Protein 7K0K (pdb70)

Nearest PDB structures (foldseek):
  7k0m-assembly1_A  TM=9.974E-01  e=1.018E-79  Homo sapiens
  7yj2-assembly1_A  TM=9.904E-01  e=4.438E-75  Homo sapiens
  6m4n-assembly1_E  TM=9.808E-01  e=4.518E-70  Homo sapiens
  7yjm-assembly1_A  TM=9.631E-01  e=5.287E-48  Arabidopsis thaliana
  8iaj-assembly1_A  TM=9.460E-01  e=2.977E-41  Arabidopsis thaliana

Solvent-accessible surface area: 35814 Å² total

GO terms:
  GO:0005515 protein binding (F, IPI)
  GO:0004758 serine C-palmitoyltransferase activity (F, IDA)
  GO:1904504 positive regulation of lipophagy (P, IDA)
  GO:0017059 serine palmitoyltransferase complex (C, IDA)
  GO:0030148 sphingolipid biosynthetic process (P, IDA)
  GO:0046513 ceramide biosynthetic process (P, IDA)
  GO:0005789 endoplasmic reticulum membrane (C, EXP)
  GO:0030148 sphingolipid biosynthetic process (P, TAS)
  GO:0004758 serine C-palmitoyltransferase activity (F, TAS)
  GO:0006665 sphingolipid metabolic process (P, TAS)
  GO:0005789 endoplasmic reticulum membrane (C, TAS)
  GO:0005783 endoplasmic reticulum (C, IDA)
  GO:0046512 sphingosine biosynthetic process (P, IDA)
  GO:0006686 sphingomyelin biosynthetic process (P, IDA)
  GO:0006688 glycosphingolipid biosynthetic process (P, IDA)
  GO:0098554 cytoplasmic side of endoplasmic reticulum membrane (C, IDA)

Radius of gyration: 28.84 Å; Cα contacts (8 Å, |Δi|>4): 2133; chains: 3; bounding box: 73×73×98 Å

Sequence (963 aa):
DLTVKEKEELIEEWQPEPLVPPVPKDHPALNYNIVSGPPSHKTVVNGKECINFASFNFLGLLDNPRVKAAALASLKKYGVGTCGPRGFYGTFDVHLDLEDRLAKFMKTEEAIIYSYGFATIASAIPAYSKRGDIVFVDRAACFAIQKGLQASRSDIKLFKHNDMADLERLLKEQEIEDQKNPRKARVTRRFIVVEGLYMNTGTICPLPELVKLKYKYKARIFLEESLSFGVLGEHGRGVTEHYGINIDDIDLISANMENALASIGGFCCGRSFVIDHQRLSGQGYCFSASLPPLLAAAAIEALNIMEENPGIFAVLKEKCGQIHKALQGISGLKVVGESLSPAFHLQLEESTGSREQDVRLLQEIVDQCMNRSIALTQARYLEKEEKCLPPPSIRVVVTVEQTEEELERAASTIKEVAQAVLLGLYKRPFNEAFEETPMLVAVLTYVGYGVLTLFGYLRDFLRYWRIEKCHHATEREEQKDFVSLYQDFENFYTRNLYMRIRDNWNRPICSVPGARVDIMERQSHDYNWSFKYTGNIIKGVINMGSYNYLGFARNTGSCQEAAAKVLEEYGAGVCSTRQEIGNLDKHEELEELVARFLGVEAAMAYGMGFATNSMNIPALVGKGCLILSDELNHASLVLGARLSGATIRIFKHNNMQSLEKLLKDAIVYGQPRTRRPWKKILILVEGIYSMEGSIVRLPEVIALKKKYKAYLYLDEAHSIGALGPTGRGVVEYFGLDPEDVDVMMGTFTSFGASGGYIGGKKELIDYLRTHSHSAVYATSLSPPVVEQIITSMKCIMGQDGTSLGKECVQQLAENTRYFRRRLKEMGFIIYGNEDSPVVPLMLYMPAKIGAFGREMLKRNIGVVVVGFPATPIIESRARFCLSAAHTKEILDTALKEIDEVGDLLQLKYSRHRLRAWKQMSWFYYQYLLVTALYMLEPWERTVFNSMLVSIVGMALYTGYVFM

InterPro domains:
  IPR004839 Aminotransferase, class I/classII, large domain [PF00155] (99-464)
  IPR015421 Pyridoxal phosphate-dependent transferase, major domain [G3DSA:3.40.640.10] (114-359)
  IPR015422 Pyridoxal phosphate-dependent transferase, small domain [G3DSA:3.90.1150.10] (93-463)
  IPR015424 Pyridoxal phosphate-dependent transferase [SSF53383] (58-469)
  IPR050087 8-amino-7-oxononanoate synthase class-II [PTHR13693] (23-467)

Structure (mmCIF, N/CA/C/O backbone):
data_7K0K
#
_entry.id   7K0K
#
_cell.length_a   1.00
_cell.length_b   1.00
_cell.length_c   1.00
_cell.angle_alpha   90.00
_cell.angle_beta   90.00
_cell.angle_gamma   90.00
#
_symmetry.space_group_name_H-M   'P 1'
#
loop_
_entity.id
_entity.type
_entity.pdbx_description
1 polymer 'Serine palmitoyltransferase 1'
2 polymer 'Serine palmitoyltransferase 2'
3 polymer 'Serine palmitoyltransferase small subunit A'
4 non-polymer 3-Dehydrosphinganine
#
loop_
_atom_site.group_PDB
_atom_site.id
_atom_site.type_symbol
_atom_site.label_atom_id
_atom_site.label_alt_id
_atom_site.label_comp_id
_atom_site.label_asym_id
_atom_site.label_entity_id
_atom_site.label_seq_id
_atom_site.pdbx_PDB_ins_code
_atom_site.Cartn_x
_atom_site.Cartn_y
_atom_site.Cartn_z
_atom_site.occupancy
_atom_site.B_iso_or_equiv
_atom_site.auth_seq_id
_atom_site.auth_comp_id
_atom_site.auth_asym_id
_atom_site.auth_atom_id
_atom_site.pdbx_PDB_model_num
ATOM 1 N N . ASP A 1 51 ? 162.370 200.382 197.926 1.00 62.84 51 ASP A N 1
ATOM 2 C CA . ASP A 1 51 ? 162.346 199.379 198.981 1.00 62.84 51 ASP A CA 1
ATOM 3 C C . ASP A 1 51 ? 161.489 199.844 200.154 1.00 62.84 51 ASP A C 1
ATOM 4 O O . ASP A 1 51 ? 160.289 200.069 200.001 1.00 62.84 51 ASP A O 1
ATOM 6 N N . LEU A 1 52 ? 162.111 199.989 201.322 1.00 60.07 52 LEU A N 1
ATOM 7 C CA . LEU A 1 52 ? 161.374 200.335 202.529 1.00 60.07 52 LEU A CA 1
ATOM 8 C C . LEU A 1 52 ? 160.862 201.766 202.467 1.00 60.07 52 LEU A C 1
ATOM 9 O O . LEU A 1 52 ? 161.463 202.634 201.828 1.00 60.07 52 LEU A O 1
ATOM 14 N N . THR A 1 53 ? 159.742 202.008 203.140 1.00 58.22 53 THR A N 1
ATOM 15 C CA . THR A 1 53 ? 159.230 203.356 203.305 1.00 58.22 53 THR A CA 1
ATOM 16 C C . THR A 1 53 ? 160.083 204.115 204.313 1.00 58.22 53 THR A C 1
ATOM 17 O O . THR A 1 53 ? 160.772 203.529 205.147 1.00 58.22 53 THR A O 1
ATOM 21 N N . VAL A 1 54 ? 160.049 205.444 204.210 1.00 58.15 54 VAL A N 1
ATOM 22 C CA . VAL A 1 54 ? 160.756 206.288 205.169 1.00 58.15 54 VAL A CA 1
ATOM 23 C C . VAL A 1 54 ? 160.142 206.151 206.557 1.00 58.15 54 VAL A C 1
ATOM 24 O O . VAL A 1 54 ? 160.848 206.199 207.572 1.00 58.15 54 VAL A O 1
ATOM 28 N N . LYS A 1 55 ? 158.822 205.970 206.626 1.00 58.38 55 LYS A N 1
ATOM 29 C CA . LYS A 1 55 ? 158.171 205.753 207.913 1.00 58.38 55 LYS A CA 1
ATOM 30 C C . LYS A 1 55 ? 158.621 204.442 208.546 1.00 58.38 55 LYS A C 1
ATOM 31 O O . LYS A 1 55 ? 158.899 204.388 209.749 1.00 58.38 55 LYS A O 1
ATOM 37 N N . GLU A 1 56 ? 158.715 203.378 207.751 1.00 57.94 56 GLU A N 1
ATOM 38 C CA . GLU A 1 56 ? 159.224 202.114 208.269 1.00 57.94 56 GLU A CA 1
ATOM 39 C C . GLU A 1 56 ? 160.658 202.259 208.757 1.00 57.94 56 GLU A C 1
ATOM 40 O O . GLU A 1 56 ? 161.029 201.699 209.794 1.00 57.94 56 GLU A O 1
ATOM 46 N N . LYS A 1 57 ? 161.483 202.991 208.011 1.00 54.37 57 LYS A N 1
ATOM 47 C CA . LYS A 1 57 ? 162.879 203.147 208.396 1.00 54.37 57 LYS A CA 1
ATOM 48 C C . LYS A 1 57 ? 163.008 203.928 209.694 1.00 54.37 57 LYS A C 1
ATOM 49 O O . LYS A 1 57 ? 163.825 203.583 210.556 1.00 54.37 57 LYS A O 1
ATOM 55 N N . GLU A 1 58 ? 162.203 204.978 209.862 1.00 57.04 58 GLU A N 1
ATOM 56 C CA . GLU A 1 58 ? 162.268 205.733 211.106 1.00 57.04 58 GLU A CA 1
ATOM 57 C C . GLU A 1 58 ? 161.727 204.914 212.271 1.00 57.04 58 GLU A C 1
ATOM 58 O O . GLU A 1 58 ? 162.226 205.024 213.397 1.00 57.04 58 GLU A O 1
ATOM 64 N N . GLU A 1 59 ? 160.731 204.060 212.020 1.00 55.77 59 GLU A N 1
ATOM 65 C CA . GLU A 1 59 ? 160.276 203.144 213.062 1.00 55.77 59 GLU A CA 1
ATOM 66 C C . GLU A 1 59 ? 161.382 202.180 213.469 1.00 55.77 59 GLU A C 1
ATOM 67 O O . GLU A 1 59 ? 161.579 201.915 214.660 1.00 55.77 59 GLU A O 1
ATOM 73 N N . LEU A 1 60 ? 162.106 201.639 212.489 1.00 52.00 60 LEU A N 1
ATOM 74 C CA . LEU A 1 60 ? 163.208 200.729 212.781 1.00 52.00 60 LEU A CA 1
ATOM 75 C C . LEU A 1 60 ? 164.289 201.419 213.593 1.00 52.00 60 LEU A C 1
ATOM 76 O O . LEU A 1 60 ? 164.847 200.831 214.523 1.00 52.00 60 LEU A O 1
ATOM 81 N N . ILE A 1 61 ? 164.616 202.661 213.236 1.00 51.04 61 ILE A N 1
ATOM 82 C CA . ILE A 1 61 ? 165.615 203.415 213.990 1.00 51.04 61 ILE A CA 1
ATOM 83 C C . ILE A 1 61 ? 165.138 203.648 215.418 1.00 51.04 61 ILE A C 1
ATOM 84 O O . ILE A 1 61 ? 165.906 203.521 216.377 1.00 51.04 61 ILE A O 1
ATOM 89 N N . GLU A 1 62 ? 163.860 203.994 215.579 1.00 53.31 62 GLU A N 1
ATOM 90 C CA . GLU A 1 62 ? 163.320 204.248 216.908 1.00 53.31 62 GLU A CA 1
ATOM 91 C C . GLU A 1 62 ? 163.325 202.999 217.778 1.00 53.31 62 GLU A C 1
ATOM 92 O O . GLU A 1 62 ? 163.582 203.090 218.982 1.00 53.31 62 GLU A O 1
ATOM 98 N N . GLU A 1 63 ? 163.046 201.832 217.202 1.00 53.52 63 GLU A N 1
ATOM 99 C CA . GLU A 1 63 ? 162.875 200.633 218.011 1.00 53.52 63 GLU A CA 1
ATOM 100 C C . GLU A 1 63 ? 164.172 199.877 218.263 1.00 53.52 63 GLU A C 1
ATOM 101 O O . GLU A 1 63 ? 164.140 198.851 218.948 1.00 53.52 63 GLU A O 1
ATOM 107 N N . TRP A 1 64 ? 165.303 200.340 217.741 1.00 47.49 64 TRP A N 1
ATOM 108 C CA . TRP A 1 64 ? 166.574 199.646 217.900 1.00 47.49 64 TRP A CA 1
ATOM 109 C C . TRP A 1 64 ? 167.213 200.031 219.225 1.00 47.49 64 TRP A C 1
ATOM 110 O O . TRP A 1 64 ? 167.436 201.215 219.491 1.00 47.49 64 TRP A O 1
ATOM 121 N N . GLN A 1 65 ? 167.509 199.030 220.048 1.00 48.48 65 GLN A N 1
ATOM 122 C CA . GLN A 1 65 ? 168.154 199.241 221.336 1.00 48.48 65 GLN A CA 1
ATOM 123 C C . GLN A 1 65 ? 169.491 198.518 221.358 1.00 48.48 65 GLN A C 1
ATOM 124 O O . GLN A 1 65 ? 169.518 197.277 221.299 1.00 48.48 65 GLN A O 1
ATOM 130 N N . PRO A 1 66 ? 170.610 199.228 221.435 1.00 46.86 66 PRO A N 1
ATOM 131 C CA . PRO A 1 66 ? 171.908 198.555 221.445 1.00 46.86 66 PRO A CA 1
ATOM 132 C C . PRO A 1 66 ? 172.186 197.874 222.773 1.00 46.86 66 PRO A C 1
ATOM 133 O O . PRO A 1 66 ? 171.620 198.220 223.811 1.00 46.86 66 PRO A O 1
ATOM 137 N N . GLU A 1 67 ? 173.077 196.890 222.725 1.00 47.96 67 GLU A N 1
ATOM 138 C CA . GLU A 1 67 ? 173.587 196.287 223.937 1.00 47.96 67 GLU A CA 1
ATOM 139 C C . GLU A 1 67 ? 174.422 197.308 224.703 1.00 47.96 67 GLU A C 1
ATOM 140 O O . GLU A 1 67 ? 174.964 198.244 224.113 1.00 47.96 67 GLU A O 1
ATOM 146 N N . PRO A 1 68 ? 174.527 197.160 226.021 1.00 47.67 68 PRO A N 1
ATOM 147 C CA . PRO A 1 68 ? 175.381 198.071 226.788 1.00 47.67 68 PRO A CA 1
ATOM 148 C C . PRO A 1 68 ? 176.825 197.964 226.329 1.00 47.67 68 PRO A C 1
ATOM 149 O O . PRO A 1 68 ? 177.261 196.924 225.834 1.00 47.67 68 PRO A O 1
ATOM 153 N N . LEU A 1 69 ? 177.562 199.067 226.471 1.00 46.25 69 LEU A N 1
ATOM 154 C CA . LEU A 1 69 ? 178.937 199.094 225.989 1.00 46.25 69 LEU A CA 1
ATOM 155 C C . LEU A 1 69 ? 179.786 198.045 226.692 1.00 46.25 69 LEU A C 1
ATOM 156 O O . LEU A 1 69 ? 180.578 197.347 226.051 1.00 46.25 69 LEU A O 1
ATOM 161 N N . VAL A 1 70 ? 179.624 197.906 228.003 1.00 49.62 70 VAL A N 1
ATOM 162 C CA . VAL A 1 70 ? 180.319 196.896 228.788 1.00 49.62 70 VAL A CA 1
ATOM 163 C C . VAL A 1 70 ? 179.272 196.018 229.459 1.00 49.62 70 VAL A C 1
ATOM 164 O O . VAL A 1 70 ? 178.296 196.539 230.000 1.00 49.62 70 VAL A O 1
ATOM 168 N N . PRO A 1 71 ? 179.417 194.693 229.423 1.00 54.76 71 PRO A N 1
ATOM 169 C CA . PRO A 1 71 ? 178.468 193.839 230.128 1.00 54.76 71 PRO A CA 1
ATOM 170 C C . PRO A 1 71 ? 178.661 193.947 231.629 1.00 54.76 71 PRO A C 1
ATOM 171 O O . PRO A 1 71 ? 179.730 194.368 232.103 1.00 54.76 71 PRO A O 1
ATOM 175 N N . PRO A 1 72 ? 177.649 193.593 232.419 1.00 61.05 72 PRO A N 1
ATOM 176 C CA . PRO A 1 72 ? 177.824 193.578 233.878 1.00 61.05 72 PRO A CA 1
ATOM 177 C C . PRO A 1 72 ? 178.937 192.626 234.291 1.00 61.05 72 PRO A C 1
ATOM 178 O O . PRO A 1 72 ? 179.069 191.524 233.752 1.00 61.05 72 PRO A O 1
ATOM 182 N N . VAL A 1 73 ? 179.733 193.057 235.264 1.00 65.24 73 VAL A N 1
ATOM 183 C CA . VAL A 1 73 ? 180.900 192.302 235.714 1.00 65.24 73 VAL A CA 1
ATOM 184 C C . VAL A 1 73 ? 180.631 191.783 237.121 1.00 65.24 73 VAL A C 1
ATOM 185 O O . VAL A 1 73 ? 180.154 192.544 237.975 1.00 65.24 73 VAL A O 1
ATOM 189 N N . PRO A 1 74 ? 180.895 190.506 237.400 1.00 70.12 74 PRO A N 1
ATOM 190 C CA . PRO A 1 74 ? 180.659 189.984 238.752 1.00 70.12 74 PRO A CA 1
ATOM 191 C C . PRO A 1 74 ? 181.496 190.714 239.791 1.00 70.12 74 PRO A C 1
ATOM 192 O O . PRO A 1 74 ? 182.661 191.046 239.559 1.00 70.12 74 PRO A O 1
ATOM 196 N N . LYS A 1 75 ? 180.886 190.963 240.950 1.00 73.32 75 LYS A N 1
ATOM 197 C CA . LYS A 1 75 ? 181.619 191.583 242.048 1.00 73.32 75 LYS A CA 1
ATOM 198 C C . LYS A 1 75 ? 182.670 190.632 242.608 1.00 73.32 75 LYS A C 1
ATOM 199 O O . LYS A 1 75 ? 183.699 191.070 243.136 1.00 73.32 75 LYS A O 1
ATOM 201 N N . ASP A 1 76 ? 182.423 189.325 242.508 1.00 73.21 76 ASP A N 1
ATOM 202 C CA . ASP A 1 76 ? 183.350 188.311 243.008 1.00 73.21 76 ASP A CA 1
ATOM 203 C C . ASP A 1 76 ? 184.248 187.827 241.868 1.00 73.21 76 ASP A C 1
ATOM 204 O O . ASP A 1 76 ? 184.327 186.640 241.544 1.00 73.21 76 ASP A O 1
ATOM 209 N N . HIS A 1 77 ? 184.942 188.781 241.256 1.00 66.76 77 HIS A N 1
ATOM 210 C CA . HIS A 1 77 ? 185.877 188.480 240.190 1.00 66.76 77 HIS A CA 1
ATOM 211 C C . HIS A 1 77 ? 187.299 188.540 240.732 1.00 66.76 77 HIS A C 1
ATOM 212 O O . HIS A 1 77 ? 187.671 189.537 241.368 1.00 66.76 77 HIS A O 1
ATOM 219 N N . PRO A 1 78 ? 188.113 187.501 240.522 1.00 64.17 78 PRO A N 1
ATOM 220 C CA . PRO A 1 78 ? 189.481 187.531 241.064 1.00 64.17 78 PRO A CA 1
ATOM 221 C C . PRO A 1 78 ? 190.319 188.668 240.512 1.00 64.17 78 PRO A C 1
ATOM 222 O O . PRO A 1 78 ? 191.015 189.350 241.273 1.00 64.17 78 PRO A O 1
ATOM 226 N N . ALA A 1 79 ? 190.261 188.900 239.202 1.00 61.75 79 ALA A N 1
ATOM 227 C CA . ALA A 1 79 ? 191.032 189.974 238.594 1.00 61.75 79 ALA A CA 1
ATOM 228 C C . ALA A 1 79 ? 190.462 191.347 238.907 1.00 61.75 79 ALA A C 1
ATOM 229 O O . ALA A 1 79 ? 191.083 192.355 238.554 1.00 61.75 79 ALA A O 1
ATOM 231 N N . LEU A 1 80 ? 189.290 191.411 239.542 1.00 61.83 80 LEU A N 1
ATOM 232 C CA . LEU A 1 80 ? 188.736 192.702 239.934 1.00 61.83 80 LEU A CA 1
ATOM 233 C C . LEU A 1 80 ? 189.518 193.305 241.093 1.00 61.83 80 LEU A C 1
ATOM 234 O O . LEU A 1 80 ? 189.683 194.528 241.172 1.00 61.83 80 LEU A O 1
ATOM 239 N N . ASN A 1 81 ? 190.009 192.464 242.001 1.00 58.19 81 ASN A N 1
ATOM 240 C CA . ASN A 1 81 ? 190.809 192.921 243.131 1.00 58.19 81 ASN A CA 1
ATOM 241 C C . ASN A 1 81 ? 192.283 192.856 242.756 1.00 58.19 81 ASN A C 1
ATOM 242 O O . ASN A 1 81 ? 192.881 191.777 242.740 1.00 58.19 81 ASN A O 1
ATOM 247 N N . TYR A 1 82 ? 192.865 194.010 242.455 1.00 49.47 82 TYR A N 1
ATOM 248 C CA . TYR A 1 82 ? 194.298 194.112 242.259 1.00 49.47 82 TYR A CA 1
ATOM 249 C C . TYR A 1 82 ? 195.019 194.009 243.599 1.00 49.47 82 TYR A C 1
ATOM 250 O O . TYR A 1 82 ? 194.467 194.321 244.656 1.00 49.47 82 TYR A O 1
ATOM 259 N N . ASN A 1 83 ? 196.271 193.570 243.546 1.00 48.01 83 ASN A N 1
ATOM 260 C CA . ASN A 1 83 ? 197.160 193.611 244.702 1.00 48.01 83 ASN A CA 1
ATOM 261 C C . ASN A 1 83 ? 197.850 194.966 244.673 1.00 48.01 83 ASN A C 1
ATOM 262 O O . ASN A 1 83 ? 198.587 195.275 243.736 1.00 48.01 83 ASN A O 1
ATOM 267 N N . ILE A 1 84 ? 197.603 195.784 245.692 1.00 45.87 84 ILE A N 1
ATOM 268 C CA . ILE A 1 84 ? 198.286 197.065 245.782 1.00 45.87 84 ILE A CA 1
ATOM 269 C C . ILE A 1 84 ? 199.634 196.865 246.455 1.00 45.87 84 ILE A C 1
ATOM 270 O O . ILE A 1 84 ? 199.716 196.350 247.577 1.00 45.87 84 ILE A O 1
ATOM 275 N N . VAL A 1 85 ? 200.697 197.269 245.770 1.00 45.83 85 VAL A N 1
ATOM 276 C CA . VAL A 1 85 ? 202.060 197.147 246.266 1.00 45.83 85 VAL A CA 1
ATOM 277 C C . VAL A 1 85 ? 202.504 198.525 246.727 1.00 45.83 85 VAL A C 1
ATOM 278 O O . VAL A 1 85 ? 202.461 199.489 245.953 1.00 45.83 85 VAL A O 1
ATOM 282 N N . SER A 1 86 ? 202.921 198.623 247.983 1.00 46.77 86 SER A N 1
ATOM 283 C CA . SER A 1 86 ? 203.370 199.884 248.556 1.00 46.77 86 SER A CA 1
ATOM 284 C C . SER A 1 86 ? 204.883 199.978 248.425 1.00 46.77 86 SER A C 1
ATOM 285 O O . SER A 1 86 ? 205.614 199.247 249.100 1.00 46.77 86 SER A O 1
ATOM 288 N N . GLY A 1 87 ? 205.348 200.877 247.567 1.00 47.21 87 GLY A N 1
ATOM 289 C CA . GLY A 1 87 ? 206.757 201.012 247.302 1.00 47.21 87 GLY A CA 1
ATOM 290 C C . GLY A 1 87 ? 207.170 200.226 246.077 1.00 47.21 87 GLY A C 1
ATOM 291 O O . GLY A 1 87 ? 206.335 199.819 245.265 1.00 47.21 87 GLY A O 1
ATOM 292 N N . PRO A 1 88 ? 208.473 200.008 245.914 1.00 47.35 88 PRO A N 1
ATOM 293 C CA . PRO A 1 88 ? 208.945 199.271 244.749 1.00 47.35 88 PRO A CA 1
ATOM 294 C C . PRO A 1 88 ? 208.545 197.813 244.834 1.00 47.35 88 PRO A C 1
ATOM 295 O O . PRO A 1 88 ? 208.366 197.262 245.936 1.00 47.35 88 PRO A O 1
ATOM 299 N N . PRO A 1 89 ? 208.389 197.144 243.690 1.00 47.63 89 PRO A N 1
ATOM 300 C CA . PRO A 1 89 ? 208.065 195.705 243.657 1.00 47.63 89 PRO A CA 1
ATOM 301 C C . PRO A 1 89 ? 209.320 194.846 243.736 1.00 47.63 89 PRO A C 1
ATOM 302 O O . PRO A 1 89 ? 209.589 193.981 242.901 1.00 47.63 89 PRO A O 1
ATOM 306 N N . SER A 1 90 ? 210.118 195.075 244.762 1.00 48.41 90 SER A N 1
ATOM 307 C CA . SER A 1 90 ? 211.448 194.499 244.830 1.00 48.41 90 SER A CA 1
ATOM 308 C C . SER A 1 90 ? 211.453 193.275 245.736 1.00 48.41 90 SER A C 1
ATOM 309 O O . SER A 1 90 ? 210.416 192.838 246.234 1.00 48.41 90 SER A O 1
ATOM 312 N N . HIS A 1 91 ? 212.640 192.708 245.922 1.00 48.35 91 HIS A N 1
ATOM 313 C CA . HIS A 1 91 ? 212.841 191.725 246.972 1.00 48.35 91 HIS A CA 1
ATOM 314 C C . HIS A 1 91 ? 212.466 192.344 248.310 1.00 48.35 91 HIS A C 1
ATOM 315 O O . HIS A 1 91 ? 212.794 193.502 248.582 1.00 48.35 91 HIS A O 1
ATOM 322 N N . LYS A 1 92 ? 211.765 191.576 249.142 1.00 48.88 92 LYS A N 1
ATOM 323 C CA . LYS A 1 92 ? 211.254 192.093 250.407 1.00 48.88 92 LYS A CA 1
ATOM 324 C C . LYS A 1 92 ? 210.330 193.279 250.156 1.00 48.88 92 LYS A C 1
ATOM 325 O O . LYS A 1 92 ? 210.660 194.417 250.499 1.00 48.88 92 LYS A O 1
ATOM 331 N N . THR A 1 93 ? 209.191 193.029 249.521 1.00 47.97 93 THR A N 1
ATOM 332 C CA . THR A 1 93 ? 208.224 194.059 249.171 1.00 47.97 93 THR A CA 1
ATOM 333 C C . THR A 1 93 ? 207.058 194.057 250.155 1.00 47.97 93 THR A C 1
ATOM 334 O O . THR A 1 93 ? 206.957 193.204 251.037 1.00 47.97 93 THR A O 1
ATOM 338 N N . VAL A 1 94 ? 206.179 195.044 250.002 1.00 46.44 94 VAL A N 1
ATOM 339 C CA . VAL A 1 94 ? 204.956 195.162 250.790 1.00 46.44 94 VAL A CA 1
ATOM 340 C C . VAL A 1 94 ? 203.776 195.054 249.837 1.00 46.44 94 VAL A C 1
ATOM 341 O O . VAL A 1 94 ? 203.572 195.933 248.992 1.00 46.44 94 VAL A O 1
ATOM 345 N N . VAL A 1 95 ? 202.994 193.990 249.976 1.00 46.07 95 VAL A N 1
ATOM 346 C CA . VAL A 1 95 ? 201.861 193.727 249.101 1.00 46.07 95 VAL A CA 1
ATOM 347 C C . VAL A 1 95 ? 200.618 193.602 249.963 1.00 46.07 95 VAL A C 1
ATOM 348 O O . VAL A 1 95 ? 200.583 192.784 250.888 1.00 46.07 95 VAL A O 1
ATOM 352 N N . ASN A 1 96 ? 199.600 194.403 249.651 1.00 46.31 96 ASN A N 1
ATOM 353 C CA . ASN A 1 96 ? 198.351 194.427 250.409 1.00 46.31 96 ASN A CA 1
ATOM 354 C C . ASN A 1 96 ? 198.608 194.717 251.885 1.00 46.31 96 ASN A C 1
ATOM 355 O O . ASN A 1 96 ? 197.953 194.166 252.769 1.00 46.31 96 ASN A O 1
ATOM 360 N N . GLY A 1 97 ? 199.577 195.587 252.151 1.00 46.16 97 GLY A N 1
ATOM 361 C CA . GLY A 1 97 ? 199.884 195.990 253.504 1.00 46.16 97 GLY A CA 1
ATOM 362 C C . GLY A 1 97 ? 200.661 194.988 254.321 1.00 46.16 97 GLY A C 1
ATOM 363 O O . GLY A 1 97 ? 200.743 195.145 255.544 1.00 46.16 97 GLY A O 1
ATOM 364 N N . LYS A 1 98 ? 201.239 193.967 253.695 1.00 46.85 98 LYS A N 1
ATOM 365 C CA . LYS A 1 98 ? 201.961 192.920 254.402 1.00 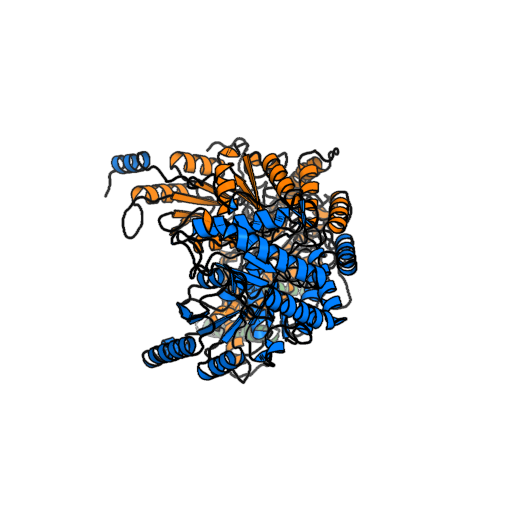46.85 98 LYS A CA 1
ATOM 366 C C . LYS A 1 98 ? 203.384 192.830 253.876 1.00 46.85 98 LYS A C 1
ATOM 367 O O . LYS A 1 98 ? 203.606 192.892 252.664 1.00 46.85 98 LYS A O 1
ATOM 373 N N . GLU A 1 99 ? 204.341 192.688 254.788 1.00 49.95 99 GLU A N 1
ATOM 374 C CA . GLU A 1 99 ? 205.725 192.453 254.400 1.00 49.95 99 GLU A CA 1
ATOM 375 C C . GLU A 1 99 ? 205.870 191.057 253.810 1.00 49.95 99 GLU A C 1
ATOM 376 O O . GLU A 1 99 ? 205.460 190.069 254.424 1.00 49.95 99 GLU A O 1
ATOM 382 N N . CYS A 1 100 ? 206.472 190.971 252.626 1.00 48.30 100 CYS A N 1
ATOM 383 C CA . CYS A 1 100 ? 206.507 189.719 251.887 1.00 48.30 100 CYS A CA 1
ATOM 384 C C . CYS A 1 100 ? 207.808 189.613 251.109 1.00 48.30 100 CYS A C 1
ATOM 385 O O . CYS A 1 100 ? 208.359 190.617 250.654 1.00 48.30 100 CYS A O 1
ATOM 388 N N . ILE A 1 101 ? 208.292 188.386 250.956 1.00 46.17 101 ILE A N 1
ATOM 389 C CA . ILE A 1 101 ? 209.405 188.114 250.055 1.00 46.17 101 ILE A CA 1
ATOM 390 C C . ILE A 1 101 ? 208.849 187.901 248.654 1.00 46.17 101 ILE A C 1
ATOM 391 O O . ILE A 1 101 ? 207.956 187.072 248.447 1.00 46.17 101 ILE A O 1
ATOM 396 N N . ASN A 1 102 ? 209.375 188.647 247.689 1.00 45.00 102 ASN A N 1
ATOM 397 C CA . ASN A 1 102 ? 208.820 188.658 246.342 1.00 45.00 102 ASN A CA 1
ATOM 398 C C . ASN A 1 102 ? 209.189 187.377 245.607 1.00 45.00 102 ASN A C 1
ATOM 399 O O . ASN A 1 102 ? 210.372 187.091 245.399 1.00 45.00 102 ASN A O 1
ATOM 404 N N . PHE A 1 103 ? 208.173 186.611 245.212 1.00 44.01 103 PHE A N 1
ATOM 405 C CA . PHE A 1 103 ? 208.334 185.455 244.339 1.00 44.01 103 PHE A CA 1
ATOM 406 C C . PHE A 1 103 ? 207.441 185.561 243.112 1.00 44.01 103 PHE A C 1
ATOM 407 O O . PHE A 1 103 ? 207.082 184.541 242.520 1.00 44.01 103 PHE A O 1
ATOM 415 N N . ALA A 1 104 ? 207.061 186.777 242.730 1.00 44.08 104 ALA A N 1
ATOM 416 C CA . ALA A 1 104 ? 206.082 187.010 241.680 1.00 44.08 104 ALA A CA 1
ATOM 417 C C . ALA A 1 104 ? 206.626 187.819 240.515 1.00 44.08 104 ALA A C 1
ATOM 418 O O . ALA A 1 104 ? 206.402 187.460 239.357 1.00 44.08 104 ALA A O 1
ATOM 420 N N . SER A 1 105 ? 207.324 188.916 240.787 1.00 44.57 105 SER A N 1
ATOM 421 C CA . SER A 1 105 ? 207.752 189.808 239.720 1.00 44.57 105 SER A CA 1
ATOM 422 C C . SER A 1 105 ? 208.891 189.191 238.922 1.00 44.57 105 SER A C 1
ATOM 423 O O . SER A 1 105 ? 209.784 188.548 239.477 1.00 44.57 105 SER A O 1
ATOM 426 N N . PHE A 1 106 ? 208.859 189.402 237.606 1.00 44.30 106 PHE A N 1
ATOM 427 C CA . PHE A 1 106 ? 209.866 188.860 236.695 1.00 44.30 106 PHE A CA 1
ATOM 428 C C . PHE A 1 106 ? 211.101 189.747 236.741 1.00 44.30 106 PHE A C 1
ATOM 429 O O . PHE A 1 106 ? 211.455 190.425 235.777 1.00 44.30 106 PHE A O 1
ATOM 437 N N . ASN A 1 107 ? 211.767 189.745 237.885 1.00 44.86 107 ASN A N 1
ATOM 438 C CA . ASN A 1 107 ? 213.012 190.479 238.069 1.00 44.86 107 ASN A CA 1
ATOM 439 C C . ASN A 1 107 ? 214.097 189.442 238.344 1.00 44.86 107 ASN A C 1
ATOM 440 O O . ASN A 1 107 ? 214.455 189.188 239.489 1.00 44.86 107 ASN A O 1
ATOM 445 N N . PHE A 1 108 ? 214.632 188.853 237.274 1.00 43.35 108 PHE A N 1
ATOM 446 C CA . PHE A 1 108 ? 215.472 187.672 237.434 1.00 43.35 108 PHE A CA 1
ATOM 447 C C . PHE A 1 108 ? 216.853 188.032 237.955 1.00 43.35 108 PHE A C 1
ATOM 448 O O . PHE A 1 108 ? 217.409 187.324 238.799 1.00 43.35 108 PHE A O 1
ATOM 456 N N . LEU A 1 109 ? 217.429 189.121 237.460 1.00 43.68 109 LEU A N 1
ATOM 457 C CA . LEU A 1 109 ? 218.799 189.483 237.781 1.00 43.68 109 LEU A CA 1
ATOM 458 C C . LEU A 1 109 ? 218.905 190.498 238.909 1.00 43.68 109 LEU A C 1
ATOM 459 O O . LEU A 1 109 ? 220.017 190.887 239.266 1.00 43.68 109 LEU A O 1
ATOM 464 N N . GLY A 1 110 ? 217.785 190.917 239.487 1.00 45.05 110 GLY A N 1
ATOM 465 C CA . GLY A 1 110 ? 217.813 191.870 240.585 1.00 45.05 110 GLY A CA 1
ATOM 466 C C . GLY A 1 110 ? 218.303 193.246 240.194 1.00 45.05 110 GLY A C 1
ATOM 467 O O . GLY A 1 110 ? 218.962 193.919 240.995 1.00 45.05 110 GLY A O 1
ATOM 468 N N . LEU A 1 111 ? 217.984 193.688 238.982 1.00 45.52 111 LEU A N 1
ATOM 469 C CA . LEU A 1 111 ? 218.439 194.978 238.491 1.00 45.52 111 LEU A CA 1
ATOM 470 C C . LEU A 1 111 ? 217.421 196.089 238.691 1.00 45.52 111 LEU A C 1
ATOM 471 O O . LEU A 1 111 ? 217.677 197.220 238.270 1.00 45.52 111 LEU A O 1
ATOM 476 N N . LEU A 1 112 ? 216.280 195.804 239.318 1.00 46.86 112 LEU A N 1
ATOM 477 C CA . LEU A 1 112 ? 215.293 196.853 239.548 1.00 46.86 112 LEU A CA 1
ATOM 478 C C . LEU A 1 112 ? 215.805 197.879 240.548 1.00 46.86 112 LEU A C 1
ATOM 479 O O . LEU A 1 112 ? 215.757 199.086 240.288 1.00 46.86 112 LEU A O 1
ATOM 484 N N . ASP A 1 113 ? 216.308 197.425 241.693 1.00 48.78 113 ASP A N 1
ATOM 485 C CA . ASP A 1 113 ? 216.908 198.319 242.671 1.00 48.78 113 ASP A CA 1
ATOM 486 C C . ASP A 1 113 ? 218.420 198.220 242.714 1.00 48.78 113 ASP A C 1
ATOM 487 O O . ASP A 1 113 ? 219.007 198.317 243.795 1.00 48.78 113 ASP A O 1
ATOM 492 N N . ASN A 1 114 ? 219.059 198.010 241.578 1.00 46.93 114 ASN A N 1
ATOM 493 C CA . ASN A 1 114 ? 220.505 198.089 241.520 1.00 46.93 114 ASN A CA 1
ATOM 494 C C . ASN A 1 114 ? 220.924 199.555 241.550 1.00 46.93 114 ASN A C 1
ATOM 495 O O . ASN A 1 114 ? 220.402 200.356 240.765 1.00 46.93 114 ASN A O 1
ATOM 500 N N . PRO A 1 115 ? 221.822 199.955 242.454 1.00 45.64 115 PRO A N 1
ATOM 501 C CA . PRO A 1 115 ? 222.238 201.366 242.488 1.00 45.64 115 PRO A CA 1
ATOM 502 C C . PRO A 1 115 ? 222.852 201.862 241.192 1.00 45.64 115 PRO A C 1
ATOM 503 O O . PRO A 1 115 ? 222.665 203.030 240.842 1.00 45.64 115 PRO A O 1
ATOM 507 N N . ARG A 1 116 ? 223.595 201.018 240.475 1.00 45.01 116 ARG A N 1
ATOM 508 C CA . ARG A 1 116 ? 224.211 201.454 239.225 1.00 45.01 116 ARG A CA 1
ATOM 509 C C . ARG A 1 116 ? 223.160 201.767 238.169 1.00 45.01 116 ARG A C 1
ATOM 510 O O . ARG A 1 116 ? 223.272 202.761 237.440 1.00 45.01 116 ARG A O 1
ATOM 518 N N . VAL A 1 117 ? 222.130 200.928 238.075 1.00 44.46 117 VAL A N 1
ATOM 519 C CA . VAL A 1 117 ? 221.060 201.159 237.111 1.00 44.46 117 VAL A CA 1
ATOM 520 C C . VAL A 1 117 ? 220.314 202.442 237.444 1.00 44.46 117 VAL A C 1
ATOM 521 O O . VAL A 1 117 ? 220.004 203.249 236.558 1.00 44.46 117 VAL A O 1
ATOM 525 N N . LYS A 1 118 ? 220.016 202.654 238.727 1.00 44.43 118 LYS A N 1
ATOM 526 C CA . LYS A 1 118 ? 219.336 203.876 239.137 1.00 44.43 118 LYS A CA 1
ATOM 527 C C . LYS A 1 118 ? 220.194 205.103 238.875 1.00 44.43 118 LYS A C 1
ATOM 528 O O . LYS A 1 118 ? 219.676 206.152 238.486 1.00 44.43 118 LYS A O 1
ATOM 534 N N . ALA A 1 119 ? 221.503 205.001 239.099 1.00 43.32 119 ALA A N 1
ATOM 535 C CA . ALA A 1 119 ? 222.391 206.128 238.839 1.00 43.32 119 ALA A CA 1
ATOM 536 C C . ALA A 1 119 ? 222.432 206.472 237.357 1.00 43.32 119 ALA A C 1
ATOM 537 O O . ALA A 1 119 ? 222.402 207.650 236.985 1.00 43.32 119 ALA A O 1
ATOM 539 N N . ALA A 1 120 ? 222.503 205.456 236.495 1.00 43.21 120 ALA A N 1
ATOM 540 C CA . ALA A 1 120 ? 222.476 205.708 235.057 1.00 43.21 120 ALA A CA 1
ATOM 541 C C . ALA A 1 120 ? 221.153 206.331 234.628 1.00 43.21 120 ALA A C 1
ATOM 542 O O . ALA A 1 120 ? 221.127 207.265 233.813 1.00 43.21 120 ALA A O 1
ATOM 544 N N . ALA A 1 121 ? 220.042 205.826 235.167 1.00 43.30 121 ALA A N 1
ATOM 545 C CA . ALA A 1 121 ? 218.741 206.387 234.829 1.00 43.30 121 ALA A CA 1
ATOM 546 C C . ALA A 1 121 ? 218.622 207.829 235.304 1.00 43.30 121 ALA A C 1
ATOM 547 O O . ALA A 1 121 ? 218.050 208.670 234.607 1.00 43.30 121 ALA A O 1
ATOM 549 N N . LEU A 1 122 ? 219.160 208.135 236.486 1.00 43.24 122 LEU A N 1
ATOM 550 C CA . LEU A 1 122 ? 219.136 209.507 236.980 1.00 43.24 122 LEU A CA 1
ATOM 551 C C . LEU A 1 122 ? 219.981 210.425 236.109 1.00 43.24 122 LEU A C 1
ATOM 552 O O . LEU A 1 122 ? 219.595 211.570 235.845 1.00 43.24 122 LEU A O 1
ATOM 557 N N . ALA A 1 123 ? 221.145 209.948 235.667 1.00 43.53 123 ALA A N 1
ATOM 558 C CA . ALA A 1 123 ? 221.974 210.754 234.778 1.00 43.53 123 ALA A CA 1
ATOM 559 C C . ALA A 1 123 ? 221.238 211.072 233.485 1.00 43.53 123 ALA A C 1
ATOM 560 O O . ALA A 1 123 ? 221.226 212.225 233.031 1.00 43.53 123 ALA A O 1
ATOM 562 N N . SER A 1 124 ? 220.595 210.067 232.889 1.00 43.93 124 SER A N 1
ATOM 563 C CA . SER A 1 124 ? 219.857 210.310 231.654 1.00 43.93 124 SER A CA 1
ATOM 564 C C . SER A 1 124 ? 218.652 211.209 231.892 1.00 43.93 124 SER A C 1
ATOM 565 O O . SER A 1 124 ? 218.281 212.000 231.019 1.00 43.93 124 SER A O 1
ATOM 568 N N . LEU A 1 125 ? 218.018 211.091 233.058 1.00 44.44 125 LEU A N 1
ATOM 569 C CA . LEU A 1 125 ? 216.903 211.967 233.396 1.00 44.44 125 LEU A CA 1
ATOM 570 C C . LEU A 1 125 ? 217.345 213.418 233.489 1.00 44.44 125 LEU A C 1
ATOM 571 O O . LEU A 1 125 ? 216.675 214.315 232.967 1.00 44.44 125 LEU A O 1
ATOM 576 N N . LYS A 1 126 ? 218.467 213.672 234.160 1.00 44.92 126 LYS A N 1
ATOM 577 C CA . LYS A 1 126 ? 218.960 215.039 234.274 1.00 44.92 126 LYS A CA 1
ATOM 578 C C . LYS A 1 126 ? 219.420 215.570 232.925 1.00 44.92 126 LYS A C 1
ATOM 579 O O . LYS A 1 126 ? 219.372 216.778 232.678 1.00 44.92 126 LYS A O 1
ATOM 585 N N . LYS A 1 127 ? 219.885 214.686 232.042 1.00 45.43 127 LYS A N 1
ATOM 586 C CA . LYS A 1 127 ? 220.316 215.147 230.727 1.00 45.43 127 LYS A CA 1
ATOM 587 C C . LYS A 1 127 ? 219.135 215.473 229.819 1.00 45.43 127 LYS A C 1
ATOM 588 O O . LYS A 1 127 ? 219.156 216.488 229.115 1.00 45.43 127 LYS A O 1
ATOM 594 N N . TYR A 1 128 ? 218.100 214.630 229.810 1.00 45.34 128 TYR A N 1
ATOM 595 C CA . TYR A 1 128 ? 217.054 214.716 228.800 1.00 45.34 128 TYR A CA 1
ATOM 596 C C . TYR A 1 128 ? 215.654 214.983 229.330 1.00 45.34 128 TYR A C 1
ATOM 597 O O . TYR A 1 128 ? 214.788 215.372 228.541 1.00 45.34 128 TYR A O 1
ATOM 606 N N . GLY A 1 129 ? 215.392 214.774 230.611 1.00 44.92 129 GLY A N 1
ATOM 607 C CA . GLY A 1 129 ? 214.025 214.751 231.085 1.00 44.92 129 GLY A CA 1
ATOM 608 C C . GLY A 1 129 ? 213.393 213.387 230.880 1.00 44.92 129 GLY A C 1
ATOM 609 O O . GLY A 1 129 ? 214.050 212.402 230.547 1.00 44.92 129 GLY A O 1
ATOM 610 N N . VAL A 1 130 ? 212.078 213.333 231.079 1.00 44.14 130 VAL A N 1
ATOM 611 C CA . VAL A 1 130 ? 211.369 212.058 231.042 1.00 44.14 130 VAL A CA 1
ATOM 612 C C . VAL A 1 130 ? 210.969 211.689 229.619 1.00 44.14 130 VAL A C 1
ATOM 613 O O . VAL A 1 130 ? 211.414 210.668 229.089 1.00 44.14 130 VAL A O 1
ATOM 617 N N . GLY A 1 131 ? 210.138 212.509 228.987 1.00 44.08 131 GLY A N 1
ATOM 618 C CA . GLY A 1 131 ? 209.559 212.122 227.720 1.00 44.08 131 GLY A CA 1
ATOM 619 C C . GLY A 1 131 ? 210.425 212.467 226.526 1.00 44.08 131 GLY A C 1
ATOM 620 O O . GLY A 1 131 ? 211.337 213.286 226.591 1.00 44.08 131 GLY A O 1
ATOM 621 N N . THR A 1 132 ? 210.111 211.816 225.406 1.00 44.52 132 THR A N 1
ATOM 622 C CA . THR A 1 132 ? 210.799 212.042 224.143 1.00 44.52 132 THR A CA 1
ATOM 623 C C . THR A 1 132 ? 210.053 212.993 223.221 1.00 44.52 132 THR A C 1
ATOM 624 O O . THR A 1 132 ? 210.670 213.560 222.315 1.00 44.52 132 THR A O 1
ATOM 628 N N . CYS A 1 133 ? 208.750 213.164 223.421 1.00 45.86 133 CYS A N 1
ATOM 629 C CA . CYS A 1 133 ? 207.914 214.117 222.700 1.00 45.86 133 CYS A CA 1
ATOM 630 C C . CYS A 1 133 ? 207.850 213.851 221.202 1.00 45.86 133 CYS A C 1
ATOM 631 O O . CYS A 1 133 ? 207.763 214.799 220.418 1.00 45.86 133 CYS A O 1
ATOM 634 N N . GLY A 1 134 ? 207.888 212.593 220.773 1.00 45.68 134 GLY A N 1
ATOM 635 C CA . GLY A 1 134 ? 207.759 212.289 219.369 1.00 45.68 134 GLY A CA 1
ATOM 636 C C . GLY A 1 134 ? 208.181 210.884 219.001 1.00 45.68 134 GLY A C 1
ATOM 637 O O . GLY A 1 134 ? 208.820 210.177 219.782 1.00 45.68 134 GLY A O 1
ATOM 638 N N . PRO A 1 135 ? 207.829 210.456 217.793 1.00 46.20 135 PRO A N 1
ATOM 639 C CA . PRO A 1 135 ? 208.239 209.130 217.323 1.00 46.20 135 PRO A CA 1
ATOM 640 C C . PRO A 1 135 ? 209.696 209.130 216.895 1.00 46.20 135 PRO A C 1
ATOM 641 O O . PRO A 1 135 ? 210.334 210.171 216.755 1.00 46.20 135 PRO A O 1
ATOM 645 N N . ARG A 1 136 ? 210.216 207.925 216.660 1.00 45.27 136 ARG A N 1
ATOM 646 C CA . ARG A 1 136 ? 211.598 207.797 216.211 1.00 45.27 136 ARG A CA 1
ATOM 647 C C . ARG A 1 136 ? 211.823 208.538 214.900 1.00 45.27 136 ARG A C 1
ATOM 648 O O . ARG A 1 136 ? 212.932 209.004 214.624 1.00 45.27 136 ARG A O 1
ATOM 656 N N . GLY A 1 137 ? 210.782 208.643 214.073 1.00 47.74 137 GLY A N 1
ATOM 657 C CA . GLY A 1 137 ? 210.912 209.365 212.819 1.00 47.74 137 GLY A CA 1
ATOM 658 C C . GLY A 1 137 ? 211.073 210.862 212.999 1.00 47.74 137 GLY A C 1
ATOM 659 O O . GLY A 1 137 ? 211.853 211.499 212.290 1.00 47.74 137 GLY A O 1
ATOM 660 N N . PHE A 1 138 ? 210.337 211.448 213.939 1.00 48.15 138 PHE A N 1
ATOM 661 C CA . PHE A 1 138 ? 210.303 212.899 214.113 1.00 48.15 138 PHE A CA 1
ATOM 662 C C . PHE A 1 138 ? 210.992 213.270 215.419 1.00 48.15 138 PHE A C 1
ATOM 663 O O . PHE A 1 138 ? 210.328 213.463 216.441 1.00 48.15 138 PHE A O 1
ATOM 671 N N . TYR A 1 139 ? 212.316 213.398 215.378 1.00 47.03 139 TYR A N 1
ATOM 672 C CA . TYR A 1 139 ? 213.081 213.928 216.503 1.00 47.03 139 TYR A CA 1
ATOM 673 C C . TYR A 1 139 ? 212.801 213.199 217.811 1.00 47.03 139 TYR A C 1
ATOM 674 O O . TYR A 1 139 ? 212.978 213.766 218.892 1.00 47.03 139 TYR A O 1
ATOM 683 N N . GLY A 1 140 ? 212.354 211.952 217.728 1.00 46.48 140 GLY A N 1
ATOM 684 C CA . GLY A 1 140 ? 212.179 211.147 218.915 1.00 46.48 140 GLY A CA 1
ATOM 685 C C . GLY A 1 140 ? 213.328 210.183 219.083 1.00 46.48 140 GLY A C 1
ATOM 686 O O . GLY A 1 140 ? 213.354 209.390 220.025 1.00 46.48 140 GLY A O 1
ATOM 687 N N . THR A 1 141 ? 214.281 210.241 218.160 1.00 45.63 141 THR A N 1
ATOM 688 C CA . THR A 1 141 ? 215.489 209.435 218.235 1.00 45.63 141 THR A CA 1
ATOM 689 C C . THR A 1 141 ? 216.545 210.207 219.007 1.00 45.63 141 THR A C 1
ATOM 690 O O . THR A 1 141 ? 217.048 211.226 218.528 1.00 45.63 141 THR A O 1
ATOM 694 N N . PHE A 1 142 ? 216.873 209.730 220.197 1.00 44.82 142 PHE A N 1
ATOM 695 C CA . PHE A 1 142 ? 217.954 210.284 220.990 1.00 44.82 142 PHE A CA 1
ATOM 696 C C . PHE A 1 142 ? 219.206 209.458 220.748 1.00 44.82 142 PHE A C 1
ATOM 697 O O . PHE A 1 142 ? 219.153 208.372 220.170 1.00 44.82 142 PHE A O 1
ATOM 705 N N . ASP A 1 143 ? 220.347 209.983 221.190 1.00 46.53 143 ASP A N 1
ATOM 706 C CA . ASP A 1 143 ? 221.573 209.205 221.070 1.00 46.53 143 ASP A CA 1
ATOM 707 C C . ASP A 1 143 ? 221.543 207.983 221.974 1.00 46.53 143 ASP A C 1
ATOM 708 O O . ASP A 1 143 ? 222.247 207.003 221.712 1.00 46.53 143 ASP A O 1
ATOM 713 N N . VAL A 1 144 ? 220.734 208.015 223.036 1.00 44.87 144 VAL A N 1
ATOM 714 C CA . VAL A 1 144 ? 220.617 206.853 223.912 1.00 44.87 144 VAL A CA 1
ATOM 715 C C . VAL A 1 144 ? 219.935 205.706 223.185 1.00 44.87 144 VAL A C 1
ATOM 716 O O . VAL A 1 144 ? 220.234 204.537 223.434 1.00 44.87 144 VAL A O 1
ATOM 720 N N . HIS A 1 145 ? 219.005 206.014 222.279 1.00 43.80 145 HIS A N 1
ATOM 721 C CA . HIS A 1 145 ? 218.329 204.953 221.540 1.00 43.80 145 HIS A CA 1
ATOM 722 C C . HIS A 1 145 ? 219.285 204.252 220.588 1.00 43.80 145 HIS A C 1
ATOM 723 O O . HIS A 1 145 ? 219.308 203.018 220.514 1.00 43.80 145 HIS A O 1
ATOM 730 N N . LEU A 1 146 ? 220.085 205.022 219.852 1.00 45.65 146 LEU A N 1
ATOM 731 C CA . LEU A 1 146 ? 221.086 204.424 218.979 1.00 45.65 146 LEU A CA 1
ATOM 732 C C . LEU A 1 146 ? 222.131 203.671 219.788 1.00 45.65 146 LEU A C 1
ATOM 733 O O . LEU A 1 146 ? 222.582 202.594 219.386 1.00 45.65 146 LEU A O 1
ATOM 738 N N . ASP A 1 147 ? 222.520 204.222 220.936 1.00 46.47 147 ASP A N 1
ATOM 739 C CA . ASP A 1 147 ? 223.469 203.544 221.810 1.00 46.47 147 ASP A CA 1
ATOM 740 C C . ASP A 1 147 ? 222.913 202.212 222.296 1.00 46.47 147 ASP A C 1
ATOM 741 O O . ASP A 1 147 ? 223.619 201.202 222.307 1.00 46.47 147 ASP A O 1
ATOM 746 N N . LEU A 1 148 ? 221.643 202.192 222.701 1.00 43.98 148 LEU A N 1
ATOM 747 C CA . LEU A 1 148 ? 221.035 200.962 223.194 1.00 43.98 148 LEU A CA 1
ATOM 748 C C . LEU A 1 148 ? 220.890 199.935 222.085 1.00 43.98 148 LEU A C 1
ATOM 749 O O . LEU A 1 148 ? 221.124 198.743 222.302 1.00 43.98 148 LEU A O 1
ATOM 754 N N . GLU A 1 149 ? 220.498 200.375 220.889 1.00 45.66 149 GLU A N 1
ATOM 755 C CA . GLU A 1 149 ? 220.395 199.453 219.765 1.00 45.66 149 GLU A CA 1
ATOM 756 C C . GLU A 1 149 ? 221.752 198.857 219.420 1.00 45.66 149 GLU A C 1
ATOM 757 O O . GLU A 1 149 ? 221.867 197.648 219.186 1.00 45.66 149 GLU A O 1
ATOM 763 N N . ASP A 1 150 ? 222.795 199.688 219.405 1.00 46.85 150 ASP A N 1
ATOM 764 C CA . ASP A 1 150 ? 224.142 199.201 219.138 1.00 46.85 150 ASP A CA 1
ATOM 765 C C . ASP A 1 150 ? 224.602 198.220 220.209 1.00 46.85 150 ASP A C 1
ATOM 766 O O . ASP A 1 150 ? 225.183 197.173 219.897 1.00 46.85 150 ASP A O 1
ATOM 771 N N . ARG A 1 151 ? 224.340 198.538 221.478 1.00 45.40 151 ARG A N 1
ATOM 772 C CA . ARG A 1 151 ? 224.746 197.659 222.567 1.00 45.40 151 ARG A CA 1
ATOM 773 C C . ARG A 1 151 ? 224.022 196.326 222.503 1.00 45.40 151 ARG A C 1
ATOM 774 O O . ARG A 1 151 ? 224.624 195.278 222.741 1.00 45.40 151 ARG A O 1
ATOM 782 N N . LEU A 1 152 ? 222.727 196.342 222.190 1.00 44.91 152 LEU A N 1
ATOM 783 C CA . LEU A 1 152 ? 221.982 195.093 222.083 1.00 44.91 152 LEU A CA 1
ATOM 784 C C . LEU A 1 152 ? 222.468 194.258 220.909 1.00 44.91 152 LEU A C 1
ATOM 785 O O . LEU A 1 152 ? 222.600 193.034 221.025 1.00 44.91 152 LEU A O 1
ATOM 790 N N . ALA A 1 153 ? 222.735 194.896 219.767 1.00 46.21 153 ALA A N 1
ATOM 791 C CA . ALA A 1 153 ? 223.243 194.155 218.619 1.00 46.21 153 ALA A CA 1
ATOM 792 C C . ALA A 1 153 ? 224.598 193.533 218.920 1.00 46.21 153 ALA A C 1
ATOM 793 O O . ALA A 1 153 ? 224.870 192.398 218.515 1.00 46.21 153 ALA A O 1
ATOM 795 N N . LYS A 1 154 ? 225.469 194.263 219.620 1.00 46.73 154 LYS A N 1
ATOM 796 C CA . LYS A 1 154 ? 226.777 193.710 219.960 1.00 46.73 154 LYS A CA 1
ATOM 797 C C . LYS A 1 154 ? 226.664 192.625 221.022 1.00 46.73 154 LYS A C 1
ATOM 798 O O . LYS A 1 154 ? 227.437 191.662 221.016 1.00 46.73 154 LYS A O 1
ATOM 804 N N . PHE A 1 155 ? 225.719 192.771 221.950 1.00 45.96 155 PHE A N 1
ATOM 805 C CA . PHE A 1 155 ? 225.503 191.753 222.969 1.00 45.96 155 PHE A CA 1
ATOM 806 C C . PHE A 1 155 ? 225.007 190.453 222.357 1.00 45.96 155 PHE A C 1
ATOM 807 O O . PHE A 1 155 ? 225.472 189.370 222.721 1.00 45.96 155 PHE A O 1
ATOM 815 N N . MET A 1 156 ? 224.073 190.540 221.418 1.00 48.17 156 MET A N 1
ATOM 816 C CA . MET A 1 156 ? 223.467 189.357 220.829 1.00 48.17 156 MET A CA 1
ATOM 817 C C . MET A 1 156 ? 224.253 188.808 219.649 1.00 48.17 156 MET A C 1
ATOM 818 O O . MET A 1 156 ? 223.834 187.808 219.063 1.00 48.17 156 MET A O 1
ATOM 823 N N . LYS A 1 157 ? 225.376 189.434 219.292 1.00 49.44 157 LYS A N 1
ATOM 824 C CA . LYS A 1 157 ? 226.229 188.983 218.190 1.00 49.44 157 LYS A CA 1
ATOM 825 C C . LYS A 1 157 ? 225.495 189.028 216.852 1.00 49.44 157 LYS A C 1
ATOM 826 O O . LYS A 1 157 ? 225.752 188.221 215.960 1.00 49.44 157 LYS A O 1
ATOM 832 N N . THR A 1 158 ? 224.581 189.982 216.703 1.00 49.87 158 THR A N 1
ATOM 833 C CA . THR A 1 158 ? 223.813 190.140 215.477 1.00 49.87 158 THR A CA 1
ATOM 834 C C . THR A 1 158 ? 224.180 191.449 214.793 1.00 49.87 158 THR A C 1
ATOM 835 O O . THR A 1 158 ? 224.917 192.275 215.337 1.00 49.87 158 THR A O 1
ATOM 839 N N . GLU A 1 159 ? 223.660 191.625 213.579 1.00 51.43 159 GLU A N 1
ATOM 840 C CA . GLU A 1 159 ? 223.977 192.820 212.806 1.00 51.43 159 GLU A CA 1
ATOM 841 C C . GLU A 1 159 ? 223.230 194.039 213.325 1.00 51.43 159 GLU A C 1
ATOM 842 O O . GLU A 1 159 ? 223.807 195.125 213.445 1.00 51.43 159 GLU A O 1
ATOM 848 N N . GLU A 1 160 ? 221.945 193.889 213.635 1.00 49.70 160 GLU A N 1
ATOM 849 C CA . GLU A 1 160 ? 221.119 195.037 213.974 1.00 49.70 160 GLU A CA 1
ATOM 850 C C . GLU A 1 160 ? 220.090 194.661 215.029 1.00 49.70 160 GLU A C 1
ATOM 851 O O . GLU A 1 160 ? 219.713 193.496 215.180 1.00 49.70 160 GLU A O 1
ATOM 857 N N . ALA A 1 161 ? 219.650 195.679 215.766 1.00 46.17 161 ALA A N 1
ATOM 858 C CA . ALA A 1 161 ? 218.560 195.577 216.720 1.00 46.17 161 ALA A CA 1
ATOM 859 C C . ALA A 1 161 ? 217.683 196.813 216.604 1.00 46.17 161 ALA A C 1
ATOM 860 O O . ALA A 1 161 ? 218.143 197.884 216.206 1.00 46.17 161 ALA A O 1
ATOM 862 N N . ILE A 1 162 ? 216.411 196.652 216.953 1.00 45.05 162 ILE A N 1
ATOM 863 C CA . ILE A 1 162 ? 215.416 197.713 216.875 1.00 45.05 162 ILE A CA 1
ATOM 864 C C . ILE A 1 162 ? 214.673 197.760 218.200 1.00 45.05 162 ILE A C 1
ATOM 865 O O . ILE A 1 162 ? 214.305 196.715 218.748 1.00 45.05 162 ILE A O 1
ATOM 870 N N . ILE A 1 163 ? 214.464 198.969 218.715 1.00 43.87 163 ILE A N 1
ATOM 871 C CA . ILE A 1 163 ? 213.924 199.194 220.050 1.00 43.87 163 ILE A CA 1
ATOM 872 C C . ILE A 1 163 ? 212.476 199.645 219.934 1.00 43.87 163 ILE A C 1
ATOM 873 O O . ILE A 1 163 ? 212.179 200.643 219.267 1.00 43.87 163 ILE A O 1
ATOM 878 N N . TYR A 1 164 ? 211.578 198.917 220.588 1.00 43.19 164 TYR A N 1
ATOM 879 C CA . TYR A 1 164 ? 210.189 199.305 220.754 1.00 43.19 164 TYR A CA 1
ATOM 880 C C . TYR A 1 164 ? 209.988 199.833 222.166 1.00 43.19 164 TYR A C 1
ATOM 881 O O . TYR A 1 164 ? 210.682 199.426 223.101 1.00 43.19 164 TYR A O 1
ATOM 890 N N . SER A 1 165 ? 209.019 200.733 222.316 1.00 42.77 165 SER A N 1
ATOM 891 C CA . SER A 1 165 ? 208.809 201.375 223.608 1.00 42.77 165 SER A CA 1
ATOM 892 C C . SER A 1 165 ? 207.865 200.570 224.493 1.00 42.77 165 SER A C 1
ATOM 893 O O . SER A 1 165 ? 207.555 200.989 225.612 1.00 42.77 165 SER A O 1
ATOM 896 N N . TYR A 1 166 ? 207.398 199.418 224.019 1.00 42.79 166 TYR A N 1
ATOM 897 C CA . TYR A 1 166 ? 206.441 198.608 224.757 1.00 42.79 166 TYR A CA 1
ATOM 898 C C . TYR A 1 166 ? 206.710 197.134 224.497 1.00 42.79 166 TYR A C 1
ATOM 899 O O . TYR A 1 166 ? 206.922 196.729 223.352 1.00 42.79 166 TYR A O 1
ATOM 908 N N . GLY A 1 167 ? 206.700 196.335 225.565 1.00 43.37 167 GLY A N 1
ATOM 909 C CA . GLY A 1 167 ? 207.103 194.942 225.452 1.00 43.37 167 GLY A CA 1
ATOM 910 C C . GLY A 1 167 ? 206.152 194.079 224.649 1.00 43.37 167 GLY A C 1
ATOM 911 O O . GLY A 1 167 ? 206.586 193.180 223.928 1.00 43.37 167 GLY A O 1
ATOM 912 N N . PHE A 1 168 ? 204.848 194.301 224.795 1.00 43.63 168 PHE A N 1
ATOM 913 C CA . PHE A 1 168 ? 203.865 193.578 223.993 1.00 43.63 168 PHE A CA 1
ATOM 914 C C . PHE A 1 168 ? 204.006 193.940 222.518 1.00 43.63 168 PHE A C 1
ATOM 915 O O . PHE A 1 168 ? 203.996 193.065 221.633 1.00 43.63 168 PHE A O 1
ATOM 923 N N . ALA A 1 169 ? 204.183 195.233 222.247 1.00 43.46 169 ALA A N 1
ATOM 924 C CA . ALA A 1 169 ? 204.135 195.744 220.888 1.00 43.46 169 ALA A CA 1
ATOM 925 C C . ALA A 1 169 ? 205.293 195.250 220.043 1.00 43.46 169 ALA A C 1
ATOM 926 O O . ALA A 1 169 ? 205.144 195.135 218.827 1.00 43.46 169 ALA A O 1
ATOM 928 N N . THR A 1 170 ? 206.442 194.940 220.648 1.00 43.22 170 THR A N 1
ATOM 929 C CA . THR A 1 170 ? 207.594 194.573 219.831 1.00 43.22 170 THR A CA 1
ATOM 930 C C . THR A 1 170 ? 207.292 193.356 218.967 1.00 43.22 170 THR A C 1
ATOM 931 O O . THR A 1 170 ? 207.415 193.420 217.741 1.00 43.22 170 THR A O 1
ATOM 935 N N . ILE A 1 171 ? 206.808 192.271 219.561 1.00 43.50 171 ILE A N 1
ATOM 936 C CA . ILE A 1 171 ? 206.460 191.098 218.774 1.00 43.50 171 ILE A CA 1
ATOM 937 C C . ILE A 1 171 ? 205.082 191.224 218.131 1.00 43.50 171 ILE A C 1
ATOM 938 O O . ILE A 1 171 ? 204.912 190.777 216.982 1.00 43.50 171 ILE A O 1
ATOM 943 N N . ALA A 1 172 ? 204.119 191.885 218.795 1.00 43.33 172 ALA A N 1
ATOM 944 C CA . ALA A 1 172 ? 202.812 192.081 218.181 1.00 43.33 172 ALA A CA 1
ATOM 945 C C . ALA A 1 172 ? 202.882 192.920 216.912 1.00 43.33 172 ALA A C 1
ATOM 946 O O . ALA A 1 172 ? 201.925 192.920 216.135 1.00 43.33 172 ALA A O 1
ATOM 948 N N . SER A 1 173 ? 203.980 193.641 216.694 1.00 44.14 173 SER A N 1
ATOM 949 C CA . SER A 1 173 ? 204.199 194.398 215.473 1.00 44.14 173 SER A CA 1
ATOM 950 C C . SER A 1 173 ? 205.273 193.804 214.583 1.00 44.14 173 SER A C 1
ATOM 951 O O . SER A 1 173 ? 205.251 194.039 213.376 1.00 44.14 173 SER A O 1
ATOM 954 N N . ALA A 1 174 ? 206.215 193.046 215.147 1.00 44.31 174 ALA A N 1
ATOM 955 C CA . ALA A 1 174 ? 207.210 192.378 214.324 1.00 44.31 174 ALA A CA 1
ATOM 956 C C . ALA A 1 174 ? 206.577 191.294 213.469 1.00 44.31 174 ALA A C 1
ATOM 957 O O . ALA A 1 174 ? 206.915 191.150 212.291 1.00 44.31 174 ALA A O 1
ATOM 959 N N . ILE A 1 175 ? 205.657 190.509 214.040 1.00 43.53 175 ILE A N 1
ATOM 960 C CA . ILE A 1 175 ? 205.043 189.424 213.267 1.00 43.53 175 ILE A CA 1
ATOM 961 C C . ILE A 1 175 ? 204.251 189.938 212.073 1.00 43.53 175 ILE A C 1
ATOM 962 O O . ILE A 1 175 ? 204.452 189.424 210.964 1.00 43.53 175 ILE A O 1
ATOM 967 N N . PRO A 1 176 ? 203.352 190.921 212.202 1.00 44.33 176 PRO A N 1
ATOM 968 C CA . PRO A 1 176 ? 202.596 191.368 211.020 1.00 44.33 176 PRO A CA 1
ATOM 969 C C . PRO A 1 176 ? 203.445 191.990 209.928 1.00 44.33 176 PRO A C 1
ATOM 970 O O . PRO A 1 176 ? 203.026 191.991 208.766 1.00 44.33 176 PRO A O 1
ATOM 974 N N . ALA A 1 177 ? 204.613 192.535 210.260 1.00 45.95 177 ALA A N 1
ATOM 975 C CA . ALA A 1 177 ? 205.440 193.233 209.284 1.00 45.95 177 ALA A CA 1
ATOM 976 C C . ALA A 1 177 ? 205.913 192.295 208.183 1.00 45.95 177 ALA A C 1
ATOM 977 O O . ALA A 1 177 ? 205.974 192.681 207.013 1.00 45.95 177 ALA A O 1
ATOM 979 N N . TYR A 1 178 ? 206.259 191.063 208.552 1.00 46.45 178 TYR A N 1
ATOM 980 C CA . TYR A 1 178 ? 206.819 190.132 207.581 1.00 46.45 178 TYR A CA 1
ATOM 981 C C . TYR A 1 178 ? 205.759 189.190 207.030 1.00 46.45 178 TYR A C 1
ATOM 982 O O . TYR A 1 178 ? 205.835 188.775 205.869 1.00 46.45 178 TYR A O 1
ATOM 991 N N . SER A 1 179 ? 204.771 188.834 207.842 1.00 46.78 179 SER A N 1
ATOM 992 C CA . SER A 1 179 ? 203.732 187.904 207.429 1.00 46.78 179 SER A CA 1
ATOM 993 C C . SER A 1 179 ? 202.532 188.674 206.894 1.00 46.78 179 SER A C 1
ATOM 994 O O . SER A 1 179 ? 202.030 189.589 207.552 1.00 46.78 179 SER A O 1
ATOM 997 N N . LYS A 1 180 ? 202.081 188.305 205.699 1.00 48.90 180 LYS A N 1
ATOM 998 C CA . LYS A 1 180 ? 201.007 188.997 205.003 1.00 48.90 180 LYS A CA 1
ATOM 999 C C . LYS A 1 180 ? 199.888 188.009 204.701 1.00 48.90 180 LYS A C 1
ATOM 1000 O O . LYS A 1 180 ? 199.889 186.873 205.178 1.00 48.90 180 LYS A O 1
ATOM 1006 N N . ARG A 1 181 ? 198.917 188.454 203.909 1.00 53.22 181 ARG A N 1
ATOM 1007 C CA . ARG A 1 181 ? 197.856 187.564 203.459 1.00 53.22 181 ARG A CA 1
ATOM 1008 C C . ARG A 1 181 ? 198.433 186.455 202.591 1.00 53.22 181 ARG A C 1
ATOM 1009 O O . ARG A 1 181 ? 199.283 186.693 201.731 1.00 53.22 181 ARG A O 1
ATOM 1017 N N . GLY A 1 182 ? 197.963 185.235 202.819 1.00 51.48 182 GLY A N 1
ATOM 1018 C CA . GLY A 1 182 ? 198.388 184.099 202.038 1.00 51.48 182 GLY A CA 1
ATOM 1019 C C . GLY A 1 182 ? 199.604 183.376 202.566 1.00 51.48 182 GLY A C 1
ATOM 1020 O O . GLY A 1 182 ? 199.891 182.266 202.105 1.00 51.48 182 GLY A O 1
ATOM 1021 N N . ASP A 1 183 ? 200.328 183.963 203.512 1.00 49.99 183 ASP A N 1
ATOM 1022 C CA . ASP A 1 183 ? 201.462 183.286 204.112 1.00 49.99 183 ASP A CA 1
ATOM 1023 C C . ASP A 1 183 ? 200.976 182.254 205.121 1.00 49.99 183 ASP A C 1
ATOM 1024 O O . ASP A 1 183 ? 199.846 182.307 205.606 1.00 49.99 183 ASP A O 1
ATOM 1029 N N . ILE A 1 184 ? 201.840 181.293 205.423 1.00 47.69 184 ILE A N 1
ATOM 1030 C CA . ILE A 1 184 ? 201.518 180.209 206.343 1.00 47.69 184 ILE A CA 1
ATOM 1031 C C . ILE A 1 184 ? 202.458 180.310 207.532 1.00 47.69 184 ILE A C 1
ATOM 1032 O O . ILE A 1 184 ? 203.682 180.269 207.369 1.00 47.69 184 ILE A O 1
ATOM 1037 N N . VAL A 1 185 ? 201.891 180.430 208.725 1.00 44.43 185 VAL A N 1
ATOM 1038 C CA . VAL A 1 185 ? 202.661 180.528 209.956 1.00 44.43 185 VAL A CA 1
ATOM 1039 C C . VAL A 1 185 ? 202.399 179.284 210.785 1.00 44.43 185 VAL A C 1
ATOM 1040 O O . VAL A 1 185 ? 201.245 178.959 211.080 1.00 44.43 185 VAL A O 1
ATOM 1044 N N . PHE A 1 186 ? 203.467 178.589 211.153 1.00 43.85 186 PHE A N 1
ATOM 1045 C CA . PHE A 1 186 ? 203.389 177.437 212.037 1.00 43.85 186 PHE A CA 1
ATOM 1046 C C . PHE A 1 186 ? 203.831 177.875 213.424 1.00 43.85 186 PHE A C 1
ATOM 1047 O O . PHE A 1 186 ? 205.023 178.081 213.663 1.00 43.85 186 PHE A O 1
ATOM 1055 N N . VAL A 1 187 ? 202.874 178.019 214.330 1.00 44.11 187 VAL A N 1
ATOM 1056 C CA . VAL A 1 187 ? 203.124 178.580 215.648 1.00 44.11 187 VAL A CA 1
ATOM 1057 C C . VAL A 1 187 ? 202.834 177.522 216.698 1.00 44.11 187 VAL A C 1
ATOM 1058 O O . VAL A 1 187 ? 201.870 176.760 216.576 1.00 44.11 187 VAL A O 1
ATOM 1062 N N . ASP A 1 188 ? 203.695 177.451 217.708 1.00 45.87 188 ASP A N 1
ATOM 1063 C CA . ASP A 1 188 ? 203.441 176.592 218.853 1.00 45.87 188 ASP A CA 1
ATOM 1064 C C . ASP A 1 188 ? 202.119 176.984 219.494 1.00 45.87 188 ASP A C 1
ATOM 1065 O O . ASP A 1 188 ? 201.817 178.170 219.638 1.00 45.87 188 ASP A O 1
ATOM 1070 N N . ARG A 1 189 ? 201.319 175.986 219.869 1.00 47.21 189 ARG A N 1
ATOM 1071 C CA . ARG A 1 189 ? 200.002 176.287 220.419 1.00 47.21 189 ARG A CA 1
ATOM 1072 C C . ARG A 1 189 ? 200.114 176.990 221.764 1.00 47.21 189 ARG A C 1
ATOM 1073 O O . ARG A 1 189 ? 199.230 177.766 222.141 1.00 47.21 189 ARG A O 1
ATOM 1081 N N . ALA A 1 190 ? 201.191 176.733 222.503 1.00 46.68 190 ALA A N 1
ATOM 1082 C CA . ALA A 1 190 ? 201.396 177.355 223.809 1.00 46.68 190 ALA A CA 1
ATOM 1083 C C . ALA A 1 190 ? 202.246 178.614 223.660 1.00 46.68 190 ALA A C 1
ATOM 1084 O O . ALA A 1 190 ? 203.249 178.815 224.341 1.00 46.68 190 ALA A O 1
ATOM 1086 N N . ALA A 1 191 ? 201.809 179.483 222.758 1.00 45.72 191 ALA A N 1
ATOM 1087 C CA . ALA A 1 191 ? 202.479 180.747 222.500 1.00 45.72 191 ALA A CA 1
ATOM 1088 C C . ALA A 1 191 ? 201.815 181.859 223.297 1.00 45.72 191 ALA A C 1
ATOM 1089 O O . ALA A 1 191 ? 200.615 181.821 223.577 1.00 45.72 191 ALA A O 1
ATOM 1091 N N . CYS A 1 192 ? 202.613 182.856 223.660 1.00 45.58 192 CYS A N 1
ATOM 1092 C CA . CYS A 1 192 ? 202.116 183.937 224.494 1.00 45.58 192 CYS A CA 1
ATOM 1093 C C . CYS A 1 192 ? 201.085 184.765 223.738 1.00 45.58 192 CYS A C 1
ATOM 1094 O O . CYS A 1 192 ? 200.966 184.697 222.513 1.00 45.58 192 CYS A O 1
ATOM 1097 N N . PHE A 1 193 ? 200.322 185.550 224.498 1.00 44.44 193 PHE A N 1
ATOM 1098 C CA . PHE A 1 193 ? 199.241 186.331 223.911 1.00 44.44 193 PHE A CA 1
ATOM 1099 C C . PHE A 1 193 ? 199.754 187.357 222.915 1.00 44.44 193 PHE A C 1
ATOM 1100 O O . PHE A 1 193 ? 199.066 187.665 221.936 1.00 44.44 193 PHE A O 1
ATOM 1108 N N . ALA A 1 194 ? 200.941 187.911 223.151 1.00 43.24 194 ALA A N 1
ATOM 1109 C CA . ALA A 1 194 ? 201.495 188.881 222.215 1.00 43.24 194 ALA A CA 1
ATOM 1110 C C . ALA A 1 194 ? 201.745 188.247 220.856 1.00 43.24 194 ALA A C 1
ATOM 1111 O O . ALA A 1 194 ? 201.472 188.857 219.817 1.00 43.24 194 ALA A O 1
ATOM 1113 N N . ILE A 1 195 ? 202.251 187.014 220.846 1.00 43.35 195 ILE A N 1
ATOM 1114 C CA . ILE A 1 195 ? 202.420 186.287 219.593 1.00 43.35 195 ILE A CA 1
ATOM 1115 C C . ILE A 1 195 ? 201.072 186.066 218.923 1.00 43.35 195 ILE A C 1
ATOM 1116 O O . ILE A 1 195 ? 200.942 186.204 217.704 1.00 43.35 195 ILE A O 1
ATOM 1121 N N . GLN A 1 196 ? 200.048 185.725 219.707 1.00 44.60 196 GLN A N 1
ATOM 1122 C CA . GLN A 1 196 ? 198.724 185.495 219.138 1.00 44.60 196 GLN A CA 1
ATOM 1123 C C . GLN A 1 196 ? 198.169 186.755 218.490 1.00 44.60 196 GLN A C 1
ATOM 1124 O O . GLN A 1 196 ? 197.563 186.694 217.415 1.00 44.60 196 GLN A O 1
ATOM 1130 N N . LYS A 1 197 ? 198.358 187.908 219.128 1.00 43.44 197 LYS A N 1
ATOM 1131 C CA . LYS A 1 197 ? 197.841 189.146 218.557 1.00 43.44 197 LYS A CA 1
ATOM 1132 C C . LYS A 1 197 ? 198.668 189.595 217.362 1.00 43.44 197 LYS A C 1
ATOM 1133 O O . LYS A 1 197 ? 198.140 190.222 216.439 1.00 43.44 197 LYS A O 1
ATOM 1139 N N . GLY A 1 198 ? 199.964 189.289 217.356 1.00 42.89 198 GLY A N 1
ATOM 1140 C CA . GLY A 1 198 ? 200.754 189.533 216.163 1.00 42.89 198 GLY A CA 1
ATOM 1141 C C . GLY A 1 198 ? 200.321 188.662 215.001 1.00 42.89 198 GLY A C 1
ATOM 1142 O O . GLY A 1 198 ? 200.340 189.093 213.849 1.00 42.89 198 GLY A O 1
ATOM 1143 N N . LEU A 1 199 ? 199.934 187.420 215.291 1.00 42.99 199 LEU A N 1
ATOM 1144 C CA . LEU A 1 199 ? 199.442 186.525 214.249 1.00 42.99 199 LEU A CA 1
ATOM 1145 C C . LEU A 1 199 ? 198.071 186.954 213.752 1.00 42.99 199 LEU A C 1
ATOM 1146 O O . LEU A 1 199 ? 197.740 186.760 212.580 1.00 42.99 199 LEU A O 1
ATOM 1151 N N . GLN A 1 200 ? 197.244 187.496 214.643 1.00 43.40 200 GLN A N 1
ATOM 1152 C CA . GLN A 1 200 ? 195.926 187.972 214.238 1.00 43.40 200 GLN A CA 1
ATOM 1153 C C . GLN A 1 200 ? 196.021 189.262 213.436 1.00 43.40 200 GLN A C 1
ATOM 1154 O O . GLN A 1 200 ? 195.242 189.476 212.501 1.00 43.40 200 GLN A O 1
ATOM 1160 N N . ALA A 1 201 ? 196.955 190.143 213.798 1.00 44.70 201 ALA A N 1
ATOM 1161 C CA . ALA A 1 201 ? 197.109 191.393 213.066 1.00 44.70 201 ALA A CA 1
ATOM 1162 C C . ALA A 1 201 ? 197.527 191.136 211.627 1.00 44.70 201 ALA A C 1
ATOM 1163 O O . ALA A 1 201 ? 197.030 191.788 210.703 1.00 44.70 201 ALA A O 1
ATOM 1165 N N . SER A 1 202 ? 198.444 190.200 211.414 1.00 45.89 202 SER A N 1
ATOM 1166 C CA . SER A 1 202 ? 198.654 189.686 210.073 1.00 45.89 202 SER A CA 1
ATOM 1167 C C . SER A 1 202 ? 197.485 188.792 209.694 1.00 45.89 202 SER A C 1
ATOM 1168 O O . SER A 1 202 ? 196.823 188.199 210.547 1.00 45.89 202 SER A O 1
ATOM 1171 N N . ARG A 1 203 ? 197.207 188.718 208.401 1.00 51.27 203 ARG A N 1
ATOM 1172 C CA . ARG A 1 203 ? 196.066 187.957 207.929 1.00 51.27 203 ARG A CA 1
ATOM 1173 C C . ARG A 1 203 ? 196.480 186.612 207.358 1.00 51.27 203 ARG A C 1
ATOM 1174 O O . ARG A 1 203 ? 195.786 186.064 206.497 1.00 51.27 203 ARG A O 1
ATOM 1182 N N . SER A 1 204 ? 197.605 186.078 207.816 1.00 49.26 204 SER A N 1
ATOM 1183 C CA . SER A 1 204 ? 198.147 184.857 207.251 1.00 49.26 204 SER A CA 1
ATOM 1184 C C . SER A 1 204 ? 197.454 183.635 207.835 1.00 49.26 204 SER A C 1
ATOM 1185 O O . SER A 1 204 ? 196.765 183.711 208.854 1.00 49.26 204 SER A O 1
ATOM 1188 N N . ASP A 1 205 ? 197.633 182.499 207.167 1.00 49.93 205 ASP A N 1
ATOM 1189 C CA . ASP A 1 205 ? 197.125 181.240 207.688 1.00 49.93 205 ASP A CA 1
ATOM 1190 C C . ASP A 1 205 ? 197.918 180.835 208.920 1.00 49.93 205 ASP A C 1
ATOM 1191 O O . ASP A 1 205 ? 199.141 180.985 208.959 1.00 49.93 205 ASP A O 1
ATOM 1196 N N . ILE A 1 206 ? 197.221 180.316 209.925 1.00 46.03 206 ILE A N 1
ATOM 1197 C CA . ILE A 1 206 ? 197.823 179.941 211.197 1.00 46.03 206 ILE A CA 1
ATOM 1198 C C . ILE A 1 206 ? 197.642 178.444 211.377 1.00 46.03 206 ILE A C 1
ATOM 1199 O O . ILE A 1 206 ? 196.514 177.939 211.319 1.00 46.03 206 ILE A O 1
ATOM 1204 N N . LYS A 1 207 ? 198.744 177.737 211.602 1.00 45.30 207 LYS A N 1
ATOM 1205 C CA . LYS A 1 207 ? 198.748 176.290 211.792 1.00 45.30 207 LYS A CA 1
ATOM 1206 C C . LYS A 1 207 ? 199.372 176.000 213.152 1.00 45.30 207 LYS A C 1
ATOM 1207 O O . LYS A 1 207 ? 200.592 175.888 213.268 1.00 45.30 207 LYS A O 1
ATOM 1213 N N . LEU A 1 208 ? 198.539 175.885 214.182 1.00 45.38 208 LEU A N 1
ATOM 1214 C CA . LEU A 1 208 ? 199.039 175.549 215.507 1.00 45.38 208 LEU A CA 1
ATOM 1215 C C . LEU A 1 208 ? 199.530 174.111 215.545 1.00 45.38 208 LEU A C 1
ATOM 1216 O O . LEU A 1 208 ? 198.873 173.202 215.035 1.00 45.38 208 LEU A O 1
ATOM 1221 N N . PHE A 1 209 ? 200.682 173.900 216.169 1.00 44.30 209 PHE A N 1
ATOM 1222 C CA . PHE A 1 209 ? 201.196 172.560 216.385 1.00 44.30 209 PHE A CA 1
ATOM 1223 C C . PHE A 1 209 ? 201.400 172.329 217.875 1.00 44.30 209 PHE A C 1
ATOM 1224 O O . PHE A 1 209 ? 201.538 173.268 218.659 1.00 44.30 209 PHE A O 1
ATOM 1232 N N . LYS A 1 210 ? 201.388 171.058 218.256 1.00 46.25 210 LYS A N 1
ATOM 1233 C CA . LYS A 1 210 ? 201.391 170.696 219.663 1.00 46.25 210 LYS A CA 1
ATOM 1234 C C . LYS A 1 210 ? 202.692 171.131 220.326 1.00 46.25 210 LYS A C 1
ATOM 1235 O O . LYS A 1 210 ? 203.733 171.255 219.679 1.00 46.25 210 LYS A O 1
ATOM 1241 N N . HIS A 1 211 ? 202.614 171.377 221.631 1.00 45.73 211 HIS A N 1
ATOM 1242 C CA . HIS A 1 211 ? 203.710 172.004 222.356 1.00 45.73 211 HIS A CA 1
ATOM 1243 C C . HIS A 1 211 ? 204.986 171.180 222.267 1.00 45.73 211 HIS A C 1
ATOM 1244 O O . HIS A 1 211 ? 205.031 170.032 222.712 1.00 45.73 211 HIS A O 1
ATOM 1251 N N . ASN A 1 212 ? 206.024 171.780 221.680 1.00 46.03 212 ASN A N 1
ATOM 1252 C CA . ASN A 1 212 ? 207.355 171.182 221.557 1.00 46.03 212 ASN A CA 1
ATOM 1253 C C . ASN A 1 212 ? 207.328 169.846 220.829 1.00 46.03 212 ASN A C 1
ATOM 1254 O O . ASN A 1 212 ? 208.275 169.062 220.927 1.00 46.03 212 ASN A O 1
ATOM 1259 N N . ASP A 1 213 ? 206.262 169.570 220.088 1.00 46.16 213 ASP A N 1
ATOM 1260 C CA . ASP A 1 213 ? 206.142 168.328 219.330 1.00 46.16 213 ASP A CA 1
ATOM 1261 C C . ASP A 1 213 ? 206.700 168.576 217.937 1.00 46.16 213 ASP A C 1
ATOM 1262 O O . ASP A 1 213 ? 206.109 169.306 217.139 1.00 46.16 213 ASP A O 1
ATOM 1267 N N . MET A 1 214 ? 207.860 167.985 217.651 1.00 46.77 214 MET A N 1
ATOM 1268 C CA . MET A 1 214 ? 208.456 168.140 216.331 1.00 46.77 214 MET A CA 1
ATOM 1269 C C . MET A 1 214 ? 207.818 167.208 215.316 1.00 46.77 214 MET A C 1
ATOM 1270 O O . MET A 1 214 ? 207.868 167.480 214.115 1.00 46.77 214 MET A O 1
ATOM 1275 N N . ALA A 1 215 ? 207.227 166.103 215.770 1.00 45.91 215 ALA A N 1
ATOM 1276 C CA . ALA A 1 215 ? 206.485 165.245 214.856 1.00 45.91 215 ALA A CA 1
ATOM 1277 C C . ALA A 1 215 ? 205.241 165.950 214.336 1.00 45.91 215 ALA A C 1
ATOM 1278 O O . ALA A 1 215 ? 204.899 165.830 213.157 1.00 45.91 215 ALA A O 1
ATOM 1280 N N . ASP A 1 216 ? 204.556 166.699 215.198 1.00 46.59 216 ASP A N 1
ATOM 1281 C CA . ASP A 1 216 ? 203.376 167.438 214.763 1.00 46.59 216 ASP A CA 1
ATOM 1282 C C . ASP A 1 216 ? 203.753 168.541 213.785 1.00 46.59 216 ASP A C 1
ATOM 1283 O O . ASP A 1 216 ? 203.095 168.726 212.752 1.00 46.59 216 ASP A O 1
ATOM 1288 N N . LEU A 1 217 ? 204.815 169.282 214.093 1.00 44.85 217 LEU A N 1
ATOM 1289 C CA . LEU A 1 217 ? 205.281 170.323 213.188 1.00 44.85 217 LEU A CA 1
ATOM 1290 C C . LEU A 1 217 ? 205.726 169.735 211.858 1.00 44.85 217 LEU A C 1
ATOM 1291 O O . LEU A 1 217 ? 205.444 170.301 210.798 1.00 44.85 217 LEU A O 1
ATOM 1296 N N . GLU A 1 218 ? 206.419 168.597 211.888 1.00 46.03 218 GLU A N 1
ATOM 1297 C CA . GLU A 1 218 ? 206.875 167.989 210.646 1.00 46.03 218 GLU A CA 1
ATOM 1298 C C . GLU A 1 218 ? 205.710 167.454 209.829 1.00 46.03 218 GLU A C 1
ATOM 1299 O O . GLU A 1 218 ? 205.726 167.524 208.596 1.00 46.03 218 GLU A O 1
ATOM 1305 N N . ARG A 1 219 ? 204.693 166.906 210.493 1.00 46.02 219 ARG A N 1
ATOM 1306 C CA . ARG A 1 219 ? 203.493 166.482 209.784 1.00 46.02 219 ARG A CA 1
ATOM 1307 C C . ARG A 1 219 ? 202.814 167.662 209.106 1.00 46.02 219 ARG A C 1
ATOM 1308 O O . ARG A 1 219 ? 202.414 167.574 207.939 1.00 46.02 219 ARG A O 1
ATOM 1316 N N . LEU A 1 220 ? 202.687 168.781 209.822 1.00 45.17 220 LEU A N 1
ATOM 1317 C CA . LEU A 1 220 ? 202.098 169.977 209.230 1.00 45.17 220 LEU A CA 1
ATOM 1318 C C . LEU A 1 220 ? 202.913 170.463 208.040 1.00 45.17 220 LEU A C 1
ATOM 1319 O O . LEU A 1 220 ? 202.355 170.891 207.025 1.00 45.17 220 LEU A O 1
ATOM 1324 N N . LEU A 1 221 ? 204.240 170.413 208.153 1.00 45.08 221 LEU A N 1
ATOM 1325 C CA . LEU A 1 221 ? 205.101 170.862 207.066 1.00 45.08 221 LEU A CA 1
ATOM 1326 C C . LEU A 1 221 ? 204.987 169.957 205.845 1.00 45.08 221 LEU A C 1
ATOM 1327 O O . LEU A 1 221 ? 204.957 170.442 204.712 1.00 45.08 221 LEU A O 1
ATOM 1332 N N . LYS A 1 222 ? 204.924 168.643 206.050 1.00 47.51 222 LYS A N 1
ATOM 1333 C CA . LYS A 1 222 ? 204.731 167.729 204.929 1.00 47.51 222 LYS A CA 1
ATOM 1334 C C . LYS A 1 222 ? 203.379 167.937 204.265 1.00 47.51 222 LYS A C 1
ATOM 1335 O O . LYS A 1 222 ? 203.268 167.875 203.034 1.00 47.51 222 LYS A O 1
ATOM 1341 N N . GLU A 1 223 ? 202.337 168.183 205.057 1.00 49.36 223 GLU A N 1
ATOM 1342 C CA . GLU A 1 223 ? 201.042 168.493 204.469 1.00 49.36 223 GLU A CA 1
ATOM 1343 C C . GLU A 1 223 ? 201.113 169.758 203.627 1.00 49.36 223 GLU A C 1
ATOM 1344 O O . GLU A 1 223 ? 200.686 169.759 202.465 1.00 49.36 223 GLU A O 1
ATOM 1350 N N . GLN A 1 224 ? 201.686 170.829 204.179 1.00 50.89 224 GLN A N 1
ATOM 1351 C CA . GLN A 1 224 ? 201.848 172.058 203.411 1.00 50.89 224 GLN A CA 1
ATOM 1352 C C . GLN A 1 224 ? 202.663 171.817 202.149 1.00 50.89 224 GLN A C 1
ATOM 1353 O O . GLN A 1 224 ? 202.420 172.446 201.117 1.00 50.89 224 GLN A O 1
ATOM 1359 N N . GLU A 1 225 ? 203.624 170.900 202.206 1.00 52.37 225 GLU A N 1
ATOM 1360 C CA . GLU A 1 225 ? 204.350 170.511 201.004 1.00 52.37 225 GLU A CA 1
ATOM 1361 C C . GLU A 1 225 ? 203.420 169.864 199.991 1.00 52.37 225 GLU A C 1
ATOM 1362 O O . GLU A 1 225 ? 203.593 170.025 198.778 1.00 52.37 225 GLU A O 1
ATOM 1368 N N . ILE A 1 226 ? 202.431 169.114 200.472 1.00 52.34 226 ILE A N 1
ATOM 1369 C CA . ILE A 1 226 ? 201.453 168.511 199.567 1.00 52.34 226 ILE A CA 1
ATOM 1370 C C . ILE A 1 226 ? 200.634 169.588 198.853 1.00 52.34 226 ILE A C 1
ATOM 1371 O O . ILE A 1 226 ? 200.431 169.525 197.631 1.00 52.34 226 ILE A O 1
ATOM 1376 N N . GLU A 1 227 ? 200.152 170.595 199.592 1.00 55.22 227 GLU A N 1
ATOM 1377 C CA . GLU A 1 227 ? 199.446 171.678 198.895 1.00 55.22 227 GLU A CA 1
ATOM 1378 C C . GLU A 1 227 ? 200.383 172.475 197.994 1.00 55.22 227 GLU A C 1
ATOM 1379 O O . GLU A 1 227 ? 199.945 173.037 196.985 1.00 55.22 227 GLU A O 1
ATOM 1385 N N . ASP A 1 228 ? 201.667 172.555 198.341 1.00 55.83 228 ASP A N 1
ATOM 1386 C CA . ASP A 1 228 ? 202.621 173.182 197.433 1.00 55.83 228 ASP A CA 1
ATOM 1387 C C . ASP A 1 228 ? 202.706 172.416 196.124 1.00 55.83 228 ASP A C 1
ATOM 1388 O O . ASP A 1 228 ? 202.777 173.016 195.047 1.00 55.83 228 ASP A O 1
ATOM 1393 N N . GLN A 1 229 ? 202.715 171.087 196.199 1.00 56.04 229 GLN A N 1
ATOM 1394 C CA . 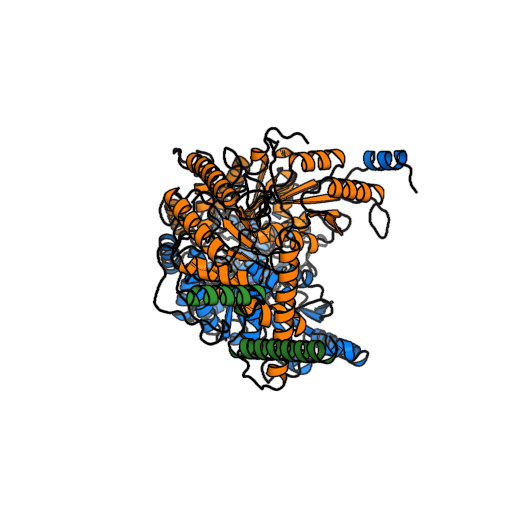GLN A 1 229 ? 202.728 170.288 194.981 1.00 56.04 229 GLN A CA 1
ATOM 1395 C C . GLN A 1 229 ? 201.455 170.480 194.170 1.00 56.04 229 GLN A C 1
ATOM 1396 O O . GLN A 1 229 ? 201.507 170.502 192.936 1.00 56.04 229 GLN A O 1
ATOM 1402 N N . LYS A 1 230 ? 200.305 170.610 194.834 1.00 57.13 230 LYS A N 1
ATOM 1403 C CA . LYS A 1 230 ? 199.052 170.769 194.098 1.00 57.13 230 LYS A CA 1
ATOM 1404 C C . LYS A 1 230 ? 199.036 172.063 193.289 1.00 57.13 230 LYS A C 1
ATOM 1405 O O . LYS A 1 230 ? 198.635 172.073 192.119 1.00 57.13 230 LYS A O 1
ATOM 1411 N N . ASN A 1 231 ? 199.463 173.172 193.895 1.00 59.16 231 ASN A N 1
ATOM 1412 C CA . ASN A 1 231 ? 199.491 174.454 193.205 1.00 59.16 231 ASN A CA 1
ATOM 1413 C C . ASN A 1 231 ? 200.902 175.017 193.244 1.00 59.16 231 ASN A C 1
ATOM 1414 O O . ASN A 1 231 ? 201.351 175.454 194.313 1.00 59.16 231 ASN A O 1
ATOM 1419 N N . PRO A 1 232 ? 201.635 175.030 192.127 1.00 58.80 232 PRO A N 1
ATOM 1420 C CA . PRO A 1 232 ? 203.024 175.511 192.175 1.00 58.80 232 PRO A CA 1
ATOM 1421 C C . PRO A 1 232 ? 203.157 177.020 192.188 1.00 58.80 232 PRO A C 1
ATOM 1422 O O . PRO A 1 232 ? 204.038 177.552 192.877 1.00 58.80 232 PRO A O 1
ATOM 1426 N N . ARG A 1 233 ? 202.316 177.730 191.441 1.00 61.29 233 ARG A N 1
ATOM 1427 C CA . ARG A 1 233 ? 202.529 179.162 191.259 1.00 61.29 233 ARG A CA 1
ATOM 1428 C C . ARG A 1 233 ? 202.269 179.920 192.551 1.00 61.29 233 ARG A C 1
ATOM 1429 O O . ARG A 1 233 ? 203.011 180.844 192.904 1.00 61.29 233 ARG A O 1
ATOM 1437 N N . LYS A 1 234 ? 201.203 179.555 193.261 1.00 58.95 234 LYS A N 1
ATOM 1438 C CA . LYS A 1 234 ? 200.932 180.176 194.548 1.00 58.95 234 LYS A CA 1
ATOM 1439 C C . LYS A 1 234 ? 201.971 179.769 195.576 1.00 58.95 234 LYS A C 1
ATOM 1440 O O . LYS A 1 234 ? 202.266 180.535 196.498 1.00 58.95 234 LYS A O 1
ATOM 1446 N N . ALA A 1 235 ? 202.531 178.568 195.436 1.00 57.32 235 ALA A N 1
ATOM 1447 C CA . ALA A 1 235 ? 203.592 178.136 196.335 1.00 57.32 235 ALA A CA 1
ATOM 1448 C C . ALA A 1 235 ? 204.840 178.989 196.164 1.00 57.32 235 ALA A C 1
ATOM 1449 O O . ALA A 1 235 ? 205.515 179.316 197.145 1.00 57.32 235 ALA A O 1
ATOM 1451 N N . ARG A 1 236 ? 205.167 179.357 194.925 1.00 58.82 236 ARG A N 1
ATOM 1452 C CA . ARG A 1 236 ? 206.385 180.126 194.689 1.00 58.82 236 ARG A CA 1
ATOM 1453 C C . ARG A 1 236 ? 206.332 181.494 195.362 1.00 58.82 236 ARG A C 1
ATOM 1454 O O . ARG A 1 236 ? 207.374 182.113 195.602 1.00 58.82 236 ARG A O 1
ATOM 1462 N N . VAL A 1 237 ? 205.129 181.991 195.668 1.00 57.12 237 VAL A N 1
ATOM 1463 C CA . VAL A 1 237 ? 204.991 183.295 196.309 1.00 57.12 237 VAL A CA 1
ATOM 1464 C C . VAL A 1 237 ? 204.505 183.197 197.747 1.00 57.12 237 VAL A C 1
ATOM 1465 O O . VAL A 1 237 ? 204.339 184.232 198.404 1.00 57.12 237 VAL A O 1
ATOM 1469 N N . THR A 1 238 ? 204.268 181.991 198.255 1.00 54.06 238 THR A N 1
ATOM 1470 C CA . THR A 1 238 ? 203.786 181.799 199.615 1.00 54.06 238 THR A CA 1
ATOM 1471 C C . THR A 1 238 ? 204.964 181.666 200.569 1.00 54.06 238 THR A C 1
ATOM 1472 O O . THR A 1 238 ? 205.850 180.833 200.357 1.00 54.06 238 THR A O 1
ATOM 1476 N N . ARG A 1 239 ? 204.968 182.481 201.618 1.00 51.30 239 ARG A N 1
ATOM 1477 C CA . ARG A 1 239 ? 206.036 182.485 202.605 1.00 51.30 239 ARG A CA 1
ATOM 1478 C C . ARG A 1 239 ? 205.640 181.662 203.818 1.00 51.30 239 ARG A C 1
ATOM 1479 O O . ARG A 1 239 ? 204.471 181.635 204.209 1.00 51.30 239 ARG A O 1
ATOM 1487 N N . ARG A 1 240 ? 206.620 180.989 204.410 1.00 49.14 240 ARG A N 1
ATOM 1488 C CA . ARG A 1 240 ? 206.398 180.105 205.541 1.00 49.14 240 ARG A CA 1
ATOM 1489 C C . ARG A 1 240 ? 207.201 180.597 206.733 1.00 49.14 240 ARG A C 1
ATOM 1490 O O . ARG A 1 240 ? 208.403 180.852 206.614 1.00 49.14 240 ARG A O 1
ATOM 1498 N N . PHE A 1 241 ? 206.534 180.731 207.875 1.00 44.98 241 PHE A N 1
ATOM 1499 C CA . PHE A 1 241 ? 207.165 181.164 209.110 1.00 44.98 241 PHE A CA 1
ATOM 1500 C C . PHE A 1 241 ? 206.885 180.140 210.193 1.00 44.98 241 PHE A C 1
ATOM 1501 O O . PHE A 1 241 ? 205.767 179.631 210.296 1.00 44.98 241 PHE A O 1
ATOM 1509 N N . ILE A 1 242 ? 207.905 179.831 210.982 1.00 43.71 242 ILE A N 1
ATOM 1510 C CA . ILE A 1 242 ? 207.772 179.071 212.214 1.00 43.71 242 ILE A CA 1
ATOM 1511 C C . ILE A 1 242 ? 207.982 180.050 213.357 1.00 43.71 242 ILE A C 1
ATOM 1512 O O . ILE A 1 242 ? 209.070 180.620 213.498 1.00 43.71 242 ILE A O 1
ATOM 1517 N N . VAL A 1 243 ? 206.951 180.256 214.165 1.00 43.61 243 VAL A N 1
ATOM 1518 C CA . VAL A 1 243 ? 207.015 181.177 215.292 1.00 43.61 243 VAL A CA 1
ATOM 1519 C C . VAL A 1 243 ? 207.062 180.351 216.565 1.00 43.61 243 VAL A C 1
ATOM 1520 O O . VAL A 1 243 ? 206.114 179.622 216.876 1.00 43.61 243 VAL A O 1
ATOM 1524 N N . VAL A 1 244 ? 208.165 180.463 217.300 1.00 44.48 244 VAL A N 1
ATOM 1525 C CA . VAL A 1 244 ? 208.345 179.731 218.543 1.00 44.48 244 VAL A CA 1
ATOM 1526 C C . VAL A 1 244 ? 208.820 180.699 219.614 1.00 44.48 244 VAL A C 1
ATOM 1527 O O . VAL A 1 244 ? 209.169 181.848 219.343 1.00 44.48 244 VAL A O 1
ATOM 1531 N N . GLU A 1 245 ? 208.820 180.218 220.848 1.00 46.06 245 GLU A N 1
ATOM 1532 C CA . GLU A 1 245 ? 209.267 180.995 221.991 1.00 46.06 245 GLU A CA 1
ATOM 1533 C C . GLU A 1 245 ? 210.415 180.247 222.648 1.00 46.06 245 GLU A C 1
ATOM 1534 O O . GLU A 1 245 ? 210.315 179.040 222.883 1.00 46.06 245 GLU A O 1
ATOM 1540 N N . GLY A 1 246 ? 211.510 180.957 222.915 1.00 45.80 246 GLY A N 1
ATOM 1541 C CA . GLY A 1 246 ? 212.690 180.297 223.450 1.00 45.80 246 GLY A CA 1
ATOM 1542 C C . GLY A 1 246 ? 212.418 179.612 224.772 1.00 45.80 246 GLY A C 1
ATOM 1543 O O . GLY A 1 246 ? 212.818 178.468 224.991 1.00 45.80 246 GLY A O 1
ATOM 1544 N N . LEU A 1 247 ? 211.731 180.305 225.671 1.00 45.44 247 LEU A N 1
ATOM 1545 C CA . LEU A 1 247 ? 211.281 179.735 226.930 1.00 45.44 247 LEU A CA 1
ATOM 1546 C C . LEU A 1 247 ? 209.840 180.174 227.122 1.00 45.44 247 LEU A C 1
ATOM 1547 O O . LEU A 1 247 ? 209.568 181.371 227.245 1.00 45.44 247 LEU A O 1
ATOM 1552 N N . TYR A 1 248 ? 208.920 179.214 227.123 1.00 45.47 248 TYR A N 1
ATOM 1553 C CA . TYR A 1 248 ? 207.498 179.524 227.097 1.00 45.47 248 TYR A CA 1
ATOM 1554 C C . TYR A 1 248 ? 207.015 179.964 228.470 1.00 45.47 248 TYR A C 1
ATOM 1555 O O . TYR A 1 248 ? 207.302 179.315 229.478 1.00 45.47 248 TYR A O 1
ATOM 1564 N N . MET A 1 249 ? 206.277 181.074 228.505 1.00 47.59 249 MET A N 1
ATOM 1565 C CA . MET A 1 249 ? 205.780 181.587 229.775 1.00 47.59 249 MET A CA 1
ATOM 1566 C C . MET A 1 249 ? 204.583 180.787 230.266 1.00 47.59 249 MET A C 1
ATOM 1567 O O . MET A 1 249 ? 204.374 180.649 231.476 1.00 47.59 249 MET A O 1
ATOM 1572 N N . ASN A 1 250 ? 203.791 180.238 229.345 1.00 46.15 250 ASN A N 1
ATOM 1573 C CA . ASN A 1 250 ? 202.572 179.548 229.746 1.00 46.15 250 ASN A CA 1
ATOM 1574 C C . ASN A 1 250 ? 202.858 178.128 230.220 1.00 46.15 250 ASN A C 1
ATOM 1575 O O . ASN A 1 250 ? 201.999 177.493 230.841 1.00 46.15 250 ASN A O 1
ATOM 1580 N N . THR A 1 251 ? 204.053 177.610 229.942 1.00 44.91 251 THR A N 1
ATOM 1581 C CA . THR A 1 251 ? 204.407 176.256 230.340 1.00 44.91 251 THR A CA 1
ATOM 1582 C C . THR A 1 251 ? 205.733 176.157 231.077 1.00 44.91 251 THR A C 1
ATOM 1583 O O . THR A 1 251 ? 205.973 175.146 231.742 1.00 44.91 251 THR A O 1
ATOM 1587 N N . GLY A 1 252 ? 206.595 177.163 230.981 1.00 45.36 252 GLY A N 1
ATOM 1588 C CA . GLY A 1 252 ? 207.903 177.085 231.610 1.00 45.36 252 GLY A CA 1
ATOM 1589 C C . GLY A 1 252 ? 208.830 176.065 230.987 1.00 45.36 252 GLY A C 1
ATOM 1590 O O . GLY A 1 252 ? 209.711 175.533 231.670 1.00 45.36 252 GLY A O 1
ATOM 1591 N N . THR A 1 253 ? 208.667 175.796 229.694 1.00 45.31 253 THR A N 1
ATOM 1592 C CA . THR A 1 253 ? 209.461 174.799 228.994 1.00 45.31 253 THR A CA 1
ATOM 1593 C C . THR A 1 253 ? 210.283 175.467 227.902 1.00 45.31 253 THR A C 1
ATOM 1594 O O . THR A 1 253 ? 210.033 176.612 227.520 1.00 45.31 253 THR A O 1
ATOM 1598 N N . ILE A 1 254 ? 211.270 174.733 227.402 1.00 46.04 254 ILE A N 1
ATOM 1599 C CA . ILE A 1 254 ? 212.233 175.245 226.436 1.00 46.04 254 ILE A CA 1
ATOM 1600 C C . ILE A 1 254 ? 212.000 174.571 225.092 1.00 46.04 254 ILE A C 1
ATOM 1601 O O . ILE A 1 254 ? 211.672 173.379 225.028 1.00 46.04 254 ILE A O 1
ATOM 1606 N N . CYS A 1 255 ? 212.145 175.338 224.016 1.00 47.48 255 CYS A N 1
ATOM 1607 C CA . CYS A 1 255 ? 211.862 174.827 222.686 1.00 47.48 255 CYS A CA 1
ATOM 1608 C C . CYS A 1 255 ? 212.994 173.928 222.187 1.00 47.48 255 CYS A C 1
ATOM 1609 O O . CYS A 1 255 ? 214.145 174.078 222.600 1.00 47.48 255 CYS A O 1
ATOM 1612 N N . PRO A 1 256 ? 212.687 172.972 221.299 1.00 46.66 256 PRO A N 1
ATOM 1613 C CA . PRO A 1 256 ? 213.728 172.132 220.667 1.00 46.66 256 PRO A CA 1
ATOM 1614 C C . PRO A 1 256 ? 214.364 172.831 219.472 1.00 46.66 256 PRO A C 1
ATOM 1615 O O . PRO A 1 256 ? 214.058 172.564 218.310 1.00 46.66 256 PRO A O 1
ATOM 1619 N N . LEU A 1 257 ? 215.268 173.764 219.761 1.00 45.26 257 LEU A N 1
ATOM 1620 C CA . LEU A 1 257 ? 215.817 174.614 218.709 1.00 45.26 257 LEU A CA 1
ATOM 1621 C C . LEU A 1 257 ? 216.634 173.878 217.652 1.00 45.26 257 LEU A C 1
ATOM 1622 O O . LEU A 1 257 ? 216.507 174.238 216.470 1.00 45.26 257 LEU A O 1
ATOM 1627 N N . PRO A 1 258 ? 217.512 172.920 217.977 1.00 44.94 258 PRO A N 1
ATOM 1628 C CA . PRO A 1 258 ? 218.237 172.232 216.893 1.00 44.94 258 PRO A CA 1
ATOM 1629 C C . PRO A 1 258 ? 217.322 171.566 215.878 1.00 44.94 258 PRO A C 1
ATOM 1630 O O . PRO A 1 258 ? 217.542 171.683 214.663 1.00 44.94 258 PRO A O 1
ATOM 1634 N N . GLU A 1 259 ? 216.280 170.886 216.351 1.00 46.58 259 GLU A N 1
ATOM 1635 C CA . GLU A 1 259 ? 215.325 170.260 215.447 1.00 46.58 259 GLU A CA 1
ATOM 1636 C C . GLU A 1 259 ? 214.541 171.307 214.673 1.00 46.58 259 GLU A C 1
ATOM 1637 O O . GLU A 1 259 ? 214.196 171.097 213.506 1.00 46.58 259 GLU A O 1
ATOM 1643 N N . LEU A 1 260 ? 214.257 172.444 215.308 1.00 45.98 260 LEU A N 1
ATOM 1644 C CA . LEU A 1 260 ? 213.602 173.543 214.611 1.00 45.98 260 LEU A CA 1
ATOM 1645 C C . LEU A 1 260 ? 214.458 174.051 213.462 1.00 45.98 260 LEU A C 1
ATOM 1646 O O . LEU A 1 260 ? 213.944 174.340 212.381 1.00 45.98 260 LEU A O 1
ATOM 1651 N N . VAL A 1 261 ? 215.766 174.177 213.681 1.00 45.43 261 VAL A N 1
ATOM 1652 C CA . VAL A 1 261 ? 216.654 174.665 212.631 1.00 45.43 261 VAL A CA 1
ATOM 1653 C C . VAL A 1 261 ? 216.728 173.660 211.491 1.00 45.43 261 VAL A C 1
ATOM 1654 O O . VAL A 1 261 ? 216.695 174.028 210.306 1.00 45.43 261 VAL A O 1
ATOM 1658 N N . LYS A 1 262 ? 216.825 172.374 211.828 1.00 44.55 262 LYS A N 1
ATOM 1659 C CA . LYS A 1 262 ? 216.844 171.354 210.785 1.00 44.55 262 LYS A CA 1
ATOM 1660 C C . LYS A 1 262 ? 215.557 171.372 209.966 1.00 44.55 262 LYS A C 1
ATOM 1661 O O . LYS A 1 262 ? 215.595 171.275 208.734 1.00 44.55 262 LYS A O 1
ATOM 1667 N N . LEU A 1 263 ? 214.408 171.510 210.631 1.00 45.03 263 LEU A N 1
ATOM 1668 C CA . LEU A 1 263 ? 213.139 171.570 209.916 1.00 45.03 263 LEU A CA 1
ATOM 1669 C C . LEU A 1 263 ? 213.032 172.840 209.087 1.00 45.03 263 LEU A C 1
ATOM 1670 O O . LEU A 1 263 ? 212.445 172.834 208.001 1.00 45.03 263 LEU A O 1
ATOM 1675 N N . LYS A 1 264 ? 213.579 173.944 209.594 1.00 46.54 264 LYS A N 1
ATOM 1676 C CA . LYS A 1 264 ? 213.611 175.185 208.833 1.00 46.54 264 LYS A CA 1
ATOM 1677 C C . LYS A 1 264 ? 214.354 175.006 207.526 1.00 46.54 264 LYS A C 1
ATOM 1678 O O . LYS A 1 264 ? 213.899 175.469 206.477 1.00 46.54 264 LYS A O 1
ATOM 1684 N N . TYR A 1 265 ? 215.506 174.349 207.565 1.00 47.74 265 TYR A N 1
ATOM 1685 C CA . TYR A 1 265 ? 216.257 174.199 206.325 1.00 47.74 265 TYR A CA 1
ATOM 1686 C C . TYR A 1 265 ? 215.669 173.124 205.422 1.00 47.74 265 TYR A C 1
ATOM 1687 O O . TYR A 1 265 ? 215.824 173.201 204.199 1.00 47.74 265 TYR A O 1
ATOM 1696 N N . LYS A 1 266 ? 214.987 172.126 205.986 1.00 44.92 266 LYS A N 1
ATOM 1697 C CA . LYS A 1 266 ? 214.382 171.101 205.141 1.00 44.92 266 LYS A CA 1
ATOM 1698 C C . LYS A 1 266 ? 213.127 171.612 204.438 1.00 44.92 266 LYS A C 1
ATOM 1699 O O . LYS A 1 266 ? 212.907 171.311 203.260 1.00 44.92 266 LYS A O 1
ATOM 1705 N N . TYR A 1 267 ? 212.290 172.379 205.134 1.00 45.46 267 TYR A N 1
ATOM 1706 C CA . TYR A 1 267 ? 211.019 172.827 204.580 1.00 45.46 267 TYR A CA 1
ATOM 1707 C C . TYR A 1 267 ? 210.983 174.321 204.310 1.00 45.46 267 TYR A C 1
ATOM 1708 O O . TYR A 1 267 ? 209.932 174.844 203.928 1.00 45.46 267 TYR A O 1
ATOM 1717 N N . LYS A 1 268 ? 212.098 175.016 204.506 1.00 47.53 268 LYS A N 1
ATOM 1718 C CA . LYS A 1 268 ? 212.290 176.371 204.000 1.00 47.53 268 LYS A CA 1
ATOM 1719 C C . LYS A 1 268 ? 211.300 177.354 204.618 1.00 47.53 268 LYS A C 1
ATOM 1720 O O . LYS A 1 268 ? 210.573 178.066 203.924 1.00 47.53 268 LYS A O 1
ATOM 1726 N N . ALA A 1 269 ? 211.296 177.402 205.948 1.00 46.94 269 ALA A N 1
ATOM 1727 C CA . ALA A 1 269 ? 210.424 178.280 206.713 1.00 46.94 269 ALA A CA 1
ATOM 1728 C C . ALA A 1 269 ? 211.261 179.110 207.674 1.00 46.94 269 ALA A C 1
ATOM 1729 O O . ALA A 1 269 ? 212.009 178.556 208.481 1.00 46.94 269 ALA A O 1
ATOM 1731 N N . ARG A 1 270 ? 211.122 180.430 207.599 1.00 47.29 270 ARG A N 1
ATOM 1732 C CA . ARG A 1 270 ? 211.924 181.322 208.424 1.00 47.29 270 ARG A CA 1
ATOM 1733 C C . ARG A 1 270 ? 211.460 181.290 209.875 1.00 47.29 270 ARG A C 1
ATOM 1734 O O . ARG A 1 270 ? 210.271 181.180 210.161 1.00 47.29 270 ARG A O 1
ATOM 1742 N N . ILE A 1 271 ? 212.409 181.422 210.798 1.00 44.60 271 ILE A N 1
ATOM 1743 C CA . ILE A 1 271 ? 212.154 181.221 212.221 1.00 44.60 271 ILE A CA 1
ATOM 1744 C C . ILE A 1 271 ? 212.100 182.567 212.934 1.00 44.60 271 ILE A C 1
ATOM 1745 O O . ILE A 1 271 ? 213.038 183.375 212.843 1.00 44.60 271 ILE A O 1
ATOM 1750 N N . PHE A 1 272 ? 211.001 182.800 213.644 1.00 44.45 272 PHE A N 1
ATOM 1751 C CA . PHE A 1 272 ? 210.867 183.907 214.577 1.00 44.45 272 PHE A CA 1
ATOM 1752 C C . PHE A 1 272 ? 210.872 183.329 215.983 1.00 44.45 272 PHE A C 1
ATOM 1753 O O . PHE A 1 272 ? 210.160 182.357 216.259 1.00 44.45 272 PHE A O 1
ATOM 1761 N N . LEU A 1 273 ? 211.685 183.907 216.859 1.00 44.79 273 LEU A N 1
ATOM 1762 C CA . LEU A 1 273 ? 211.957 183.338 218.168 1.00 44.79 273 LEU A CA 1
ATOM 1763 C C . LEU A 1 273 ? 211.727 184.385 219.244 1.00 44.79 273 LEU A C 1
ATOM 1764 O O . LEU A 1 273 ? 212.387 185.425 219.252 1.00 44.79 273 LEU A O 1
ATOM 1769 N N . GLU A 1 274 ? 210.806 184.099 220.159 1.00 47.14 274 GLU A N 1
ATOM 1770 C CA . GLU A 1 274 ? 210.486 184.989 221.266 1.00 47.14 274 GLU A CA 1
ATOM 1771 C C . GLU A 1 274 ? 211.378 184.651 222.454 1.00 47.14 274 GLU A C 1
ATOM 1772 O O . GLU A 1 274 ? 211.423 183.498 222.892 1.00 47.14 274 GLU A O 1
ATOM 1778 N N . GLU A 1 275 ? 212.083 185.656 222.969 1.00 46.65 275 GLU A N 1
ATOM 1779 C CA . GLU A 1 275 ? 213.072 185.480 224.025 1.00 46.65 275 GLU A CA 1
ATOM 1780 C C . GLU A 1 275 ? 212.739 186.253 225.292 1.00 46.65 275 GLU A C 1
ATOM 1781 O O . GLU A 1 275 ? 213.650 186.608 226.040 1.00 46.65 275 GLU A O 1
ATOM 1787 N N . SER A 1 276 ? 211.464 186.516 225.559 1.00 46.36 276 SER A N 1
ATOM 1788 C CA . SER A 1 276 ? 211.104 187.352 226.696 1.00 46.36 276 SER A CA 1
ATOM 1789 C C . SER A 1 276 ? 211.632 186.775 228.003 1.00 46.36 276 SER A C 1
ATOM 1790 O O . SER A 1 276 ? 212.156 187.514 228.841 1.00 46.36 276 SER A O 1
ATOM 1793 N N . LEU A 1 277 ? 211.510 185.461 228.191 1.00 45.72 277 LEU A N 1
ATOM 1794 C CA . LEU A 1 277 ? 211.989 184.863 229.432 1.00 45.72 277 LEU A CA 1
ATOM 1795 C C . LEU A 1 277 ? 213.445 184.440 229.333 1.00 45.72 277 LEU A C 1
ATOM 1796 O O . LEU A 1 277 ? 214.192 184.555 230.309 1.00 45.72 277 LEU A O 1
ATOM 1801 N N . SER A 1 278 ? 213.868 183.943 228.179 1.00 45.12 278 SER A N 1
ATOM 1802 C CA . SER A 1 278 ? 215.191 183.352 228.066 1.00 45.12 278 SER A CA 1
ATOM 1803 C C . SER A 1 278 ? 216.283 184.347 227.709 1.00 45.12 278 SER A C 1
ATOM 1804 O O . SER A 1 278 ? 217.456 183.965 227.710 1.00 45.12 278 SER A O 1
ATOM 1807 N N . PHE A 1 279 ? 215.943 185.606 227.422 1.00 46.43 279 PHE A N 1
ATOM 1808 C CA . PHE A 1 279 ? 216.944 186.541 226.919 1.00 46.43 279 PHE A CA 1
ATOM 1809 C C . PHE A 1 279 ? 218.092 186.710 227.900 1.00 46.43 279 PHE A C 1
ATOM 1810 O O . PHE A 1 279 ? 219.260 186.555 227.534 1.00 46.43 279 PHE A O 1
ATOM 1818 N N . GLY A 1 280 ? 217.787 187.031 229.153 1.00 45.22 280 GLY A N 1
ATOM 1819 C CA . GLY A 1 280 ? 218.819 187.270 230.136 1.00 45.22 280 GLY A CA 1
ATOM 1820 C C . GLY A 1 280 ? 219.035 186.174 231.150 1.00 45.22 280 GLY A C 1
ATOM 1821 O O . GLY A 1 280 ? 219.623 186.443 232.206 1.00 45.22 280 GLY A O 1
ATOM 1822 N N . VAL A 1 281 ? 218.572 184.950 230.897 1.00 45.19 281 VAL A N 1
ATOM 1823 C CA . VAL A 1 281 ? 218.646 183.913 231.918 1.00 45.19 281 VAL A CA 1
ATOM 1824 C C . VAL A 1 281 ? 219.425 182.708 231.409 1.00 45.19 281 VAL A C 1
ATOM 1825 O O . VAL A 1 281 ? 220.045 181.985 232.195 1.00 45.19 281 VAL A O 1
ATOM 1829 N N . LEU A 1 282 ? 219.417 182.489 230.097 1.00 46.04 282 LEU A N 1
ATOM 1830 C CA . LEU A 1 282 ? 219.893 181.246 229.508 1.00 46.04 282 LEU A CA 1
ATOM 1831 C C . LEU A 1 282 ? 221.160 181.486 228.704 1.00 46.04 282 LEU A C 1
ATOM 1832 O O . LEU A 1 282 ? 221.329 182.544 228.094 1.00 46.04 282 LEU A O 1
ATOM 1837 N N . GLY A 1 283 ? 222.032 180.489 228.687 1.00 47.65 283 GLY A N 1
ATOM 1838 C CA . GLY A 1 283 ? 223.334 180.617 228.074 1.00 47.65 283 GLY A CA 1
ATOM 1839 C C . GLY A 1 283 ? 224.398 180.993 229.089 1.00 47.65 283 GLY A C 1
ATOM 1840 O O . GLY A 1 283 ? 224.117 181.499 230.178 1.00 47.65 283 GLY A O 1
ATOM 1841 N N . GLU A 1 284 ? 225.652 180.722 228.726 1.00 49.73 284 GLU A N 1
ATOM 1842 C CA . GLU A 1 284 ? 226.760 181.059 229.612 1.00 49.73 284 GLU A CA 1
ATOM 1843 C C . GLU A 1 284 ? 226.840 182.560 229.840 1.00 49.73 284 GLU A C 1
ATOM 1844 O O . GLU A 1 284 ? 227.078 183.015 230.963 1.00 49.73 284 GLU A O 1
ATOM 1850 N N . HIS A 1 285 ? 226.641 183.344 228.787 1.00 48.08 285 HIS A N 1
ATOM 1851 C CA . HIS A 1 285 ? 226.648 184.795 228.873 1.00 48.08 285 HIS A CA 1
ATOM 1852 C C . HIS A 1 285 ? 225.249 185.385 228.840 1.00 48.08 285 HIS A C 1
ATOM 1853 O O . HIS A 1 285 ? 225.100 186.581 228.581 1.00 48.08 285 HIS A O 1
ATOM 1860 N N . GLY A 1 286 ? 224.226 184.575 229.091 1.00 46.35 286 GLY A N 1
ATOM 1861 C CA . GLY A 1 286 ? 222.870 185.070 229.191 1.00 46.35 286 GLY A CA 1
ATOM 1862 C C . GLY A 1 286 ? 222.385 185.700 227.911 1.00 46.35 286 GLY A C 1
ATOM 1863 O O . GLY A 1 286 ? 221.845 186.806 227.922 1.00 46.35 286 GLY A O 1
ATOM 1864 N N . ARG A 1 287 ? 222.596 185.016 226.794 1.00 47.36 287 ARG A N 1
ATOM 1865 C CA . ARG A 1 287 ? 222.251 185.552 225.491 1.00 47.36 287 ARG A CA 1
ATOM 1866 C C . ARG A 1 287 ? 221.018 184.894 224.893 1.00 47.36 287 ARG A C 1
ATOM 1867 O O . ARG A 1 287 ? 220.591 185.281 223.803 1.00 47.36 287 ARG A O 1
ATOM 1875 N N . GLY A 1 288 ? 220.427 183.929 225.574 1.00 46.05 288 GLY A N 1
ATOM 1876 C CA . GLY A 1 288 ? 219.197 183.320 225.120 1.00 46.05 288 GLY A CA 1
ATOM 1877 C C . GLY A 1 288 ? 219.330 181.822 224.927 1.00 46.05 288 GLY A C 1
ATOM 1878 O O . GLY A 1 288 ? 220.304 181.189 225.339 1.00 46.05 288 GLY A O 1
ATOM 1879 N N . VAL A 1 289 ? 218.308 181.255 224.285 1.00 46.57 289 VAL A N 1
ATOM 1880 C CA . VAL A 1 289 ? 218.275 179.820 224.050 1.00 46.57 289 VAL A CA 1
ATOM 1881 C C . VAL A 1 289 ? 219.235 179.419 222.940 1.00 46.57 289 VAL A C 1
ATOM 1882 O O . VAL A 1 289 ? 219.677 178.266 222.889 1.00 46.57 289 VAL A O 1
ATOM 1886 N N . THR A 1 290 ? 219.581 180.350 222.049 1.00 46.41 290 THR A N 1
ATOM 1887 C CA . THR A 1 290 ? 220.565 180.051 221.016 1.00 46.41 290 THR A CA 1
ATOM 1888 C C . THR A 1 290 ? 221.915 179.718 221.630 1.00 46.41 290 THR A C 1
ATOM 1889 O O . THR A 1 290 ? 222.580 178.767 221.207 1.00 46.41 290 THR A O 1
ATOM 1893 N N . GLU A 1 291 ? 222.337 180.483 222.637 1.00 47.09 291 GLU A N 1
ATOM 1894 C CA . GLU A 1 291 ? 223.592 180.173 223.309 1.00 47.09 291 GLU A CA 1
ATOM 1895 C C . GLU A 1 291 ? 223.466 178.912 224.149 1.00 47.09 291 GLU A C 1
ATOM 1896 O O . GLU A 1 291 ? 224.439 178.168 224.313 1.00 47.09 291 GLU A O 1
ATOM 1902 N N . HIS A 1 292 ? 222.279 178.665 224.700 1.00 45.14 292 HIS A N 1
ATOM 1903 C CA . HIS A 1 292 ? 222.061 177.458 225.485 1.00 45.14 292 HIS A CA 1
ATOM 1904 C C . HIS A 1 292 ? 222.255 176.210 224.635 1.00 45.14 292 HIS A C 1
ATOM 1905 O O . HIS A 1 292 ? 222.936 175.265 225.045 1.00 45.14 292 HIS A O 1
ATOM 1912 N N . TYR A 1 293 ? 221.676 176.195 223.439 1.00 44.69 293 TYR A N 1
ATOM 1913 C CA . TYR A 1 293 ? 221.769 175.040 222.559 1.00 44.69 293 TYR A CA 1
ATOM 1914 C C . TYR A 1 293 ? 223.007 175.051 221.673 1.00 44.69 293 TYR A C 1
ATOM 1915 O O . TYR A 1 293 ? 223.315 174.025 221.058 1.00 44.69 293 TYR A O 1
ATOM 1924 N N . GLY A 1 294 ? 223.725 176.166 221.597 1.00 45.68 294 GLY A N 1
ATOM 1925 C CA . GLY A 1 294 ? 224.873 176.258 220.724 1.00 45.68 294 GLY A CA 1
ATOM 1926 C C . GLY A 1 294 ? 224.550 176.581 219.286 1.00 45.68 294 GLY A C 1
ATOM 1927 O O . GLY A 1 294 ? 225.430 176.465 218.428 1.00 45.68 294 GLY A O 1
ATOM 1928 N N . ILE A 1 295 ? 223.310 176.976 218.996 1.00 46.91 295 ILE A N 1
ATOM 1929 C CA . ILE A 1 295 ? 222.924 177.288 217.629 1.00 46.91 295 ILE A CA 1
ATOM 1930 C C . ILE A 1 295 ? 223.552 178.607 217.210 1.00 46.91 295 ILE A C 1
ATOM 1931 O O . ILE A 1 295 ? 223.644 179.554 218.000 1.00 46.91 295 ILE A O 1
ATOM 1936 N N . ASN A 1 296 ? 224.013 178.666 215.964 1.00 50.36 296 ASN A N 1
ATOM 1937 C CA . ASN A 1 296 ? 224.435 179.933 215.389 1.00 50.36 296 ASN A CA 1
ATOM 1938 C C . ASN A 1 296 ? 223.238 180.867 215.286 1.00 50.36 296 ASN A C 1
ATOM 1939 O O . ASN A 1 296 ? 222.150 180.460 214.873 1.00 50.36 296 ASN A O 1
ATOM 1944 N N . ILE A 1 297 ? 223.434 182.126 215.677 1.00 49.36 297 ILE A N 1
ATOM 1945 C CA . ILE A 1 297 ? 222.308 183.051 215.720 1.00 49.36 297 ILE A CA 1
ATOM 1946 C C . ILE A 1 297 ? 221.899 183.473 214.318 1.00 49.36 297 ILE A C 1
ATOM 1947 O O . ILE A 1 297 ? 220.849 184.098 214.129 1.00 49.36 297 ILE A O 1
ATOM 1952 N N . ASP A 1 298 ? 222.710 183.145 213.312 1.00 51.94 298 ASP A N 1
ATOM 1953 C CA . ASP A 1 298 ? 222.331 183.454 211.940 1.00 51.94 298 ASP A CA 1
ATOM 1954 C C . ASP A 1 298 ? 221.233 182.526 211.439 1.00 51.94 298 ASP A C 1
ATOM 1955 O O . ASP A 1 298 ? 220.478 182.893 210.533 1.00 51.94 298 ASP A O 1
ATOM 1960 N N . ASP A 1 299 ? 221.123 181.329 212.014 1.00 49.49 299 ASP A N 1
ATOM 1961 C CA . ASP A 1 299 ? 220.077 180.393 211.627 1.00 49.49 299 ASP A CA 1
ATOM 1962 C C . ASP A 1 299 ? 218.693 180.823 212.086 1.00 49.49 299 ASP A C 1
ATOM 1963 O O . ASP A 1 299 ? 217.706 180.225 211.651 1.00 49.49 299 ASP A O 1
ATOM 1968 N N . ILE A 1 300 ? 218.594 181.824 212.954 1.00 47.60 300 ILE A N 1
ATOM 1969 C CA . ILE A 1 300 ? 217.318 182.338 213.435 1.00 47.60 300 ILE A CA 1
ATOM 1970 C C . ILE A 1 300 ? 217.060 183.656 212.727 1.00 47.60 300 ILE A C 1
ATOM 1971 O O . ILE A 1 300 ? 217.889 184.572 212.786 1.00 47.60 300 ILE A O 1
ATOM 1976 N N . ASP A 1 301 ? 215.916 183.754 212.054 1.00 47.11 301 ASP A N 1
ATOM 1977 C CA . ASP A 1 301 ? 215.658 184.912 211.208 1.00 47.11 301 ASP A CA 1
ATOM 1978 C C . ASP A 1 301 ? 215.324 186.147 212.033 1.00 47.11 301 ASP A C 1
ATOM 1979 O O . ASP A 1 301 ? 215.790 187.249 211.727 1.00 47.11 301 ASP A O 1
ATOM 1984 N N . LEU A 1 302 ? 214.524 185.992 213.084 1.00 45.67 302 LEU A N 1
ATOM 1985 C CA . LEU A 1 302 ? 214.232 187.118 213.965 1.00 45.67 302 LEU A CA 1
ATOM 1986 C C . LEU A 1 302 ? 214.269 186.652 215.409 1.00 45.67 302 LEU A C 1
ATOM 1987 O O . LEU A 1 302 ? 213.775 185.565 215.717 1.00 45.67 302 LEU A O 1
ATOM 1992 N N . ILE A 1 303 ? 214.846 187.463 216.294 1.00 45.26 303 ILE A N 1
ATOM 1993 C CA . ILE A 1 303 ? 214.836 187.178 217.725 1.00 45.26 303 ILE A CA 1
ATOM 1994 C C . ILE A 1 303 ? 214.251 188.384 218.439 1.00 45.26 303 ILE A C 1
ATOM 1995 O O . ILE A 1 303 ? 214.859 189.456 218.449 1.00 45.26 303 ILE A O 1
ATOM 2000 N N . SER A 1 304 ? 213.090 188.208 219.056 1.00 45.35 304 SER A N 1
ATOM 2001 C CA . SER A 1 304 ? 212.393 189.290 219.735 1.00 45.35 304 SER A CA 1
ATOM 2002 C C . SER A 1 304 ? 212.340 189.007 221.226 1.00 45.35 304 SER A C 1
ATOM 2003 O O . SER A 1 304 ? 212.000 187.896 221.638 1.00 45.35 304 SER A O 1
ATOM 2006 N N . ALA A 1 305 ? 212.677 190.011 222.029 1.00 44.83 305 ALA A N 1
ATOM 2007 C CA . ALA A 1 305 ? 212.547 189.922 223.473 1.00 44.83 305 ALA A CA 1
ATOM 2008 C C . ALA A 1 305 ? 212.000 191.242 223.983 1.00 44.83 305 ALA A C 1
ATOM 2009 O O . ALA A 1 305 ? 211.905 192.216 223.241 1.00 44.83 305 ALA A O 1
ATOM 2011 N N . ASN A 1 306 ? 211.624 191.272 225.253 1.00 45.86 306 ASN A N 1
ATOM 2012 C CA . ASN A 1 306 ? 211.272 192.528 225.895 1.00 45.86 306 ASN A CA 1
ATOM 2013 C C . ASN A 1 306 ? 212.318 192.874 226.943 1.00 45.86 306 ASN A C 1
ATOM 2014 O O . ASN A 1 306 ? 212.922 191.990 227.556 1.00 45.86 306 ASN A O 1
ATOM 2019 N N . MET A 1 307 ? 212.547 194.165 227.123 1.00 45.90 307 MET A N 1
ATOM 2020 C CA . MET A 1 307 ? 213.554 194.640 228.054 1.00 45.90 307 MET A CA 1
ATOM 2021 C C . MET A 1 307 ? 213.026 194.737 229.475 1.00 45.90 307 MET A C 1
ATOM 2022 O O . MET A 1 307 ? 213.673 195.360 230.318 1.00 45.90 307 MET A O 1
ATOM 2027 N N . GLU A 1 308 ? 211.888 194.110 229.763 1.00 45.97 308 GLU A N 1
ATOM 2028 C CA . GLU A 1 308 ? 211.162 194.330 231.005 1.00 45.97 308 GLU A CA 1
ATOM 2029 C C . GLU A 1 308 ? 211.406 193.260 232.057 1.00 45.97 308 GLU A C 1
ATOM 2030 O O . GLU A 1 308 ? 211.118 193.504 233.231 1.00 45.97 308 GLU A O 1
ATOM 2036 N N . ASN A 1 309 ? 211.913 192.090 231.679 1.00 45.59 309 ASN A N 1
ATOM 2037 C CA . ASN A 1 309 ? 212.056 191.004 232.639 1.00 45.59 309 ASN A CA 1
ATOM 2038 C C . ASN A 1 309 ? 213.456 190.945 233.234 1.00 45.59 309 ASN A C 1
ATOM 2039 O O . ASN A 1 309 ? 213.626 191.097 234.445 1.00 45.59 309 ASN A O 1
ATOM 2044 N N . ALA A 1 310 ? 214.472 190.741 232.399 1.00 44.49 310 ALA A N 1
ATOM 2045 C CA . ALA A 1 310 ? 215.829 190.656 232.924 1.00 44.49 310 ALA A CA 1
ATOM 2046 C C . ALA A 1 310 ? 216.481 192.029 232.987 1.00 44.49 310 ALA A C 1
ATOM 2047 O O . ALA A 1 310 ? 217.207 192.337 233.938 1.00 44.49 310 ALA A O 1
ATOM 2049 N N . LEU A 1 311 ? 216.235 192.869 231.981 1.00 44.61 311 LEU A N 1
ATOM 2050 C CA . LEU A 1 311 ? 216.800 194.212 231.987 1.00 44.61 311 LEU A CA 1
ATOM 2051 C C . LEU A 1 311 ? 216.088 195.113 232.984 1.00 44.61 311 LEU A C 1
ATOM 2052 O O . LEU A 1 311 ? 216.641 196.141 233.388 1.00 44.61 311 LEU A O 1
ATOM 2057 N N . ALA A 1 312 ? 214.867 194.752 233.376 1.00 45.29 312 ALA A N 1
ATOM 2058 C CA . ALA A 1 312 ? 214.114 195.460 234.412 1.00 45.29 312 ALA A CA 1
ATOM 2059 C C . ALA A 1 312 ? 213.870 196.922 234.044 1.00 45.29 312 ALA A C 1
ATOM 2060 O O . ALA A 1 312 ? 214.040 197.823 234.865 1.00 45.29 312 ALA A O 1
ATOM 2062 N N . SER A 1 313 ? 213.470 197.159 232.798 1.00 44.92 313 SER A N 1
ATOM 2063 C CA . SER A 1 313 ? 213.070 198.480 232.340 1.00 44.92 313 SER A CA 1
ATOM 2064 C C . SER A 1 313 ? 212.036 198.321 231.239 1.00 44.92 313 SER A C 1
ATOM 2065 O O . SER A 1 313 ? 211.933 197.268 230.618 1.00 44.92 313 SER A O 1
ATOM 2068 N N . ILE A 1 314 ? 211.266 199.378 230.995 1.00 43.52 314 ILE A N 1
ATOM 2069 C CA . ILE A 1 314 ? 210.199 199.286 230.009 1.00 43.52 314 ILE A CA 1
ATOM 2070 C C . ILE A 1 314 ? 210.789 199.182 228.610 1.00 43.52 314 ILE A C 1
ATOM 2071 O O . ILE A 1 314 ? 211.828 199.779 228.305 1.00 43.52 314 ILE A O 1
ATOM 2076 N N . GLY A 1 315 ? 210.140 198.394 227.755 1.00 44.18 315 GLY A N 1
ATOM 2077 C CA . GLY A 1 315 ? 210.512 198.342 226.356 1.00 44.18 315 GLY A CA 1
ATOM 2078 C C . GLY A 1 315 ? 210.728 196.951 225.800 1.00 44.18 315 GLY A C 1
ATOM 2079 O O . GLY A 1 315 ? 210.702 195.966 226.538 1.00 44.18 315 GLY A O 1
ATOM 2080 N N . GLY A 1 316 ? 210.939 196.861 224.491 1.00 43.85 316 GLY A N 1
ATOM 2081 C CA . GLY A 1 316 ? 211.267 195.600 223.863 1.00 43.85 316 GLY A CA 1
ATOM 2082 C C . GLY A 1 316 ? 212.268 195.830 222.752 1.00 43.85 316 GLY A C 1
ATOM 2083 O O . GLY A 1 316 ? 212.578 196.965 222.403 1.00 43.85 316 GLY A O 1
ATOM 2084 N N . PHE A 1 317 ? 212.778 194.737 222.198 1.00 44.02 317 PHE A N 1
ATOM 2085 C CA . PHE A 1 317 ? 213.697 194.839 221.079 1.00 44.02 317 PHE A CA 1
ATOM 2086 C C . PHE A 1 317 ? 213.584 193.610 220.192 1.00 44.02 317 PHE A C 1
ATOM 2087 O O . PHE A 1 317 ? 213.125 192.545 220.610 1.00 44.02 317 PHE A O 1
ATOM 2095 N N . CYS A 1 318 ? 213.987 193.798 218.941 1.00 46.36 318 CYS A N 1
ATOM 2096 C CA . CYS A 1 318 ? 214.070 192.728 217.957 1.00 46.36 318 CYS A CA 1
ATOM 2097 C C . CYS A 1 318 ? 215.436 192.796 217.300 1.00 46.36 318 CYS A C 1
ATOM 2098 O O . CYS A 1 318 ? 215.847 193.860 216.838 1.00 46.36 318 CYS A O 1
ATOM 2101 N N . CYS A 1 319 ? 216.134 191.672 217.251 1.00 48.19 319 CYS A N 1
ATOM 2102 C CA . CYS A 1 319 ? 217.481 191.628 216.717 1.00 48.19 319 CYS A CA 1
ATOM 2103 C C . CYS A 1 319 ? 217.573 190.595 215.605 1.00 48.19 319 CYS A C 1
ATOM 2104 O O . CYS A 1 319 ? 216.822 189.610 215.565 1.00 48.19 319 CYS A O 1
ATOM 2107 N N . GLY A 1 320 ? 218.500 190.853 214.692 1.00 50.01 320 GLY A N 1
ATOM 2108 C CA . GLY A 1 320 ? 218.720 189.974 213.566 1.00 50.01 320 GLY A CA 1
ATOM 2109 C C . GLY A 1 320 ? 219.594 190.659 212.537 1.00 50.01 320 GLY A C 1
ATOM 2110 O O . GLY A 1 320 ? 220.217 191.686 212.811 1.00 50.01 320 GLY A O 1
ATOM 2111 N N . ARG A 1 321 ? 219.634 190.064 211.350 1.00 52.36 321 ARG A N 1
ATOM 2112 C CA . ARG A 1 321 ? 220.354 190.669 210.242 1.00 52.36 321 ARG A CA 1
ATOM 2113 C C . ARG A 1 321 ? 219.668 191.958 209.818 1.00 52.36 321 ARG A C 1
ATOM 2114 O O . ARG A 1 321 ? 218.449 192.100 209.915 1.00 52.36 321 ARG A O 1
ATOM 2122 N N . SER A 1 322 ? 220.473 192.912 209.350 1.00 51.57 322 SER A N 1
ATOM 2123 C CA . SER A 1 322 ? 219.929 194.199 208.933 1.00 51.57 322 SER A CA 1
ATOM 2124 C C . SER A 1 322 ? 218.929 194.042 207.800 1.00 51.57 322 SER A C 1
ATOM 2125 O O . SER A 1 322 ? 217.977 194.824 207.703 1.00 51.57 322 SER A O 1
ATOM 2128 N N . PHE A 1 323 ? 219.118 193.029 206.954 1.00 52.83 323 PHE A N 1
ATOM 2129 C CA . PHE A 1 323 ? 218.176 192.747 205.876 1.00 52.83 323 PHE A CA 1
ATOM 2130 C C . PHE A 1 323 ? 216.770 192.529 206.418 1.00 52.83 323 PHE A C 1
ATOM 2131 O O . PHE A 1 323 ? 215.779 192.876 205.767 1.00 52.83 323 PHE A O 1
ATOM 2139 N N . VAL A 1 324 ? 216.666 191.962 207.619 1.00 49.42 324 VAL A N 1
ATOM 2140 C CA . VAL A 1 324 ? 215.361 191.691 208.213 1.00 49.42 324 VAL A CA 1
ATOM 2141 C C . VAL A 1 324 ? 214.914 192.861 209.084 1.00 49.42 324 VAL A C 1
ATOM 2142 O O . VAL A 1 324 ? 213.747 193.265 209.055 1.00 49.42 324 VAL A O 1
ATOM 2146 N N . ILE A 1 325 ? 215.834 193.419 209.871 1.00 48.52 325 ILE A N 1
ATOM 2147 C CA . ILE A 1 325 ? 215.463 194.431 210.857 1.00 48.52 325 ILE A CA 1
ATOM 2148 C C . ILE A 1 325 ? 215.066 195.738 210.183 1.00 48.52 325 ILE A C 1
ATOM 2149 O O . ILE A 1 325 ? 214.151 196.431 210.642 1.00 48.52 325 ILE A O 1
ATOM 2154 N N . ASP A 1 326 ? 215.745 196.103 209.091 1.00 50.52 326 ASP A N 1
ATOM 2155 C CA . ASP A 1 326 ? 215.487 197.397 208.464 1.00 50.52 326 ASP A CA 1
ATOM 2156 C C . ASP A 1 326 ? 214.050 197.528 207.979 1.00 50.52 326 ASP A C 1
ATOM 2157 O O . ASP A 1 326 ? 213.566 198.646 207.779 1.00 50.52 326 ASP A O 1
ATOM 2162 N N . HIS A 1 327 ? 213.358 196.408 207.773 1.00 49.34 327 HIS A N 1
ATOM 2163 C CA . HIS A 1 327 ? 211.969 196.467 207.336 1.00 49.34 327 HIS A CA 1
ATOM 2164 C C . HIS A 1 327 ? 211.067 197.047 208.419 1.00 49.34 327 HIS A C 1
ATOM 2165 O O . HIS A 1 327 ? 210.134 197.803 208.125 1.00 49.34 327 HIS A O 1
ATOM 2172 N N . GLN A 1 328 ? 211.333 196.706 209.680 1.00 46.63 328 GLN A N 1
ATOM 2173 C CA . GLN A 1 328 ? 210.427 197.071 210.762 1.00 46.63 328 GLN A CA 1
ATOM 2174 C C . GLN A 1 328 ? 210.415 198.567 211.027 1.00 46.63 328 GLN A C 1
ATOM 2175 O O . GLN A 1 328 ? 209.436 199.090 211.566 1.00 46.63 328 GLN A O 1
ATOM 2181 N N . ARG A 1 329 ? 211.489 199.272 210.676 1.00 47.14 329 ARG A N 1
ATOM 2182 C CA . ARG A 1 329 ? 211.543 200.700 210.951 1.00 47.14 329 ARG A CA 1
ATOM 2183 C C . ARG A 1 329 ? 210.509 201.475 210.155 1.00 47.14 329 ARG A C 1
ATOM 2184 O O . ARG A 1 329 ? 210.178 202.607 210.523 1.00 47.14 329 ARG A O 1
ATOM 2192 N N . LEU A 1 330 ? 209.989 200.894 209.084 1.00 49.57 330 LEU A N 1
ATOM 2193 C CA . LEU A 1 330 ? 208.902 201.488 208.325 1.00 49.57 330 LEU A CA 1
ATOM 2194 C C . LEU A 1 330 ? 207.638 200.648 208.316 1.00 49.57 330 LEU A C 1
ATOM 2195 O O . LEU A 1 330 ? 206.576 201.169 207.977 1.00 49.57 330 LEU A O 1
ATOM 2200 N N . SER A 1 331 ? 207.720 199.369 208.679 1.00 48.75 331 SER A N 1
ATOM 2201 C CA . SER A 1 331 ? 206.560 198.492 208.682 1.00 48.75 331 SER A CA 1
ATOM 2202 C C . SER A 1 331 ? 206.052 198.167 210.077 1.00 48.75 331 SER A C 1
ATOM 2203 O O . SER A 1 331 ? 204.898 197.756 210.216 1.00 48.75 331 SER A O 1
ATOM 2206 N N . GLY A 1 332 ? 206.871 198.335 211.110 1.00 47.18 332 GLY A N 1
ATOM 2207 C CA . GLY A 1 332 ? 206.437 198.045 212.461 1.00 47.18 332 GLY A CA 1
ATOM 2208 C C . GLY A 1 332 ? 205.526 199.126 212.997 1.00 47.18 332 GLY A C 1
ATOM 2209 O O . GLY A 1 332 ? 205.973 200.244 213.256 1.00 47.18 332 GLY A O 1
ATOM 2210 N N . GLN A 1 333 ? 204.241 198.806 213.155 1.00 47.09 333 GLN A N 1
ATOM 2211 C CA . GLN A 1 333 ? 203.269 199.822 213.544 1.00 47.09 333 GLN A CA 1
ATOM 2212 C C . GLN A 1 333 ? 203.547 200.359 214.940 1.00 47.09 333 GLN A C 1
ATOM 2213 O O . GLN A 1 333 ? 203.441 201.566 215.179 1.00 47.09 333 GLN A O 1
ATOM 2219 N N . GLY A 1 334 ? 203.910 199.483 215.876 1.00 44.76 334 GLY A N 1
ATOM 2220 C CA . GLY A 1 334 ? 204.239 199.948 217.213 1.00 44.76 334 GLY A CA 1
ATOM 2221 C C . GLY A 1 334 ? 205.511 200.770 217.246 1.00 44.76 334 GLY A C 1
ATOM 2222 O O . GLY A 1 334 ? 205.804 201.442 218.235 1.00 44.76 334 GLY A O 1
ATOM 2223 N N . TYR A 1 335 ? 206.292 200.715 216.168 1.00 45.99 335 TYR A N 1
ATOM 2224 C CA . TYR A 1 335 ? 207.522 201.494 216.090 1.00 45.99 335 TYR A CA 1
ATOM 2225 C C . TYR A 1 335 ? 207.290 202.819 215.378 1.00 45.99 335 TYR A C 1
ATOM 2226 O O . TYR A 1 335 ? 207.730 203.874 215.848 1.00 45.99 335 TYR A O 1
ATOM 2235 N N . CYS A 1 336 ? 206.613 202.782 214.231 1.00 49.30 336 CYS A N 1
ATOM 2236 C CA . CYS A 1 336 ? 206.433 203.991 213.437 1.00 49.30 336 CYS A CA 1
ATOM 2237 C C . CYS A 1 336 ? 205.461 204.957 214.095 1.00 49.30 336 CYS A C 1
ATOM 2238 O O . CYS A 1 336 ? 205.701 206.168 214.120 1.00 49.30 336 CYS A O 1
ATOM 2241 N N . PHE A 1 337 ? 204.358 204.444 214.633 1.00 47.64 337 PHE A N 1
ATOM 2242 C CA . PHE A 1 337 ? 203.242 205.270 215.066 1.00 47.64 337 PHE A CA 1
ATOM 2243 C C . PHE A 1 337 ? 203.173 205.421 216.577 1.00 47.64 337 PHE A C 1
ATOM 2244 O O . PHE A 1 337 ? 202.109 205.742 217.113 1.00 47.64 337 PHE A O 1
ATOM 2252 N N . SER A 1 338 ? 204.276 205.194 217.274 1.00 46.20 338 SER A N 1
ATOM 2253 C CA . SER A 1 338 ? 204.325 205.370 218.712 1.00 46.20 338 SER A CA 1
ATOM 2254 C C . SER A 1 338 ? 205.575 206.149 219.081 1.00 46.20 338 SER A C 1
ATOM 2255 O O . SER A 1 338 ? 206.594 206.091 218.391 1.00 46.20 338 SER A O 1
ATOM 2258 N N . ALA A 1 339 ? 205.481 206.889 220.179 1.00 45.19 339 ALA A N 1
ATOM 2259 C CA . ALA A 1 339 ? 206.618 207.649 220.658 1.00 45.19 339 ALA A CA 1
ATOM 2260 C C . ALA A 1 339 ? 207.726 206.712 221.115 1.00 45.19 339 ALA A C 1
ATOM 2261 O O . ALA A 1 339 ? 207.487 205.586 221.558 1.00 45.19 339 ALA A O 1
ATOM 2263 N N . SER A 1 340 ? 208.955 207.193 221.001 1.00 43.93 340 SER A N 1
ATOM 2264 C CA . SER A 1 340 ? 210.104 206.386 221.357 1.00 43.93 340 SER A CA 1
ATOM 2265 C C . SER A 1 340 ? 210.206 206.224 222.870 1.00 43.93 340 SER A C 1
ATOM 2266 O O . SER A 1 340 ? 209.533 206.903 223.647 1.00 43.93 340 SER A O 1
ATOM 2269 N N . LEU A 1 341 ? 211.056 205.294 223.276 1.00 42.11 341 LEU A N 1
ATOM 2270 C CA . LEU A 1 341 ? 211.216 204.981 224.686 1.00 42.11 341 LEU A CA 1
ATOM 2271 C C . LEU A 1 341 ? 211.848 206.160 225.421 1.00 42.11 341 LEU A C 1
ATOM 2272 O O . LEU A 1 341 ? 212.770 206.793 224.896 1.00 42.11 341 LEU A O 1
ATOM 2277 N N . PRO A 1 342 ? 211.379 206.486 226.624 1.00 41.55 342 PRO A N 1
ATOM 2278 C CA . PRO A 1 342 ? 211.982 207.574 227.396 1.00 41.55 342 PRO A CA 1
ATOM 2279 C C . PRO A 1 342 ? 213.460 207.329 227.631 1.00 41.55 342 PRO A C 1
ATOM 2280 O O . PRO A 1 342 ? 213.879 206.188 227.872 1.00 41.55 342 PRO A O 1
ATOM 2284 N N . PRO A 1 343 ? 214.282 208.378 227.560 1.00 42.95 343 PRO A N 1
ATOM 2285 C CA . PRO A 1 343 ? 215.736 208.176 227.651 1.00 42.95 343 PRO A CA 1
ATOM 2286 C C . PRO A 1 343 ? 216.205 207.558 228.956 1.00 42.95 343 PRO A C 1
ATOM 2287 O O . PRO A 1 343 ? 217.220 206.855 228.959 1.00 42.95 343 PRO A O 1
ATOM 2291 N N . LEU A 1 344 ? 215.513 207.802 230.071 1.00 42.69 344 LEU A N 1
ATOM 2292 C CA . LEU A 1 344 ? 215.957 207.221 231.333 1.00 42.69 344 LEU A CA 1
ATOM 2293 C C . LEU A 1 344 ? 215.796 205.706 231.319 1.00 42.69 344 LEU A C 1
ATOM 2294 O O . LEU A 1 344 ? 216.637 204.978 231.854 1.00 42.69 344 LEU A O 1
ATOM 2299 N N . LEU A 1 345 ? 214.727 205.214 230.694 1.00 42.65 345 LEU A N 1
ATOM 2300 C CA . LEU A 1 345 ? 214.540 203.776 230.545 1.00 42.65 345 LEU A CA 1
ATOM 2301 C C . LEU A 1 345 ? 215.596 203.176 229.626 1.00 42.65 345 LEU A C 1
ATOM 2302 O O . LEU A 1 345 ? 216.102 202.077 229.877 1.00 42.65 345 LEU A O 1
ATOM 2307 N N . ALA A 1 346 ? 215.945 203.890 228.556 1.00 42.00 346 ALA A N 1
ATOM 2308 C CA . ALA A 1 346 ? 217.005 203.424 227.670 1.00 42.00 346 ALA A CA 1
ATOM 2309 C C . ALA A 1 346 ? 218.339 203.351 228.398 1.00 42.00 346 ALA A C 1
ATOM 2310 O O . ALA A 1 346 ? 219.100 202.397 228.217 1.00 42.00 346 ALA A O 1
ATOM 2312 N N . ALA A 1 347 ? 218.639 204.347 229.233 1.00 41.57 347 ALA A N 1
ATOM 2313 C CA . ALA A 1 347 ? 219.891 204.327 229.980 1.00 41.57 347 ALA A CA 1
ATOM 2314 C C . ALA A 1 347 ? 219.891 203.233 231.037 1.00 41.57 347 ALA A C 1
ATOM 2315 O O . ALA A 1 347 ? 220.929 202.617 231.300 1.00 41.57 347 ALA A O 1
ATOM 2317 N N . ALA A 1 348 ? 218.740 202.983 231.661 1.00 41.89 348 ALA A N 1
ATOM 2318 C CA . ALA A 1 348 ? 218.636 201.862 232.587 1.00 41.89 348 ALA A CA 1
ATOM 2319 C C . ALA A 1 348 ? 218.904 200.543 231.879 1.00 41.89 348 ALA A C 1
ATOM 2320 O O . ALA A 1 348 ? 219.603 199.674 232.411 1.00 41.89 348 ALA A O 1
ATOM 2322 N N . ALA A 1 349 ? 218.360 200.378 230.673 1.00 41.69 349 ALA A N 1
ATOM 2323 C CA . ALA A 1 349 ? 218.617 199.162 229.909 1.00 41.69 349 ALA A CA 1
ATOM 2324 C C . ALA A 1 349 ? 220.086 199.047 229.520 1.00 41.69 349 ALA A C 1
ATOM 2325 O O . ALA A 1 349 ? 220.660 197.953 229.553 1.00 41.69 349 ALA A O 1
ATOM 2327 N N . ILE A 1 350 ? 220.710 200.164 229.142 1.00 42.53 350 ILE A N 1
ATOM 2328 C CA . ILE A 1 350 ? 222.127 200.138 228.784 1.00 42.53 350 ILE A CA 1
ATOM 2329 C C . ILE A 1 350 ? 222.973 199.739 229.985 1.00 42.53 350 ILE A C 1
ATOM 2330 O O . ILE A 1 350 ? 223.922 198.957 229.864 1.00 42.53 350 ILE A O 1
ATOM 2335 N N . GLU A 1 351 ? 222.652 200.275 231.161 1.00 43.95 351 GLU A N 1
ATOM 2336 C CA . GLU A 1 351 ? 223.422 199.918 232.347 1.00 43.95 351 GLU A CA 1
ATOM 2337 C C . GLU A 1 351 ? 223.187 198.468 232.741 1.00 43.95 351 GLU A C 1
ATOM 2338 O O . GLU A 1 351 ? 224.106 197.792 233.213 1.00 43.95 351 GLU A O 1
ATOM 2344 N N . ALA A 1 352 ? 221.966 197.968 232.554 1.00 43.29 352 ALA A N 1
ATOM 2345 C CA . ALA A 1 352 ? 221.715 196.552 232.787 1.00 43.29 352 ALA A CA 1
ATOM 2346 C C . ALA A 1 352 ? 222.550 195.690 231.853 1.00 43.29 352 ALA A C 1
ATOM 2347 O O . ALA A 1 352 ? 223.081 194.653 232.261 1.00 43.29 352 ALA A O 1
ATOM 2349 N N . LEU A 1 353 ? 222.671 196.100 230.589 1.00 43.93 353 LEU A N 1
ATOM 2350 C CA . LEU A 1 353 ? 223.531 195.380 229.656 1.00 43.93 353 LEU A CA 1
ATOM 2351 C C . LEU A 1 353 ? 224.985 195.412 230.107 1.00 43.93 353 LEU A C 1
ATOM 2352 O O . LEU A 1 353 ? 225.691 194.402 230.020 1.00 43.93 353 LEU A O 1
ATOM 2357 N N . ASN A 1 354 ? 225.451 196.567 230.586 1.00 44.97 354 ASN A N 1
ATOM 2358 C CA . ASN A 1 354 ? 226.812 196.660 231.108 1.00 44.97 354 ASN A CA 1
ATOM 2359 C C . ASN A 1 354 ? 227.024 195.695 232.264 1.00 44.97 354 ASN A C 1
ATOM 2360 O O . ASN A 1 354 ? 228.053 195.015 232.337 1.00 44.97 354 ASN A O 1
ATOM 2365 N N . ILE A 1 355 ? 226.063 195.634 233.184 1.00 44.56 355 ILE A N 1
ATOM 2366 C CA . ILE A 1 355 ? 226.201 194.782 234.361 1.00 44.56 355 ILE A CA 1
ATOM 2367 C C . ILE A 1 355 ? 226.175 193.312 233.967 1.00 44.56 355 ILE A C 1
ATOM 2368 O O . ILE A 1 355 ? 226.907 192.491 234.529 1.00 44.56 355 ILE A O 1
ATOM 2373 N N . MET A 1 356 ? 225.328 192.953 233.001 1.00 45.63 356 MET A N 1
ATOM 2374 C CA . MET A 1 356 ? 225.301 191.573 232.529 1.00 45.63 356 MET A CA 1
ATOM 2375 C C . MET A 1 356 ? 226.608 191.193 231.849 1.00 45.63 356 MET A C 1
ATOM 2376 O O . MET A 1 356 ? 227.101 190.075 232.022 1.00 45.63 356 MET A O 1
ATOM 2381 N N . GLU A 1 357 ? 227.174 192.103 231.054 1.00 46.65 357 GLU A N 1
ATOM 2382 C CA . GLU A 1 357 ? 228.421 191.804 230.360 1.00 46.65 357 GLU A CA 1
ATOM 2383 C C . GLU A 1 357 ? 229.592 191.699 231.328 1.00 46.65 357 GLU A C 1
ATOM 2384 O O . GLU A 1 357 ? 230.453 190.827 231.173 1.00 46.65 357 GLU A O 1
ATOM 2390 N N . GLU A 1 358 ? 229.647 192.579 232.329 1.00 48.80 358 GLU A N 1
ATOM 2391 C CA . GLU A 1 358 ? 230.769 192.576 233.263 1.00 48.80 358 GLU A CA 1
ATOM 2392 C C . GLU A 1 358 ? 230.780 191.316 234.118 1.00 48.80 358 GLU A C 1
ATOM 2393 O O . GLU A 1 358 ? 231.841 190.739 234.378 1.00 48.80 358 GLU A O 1
ATOM 2399 N N . ASN A 1 359 ? 229.613 190.884 234.578 1.00 48.56 359 ASN A N 1
ATOM 2400 C CA . ASN A 1 359 ? 229.501 189.711 235.443 1.00 48.56 359 ASN A CA 1
ATOM 2401 C C . ASN A 1 359 ? 228.595 188.670 234.811 1.00 48.56 359 ASN A C 1
ATOM 2402 O O . ASN A 1 359 ? 227.361 188.767 234.946 1.00 48.56 359 ASN A O 1
ATOM 2407 N N . PRO A 1 360 ? 229.130 187.667 234.117 1.00 47.26 360 PRO A N 1
ATOM 2408 C CA . PRO A 1 360 ? 228.295 186.564 233.631 1.00 47.26 360 PRO A CA 1
ATOM 2409 C C . PRO A 1 360 ? 228.100 185.419 234.616 1.00 47.26 360 PRO A C 1
ATOM 2410 O O . PRO A 1 360 ? 227.612 184.361 234.207 1.00 47.26 360 PRO A O 1
ATOM 2414 N N . GLY A 1 361 ? 228.470 185.584 235.887 1.00 45.72 361 GLY A N 1
ATOM 2415 C CA . GLY A 1 361 ? 228.159 184.575 236.884 1.00 45.72 361 GLY A CA 1
ATOM 2416 C C . GLY A 1 361 ? 226.754 184.677 237.434 1.00 45.72 361 GLY A C 1
ATOM 2417 O O . GLY A 1 361 ? 226.289 183.748 238.107 1.00 45.72 361 GLY A O 1
ATOM 2418 N N . ILE A 1 362 ? 226.067 185.788 237.159 1.00 45.27 362 ILE A N 1
ATOM 2419 C CA . ILE A 1 362 ? 224.686 185.946 237.598 1.00 45.27 362 ILE A CA 1
ATOM 2420 C C . ILE A 1 362 ? 223.801 184.896 236.956 1.00 45.27 362 ILE A C 1
ATOM 2421 O O . ILE A 1 362 ? 222.846 184.416 237.572 1.00 45.27 362 ILE A O 1
ATOM 2426 N N . PHE A 1 363 ? 224.097 184.516 235.717 1.00 44.91 363 PHE A N 1
ATOM 2427 C CA . PHE A 1 363 ? 223.321 183.470 235.067 1.00 44.91 363 PHE A CA 1
ATOM 2428 C C . PHE A 1 363 ? 223.562 182.120 235.725 1.00 44.91 363 PHE A C 1
ATOM 2429 O O . PHE A 1 363 ? 222.638 181.311 235.847 1.00 44.91 363 PHE A O 1
ATOM 2437 N N . ALA A 1 364 ? 224.786 181.872 236.191 1.00 44.32 364 ALA A N 1
ATOM 2438 C CA . ALA A 1 364 ? 225.062 180.636 236.912 1.00 44.32 364 ALA A CA 1
ATOM 2439 C C . ALA A 1 364 ? 224.326 180.590 238.246 1.00 44.32 364 ALA A C 1
ATOM 2440 O O . ALA A 1 364 ? 223.745 179.556 238.605 1.00 44.32 364 ALA A O 1
ATOM 2442 N N . VAL A 1 365 ? 224.339 181.691 239.002 1.00 44.01 365 VAL A N 1
ATOM 2443 C CA . VAL A 1 365 ? 223.641 181.679 240.284 1.00 44.01 365 VAL A CA 1
ATOM 2444 C C . VAL A 1 365 ? 222.134 181.601 240.070 1.00 44.01 365 VAL A C 1
ATOM 2445 O O . VAL A 1 365 ? 221.418 180.950 240.840 1.00 44.01 365 VAL A O 1
ATOM 2449 N N . LEU A 1 366 ? 221.625 182.241 239.015 1.00 43.16 366 LEU A N 1
ATOM 2450 C CA . LEU A 1 366 ? 220.214 182.096 238.683 1.00 43.16 366 LEU A CA 1
ATOM 2451 C C . LEU A 1 366 ? 219.879 180.648 238.361 1.00 43.16 366 LEU A C 1
ATOM 2452 O O . LEU A 1 366 ? 218.853 180.129 238.810 1.00 43.16 366 LEU A O 1
ATOM 2457 N N . LYS A 1 367 ? 220.740 179.977 237.595 1.00 44.77 367 LYS A N 1
ATOM 2458 C CA . LYS A 1 367 ? 220.511 178.578 237.262 1.00 44.77 367 LYS A CA 1
ATOM 2459 C C . LYS A 1 367 ? 220.481 177.707 238.509 1.00 44.77 367 LYS A C 1
ATOM 2460 O O . LYS A 1 367 ? 219.616 176.831 238.641 1.00 44.77 367 LYS A O 1
ATOM 2466 N N . GLU A 1 368 ? 221.415 177.927 239.439 1.00 45.97 368 GLU A N 1
ATOM 2467 C CA . GLU A 1 368 ? 221.448 177.068 240.620 1.00 45.97 368 GLU A CA 1
ATOM 2468 C C . GLU A 1 368 ? 220.244 177.324 241.518 1.00 45.97 368 GLU A C 1
ATOM 2469 O O . GLU A 1 368 ? 219.683 176.385 242.093 1.00 45.97 368 GLU A O 1
ATOM 2475 N N . LYS A 1 369 ? 219.815 178.585 241.639 1.00 44.48 369 LYS A N 1
ATOM 2476 C CA . LYS A 1 369 ? 218.625 178.876 242.434 1.00 44.48 369 LYS A CA 1
ATOM 2477 C C . LYS A 1 369 ? 217.377 178.275 241.803 1.00 44.48 369 LYS A C 1
ATOM 2478 O O . LYS A 1 369 ? 216.499 177.764 242.512 1.00 44.48 369 LYS A O 1
ATOM 2484 N N . CYS A 1 370 ? 217.274 178.335 240.472 1.00 45.49 370 CYS A N 1
ATOM 2485 C CA . CYS A 1 370 ? 216.150 177.706 239.789 1.00 45.49 370 CYS A CA 1
ATOM 2486 C C . CYS A 1 370 ? 216.130 176.209 240.042 1.00 45.49 370 CYS A C 1
ATOM 2487 O O . CYS A 1 370 ? 215.076 175.639 240.343 1.00 45.49 370 CYS A O 1
ATOM 2490 N N . GLY A 1 371 ? 217.286 175.557 239.934 1.00 45.33 371 GLY A N 1
ATOM 2491 C CA . GLY A 1 371 ? 217.343 174.136 240.223 1.00 45.33 371 GLY A CA 1
ATOM 2492 C C . GLY A 1 371 ? 216.955 173.819 241.652 1.00 45.33 371 GLY A C 1
ATOM 2493 O O . GLY A 1 371 ? 216.240 172.849 241.909 1.00 45.33 371 GLY A O 1
ATOM 2494 N N . GLN A 1 372 ? 217.408 174.643 242.599 1.00 45.79 372 GLN A N 1
ATOM 2495 C CA . GLN A 1 372 ? 217.096 174.407 244.004 1.00 45.79 372 GLN A CA 1
ATOM 2496 C C . GLN A 1 372 ? 215.600 174.491 244.261 1.00 45.79 372 GLN A C 1
ATOM 2497 O O . GLN A 1 372 ? 215.016 173.598 244.884 1.00 45.79 372 GLN A O 1
ATOM 2503 N N . ILE A 1 373 ? 214.962 175.566 243.800 1.00 44.51 373 ILE A N 1
ATOM 2504 C CA . ILE A 1 373 ? 213.536 175.725 244.063 1.00 44.51 373 ILE A CA 1
ATOM 2505 C C . ILE A 1 373 ? 212.732 174.669 243.317 1.00 44.51 373 ILE A C 1
ATOM 2506 O O . ILE A 1 373 ? 211.729 174.160 243.831 1.00 44.51 373 ILE A O 1
ATOM 2511 N N . HIS A 1 374 ? 213.158 174.311 242.101 1.00 44.87 374 HIS A N 1
ATOM 2512 C CA . HIS A 1 374 ? 212.463 173.277 241.346 1.00 44.87 374 HIS A CA 1
ATOM 2513 C C . HIS A 1 374 ? 212.521 171.941 242.070 1.00 44.87 374 HIS A C 1
ATOM 2514 O O . HIS A 1 374 ? 211.513 171.236 242.171 1.00 44.87 374 HIS A O 1
ATOM 2521 N N . LYS A 1 375 ? 213.694 171.574 242.586 1.00 45.93 375 LYS A N 1
ATOM 2522 C CA . LYS A 1 375 ? 213.807 170.311 243.305 1.00 45.93 375 LYS A CA 1
ATOM 2523 C C . LYS A 1 375 ? 213.025 170.342 244.607 1.00 45.93 375 LYS A C 1
ATOM 2524 O O . LYS A 1 375 ? 212.381 169.352 244.973 1.00 45.93 375 LYS A O 1
ATOM 2530 N N . ALA A 1 376 ? 213.078 171.464 245.328 1.00 44.32 376 ALA A N 1
ATOM 2531 C CA . ALA A 1 376 ? 212.389 171.554 246.610 1.00 44.32 376 ALA A CA 1
ATOM 2532 C C . ALA A 1 376 ? 210.880 171.479 246.435 1.00 44.32 376 ALA A C 1
ATOM 2533 O O . ALA A 1 376 ? 210.188 170.856 247.246 1.00 44.32 376 ALA A O 1
ATOM 2535 N N . LEU A 1 377 ? 210.350 172.100 245.383 1.00 44.10 377 LEU A N 1
ATOM 2536 C CA . LEU A 1 377 ? 208.911 172.095 245.159 1.00 44.10 377 LEU A CA 1
ATOM 2537 C C . LEU A 1 377 ? 208.383 170.751 244.683 1.00 44.10 377 LEU A C 1
ATOM 2538 O O . LEU A 1 377 ? 207.165 170.571 244.638 1.00 44.10 377 LEU A O 1
ATOM 2543 N N . GLN A 1 378 ? 209.247 169.813 244.316 1.00 45.57 378 GLN A N 1
ATOM 2544 C CA . GLN A 1 378 ? 208.771 168.503 243.899 1.00 45.57 378 GLN A CA 1
ATOM 2545 C C . GLN A 1 378 ? 208.205 167.743 245.089 1.00 45.57 378 GLN A C 1
ATOM 2546 O O . GLN A 1 378 ? 208.817 167.684 246.157 1.00 45.57 378 GLN A O 1
ATOM 2552 N N . GLY A 1 379 ? 207.034 167.147 244.896 1.00 46.95 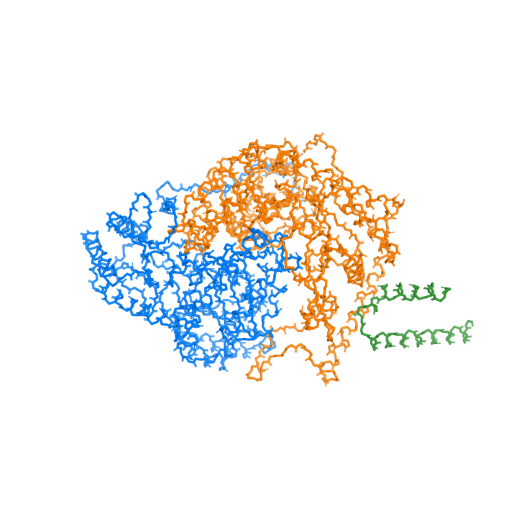379 GLY A N 1
ATOM 2553 C CA . GLY A 1 379 ? 206.423 166.327 245.920 1.00 46.95 379 GLY A CA 1
ATOM 2554 C C . GLY A 1 379 ? 205.263 166.946 246.660 1.00 46.95 379 GLY A C 1
ATOM 2555 O O . GLY A 1 379 ? 204.843 166.391 247.679 1.00 46.95 379 GLY A O 1
ATOM 2556 N N . ILE A 1 380 ? 204.736 168.081 246.192 1.00 47.89 380 ILE A N 1
ATOM 2557 C CA . ILE A 1 380 ? 203.571 168.674 246.834 1.00 47.89 380 ILE A CA 1
ATOM 2558 C C . ILE A 1 380 ? 202.388 167.737 246.670 1.00 47.89 380 ILE A C 1
ATOM 2559 O O . ILE A 1 380 ? 202.184 167.144 245.604 1.00 47.89 380 ILE A O 1
ATOM 2564 N N . SER A 1 381 ? 201.599 167.594 247.735 1.00 49.12 381 SER A N 1
ATOM 2565 C CA . SER A 1 381 ? 200.547 166.583 247.743 1.00 49.12 381 SER A CA 1
ATOM 2566 C C . SER A 1 381 ? 199.492 166.856 246.675 1.00 49.12 381 SER A C 1
ATOM 2567 O O . SER A 1 381 ? 199.039 165.931 245.992 1.00 49.12 381 SER A O 1
ATOM 2570 N N . GLY A 1 382 ? 199.095 168.112 246.507 1.00 48.95 382 GLY A N 1
ATOM 2571 C CA . GLY A 1 382 ? 198.025 168.413 245.578 1.00 48.95 382 GLY A CA 1
ATOM 2572 C C . GLY A 1 382 ? 198.413 169.279 244.400 1.00 48.95 382 GLY A C 1
ATOM 2573 O O . GLY A 1 382 ? 197.555 169.655 243.598 1.00 48.95 382 GLY A O 1
ATOM 2574 N N . LEU A 1 383 ? 199.696 169.600 244.279 1.00 48.06 383 LEU A N 1
ATOM 2575 C CA . LEU A 1 383 ? 200.195 170.469 243.225 1.00 48.06 383 LEU A CA 1
ATOM 2576 C C . LEU A 1 383 ? 201.265 169.744 242.425 1.00 48.06 383 LEU A C 1
ATOM 2577 O O . LEU A 1 383 ? 201.983 168.895 242.958 1.00 48.06 383 LEU A O 1
ATOM 2582 N N . LYS A 1 384 ? 201.355 170.073 241.143 1.00 46.19 384 LYS A N 1
ATOM 2583 C CA . LYS A 1 384 ? 202.396 169.561 240.266 1.00 46.19 384 LYS A CA 1
ATOM 2584 C C . LYS A 1 384 ? 203.173 170.730 239.680 1.00 46.19 384 LYS A C 1
ATOM 2585 O O . LYS A 1 384 ? 202.584 171.747 239.297 1.00 46.19 384 LYS A O 1
ATOM 2591 N N . VAL A 1 385 ? 204.493 170.589 239.635 1.00 45.16 385 VAL A N 1
ATOM 2592 C CA . VAL A 1 385 ? 205.373 171.630 239.120 1.00 45.16 385 VAL A CA 1
ATOM 2593 C C . VAL A 1 385 ? 205.414 171.494 237.604 1.00 45.16 385 VAL A C 1
ATOM 2594 O O . VAL A 1 385 ? 205.823 170.459 237.076 1.00 45.16 385 VAL A O 1
ATOM 2598 N N . VAL A 1 386 ? 204.982 172.533 236.903 1.00 45.15 386 VAL A N 1
ATOM 2599 C CA . VAL A 1 386 ? 204.957 172.542 235.448 1.00 45.15 386 VAL A CA 1
ATOM 2600 C C . VAL A 1 386 ? 206.037 173.497 234.971 1.00 45.15 386 VAL A C 1
ATOM 2601 O O . VAL A 1 386 ? 205.952 174.709 235.198 1.00 45.15 386 VAL A O 1
ATOM 2605 N N . GLY A 1 387 ? 207.051 172.958 234.328 1.00 45.20 387 GLY A N 1
ATOM 2606 C CA . GLY A 1 387 ? 208.176 173.756 233.889 1.00 45.20 387 GLY A CA 1
ATOM 2607 C C . GLY A 1 387 ? 209.445 172.933 233.917 1.00 45.20 387 GLY A C 1
ATOM 2608 O O . GLY A 1 387 ? 209.447 171.757 234.264 1.00 45.20 387 GLY A O 1
ATOM 2609 N N . GLU A 1 388 ? 210.535 173.590 233.542 1.00 47.51 388 GLU A N 1
ATOM 2610 C CA . GLU A 1 388 ? 211.843 172.965 233.471 1.00 47.51 388 GLU A CA 1
ATOM 2611 C C . GLU A 1 388 ? 212.752 173.553 234.540 1.00 47.51 388 GLU A C 1
ATOM 2612 O O . GLU A 1 388 ? 212.557 174.679 234.999 1.00 47.51 388 GLU A O 1
ATOM 2618 N N . SER A 1 389 ? 213.751 172.762 234.935 1.00 47.43 389 SER A N 1
ATOM 2619 C CA . SER A 1 389 ? 214.634 173.160 236.024 1.00 47.43 389 SER A CA 1
ATOM 2620 C C . SER A 1 389 ? 215.385 174.440 235.689 1.00 47.43 389 SER A C 1
ATOM 2621 O O . SER A 1 389 ? 215.778 175.193 236.585 1.00 47.43 389 SER A O 1
ATOM 2624 N N . LEU A 1 390 ? 215.603 174.696 234.401 1.00 47.72 390 LEU A N 1
ATOM 2625 C CA . LEU A 1 390 ? 216.380 175.857 233.988 1.00 47.72 390 LEU A CA 1
ATOM 2626 C C . LEU A 1 390 ? 215.500 177.084 233.786 1.00 47.72 390 LEU A C 1
ATOM 2627 O O . LEU A 1 390 ? 215.997 178.159 233.436 1.00 47.72 390 LEU A O 1
ATOM 2632 N N . SER A 1 391 ? 214.199 176.947 233.992 1.00 46.33 391 SER A N 1
ATOM 2633 C CA . SER A 1 391 ? 213.298 178.078 233.826 1.00 46.33 391 SER A CA 1
ATOM 2634 C C . SER A 1 391 ? 213.236 178.902 235.108 1.00 46.33 391 SER A C 1
ATOM 2635 O O . SER A 1 391 ? 213.023 178.339 236.188 1.00 46.33 391 SER A O 1
ATOM 2638 N N . PRO A 1 392 ? 213.427 180.223 235.038 1.00 45.29 392 PRO A N 1
ATOM 2639 C CA . PRO A 1 392 ? 213.261 181.036 236.252 1.00 45.29 392 PRO A CA 1
ATOM 2640 C C . PRO A 1 392 ? 211.813 181.184 236.667 1.00 45.29 392 PRO A C 1
ATOM 2641 O O . PRO A 1 392 ? 211.520 181.260 237.864 1.00 45.29 392 PRO A O 1
ATOM 2645 N N . ALA A 1 393 ? 210.896 181.232 235.712 1.00 44.48 393 ALA A N 1
ATOM 2646 C CA . ALA A 1 393 ? 209.473 181.301 235.996 1.00 44.48 393 ALA A CA 1
ATOM 2647 C C . ALA A 1 393 ? 208.820 179.999 235.557 1.00 44.48 393 ALA A C 1
ATOM 2648 O O . ALA A 1 393 ? 208.869 179.645 234.376 1.00 44.48 393 ALA A O 1
ATOM 2650 N N . PHE A 1 394 ? 208.211 179.295 236.505 1.00 43.59 394 PHE A N 1
ATOM 2651 C CA . PHE A 1 394 ? 207.454 178.093 236.199 1.00 43.59 394 PHE A CA 1
ATOM 2652 C C . PHE A 1 394 ? 206.130 178.145 236.944 1.00 43.59 394 PHE A C 1
ATOM 2653 O O . PHE A 1 394 ? 205.767 179.162 237.537 1.00 43.59 394 PHE A O 1
ATOM 2661 N N . HIS A 1 395 ? 205.397 177.040 236.901 1.00 43.55 395 HIS A N 1
ATOM 2662 C CA . HIS A 1 395 ? 204.016 177.020 237.344 1.00 43.55 395 HIS A CA 1
ATOM 2663 C C . HIS A 1 395 ? 203.790 175.921 238.370 1.00 43.55 395 HIS A C 1
ATOM 2664 O O . HIS A 1 395 ? 204.578 174.984 238.499 1.00 43.55 395 HIS A O 1
ATOM 2671 N N . LEU A 1 396 ? 202.692 176.065 239.103 1.00 44.62 396 LEU A N 1
ATOM 2672 C CA . LEU A 1 396 ? 202.256 175.125 240.131 1.00 44.62 396 LEU A CA 1
ATOM 2673 C C . LEU A 1 396 ? 200.787 174.851 239.841 1.00 44.62 396 LEU A C 1
ATOM 2674 O O . LEU A 1 396 ? 199.909 175.566 240.323 1.00 44.62 396 LEU A O 1
ATOM 2679 N N . GLN A 1 397 ? 200.522 173.824 239.043 1.00 45.83 397 GLN A N 1
ATOM 2680 C CA . GLN A 1 397 ? 199.149 173.543 238.664 1.00 45.83 397 GLN A CA 1
ATOM 2681 C C . GLN A 1 397 ? 198.544 172.496 239.591 1.00 45.83 397 GLN A C 1
ATOM 2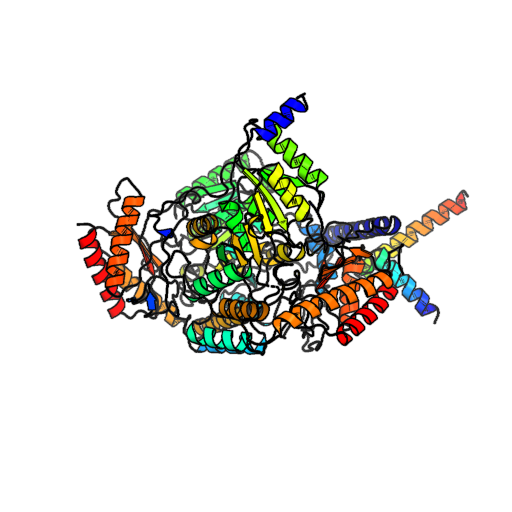682 O O . GLN A 1 397 ? 199.239 171.836 240.360 1.00 45.83 397 GLN A O 1
ATOM 2688 N N . LEU A 1 398 ? 197.226 172.355 239.519 1.00 47.93 398 LEU A N 1
ATOM 2689 C CA . LEU A 1 398 ? 196.537 171.377 240.350 1.00 47.93 398 LEU A CA 1
ATOM 2690 C C . LEU A 1 398 ? 196.659 169.989 239.736 1.00 47.93 398 LEU A C 1
ATOM 2691 O O . LEU A 1 398 ? 196.370 169.798 238.553 1.00 47.93 398 LEU A O 1
ATOM 2696 N N . GLU A 1 399 ? 197.091 169.015 240.541 1.00 50.98 399 GLU A N 1
ATOM 2697 C CA . GLU A 1 399 ? 197.182 167.646 240.046 1.00 50.98 399 GLU A CA 1
ATOM 2698 C C . GLU A 1 399 ? 195.813 167.106 239.665 1.00 50.98 399 GLU A C 1
ATOM 2699 O O . GLU A 1 399 ? 195.649 166.502 238.599 1.00 50.98 399 GLU A O 1
ATOM 2705 N N . GLU A 1 400 ? 194.820 167.306 240.524 1.00 54.76 400 GLU A N 1
ATOM 2706 C CA . GLU A 1 400 ? 193.442 166.937 240.237 1.00 54.76 400 GLU A CA 1
ATOM 2707 C C . GLU A 1 400 ? 192.611 168.206 240.173 1.00 54.76 400 GLU A C 1
ATOM 2708 O O . GLU A 1 400 ? 192.427 168.884 241.189 1.00 54.76 400 GLU A O 1
ATOM 2714 N N . SER A 1 401 ? 192.114 168.523 238.986 1.00 53.92 401 SER A N 1
ATOM 2715 C CA . SER A 1 401 ? 191.335 169.728 238.759 1.00 53.92 401 SER A CA 1
ATOM 2716 C C . SER A 1 401 ? 189.857 169.408 238.895 1.00 53.92 401 SER A C 1
ATOM 2717 O O . SER A 1 401 ? 189.370 168.440 238.303 1.00 53.92 401 SER A O 1
ATOM 2720 N N . THR A 1 402 ? 189.155 170.212 239.682 1.00 53.99 402 THR A N 1
ATOM 2721 C CA . THR A 1 402 ? 187.707 170.154 239.693 1.00 53.99 402 THR A CA 1
ATOM 2722 C C . THR A 1 402 ? 187.171 170.565 238.326 1.00 53.99 402 THR A C 1
ATOM 2723 O O . THR A 1 402 ? 187.832 171.266 237.556 1.00 53.99 402 THR A O 1
ATOM 2727 N N . GLY A 1 403 ? 185.962 170.100 238.018 1.00 55.04 403 GLY A N 1
ATOM 2728 C CA . GLY A 1 403 ? 185.403 170.360 236.703 1.00 55.04 403 GLY A CA 1
ATOM 2729 C C . GLY A 1 403 ? 185.290 171.839 236.397 1.00 55.04 403 GLY A C 1
ATOM 2730 O O . GLY A 1 403 ? 185.500 172.264 235.259 1.00 55.04 403 GLY A O 1
ATOM 2731 N N . SER A 1 404 ? 184.967 172.644 237.406 1.00 52.51 404 SER A N 1
ATOM 2732 C CA . SER A 1 404 ? 184.819 174.079 237.214 1.00 52.51 404 SER A CA 1
ATOM 2733 C C . SER A 1 404 ? 186.175 174.760 237.319 1.00 52.51 404 SER A C 1
ATOM 2734 O O . SER A 1 404 ? 186.932 174.516 238.262 1.00 52.51 404 SER A O 1
ATOM 2737 N N . ARG A 1 405 ? 186.485 175.611 236.340 1.00 50.03 405 ARG A N 1
ATOM 2738 C CA . ARG A 1 405 ? 187.763 176.310 236.359 1.00 50.03 405 ARG A CA 1
ATOM 2739 C C . ARG A 1 405 ? 187.808 177.373 237.447 1.00 50.03 405 ARG A C 1
ATOM 2740 O O . ARG A 1 405 ? 188.863 177.585 238.055 1.00 50.03 405 ARG A O 1
ATOM 2748 N N . GLU A 1 406 ? 186.689 178.052 237.709 1.00 51.76 406 GLU A N 1
ATOM 2749 C CA . GLU A 1 406 ? 186.701 179.099 238.724 1.00 51.76 406 GLU A CA 1
ATOM 2750 C C . GLU A 1 406 ? 186.887 178.515 240.117 1.00 51.76 406 GLU A C 1
ATOM 2751 O O . GLU A 1 406 ? 187.451 179.171 240.997 1.00 51.76 406 GLU A O 1
ATOM 2757 N N . GLN A 1 407 ? 186.445 177.276 240.335 1.00 52.13 407 GLN A N 1
ATOM 2758 C CA . GLN A 1 407 ? 186.759 176.602 241.591 1.00 52.13 407 GLN A CA 1
ATOM 2759 C C . GLN A 1 407 ? 188.260 176.390 241.737 1.00 52.13 407 GLN A C 1
ATOM 2760 O O . GLN A 1 407 ? 188.820 176.577 242.823 1.00 52.13 407 GLN A O 1
ATOM 2766 N N . ASP A 1 408 ? 188.926 175.995 240.650 1.00 50.41 408 ASP A N 1
ATOM 2767 C CA . ASP A 1 408 ? 190.375 175.840 240.679 1.00 50.41 408 ASP A CA 1
ATOM 2768 C C . ASP A 1 408 ? 191.058 177.169 240.953 1.00 50.41 408 ASP A C 1
ATOM 2769 O O . ASP A 1 408 ? 192.029 177.234 241.716 1.00 50.41 408 ASP A O 1
ATOM 2774 N N . VAL A 1 409 ? 190.566 178.240 240.333 1.00 48.15 409 VAL A N 1
ATOM 2775 C CA . VAL A 1 409 ? 191.133 179.563 240.561 1.00 48.15 409 VAL A CA 1
ATOM 2776 C C . VAL A 1 409 ? 190.953 179.976 242.017 1.00 48.15 409 VAL A C 1
ATOM 2777 O O . VAL A 1 409 ? 191.856 180.556 242.628 1.00 48.15 409 VAL A O 1
ATOM 2781 N N . ARG A 1 410 ? 189.791 179.676 242.598 1.00 49.33 410 ARG A N 1
ATOM 2782 C CA . ARG A 1 410 ? 189.555 180.000 244.001 1.00 49.33 410 ARG A CA 1
ATOM 2783 C C . ARG A 1 410 ? 190.473 179.207 244.922 1.00 49.33 410 ARG A C 1
ATOM 2784 O O . ARG A 1 410 ? 190.965 179.737 245.922 1.00 49.33 410 ARG A O 1
ATOM 2792 N N . LEU A 1 411 ? 190.710 177.932 244.612 1.00 47.72 411 LEU A N 1
ATOM 2793 C CA . LEU A 1 411 ? 191.642 177.142 245.413 1.00 47.72 411 LEU A CA 1
ATOM 2794 C C . LEU A 1 411 ? 193.055 177.707 245.337 1.00 47.72 411 LEU A C 1
ATOM 2795 O O . LEU A 1 411 ? 193.742 177.853 246.361 1.00 47.72 411 LEU A O 1
ATOM 2800 N N . LEU A 1 412 ? 193.508 178.029 244.127 1.00 46.24 412 LEU A N 1
ATOM 2801 C CA . LEU A 1 412 ? 194.843 178.585 243.966 1.00 46.24 412 LEU A CA 1
ATOM 2802 C C . LEU A 1 412 ? 194.964 179.925 244.673 1.00 46.24 412 LEU A C 1
ATOM 2803 O O . LEU A 1 412 ? 196.006 180.234 245.255 1.00 46.24 412 LEU A O 1
ATOM 2808 N N . GLN A 1 413 ? 193.902 180.729 244.644 1.00 46.30 413 GLN A N 1
ATOM 2809 C CA . GLN A 1 413 ? 193.932 182.012 245.332 1.00 46.30 413 GLN A CA 1
ATOM 2810 C C . GLN A 1 413 ? 193.907 181.829 246.841 1.00 46.30 413 GLN A C 1
ATOM 2811 O O . GLN A 1 413 ? 194.460 182.648 247.576 1.00 46.30 413 GLN A O 1
ATOM 2817 N N . GLU A 1 414 ? 193.264 180.769 247.326 1.00 48.61 414 GLU A N 1
ATOM 2818 C CA . GLU A 1 414 ? 193.347 180.454 248.748 1.00 48.61 414 GLU A CA 1
ATOM 2819 C C . GLU A 1 414 ? 194.784 180.162 249.146 1.00 48.61 414 GLU A C 1
ATOM 2820 O O . GLU A 1 414 ? 195.281 180.671 250.160 1.00 48.61 414 GLU A O 1
ATOM 2826 N N . ILE A 1 415 ? 195.476 179.356 248.340 1.00 46.20 415 ILE A N 1
ATOM 2827 C CA . ILE A 1 415 ? 196.887 179.083 248.612 1.00 46.20 415 ILE A CA 1
ATOM 2828 C C . ILE A 1 415 ? 197.696 180.372 248.579 1.00 46.20 415 ILE A C 1
ATOM 2829 O O . ILE A 1 415 ? 198.524 180.628 249.461 1.00 46.20 415 ILE A O 1
ATOM 2834 N N . VAL A 1 416 ? 197.459 181.210 247.568 1.00 45.99 416 VAL A N 1
ATOM 2835 C CA . VAL A 1 416 ? 198.220 182.448 247.410 1.00 45.99 416 VAL A CA 1
ATOM 2836 C C . VAL A 1 416 ? 197.996 183.380 248.594 1.00 45.99 416 VAL A C 1
ATOM 2837 O O . VAL A 1 416 ? 198.937 183.997 249.105 1.00 45.99 416 VAL A O 1
ATOM 2841 N N . ASP A 1 417 ? 196.746 183.511 249.038 1.00 46.86 417 ASP A N 1
ATOM 2842 C CA . ASP A 1 417 ? 196.442 184.410 250.144 1.00 46.86 417 ASP A CA 1
ATOM 2843 C C . ASP A 1 417 ? 197.048 183.911 251.446 1.00 46.86 417 ASP A C 1
ATOM 2844 O O . ASP A 1 417 ? 197.601 184.700 252.224 1.00 46.86 417 ASP A O 1
ATOM 2849 N N . GLN A 1 418 ? 196.960 182.605 251.707 1.00 45.92 418 GLN A N 1
ATOM 2850 C CA . GLN A 1 418 ? 197.564 182.081 252.924 1.00 45.92 418 GLN A CA 1
ATOM 2851 C C . GLN A 1 418 ? 199.081 182.201 252.876 1.00 45.92 418 GLN A C 1
ATOM 2852 O O . GLN A 1 418 ? 199.735 182.314 253.917 1.00 45.92 418 GLN A O 1
ATOM 2858 N N . CYS A 1 419 ? 199.659 182.189 251.673 1.00 45.93 419 CYS A N 1
ATOM 2859 C CA . CYS A 1 419 ? 201.100 182.377 251.554 1.00 45.93 419 CYS A CA 1
ATOM 2860 C C . CYS A 1 419 ? 201.496 183.832 251.783 1.00 45.93 419 CYS A C 1
ATOM 2861 O O . CYS A 1 419 ? 202.542 184.104 252.381 1.00 45.93 419 CYS A O 1
ATOM 2864 N N . MET A 1 420 ? 200.689 184.784 251.303 1.00 47.85 420 MET A N 1
ATOM 2865 C CA . MET A 1 420 ? 200.979 186.187 251.596 1.00 47.85 420 MET A CA 1
ATOM 2866 C C . MET A 1 420 ? 200.803 186.504 253.074 1.00 47.85 420 MET A C 1
ATOM 2867 O O . MET A 1 420 ? 201.481 187.389 253.605 1.00 47.85 420 MET A O 1
ATOM 2872 N N . ASN A 1 421 ? 199.896 185.806 253.757 1.00 46.87 421 ASN A N 1
ATOM 2873 C CA . ASN A 1 421 ? 199.874 185.938 255.210 1.00 46.87 421 ASN A CA 1
ATOM 2874 C C . ASN A 1 421 ? 201.117 185.357 255.865 1.00 46.87 421 ASN A C 1
ATOM 2875 O O . ASN A 1 421 ? 201.336 185.593 257.056 1.00 46.87 421 ASN A O 1
ATOM 2880 N N . ARG A 1 422 ? 201.923 184.598 255.124 1.00 46.27 422 ARG A N 1
ATOM 2881 C CA . ARG A 1 422 ? 203.143 183.991 255.632 1.00 46.27 422 ARG A CA 1
ATOM 2882 C C . ARG A 1 422 ? 204.394 184.561 254.976 1.00 46.27 422 ARG A C 1
ATOM 2883 O O . ARG A 1 422 ? 205.383 183.838 254.817 1.00 46.27 422 ARG A O 1
ATOM 2891 N N . SER A 1 423 ? 204.352 185.826 254.561 1.00 46.20 423 SER A N 1
ATOM 2892 C CA . SER A 1 423 ? 205.518 186.560 254.089 1.00 46.20 423 SER A CA 1
ATOM 2893 C C . SER A 1 423 ? 206.079 186.009 252.787 1.00 46.20 423 SER A C 1
ATOM 2894 O O . SER A 1 423 ? 207.299 185.950 252.616 1.00 46.20 423 SER A O 1
ATOM 2897 N N . ILE A 1 424 ? 205.214 185.604 251.863 1.00 45.63 424 ILE A N 1
ATOM 2898 C CA . ILE A 1 424 ? 205.635 185.155 250.541 1.00 45.63 424 ILE A CA 1
ATOM 2899 C C . ILE A 1 424 ? 204.691 185.746 249.509 1.00 45.63 424 ILE A C 1
ATOM 2900 O O . ILE A 1 424 ? 203.483 185.489 249.549 1.00 45.63 424 ILE A O 1
ATOM 2905 N N . ALA A 1 425 ? 205.237 186.522 248.581 1.00 44.85 425 ALA A N 1
ATOM 2906 C CA . ALA A 1 425 ? 204.441 187.161 247.543 1.00 44.85 425 ALA A CA 1
ATOM 2907 C C . ALA A 1 425 ? 204.422 186.259 246.321 1.00 44.85 425 ALA A C 1
ATOM 2908 O O . ALA A 1 425 ? 205.371 186.249 245.534 1.00 44.85 425 ALA A O 1
ATOM 2910 N N . LEU A 1 426 ? 203.343 185.500 246.164 1.00 44.57 426 LEU A N 1
ATOM 2911 C CA . LEU A 1 426 ? 203.102 184.698 244.979 1.00 44.57 426 LEU A CA 1
ATOM 2912 C C . LEU A 1 426 ? 201.974 185.326 244.178 1.00 44.57 426 LEU A C 1
ATOM 2913 O O . LEU A 1 426 ? 201.153 186.077 244.706 1.00 44.57 426 LEU A O 1
ATOM 2918 N N . THR A 1 427 ? 201.940 185.011 242.892 1.00 45.18 427 THR A N 1
ATOM 2919 C CA . THR A 1 427 ? 200.895 185.501 242.014 1.00 45.18 427 THR A CA 1
ATOM 2920 C C . THR A 1 427 ? 200.349 184.350 241.187 1.00 45.18 427 THR A C 1
ATOM 2921 O O . THR A 1 427 ? 201.042 183.368 240.916 1.00 45.18 427 THR A O 1
ATOM 2925 N N . GLN A 1 428 ? 199.090 184.476 240.804 1.00 45.17 428 GLN A N 1
ATOM 2926 C CA . GLN A 1 428 ? 198.434 183.479 239.983 1.00 45.17 428 GLN A CA 1
ATOM 2927 C C . GLN A 1 428 ? 198.473 183.925 238.530 1.00 45.17 428 GLN A C 1
ATOM 2928 O O . GLN A 1 428 ? 198.219 185.091 238.224 1.00 45.17 428 GLN A O 1
ATOM 2934 N N . ALA A 1 429 ? 198.827 183.001 237.642 1.00 45.33 429 ALA A N 1
ATOM 2935 C CA . ALA A 1 429 ? 198.918 183.328 236.226 1.00 45.33 429 ALA A CA 1
ATOM 2936 C C . ALA A 1 429 ? 197.562 183.767 235.698 1.00 45.33 429 ALA A C 1
ATOM 2937 O O . ALA A 1 429 ? 196.585 183.018 235.760 1.00 45.33 429 ALA A O 1
ATOM 2939 N N . ARG A 1 430 ? 197.506 184.984 235.171 1.00 46.05 430 ARG A N 1
ATOM 2940 C CA . ARG A 1 430 ? 196.263 185.601 234.737 1.00 46.05 430 ARG A CA 1
ATOM 2941 C C . ARG A 1 430 ? 196.159 185.524 233.223 1.00 46.05 430 ARG A C 1
ATOM 2942 O O . ARG A 1 430 ? 197.122 185.832 232.515 1.00 46.05 430 ARG A O 1
ATOM 2950 N N . TYR A 1 431 ? 194.993 185.115 232.734 1.00 45.82 431 TYR A N 1
ATOM 2951 C CA . TYR A 1 431 ? 194.739 184.995 231.308 1.00 45.82 431 TYR A CA 1
ATOM 2952 C C . TYR A 1 431 ? 193.377 185.586 230.992 1.00 45.82 431 TYR A C 1
ATOM 2953 O O . TYR A 1 431 ? 192.524 185.720 231.870 1.00 45.82 431 TYR A O 1
ATOM 2962 N N . LEU A 1 432 ? 193.184 185.947 229.729 1.00 47.41 432 LEU A N 1
ATOM 2963 C CA . LEU A 1 432 ? 191.862 186.276 229.213 1.00 47.41 432 LEU A CA 1
ATOM 2964 C C . LEU A 1 432 ? 191.242 184.983 228.703 1.00 47.41 432 LEU A C 1
ATOM 2965 O O . LEU A 1 432 ? 191.682 184.435 227.690 1.00 47.41 432 LEU A O 1
ATOM 2970 N N . GLU A 1 433 ? 190.227 184.493 229.415 1.00 50.47 433 GLU A N 1
ATOM 2971 C CA . GLU A 1 433 ? 189.703 183.158 229.150 1.00 50.47 433 GLU A CA 1
ATOM 2972 C C . GLU A 1 433 ? 189.120 183.055 227.748 1.00 50.47 433 GLU A C 1
ATOM 2973 O O . GLU A 1 433 ? 189.342 182.065 227.042 1.00 50.47 433 GLU A O 1
ATOM 2979 N N . LYS A 1 434 ? 188.363 184.067 227.328 1.00 51.85 434 LYS A N 1
ATOM 2980 C CA . LYS A 1 434 ? 187.694 183.995 226.034 1.00 51.85 434 LYS A CA 1
ATOM 2981 C C . LYS A 1 434 ? 188.658 184.259 224.884 1.00 51.85 434 LYS A C 1
ATOM 2982 O O . LYS A 1 434 ? 188.486 183.714 223.788 1.00 51.85 434 LYS A O 1
ATOM 2988 N N . GLU A 1 435 ? 189.678 185.086 225.111 1.00 51.10 435 GLU A N 1
ATOM 2989 C CA . GLU A 1 435 ? 190.508 185.546 224.003 1.00 51.10 435 GLU A CA 1
ATOM 2990 C C . GLU A 1 435 ? 191.660 184.592 223.716 1.00 51.10 435 GLU A C 1
ATOM 2991 O O . GLU A 1 435 ? 192.151 184.533 222.584 1.00 51.10 435 GLU A O 1
ATOM 2997 N N . GLU A 1 436 ? 192.112 183.848 224.720 1.00 49.09 436 GLU A N 1
ATOM 2998 C CA . GLU A 1 436 ? 193.221 182.925 224.521 1.00 49.09 436 GLU A CA 1
ATOM 2999 C C . GLU A 1 436 ? 192.828 181.823 223.546 1.00 49.09 436 GLU A C 1
ATOM 3000 O O . GLU A 1 436 ? 191.735 181.260 223.638 1.00 49.09 436 GLU A O 1
ATOM 3006 N N . LYS A 1 437 ? 193.723 181.516 222.604 1.00 51.31 437 LYS A N 1
ATOM 3007 C CA . LYS A 1 437 ? 193.466 180.423 221.671 1.00 51.31 437 LYS A CA 1
ATOM 3008 C C . LYS A 1 437 ? 193.525 179.078 222.379 1.00 51.31 437 LYS A C 1
ATOM 3009 O O . LYS A 1 437 ? 192.538 178.336 222.415 1.00 51.31 437 LYS A O 1
ATOM 3015 N N . CYS A 1 438 ? 194.679 178.744 222.942 1.00 52.71 438 CYS A N 1
ATOM 3016 C CA . CYS A 1 438 ? 194.835 177.564 223.780 1.00 52.71 438 CYS A CA 1
ATOM 3017 C C . CYS A 1 438 ? 194.976 178.034 225.219 1.00 52.71 438 CYS A C 1
ATOM 3018 O O . CYS A 1 438 ? 196.066 178.430 225.642 1.00 52.71 438 CYS A O 1
ATOM 3021 N N . LEU A 1 439 ? 193.876 177.991 225.963 1.00 48.70 439 LEU A N 1
ATOM 3022 C CA . LEU A 1 439 ? 193.840 178.535 227.311 1.00 48.70 439 LEU A CA 1
ATOM 3023 C C . LEU A 1 439 ? 194.611 177.624 228.254 1.00 48.70 439 LEU A C 1
ATOM 3024 O O . LEU A 1 439 ? 194.268 176.441 228.369 1.00 48.70 439 LEU A O 1
ATOM 3029 N N . PRO A 1 440 ? 195.646 178.116 228.935 1.00 47.34 440 PRO A N 1
ATOM 3030 C CA . PRO A 1 440 ? 196.391 177.257 229.845 1.00 47.34 440 PRO A CA 1
ATOM 3031 C C . PRO A 1 440 ? 195.590 176.980 231.104 1.00 47.34 440 PRO A C 1
ATOM 3032 O O . PRO A 1 440 ? 194.663 177.733 231.446 1.00 47.34 440 PRO A O 1
ATOM 3036 N N . PRO A 1 441 ? 195.903 175.905 231.820 1.00 46.97 441 PRO A N 1
ATOM 3037 C CA . PRO A 1 441 ? 195.231 175.633 233.087 1.00 46.97 441 PRO A CA 1
ATOM 3038 C C . PRO A 1 441 ? 195.558 176.702 234.112 1.00 46.97 441 PRO A C 1
ATOM 3039 O O . PRO A 1 441 ? 196.618 177.339 234.036 1.00 46.97 441 PRO A O 1
ATOM 3043 N N . PRO A 1 442 ? 194.671 176.944 235.075 1.00 46.39 442 PRO A N 1
ATOM 3044 C CA . PRO A 1 442 ? 195.003 177.886 236.147 1.00 46.39 442 PRO A CA 1
ATOM 3045 C C . PRO A 1 442 ? 196.196 177.384 236.944 1.00 46.39 442 PRO A C 1
ATOM 3046 O O . PRO A 1 442 ? 196.300 176.196 237.252 1.00 46.39 442 PRO A O 1
ATOM 3050 N N . SER A 1 44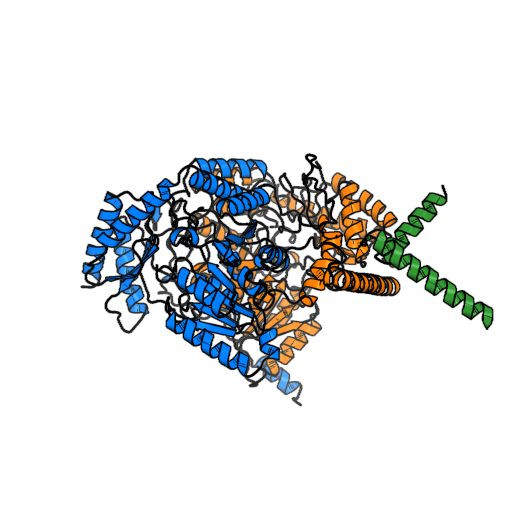3 ? 197.096 178.299 237.291 1.00 44.93 443 SER A N 1
ATOM 3051 C CA . SER A 1 443 ? 198.303 177.911 237.999 1.00 44.93 443 SER A CA 1
ATOM 3052 C C . SER A 1 443 ? 198.809 179.071 238.835 1.00 44.93 443 SER A C 1
ATOM 3053 O O . SER A 1 443 ? 198.496 180.234 238.579 1.00 44.93 443 SER A O 1
ATOM 3056 N N . ILE A 1 444 ? 199.606 178.731 239.839 1.00 43.93 444 ILE A N 1
ATOM 3057 C CA . ILE A 1 444 ? 200.353 179.697 240.630 1.00 43.93 444 ILE A CA 1
ATOM 3058 C C . ILE A 1 444 ? 201.730 179.830 240.006 1.00 43.93 444 ILE A C 1
ATOM 3059 O O . ILE A 1 444 ? 202.378 178.827 239.701 1.00 43.93 444 ILE A O 1
ATOM 3064 N N . ARG A 1 445 ? 202.176 181.056 239.805 1.00 44.39 445 ARG A N 1
ATOM 3065 C CA . ARG A 1 445 ? 203.426 181.307 239.109 1.00 44.39 445 ARG A CA 1
ATOM 3066 C C . ARG A 1 445 ? 204.551 181.505 240.118 1.00 44.39 445 ARG A C 1
ATOM 3067 O O . ARG A 1 445 ? 204.446 182.348 241.015 1.00 44.39 445 ARG A O 1
ATOM 3075 N N . VAL A 1 446 ? 205.617 180.722 239.977 1.00 42.83 446 VAL A N 1
ATOM 3076 C CA . VAL A 1 446 ? 206.793 180.805 240.836 1.00 42.83 446 VAL A CA 1
ATOM 3077 C C . VAL A 1 446 ? 207.928 181.392 240.012 1.00 42.83 446 VAL A C 1
ATOM 3078 O O . VAL A 1 446 ? 208.328 180.812 238.995 1.00 42.83 446 VAL A O 1
ATOM 3082 N N . VAL A 1 447 ? 208.455 182.530 240.454 1.00 41.91 447 VAL A N 1
ATOM 3083 C CA . VAL A 1 447 ? 209.486 183.265 239.732 1.00 41.91 447 VAL A CA 1
ATOM 3084 C C . VAL A 1 447 ? 210.717 183.355 240.620 1.00 41.91 447 VAL A C 1
ATOM 3085 O O . VAL A 1 447 ? 210.616 183.738 241.790 1.00 41.91 447 VAL A O 1
ATOM 3089 N N . VAL A 1 448 ? 211.872 183.001 240.068 1.00 43.98 448 VAL A N 1
ATOM 3090 C CA . VAL A 1 448 ? 213.116 182.910 240.824 1.00 43.98 448 VAL A CA 1
ATOM 3091 C C . VAL A 1 448 ? 214.011 184.085 240.465 1.00 43.98 448 VAL A C 1
ATOM 3092 O O . VAL A 1 448 ? 214.042 184.534 239.314 1.00 43.98 448 VAL A O 1
ATOM 3096 N N . THR A 1 449 ? 214.741 184.582 241.457 1.00 44.38 449 THR A N 1
ATOM 3097 C CA . THR A 1 449 ? 215.554 185.777 241.329 1.00 44.38 449 THR A CA 1
ATOM 3098 C C . THR A 1 449 ? 216.865 185.553 242.072 1.00 44.38 449 THR A C 1
ATOM 3099 O O . THR A 1 449 ? 216.919 184.815 243.056 1.00 44.38 449 THR A O 1
ATOM 3103 N N . VAL A 1 450 ? 217.937 186.177 241.578 1.00 44.41 450 VAL A N 1
ATOM 3104 C CA . VAL A 1 450 ? 219.234 186.035 242.232 1.00 44.41 450 VAL A CA 1
ATOM 3105 C C . VAL A 1 450 ? 219.225 186.698 243.602 1.00 44.41 450 VAL A C 1
ATOM 3106 O O . VAL A 1 450 ? 220.088 186.416 244.441 1.00 44.41 450 VAL A O 1
ATOM 3110 N N . GLU A 1 451 ? 218.269 187.595 243.847 1.00 46.68 451 GLU A N 1
ATOM 3111 C CA . GLU A 1 451 ? 218.150 188.235 245.152 1.00 46.68 451 GLU A CA 1
ATOM 3112 C C . GLU A 1 451 ? 217.697 187.247 246.218 1.00 46.68 451 GLU A C 1
ATOM 3113 O O . GLU A 1 451 ? 218.173 187.296 247.357 1.00 46.68 451 GLU A O 1
ATOM 3119 N N . GLN A 1 452 ? 216.775 186.353 245.873 1.00 44.93 452 GLN A N 1
ATOM 3120 C CA . GLN A 1 452 ? 216.254 185.394 246.836 1.00 44.93 452 GLN A CA 1
ATOM 3121 C C . GLN A 1 452 ? 217.350 184.438 247.280 1.00 44.93 452 GLN A C 1
ATOM 3122 O O . GLN A 1 452 ? 217.915 183.706 246.466 1.00 44.93 452 GLN A O 1
ATOM 3128 N N . THR A 1 453 ? 217.643 184.438 248.575 1.00 46.09 453 THR A N 1
ATOM 3129 C CA . THR A 1 453 ? 218.731 183.628 249.096 1.00 46.09 453 THR A CA 1
ATOM 3130 C C . THR A 1 453 ? 218.325 182.159 249.163 1.00 46.09 453 THR A C 1
ATOM 3131 O O . THR A 1 453 ? 217.165 181.798 248.967 1.00 46.09 453 THR A O 1
ATOM 3135 N N . GLU A 1 454 ? 219.310 181.302 249.437 1.00 47.97 454 GLU A N 1
ATOM 3136 C CA . GLU A 1 454 ? 219.056 179.866 249.468 1.00 47.97 454 GLU A CA 1
ATOM 3137 C C . GLU A 1 454 ? 218.057 179.501 250.554 1.00 47.97 454 GLU A C 1
ATOM 3138 O O . GLU A 1 454 ? 217.118 178.732 250.313 1.00 47.97 454 GLU A O 1
ATOM 3144 N N . GLU A 1 455 ? 218.236 180.049 251.757 1.00 48.52 455 GLU A N 1
ATOM 3145 C CA . GLU A 1 455 ? 217.315 179.755 252.848 1.00 48.52 455 GLU A CA 1
ATOM 3146 C C . GLU A 1 455 ? 215.940 180.345 252.582 1.00 48.52 455 GLU A C 1
ATOM 3147 O O . GLU A 1 455 ? 214.925 179.770 252.983 1.00 48.52 455 GLU A O 1
ATOM 3153 N N . GLU A 1 456 ? 215.882 181.484 251.894 1.00 46.70 456 GLU A N 1
ATOM 3154 C CA . GLU A 1 456 ? 214.588 182.024 251.498 1.00 46.70 456 GLU A CA 1
ATOM 3155 C C . GLU A 1 456 ? 213.887 181.097 250.520 1.00 46.70 456 GLU A C 1
ATOM 3156 O O . GLU A 1 456 ? 212.669 180.912 250.598 1.00 46.70 456 GLU A O 1
ATOM 3162 N N . LEU A 1 457 ? 214.637 180.503 249.591 1.00 45.58 457 LEU A N 1
ATOM 3163 C CA . LEU A 1 457 ? 214.038 179.553 248.662 1.00 45.58 457 LEU A CA 1
ATOM 3164 C C . LEU A 1 457 ? 213.525 178.317 249.388 1.00 45.58 457 LEU A C 1
ATOM 3165 O O . LEU A 1 457 ? 212.421 177.836 249.103 1.00 45.58 457 LEU A O 1
ATOM 3170 N N . GLU A 1 458 ? 214.309 177.785 250.333 1.00 47.81 458 GLU A N 1
ATOM 3171 C CA . GLU A 1 458 ? 213.843 176.623 251.085 1.00 47.81 458 GLU A CA 1
ATOM 3172 C C . GLU A 1 458 ? 212.602 176.952 251.900 1.00 47.81 458 GLU A C 1
ATOM 3173 O O . GLU A 1 458 ? 211.655 176.157 251.946 1.00 47.81 458 GLU A O 1
ATOM 3179 N N . ARG A 1 459 ? 212.594 178.113 252.559 1.00 46.55 459 ARG A N 1
ATOM 3180 C CA . ARG A 1 459 ? 211.434 178.519 253.340 1.00 46.55 459 ARG A CA 1
ATOM 3181 C C . ARG A 1 459 ? 210.213 178.702 252.457 1.00 46.55 459 ARG A C 1
ATOM 3182 O O . ARG A 1 459 ? 209.106 178.324 252.843 1.00 46.55 459 ARG A O 1
ATOM 3190 N N . ALA A 1 460 ? 210.389 179.296 251.277 1.00 45.63 460 ALA A N 1
ATOM 3191 C CA . ALA A 1 460 ? 209.266 179.465 250.366 1.00 45.63 460 ALA A CA 1
ATOM 3192 C C . ALA A 1 460 ? 208.706 178.124 249.936 1.00 45.63 460 ALA A C 1
ATOM 3193 O O . ALA A 1 460 ? 207.485 177.936 249.903 1.00 45.63 460 ALA A O 1
ATOM 3195 N N . ALA A 1 461 ? 209.583 177.175 249.611 1.00 45.24 461 ALA A N 1
ATOM 3196 C CA . ALA A 1 461 ? 209.112 175.850 249.234 1.00 45.24 461 ALA A CA 1
ATOM 3197 C C . ALA A 1 461 ? 208.348 175.188 250.372 1.00 45.24 461 ALA A C 1
ATOM 3198 O O . ALA A 1 461 ? 207.276 174.616 250.155 1.00 45.24 461 ALA A O 1
ATOM 3200 N N . SER A 1 462 ? 208.874 175.263 251.596 1.00 45.25 462 SER A N 1
ATOM 3201 C CA . SER A 1 462 ? 208.208 174.616 252.723 1.00 45.25 462 SER A CA 1
ATOM 3202 C C . SER A 1 462 ? 206.873 175.280 253.042 1.00 45.25 462 SER A C 1
ATOM 3203 O O . SER A 1 462 ? 205.890 174.599 253.357 1.00 45.25 462 SER A O 1
ATOM 3206 N N . THR A 1 463 ? 206.819 176.609 252.971 1.00 45.52 463 THR A N 1
ATOM 3207 C CA . THR A 1 463 ? 205.576 177.322 253.233 1.00 45.52 463 THR A CA 1
ATOM 3208 C C . THR A 1 463 ? 204.526 176.998 252.183 1.00 45.52 463 THR A C 1
ATOM 3209 O O . THR A 1 463 ? 203.356 176.775 252.516 1.00 45.52 463 THR A O 1
ATOM 3213 N N . ILE A 1 464 ? 204.921 176.960 250.908 1.00 45.69 464 ILE A N 1
ATOM 3214 C CA . ILE A 1 464 ? 203.988 176.577 249.853 1.00 45.69 464 ILE A CA 1
ATOM 3215 C C . ILE A 1 464 ? 203.498 175.155 250.073 1.00 45.69 464 ILE A C 1
ATOM 3216 O O . ILE A 1 464 ? 202.308 174.865 249.928 1.00 45.69 464 ILE A O 1
ATOM 3221 N N . LYS A 1 465 ? 204.407 174.243 250.419 1.00 46.73 465 LYS A N 1
ATOM 3222 C CA . LYS A 1 465 ? 204.020 172.861 250.675 1.00 46.73 465 LYS A CA 1
ATOM 3223 C C . LYS A 1 465 ? 202.968 172.776 251.770 1.00 46.73 465 LYS A C 1
ATOM 3224 O O . LYS A 1 465 ? 201.916 172.153 251.595 1.00 46.73 465 LYS A O 1
ATOM 3230 N N . GLU A 1 466 ? 203.237 173.410 252.911 1.00 46.40 466 GLU A N 1
ATOM 3231 C CA . GLU A 1 466 ? 202.308 173.343 254.034 1.00 46.40 466 GLU A CA 1
ATOM 3232 C C . GLU A 1 466 ? 200.958 173.961 253.679 1.00 46.40 466 GLU A C 1
ATOM 3233 O O . GLU A 1 466 ? 199.900 173.372 253.940 1.00 46.40 466 GLU A O 1
ATOM 3239 N N . VAL A 1 467 ? 200.976 175.145 253.066 1.00 46.19 467 VAL A N 1
ATOM 3240 C CA . VAL A 1 467 ? 199.733 175.840 252.754 1.00 46.19 467 VAL A CA 1
ATOM 3241 C C . VAL A 1 467 ? 198.918 175.047 251.743 1.00 46.19 467 VAL A C 1
ATOM 3242 O O . VAL A 1 467 ? 197.698 174.901 251.882 1.00 46.19 467 VAL A O 1
ATOM 3246 N N . ALA A 1 468 ? 199.575 174.528 250.707 1.00 46.00 468 ALA A N 1
ATOM 3247 C CA . ALA A 1 468 ? 198.867 173.781 249.678 1.00 46.00 468 ALA A CA 1
ATOM 3248 C C . ALA A 1 468 ? 198.308 172.479 250.226 1.00 46.00 468 ALA A C 1
ATOM 3249 O O . ALA A 1 468 ? 197.215 172.061 249.842 1.00 46.00 468 ALA A O 1
ATOM 3251 N N . GLN A 1 469 ? 199.041 171.816 251.120 1.00 47.38 469 GLN A N 1
ATOM 3252 C CA . GLN A 1 469 ? 198.540 170.559 251.661 1.00 47.38 469 GLN A CA 1
ATOM 3253 C C . GLN A 1 469 ? 197.405 170.796 252.646 1.00 47.38 469 GLN A C 1
ATOM 3254 O O . GLN A 1 469 ? 196.572 169.911 252.863 1.00 47.38 469 GLN A O 1
ATOM 3260 N N . ALA A 1 470 ? 197.361 171.976 253.267 1.00 46.94 470 ALA A N 1
ATOM 3261 C CA . ALA A 1 470 ? 196.207 172.320 254.094 1.00 46.94 470 ALA A CA 1
ATOM 3262 C C . ALA A 1 470 ? 194.994 172.655 253.236 1.00 46.94 470 ALA A C 1
ATOM 3263 O O . ALA A 1 470 ? 193.877 172.206 253.514 1.00 46.94 470 ALA A O 1
ATOM 3265 N N . VAL A 1 471 ? 195.196 173.446 252.181 1.00 46.76 471 VAL A N 1
ATOM 3266 C CA . VAL A 1 471 ? 194.080 173.890 251.351 1.00 46.76 471 VAL A CA 1
ATOM 3267 C C . VAL A 1 471 ? 193.498 172.725 250.565 1.00 46.76 471 VAL A C 1
ATOM 3268 O O . VAL A 1 471 ? 192.276 172.583 250.449 1.00 46.76 471 VAL A O 1
ATOM 3272 N N . LEU A 1 472 ? 194.363 171.872 250.014 1.00 47.67 472 LEU A N 1
ATOM 3273 C CA . LEU A 1 472 ? 193.901 170.802 249.139 1.00 47.67 472 LEU A CA 1
ATOM 3274 C C . LEU A 1 472 ? 193.424 169.596 249.932 1.00 47.67 472 LEU A C 1
ATOM 3275 O O . LEU A 1 472 ? 192.882 168.646 249.357 1.00 47.67 472 LEU A O 1
ATOM 3280 N N . LEU A 1 473 ? 193.623 169.600 251.242 1.00 50.97 473 LEU A N 1
ATOM 3281 C CA . LEU A 1 473 ? 193.038 168.569 252.087 1.00 50.97 473 LEU A CA 1
ATOM 3282 C C . LEU A 1 473 ? 191.548 168.841 252.280 1.00 50.97 473 LEU A C 1
ATOM 3283 O O . LEU A 1 473 ? 190.798 167.984 252.745 1.00 50.97 473 LEU A O 1
ATOM 3288 N N . GLY B 2 53 ? 173.840 219.625 216.584 1.00 48.47 53 GLY B N 1
ATOM 3289 C CA . GLY B 2 53 ? 174.773 220.193 217.539 1.00 48.47 53 GLY B CA 1
ATOM 3290 C C . GLY B 2 53 ? 174.903 221.695 217.416 1.00 48.47 53 GLY B C 1
ATOM 3291 O O . GLY B 2 53 ? 174.901 222.237 216.314 1.00 48.47 53 GLY B O 1
ATOM 3292 N N . LEU B 2 54 ? 175.022 222.372 218.553 1.00 48.69 54 LEU B N 1
ATOM 3293 C CA . LEU B 2 54 ? 175.122 223.823 218.603 1.00 48.69 54 LEU B CA 1
ATOM 3294 C C . LEU B 2 54 ? 176.536 224.223 218.996 1.00 48.69 54 LEU B C 1
ATOM 3295 O O . LEU B 2 54 ? 177.132 223.615 219.890 1.00 48.69 54 LEU B O 1
ATOM 3297 N N . TYR B 2 55 ? 177.067 225.239 218.325 1.00 46.69 55 TYR B N 1
ATOM 3298 C CA . TYR B 2 55 ? 178.420 225.722 218.558 1.00 46.69 55 TYR B CA 1
ATOM 3299 C C . TYR B 2 55 ? 178.362 227.056 219.288 1.00 46.69 55 TYR B C 1
ATOM 3300 O O . TYR B 2 55 ? 177.747 228.009 218.800 1.00 46.69 55 TYR B O 1
ATOM 3309 N N . LYS B 2 56 ? 179.010 227.121 220.452 1.00 48.79 56 LYS B N 1
ATOM 3310 C CA . LYS B 2 56 ? 179.037 228.364 221.213 1.00 48.79 56 LYS B CA 1
ATOM 3311 C C . LYS B 2 56 ? 179.980 229.378 220.580 1.00 48.79 56 LYS B C 1
ATOM 3312 O O . LYS B 2 56 ? 179.663 230.570 220.506 1.00 48.79 56 LYS B O 1
ATOM 3318 N N . ARG B 2 57 ? 181.137 228.927 220.118 1.00 49.86 57 ARG B N 1
ATOM 3319 C CA . ARG B 2 57 ? 182.091 229.761 219.409 1.00 49.86 57 ARG B CA 1
ATOM 3320 C C . ARG B 2 57 ? 182.119 229.361 217.940 1.00 49.86 57 ARG B C 1
ATOM 3321 O O . ARG B 2 57 ? 181.787 228.222 217.592 1.00 49.86 57 ARG B O 1
ATOM 3329 N N . PRO B 2 58 ? 182.492 230.278 217.050 1.00 48.25 58 PRO B N 1
ATOM 3330 C CA . PRO B 2 58 ? 182.603 229.926 215.628 1.00 48.25 58 PRO B CA 1
ATOM 3331 C C . PRO B 2 58 ? 183.617 228.817 215.393 1.00 48.25 58 PRO B C 1
ATOM 3332 O O . PRO B 2 58 ? 184.627 228.711 216.089 1.00 48.25 58 PRO B O 1
ATOM 3336 N N . PHE B 2 59 ? 183.335 227.987 214.395 1.00 45.40 59 PHE B N 1
ATOM 3337 C CA . PHE B 2 59 ? 184.154 226.828 214.061 1.00 45.40 59 PHE B CA 1
ATOM 3338 C C . PHE B 2 59 ? 184.746 227.055 212.673 1.00 45.40 59 PHE B C 1
ATOM 3339 O O . PHE B 2 59 ? 184.078 226.821 211.662 1.00 45.40 59 PHE B O 1
ATOM 3347 N N . ASN B 2 60 ? 185.996 227.511 212.627 1.00 46.37 60 ASN B N 1
ATOM 3348 C CA . ASN B 2 60 ? 186.623 228.004 211.401 1.00 46.37 60 ASN B CA 1
ATOM 3349 C C . ASN B 2 60 ? 187.740 227.063 210.965 1.00 46.37 60 ASN B C 1
ATOM 3350 O O . ASN B 2 60 ? 188.835 227.089 211.529 1.00 46.37 60 ASN B O 1
ATOM 3355 N N . GLU B 2 61 ? 187.482 226.260 209.942 1.00 49.45 61 GLU B N 1
ATOM 3356 C CA . GLU B 2 61 ? 188.499 225.424 209.325 1.00 49.45 61 GLU B CA 1
ATOM 3357 C C . GLU B 2 61 ? 188.542 225.697 207.829 1.00 49.45 61 GLU B C 1
ATOM 3358 O O . GLU B 2 61 ? 187.523 226.039 207.223 1.00 49.45 61 GLU B O 1
ATOM 3364 N N . ALA B 2 62 ? 189.724 225.559 207.240 1.00 49.20 62 ALA B N 1
ATOM 3365 C CA . ALA B 2 62 ? 189.922 225.782 205.816 1.00 49.20 62 ALA B CA 1
ATOM 3366 C C . ALA B 2 62 ? 190.827 224.701 205.251 1.00 49.20 62 ALA B C 1
ATOM 3367 O O . ALA B 2 62 ? 191.931 224.485 205.756 1.00 49.20 62 ALA B O 1
ATOM 3369 N N . PHE B 2 63 ? 190.360 224.030 204.200 1.00 50.76 63 PHE B N 1
ATOM 3370 C CA . PHE B 2 63 ? 191.142 223.031 203.472 1.00 50.76 63 PHE B CA 1
ATOM 3371 C C . PHE B 2 63 ? 191.069 223.419 202.002 1.00 50.76 63 PHE B C 1
ATOM 3372 O O . PHE B 2 63 ? 190.223 222.923 201.257 1.00 50.76 63 PHE B O 1
ATOM 3380 N N . GLU B 2 64 ? 191.963 224.312 201.594 1.00 54.08 64 GLU B N 1
ATOM 3381 C CA . GLU B 2 64 ? 191.950 224.813 200.230 1.00 54.08 64 GLU B CA 1
ATOM 3382 C C . GLU B 2 64 ? 192.301 223.700 199.256 1.00 54.08 64 GLU B C 1
ATOM 3383 O O . GLU B 2 64 ? 193.215 222.909 199.501 1.00 54.08 64 GLU B O 1
ATOM 3389 N N . GLU B 2 65 ? 191.564 223.636 198.152 1.00 58.23 65 GLU B N 1
ATOM 3390 C CA . GLU B 2 65 ? 191.793 222.600 197.160 1.00 58.23 65 GLU B CA 1
ATOM 3391 C C . GLU B 2 65 ? 193.147 222.794 196.490 1.00 58.23 65 GLU B C 1
ATOM 3392 O O . GLU B 2 65 ? 193.639 223.915 196.343 1.00 58.23 65 GLU B O 1
ATOM 3398 N N . THR B 2 66 ? 193.755 221.680 196.100 1.00 57.31 66 THR B N 1
ATOM 3399 C CA . THR B 2 66 ? 195.040 221.740 195.428 1.00 57.31 66 THR B CA 1
ATOM 3400 C C . THR B 2 66 ? 194.888 222.466 194.096 1.00 57.31 66 THR B C 1
ATOM 3401 O O . THR B 2 66 ? 193.929 222.209 193.359 1.00 57.31 66 THR B O 1
ATOM 3405 N N . PRO B 2 67 ? 195.786 223.391 193.766 1.00 58.14 67 PRO B N 1
ATOM 3406 C CA . PRO B 2 67 ? 195.744 223.997 192.433 1.00 58.14 67 PRO B CA 1
ATOM 3407 C C . PRO B 2 67 ? 195.907 222.925 191.369 1.00 58.14 67 PRO B C 1
ATOM 3408 O O . PRO B 2 67 ? 196.636 221.950 191.554 1.00 58.14 67 PRO B O 1
ATOM 3412 N N . MET B 2 68 ? 195.193 223.099 190.256 1.00 62.76 68 MET B N 1
ATOM 3413 C CA . MET B 2 68 ? 195.184 222.072 189.219 1.00 62.76 68 MET B CA 1
ATOM 3414 C C . MET B 2 68 ? 196.579 221.855 188.648 1.00 62.76 68 MET B C 1
ATOM 3415 O O . MET B 2 68 ? 197.028 220.714 188.481 1.00 62.76 68 MET B O 1
ATOM 3420 N N . LEU B 2 69 ? 197.288 222.947 188.358 1.00 60.83 69 LEU B N 1
ATOM 3421 C CA . LEU B 2 69 ? 198.633 222.832 187.809 1.00 60.83 69 LEU B CA 1
ATOM 3422 C C . LEU B 2 69 ? 199.574 222.161 188.797 1.00 60.83 69 LEU B C 1
ATOM 3423 O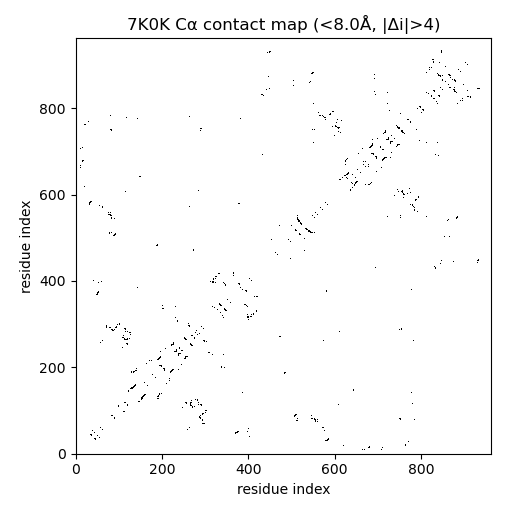 O . LEU B 2 69 ? 200.436 221.368 188.404 1.00 60.83 69 LEU B O 1
ATOM 3428 N N . VAL B 2 70 ? 199.430 222.470 190.085 1.00 59.14 70 VAL B N 1
ATOM 3429 C CA . VAL B 2 70 ? 200.292 221.865 191.095 1.00 59.14 70 VAL B CA 1
ATOM 3430 C C . VAL B 2 70 ? 200.056 220.364 191.170 1.00 59.14 70 VAL B C 1
ATOM 3431 O O . VAL B 2 70 ? 201.003 219.579 191.291 1.00 59.14 70 VAL B O 1
ATOM 3435 N N . ALA B 2 71 ? 198.793 219.938 191.103 1.00 61.00 71 ALA B N 1
ATOM 3436 C CA . ALA B 2 71 ? 198.497 218.509 191.109 1.00 61.00 71 ALA B CA 1
ATOM 3437 C C . ALA B 2 71 ? 199.056 217.827 189.869 1.00 61.00 71 ALA B C 1
ATOM 3438 O O . ALA B 2 71 ? 199.590 216.713 189.949 1.00 61.00 71 ALA B O 1
ATOM 3440 N N . VAL B 2 72 ? 198.943 218.482 188.712 1.00 61.78 72 VAL B N 1
ATOM 3441 C CA . VAL B 2 72 ? 199.494 217.916 187.484 1.00 61.78 72 VAL B CA 1
ATOM 3442 C C . VAL B 2 72 ? 201.001 217.743 187.607 1.00 61.78 72 VAL B C 1
ATOM 3443 O O . VAL B 2 72 ? 201.554 216.693 187.254 1.00 61.78 72 VAL B O 1
ATOM 3447 N N . LEU B 2 73 ? 201.688 218.766 188.117 1.00 60.78 73 LEU B N 1
ATOM 3448 C CA . LEU B 2 73 ? 203.135 218.686 188.278 1.00 60.78 73 LEU B CA 1
ATOM 3449 C C . LEU B 2 73 ? 203.520 217.627 189.303 1.00 60.78 73 LEU B C 1
ATOM 3450 O O . LEU B 2 73 ? 204.551 216.964 189.156 1.00 60.78 73 LEU B O 1
ATOM 3455 N N . THR B 2 74 ? 202.711 217.456 190.350 1.00 59.86 74 THR B N 1
ATOM 3456 C CA . THR B 2 74 ? 202.969 216.388 191.310 1.00 59.86 74 THR B CA 1
ATOM 3457 C C . THR B 2 74 ? 202.885 215.023 190.649 1.00 59.86 74 THR B C 1
ATOM 3458 O O . THR B 2 74 ? 203.731 214.152 190.889 1.00 59.86 74 THR B O 1
ATOM 3462 N N . TYR B 2 75 ? 201.858 214.814 189.824 1.00 63.26 75 TYR B N 1
ATOM 3463 C CA . TYR B 2 75 ? 201.747 213.546 189.112 1.00 63.26 75 TYR B CA 1
ATOM 3464 C C . TYR B 2 75 ? 202.927 213.338 188.177 1.00 63.26 75 TYR B C 1
ATOM 3465 O O . TYR B 2 75 ? 203.471 212.233 188.094 1.00 63.26 75 TYR B O 1
ATOM 3474 N N . VAL B 2 76 ? 203.348 214.394 187.478 1.00 62.84 76 VAL B N 1
ATOM 3475 C CA . VAL B 2 76 ? 204.492 214.285 186.575 1.00 62.84 76 VAL B CA 1
ATOM 3476 C C . VAL B 2 76 ? 205.747 213.892 187.343 1.00 62.84 76 VAL B C 1
ATOM 3477 O O . VAL B 2 76 ? 206.503 213.007 186.918 1.00 62.84 76 VAL B O 1
ATOM 3481 N N . GLY B 2 77 ? 205.990 214.543 188.482 1.00 63.17 77 GLY B N 1
ATOM 3482 C CA . GLY B 2 77 ? 207.181 214.240 189.260 1.00 63.17 77 GLY B CA 1
ATOM 3483 C C . GLY B 2 77 ? 207.170 212.831 189.818 1.00 63.17 77 GLY B C 1
ATOM 3484 O O . GLY B 2 77 ? 208.169 212.110 189.740 1.00 63.17 77 GLY B O 1
ATOM 3485 N N . TYR B 2 78 ? 206.035 212.414 190.382 1.00 62.95 78 TYR B N 1
ATOM 3486 C CA . TYR B 2 78 ? 205.927 211.049 190.881 1.00 62.95 78 TYR B CA 1
ATOM 3487 C C . TYR B 2 78 ? 206.118 210.041 189.758 1.00 62.95 78 TYR B C 1
ATOM 3488 O O . TYR B 2 78 ? 206.781 209.017 189.942 1.00 62.95 78 TYR B O 1
ATOM 3497 N N . GLY B 2 79 ? 205.555 210.319 188.582 1.00 65.18 79 GLY B N 1
ATOM 3498 C CA . GLY B 2 79 ? 205.694 209.395 187.473 1.00 65.18 79 GLY B CA 1
ATOM 3499 C C . GLY B 2 79 ? 207.124 209.253 186.997 1.00 65.18 79 GLY B C 1
ATOM 3500 O O . GLY B 2 79 ? 207.605 208.139 186.777 1.00 65.18 79 GLY B O 1
ATOM 3501 N N . VAL B 2 80 ? 207.827 210.375 186.828 1.00 65.96 80 VAL B N 1
ATOM 3502 C CA . VAL B 2 80 ? 209.208 210.287 186.362 1.00 65.96 80 VAL B CA 1
ATOM 3503 C C . VAL B 2 80 ? 210.077 209.614 187.414 1.00 65.96 80 VAL B C 1
ATOM 3504 O O . VAL B 2 80 ? 210.988 208.842 187.090 1.00 65.96 80 VAL B O 1
ATOM 3508 N N . LEU B 2 81 ? 209.793 209.865 188.692 1.00 66.38 81 LEU B N 1
ATOM 3509 C CA . LEU B 2 81 ? 210.602 209.257 189.735 1.00 66.38 81 LEU B CA 1
ATOM 3510 C C . LEU B 2 81 ? 210.327 207.760 189.831 1.00 66.38 81 LEU B C 1
ATOM 3511 O O . LEU B 2 81 ? 211.233 206.975 190.126 1.00 66.38 81 LEU B O 1
ATOM 3516 N N . THR B 2 82 ? 209.096 207.337 189.530 1.00 68.00 82 THR B N 1
ATOM 3517 C CA . THR B 2 82 ? 208.794 205.906 189.498 1.00 68.00 82 THR B CA 1
ATOM 3518 C C . THR B 2 82 ? 209.434 205.228 188.292 1.00 68.00 82 THR B C 1
ATOM 3519 O O . THR B 2 82 ? 209.905 204.090 188.387 1.00 68.00 82 THR B O 1
ATOM 3523 N N . LEU B 2 83 ? 209.451 205.903 187.142 1.00 69.73 83 LEU B N 1
ATOM 3524 C CA . LEU B 2 83 ? 210.155 205.348 185.988 1.00 69.73 83 LEU B CA 1
ATOM 3525 C C . LEU B 2 83 ? 211.642 205.195 186.272 1.00 69.73 83 LEU B C 1
ATOM 3526 O O . LEU B 2 83 ? 212.255 204.187 185.898 1.00 69.73 83 LEU B O 1
ATOM 3531 N N . PHE B 2 84 ? 212.245 206.180 186.940 1.00 69.23 84 PHE B N 1
ATOM 3532 C CA . PHE B 2 84 ? 213.660 206.057 187.271 1.00 69.23 84 PHE B CA 1
ATOM 3533 C C . PHE B 2 84 ? 213.890 204.994 188.337 1.00 69.23 84 PHE B C 1
ATOM 3534 O O . PHE B 2 84 ? 214.930 204.332 188.344 1.00 69.23 84 PHE B O 1
ATOM 3542 N N . GLY B 2 85 ? 212.928 204.800 189.236 1.00 71.08 85 GLY B N 1
ATOM 3543 C CA . GLY B 2 85 ? 213.026 203.685 190.161 1.00 71.08 85 GLY B CA 1
ATOM 3544 C C . GLY B 2 85 ? 212.959 202.345 189.456 1.00 71.08 85 GLY B C 1
ATOM 3545 O O . GLY B 2 85 ? 213.647 201.393 189.834 1.00 71.08 85 GLY B O 1
ATOM 3546 N N . TYR B 2 86 ? 212.122 202.253 188.422 1.00 73.29 86 TYR B N 1
ATOM 3547 C CA . TYR B 2 86 ? 212.072 201.039 187.614 1.00 73.29 86 TYR B CA 1
ATOM 3548 C C . TYR B 2 86 ? 213.401 200.798 186.915 1.00 73.29 86 TYR B C 1
ATOM 3549 O O . TYR B 2 86 ? 213.895 199.665 186.869 1.00 73.29 86 TYR B O 1
ATOM 3558 N N . LEU B 2 87 ? 213.998 201.859 186.370 1.00 74.05 87 LEU B N 1
ATOM 3559 C CA . LEU B 2 87 ? 215.311 201.722 185.749 1.00 74.05 87 LEU B CA 1
ATOM 3560 C C . LEU B 2 87 ? 216.360 201.293 186.766 1.00 74.05 87 LEU B C 1
ATOM 3561 O O . LEU B 2 87 ? 217.249 200.499 186.450 1.00 74.05 87 LEU B O 1
ATOM 3566 N N . ARG B 2 88 ? 216.282 201.818 187.989 1.00 73.60 88 ARG B N 1
ATOM 3567 C CA . ARG B 2 88 ? 217.233 201.426 189.024 1.00 73.60 88 ARG B CA 1
ATOM 3568 C C . ARG B 2 88 ? 217.080 199.958 189.392 1.00 73.60 88 ARG B C 1
ATOM 3569 O O . ARG B 2 88 ? 218.076 199.255 189.587 1.00 73.60 88 ARG B O 1
ATOM 3577 N N . ASP B 2 89 ? 215.842 199.478 189.501 1.00 77.30 89 ASP B N 1
ATOM 3578 C CA . ASP B 2 89 ? 215.636 198.060 189.780 1.00 77.30 89 ASP B CA 1
ATOM 3579 C C . ASP B 2 89 ? 216.143 197.192 188.632 1.00 77.30 89 ASP B C 1
ATOM 3580 O O . ASP B 2 89 ? 216.725 196.124 188.859 1.00 77.30 89 ASP B O 1
ATOM 3585 N N . PHE B 2 90 ? 215.935 197.637 187.392 1.00 80.53 90 PHE B N 1
ATOM 3586 C CA . PHE B 2 90 ? 216.467 196.910 186.243 1.00 80.53 90 PHE B CA 1
ATOM 3587 C C . PHE B 2 90 ? 217.990 196.869 186.268 1.00 80.53 90 PHE B C 1
ATOM 3588 O O . PHE B 2 90 ? 218.596 195.830 185.988 1.00 80.53 90 PHE B O 1
ATOM 3596 N N . LEU B 2 91 ? 218.626 197.998 186.588 1.00 80.35 91 LEU B N 1
ATOM 3597 C CA . LEU B 2 91 ? 220.083 198.047 186.638 1.00 80.35 91 LEU B CA 1
ATOM 3598 C C . LEU B 2 91 ? 220.617 197.149 187.742 1.00 80.35 91 LEU B C 1
ATOM 3599 O O . LEU B 2 91 ? 221.616 196.448 187.556 1.00 80.35 91 LEU B O 1
ATOM 3604 N N . ARG B 2 92 ? 219.962 197.161 188.901 1.00 79.82 92 ARG B N 1
ATOM 3605 C CA . ARG B 2 92 ? 220.383 196.301 189.995 1.00 79.82 92 ARG B CA 1
ATOM 3606 C C . ARG B 2 92 ? 220.111 194.838 189.687 1.00 79.82 92 ARG B C 1
ATOM 3607 O O . ARG B 2 92 ? 220.724 193.955 190.296 1.00 79.82 92 ARG B O 1
ATOM 3615 N N . TYR B 2 93 ? 219.193 194.563 188.755 1.00 84.92 93 TYR B N 1
ATOM 3616 C CA . TYR B 2 93 ? 218.849 193.181 188.433 1.00 84.92 93 TYR B CA 1
ATOM 3617 C C . TYR B 2 93 ? 220.021 192.436 187.804 1.00 84.92 93 TYR B C 1
ATOM 3618 O O . TYR B 2 93 ? 220.322 191.303 188.196 1.00 84.92 93 TYR B O 1
ATOM 3627 N N . TRP B 2 94 ? 220.701 193.050 186.836 1.00 86.46 94 TRP B N 1
ATOM 3628 C CA . TRP B 2 94 ? 221.870 192.415 186.244 1.00 86.46 94 TRP B CA 1
ATOM 3629 C C . TRP B 2 94 ? 223.151 192.879 186.933 1.00 86.46 94 TRP B C 1
ATOM 3630 O O . TRP B 2 94 ? 224.245 192.689 186.395 1.00 86.46 94 TRP B O 1
ATOM 3641 N N . ARG B 2 95 ? 223.031 193.489 188.112 1.00 85.87 95 ARG B N 1
ATOM 3642 C CA . ARG B 2 95 ? 224.155 193.954 188.917 1.00 85.87 95 ARG B CA 1
ATOM 3643 C C . ARG B 2 95 ? 225.018 194.971 188.186 1.00 85.87 95 ARG B C 1
ATOM 3644 O O . ARG B 2 95 ? 226.230 195.028 188.407 1.00 85.87 95 ARG B O 1
ATOM 3652 N N . ILE B 2 96 ? 224.414 195.782 187.315 1.00 84.96 96 ILE B N 1
ATOM 3653 C CA . ILE B 2 96 ? 225.167 196.817 186.614 1.00 84.96 96 ILE B CA 1
ATOM 3654 C C . ILE B 2 96 ? 225.738 197.813 187.611 1.00 84.96 96 ILE B C 1
ATOM 3655 O O . ILE B 2 96 ? 226.858 198.312 187.447 1.00 84.96 96 ILE B O 1
ATOM 3660 N N . GLU B 2 97 ? 224.976 198.118 188.656 1.00 84.79 97 GLU B N 1
ATOM 3661 C CA . GLU B 2 97 ? 225.440 198.916 189.781 1.00 84.79 97 GLU B CA 1
ATOM 3662 C C . GLU B 2 97 ? 225.483 198.031 191.019 1.00 84.79 97 GLU B C 1
ATOM 3663 O O . GLU B 2 97 ? 224.712 197.071 191.127 1.00 84.79 97 GLU B O 1
ATOM 3665 N N . LYS B 2 98 ? 226.394 198.342 191.937 1.00 84.69 98 LYS B N 1
ATOM 3666 C CA . LYS B 2 98 ? 226.489 197.582 193.175 1.00 84.69 98 LYS B CA 1
ATOM 3667 C C . LYS B 2 98 ? 225.229 197.773 194.010 1.00 84.69 98 LYS B C 1
ATOM 3668 O O . LYS B 2 98 ? 224.524 198.778 193.882 1.00 84.69 98 LYS B O 1
ATOM 3670 N N . CYS B 2 99 ? 224.940 196.794 194.862 1.00 80.48 99 CYS B N 1
ATOM 3671 C CA . CYS B 2 99 ? 223.750 196.828 195.704 1.00 80.48 99 CYS B CA 1
ATOM 3672 C C . CYS B 2 99 ? 224.141 197.298 197.101 1.00 80.48 99 CYS B C 1
ATOM 3673 O O . CYS B 2 99 ? 224.756 196.549 197.867 1.00 80.48 99 CYS B O 1
ATOM 3675 N N . HIS B 2 100 ? 223.788 198.544 197.430 1.00 76.41 100 HIS B N 1
ATOM 3676 C CA . HIS B 2 100 ? 223.959 199.017 198.800 1.00 76.41 100 HIS B CA 1
ATOM 3677 C C . HIS B 2 100 ? 222.995 198.311 199.743 1.00 76.41 100 HIS B C 1
ATOM 3678 O O . HIS B 2 100 ? 223.311 198.095 200.919 1.00 76.41 100 HIS B O 1
ATOM 3685 N N . HIS B 2 101 ? 221.815 197.952 199.245 1.00 72.29 101 HIS B N 1
ATOM 3686 C CA . HIS B 2 101 ? 220.829 197.267 200.067 1.00 72.29 101 HIS B CA 1
ATOM 3687 C C . HIS B 2 101 ? 221.346 195.903 200.499 1.00 72.29 101 HIS B C 1
ATOM 3688 O O . HIS B 2 101 ? 222.133 195.265 199.795 1.00 72.29 101 HIS B O 1
ATOM 3690 N N . ALA B 2 102 ? 220.906 195.462 201.673 1.00 64.27 102 ALA B N 1
ATOM 3691 C CA . ALA B 2 102 ? 221.241 194.128 202.134 1.00 64.27 102 ALA B CA 1
ATOM 3692 C C . ALA B 2 102 ? 220.480 193.083 201.324 1.00 64.27 102 ALA B C 1
ATOM 3693 O O . ALA B 2 102 ? 219.426 193.351 200.743 1.00 64.27 102 ALA B O 1
ATOM 3695 N N . THR B 2 103 ? 221.035 191.878 201.283 1.00 60.01 103 THR B N 1
ATOM 3696 C CA . THR B 2 103 ? 220.458 190.779 200.528 1.00 60.01 103 THR B CA 1
ATOM 3697 C C . THR B 2 103 ? 220.287 189.569 201.433 1.00 60.01 103 THR B C 1
ATOM 3698 O O . THR B 2 103 ? 220.940 189.444 202.470 1.00 60.01 103 THR B O 1
ATOM 3702 N N . GLU B 2 104 ? 219.384 188.681 201.030 1.00 56.22 104 GLU B N 1
ATOM 3703 C CA . GLU B 2 104 ? 219.196 187.432 201.747 1.00 56.22 104 GLU B CA 1
ATOM 3704 C C . GLU B 2 104 ? 220.481 186.615 201.721 1.00 56.22 104 GLU B C 1
ATOM 3705 O O . GLU B 2 104 ? 221.234 186.631 200.745 1.00 56.22 104 GLU B O 1
ATOM 3711 N N . ARG B 2 105 ? 220.737 185.907 202.815 1.00 54.33 105 ARG B N 1
ATOM 3712 C CA . ARG B 2 105 ? 221.966 185.141 202.933 1.00 54.33 105 ARG B CA 1
ATOM 3713 C C . ARG B 2 105 ? 221.977 183.972 201.954 1.00 54.33 105 ARG B C 1
ATOM 3714 O O . ARG B 2 105 ? 220.932 183.501 201.501 1.00 54.33 105 ARG B O 1
ATOM 3722 N N . GLU B 2 106 ? 223.185 183.520 201.610 1.00 57.93 106 GLU B N 1
ATOM 3723 C CA . GLU B 2 106 ? 223.334 182.498 200.579 1.00 57.93 106 GLU B CA 1
ATOM 3724 C C . GLU B 2 106 ? 222.670 181.193 200.987 1.00 57.93 106 GLU B C 1
ATOM 3725 O O . GLU B 2 106 ? 222.159 180.456 200.136 1.00 57.93 106 GLU B O 1
ATOM 3731 N N . GLU B 2 107 ? 222.679 180.881 202.283 1.00 57.34 107 GLU B N 1
ATOM 3732 C CA . GLU B 2 107 ? 222.073 179.640 202.750 1.00 57.34 107 GLU B CA 1
ATOM 3733 C C . GLU B 2 107 ? 220.563 179.660 202.560 1.00 57.34 107 GLU B C 1
ATOM 3734 O O . GLU B 2 107 ? 219.928 178.605 202.460 1.00 57.34 107 GLU B O 1
ATOM 3740 N N . GLN B 2 108 ? 219.972 180.851 202.498 1.00 53.48 108 GLN B N 1
ATOM 3741 C CA . GLN B 2 108 ? 218.532 181.016 202.391 1.00 53.48 108 GLN B CA 1
ATOM 3742 C C . GLN B 2 108 ? 218.105 181.619 201.060 1.00 53.48 108 GLN B C 1
ATOM 3743 O O . GLN B 2 108 ? 217.058 182.269 200.993 1.00 53.48 108 GLN B O 1
ATOM 3749 N N . LYS B 2 109 ? 218.894 181.433 200.001 1.00 55.25 109 LYS B N 1
ATOM 3750 C CA . LYS B 2 109 ? 218.537 182.030 198.719 1.00 55.25 109 LYS B CA 1
ATOM 3751 C C . LYS B 2 109 ? 217.439 181.245 198.019 1.00 55.25 109 LYS B C 1
ATOM 3752 O O . LYS B 2 109 ? 216.733 181.796 197.166 1.00 55.25 109 LYS B O 1
ATOM 3758 N N . ASP B 2 110 ? 217.278 179.971 198.358 1.00 53.75 110 ASP B N 1
ATOM 3759 C CA . ASP B 2 110 ? 216.252 179.140 197.749 1.00 53.75 110 ASP B CA 1
ATOM 3760 C C . ASP B 2 110 ? 214.923 179.206 198.481 1.00 53.75 110 ASP B C 1
ATOM 3761 O O . ASP B 2 110 ? 214.004 178.466 198.122 1.00 53.75 110 ASP B O 1
ATOM 3766 N N . PHE B 2 111 ? 214.797 180.048 199.502 1.00 50.74 111 PHE B N 1
ATOM 3767 C CA . PHE B 2 111 ? 213.498 180.205 200.127 1.00 50.74 111 PHE B CA 1
ATOM 3768 C C . PHE B 2 111 ? 212.638 181.132 199.277 1.00 50.74 111 PHE B C 1
ATOM 3769 O O . PHE B 2 111 ? 213.131 181.842 198.398 1.00 50.74 111 PHE B O 1
ATOM 3777 N N . VAL B 2 112 ? 211.333 181.123 199.544 1.00 51.50 112 VAL B N 1
ATOM 3778 C CA . VAL B 2 112 ? 210.477 182.150 198.972 1.00 51.50 112 VAL B CA 1
ATOM 3779 C C . VAL B 2 112 ? 210.916 183.496 199.522 1.00 51.50 112 VAL B C 1
ATOM 3780 O O . VAL B 2 112 ? 211.075 183.668 200.736 1.00 51.50 112 VAL B O 1
ATOM 3784 N N . SER B 2 113 ? 211.128 184.456 198.625 1.00 51.86 113 SER B N 1
ATOM 3785 C CA . SER B 2 113 ? 211.746 185.716 199.010 1.00 51.86 113 SER B CA 1
ATOM 3786 C C . SER B 2 113 ? 210.940 186.405 200.101 1.00 51.86 113 SER B C 1
ATOM 3787 O O . SER B 2 113 ? 209.709 186.436 200.065 1.00 51.86 113 SER B O 1
ATOM 3790 N N . LEU B 2 114 ? 211.654 186.948 201.087 1.00 51.74 114 LEU B N 1
ATOM 3791 C CA . LEU B 2 114 ? 211.002 187.522 202.258 1.00 51.74 114 LEU B CA 1
ATOM 3792 C C . LEU B 2 114 ? 210.128 188.709 201.886 1.00 51.74 114 LEU B C 1
ATOM 3793 O O . LEU B 2 114 ? 209.041 188.887 202.444 1.00 51.74 114 LEU B O 1
ATOM 3798 N N . TYR B 2 115 ? 210.588 189.538 200.957 1.00 54.70 115 TYR B N 1
ATOM 3799 C CA . TYR B 2 115 ? 209.851 190.714 200.523 1.00 54.70 115 TYR B CA 1
ATOM 3800 C C . TYR B 2 115 ? 209.536 190.597 199.043 1.00 54.70 115 TYR B C 1
ATOM 3801 O O . TYR B 2 115 ? 210.408 190.242 198.245 1.00 54.70 115 TYR B O 1
ATOM 3810 N N . GLN B 2 116 ? 208.290 190.882 198.684 1.00 64.80 116 GLN B N 1
ATOM 3811 C CA . GLN B 2 116 ? 207.960 191.108 197.287 1.00 64.80 116 GLN B CA 1
ATOM 3812 C C . GLN B 2 116 ? 208.525 192.456 196.861 1.00 64.80 116 GLN B C 1
ATOM 3813 O O . GLN B 2 116 ? 208.377 193.456 197.568 1.00 64.80 116 GLN B O 1
ATOM 3819 N N . ASP B 2 117 ? 209.191 192.478 195.704 1.00 69.93 117 ASP B N 1
ATOM 3820 C CA . ASP B 2 117 ? 209.938 193.666 195.297 1.00 69.93 117 ASP B CA 1
ATOM 3821 C C . ASP B 2 117 ? 209.032 194.887 195.199 1.00 69.93 117 ASP B C 1
ATOM 3822 O O . ASP B 2 117 ? 209.288 195.920 195.829 1.00 69.93 117 ASP B O 1
ATOM 3827 N N . PHE B 2 118 ? 207.949 194.760 194.427 1.00 71.29 118 PHE B N 1
ATOM 3828 C CA . PHE B 2 118 ? 207.004 195.891 194.220 1.00 71.29 118 PHE B CA 1
ATOM 3829 C C . PHE B 2 118 ? 206.499 196.446 195.556 1.00 71.29 118 PHE B C 1
ATOM 3830 O O . PHE B 2 118 ? 206.143 197.637 195.599 1.00 71.29 118 PHE B O 1
ATOM 3838 N N . GLU B 2 119 ? 206.439 195.615 196.601 1.00 69.95 119 GLU B N 1
ATOM 3839 C CA . GLU B 2 119 ? 205.882 196.077 197.901 1.00 69.95 119 GLU B CA 1
ATOM 3840 C C . GLU B 2 119 ? 206.758 197.196 198.473 1.00 69.95 119 GLU B C 1
ATOM 3841 O O . GLU B 2 119 ? 206.189 198.172 199.002 1.00 69.95 119 GLU B O 1
ATOM 3847 N N . ASN B 2 120 ? 208.084 197.063 198.366 1.00 66.83 120 ASN B N 1
ATOM 3848 C CA . ASN B 2 120 ? 209.020 198.074 198.930 1.00 66.83 120 ASN B CA 1
ATOM 3849 C C . ASN B 2 120 ? 209.530 199.003 197.823 1.00 66.83 120 ASN B C 1
ATOM 3850 O O . ASN B 2 120 ? 210.492 199.736 198.084 1.00 66.83 120 ASN B O 1
ATOM 3855 N N . PHE B 2 121 ? 208.942 198.935 196.626 1.00 68.77 121 PHE B N 1
ATOM 3856 C CA . PHE B 2 121 ? 209.340 199.860 195.533 1.00 68.77 121 PHE B CA 1
ATOM 3857 C C . PHE B 2 121 ? 209.339 201.290 196.078 1.00 68.77 121 PHE B C 1
ATOM 3858 O O . PHE B 2 121 ? 210.257 202.058 195.735 1.00 68.77 121 PHE B O 1
ATOM 3866 N N . TYR B 2 122 ? 208.343 201.631 196.901 1.00 65.42 122 TYR B N 1
ATOM 3867 C CA . TYR B 2 122 ? 208.299 202.959 197.499 1.00 65.42 122 TYR B CA 1
ATOM 3868 C C . TYR B 2 122 ? 209.500 203.197 198.407 1.00 65.42 122 TYR B C 1
ATOM 3869 O O . TYR B 2 122 ? 210.164 204.233 198.317 1.00 65.42 122 TYR B O 1
ATOM 3878 N N . THR B 2 123 ? 209.802 202.239 199.283 1.00 65.13 123 THR B N 1
ATOM 3879 C CA . THR B 2 123 ? 210.837 202.460 200.289 1.00 65.13 123 THR B CA 1
ATOM 3880 C C . THR B 2 123 ? 212.210 202.620 199.649 1.00 65.13 123 THR B C 1
ATOM 3881 O O . THR B 2 123 ? 212.992 203.493 200.040 1.00 65.13 123 THR B O 1
ATOM 3885 N N . ARG B 2 124 ? 212.520 201.786 198.657 1.00 68.51 124 ARG B N 1
ATOM 3886 C CA . ARG B 2 124 ? 213.866 201.780 198.096 1.00 68.51 124 ARG B CA 1
ATOM 3887 C C . ARG B 2 124 ? 214.096 202.954 197.153 1.00 68.51 124 ARG B C 1
ATOM 3888 O O . ARG B 2 124 ? 215.194 203.520 197.120 1.00 68.51 124 ARG B O 1
ATOM 3896 N N . ASN B 2 125 ? 213.087 203.332 196.372 1.00 67.82 125 ASN B N 1
ATOM 3897 C CA . ASN B 2 125 ? 213.288 204.341 195.337 1.00 67.82 125 ASN B CA 1
ATOM 3898 C C . ASN B 2 125 ? 212.719 205.699 195.722 1.00 67.82 125 ASN B C 1
ATOM 3899 O O . ASN B 2 125 ? 213.310 206.734 195.406 1.00 67.82 125 ASN B O 1
ATOM 3904 N N . LEU B 2 126 ? 211.565 205.709 196.385 1.00 63.75 126 LEU B N 1
ATOM 3905 C CA . LEU B 2 126 ? 210.918 206.973 196.719 1.00 63.75 126 LEU B CA 1
ATOM 3906 C C . LEU B 2 126 ? 211.447 207.527 198.035 1.00 63.75 126 LEU B C 1
ATOM 3907 O O . LEU B 2 126 ? 212.000 208.631 198.082 1.00 63.75 126 LEU B O 1
ATOM 3912 N N . TYR B 2 127 ? 211.293 206.761 199.114 1.00 59.41 127 TYR B N 1
ATOM 3913 C CA . TYR B 2 127 ? 211.599 207.262 200.449 1.00 59.41 127 TYR B CA 1
ATOM 3914 C C . TYR B 2 127 ? 213.100 207.348 200.691 1.00 59.41 127 TYR B C 1
ATOM 3915 O O . TYR B 2 127 ? 213.571 208.269 201.365 1.00 59.41 127 TYR B O 1
ATOM 3924 N N . MET B 2 128 ? 213.865 206.399 200.152 1.00 61.28 128 MET B N 1
ATOM 3925 C CA . MET B 2 128 ? 215.284 206.312 200.482 1.00 61.28 128 MET B CA 1
ATOM 3926 C C . MET B 2 128 ? 216.051 207.529 199.983 1.00 61.28 128 MET B C 1
ATOM 3927 O O . MET B 2 128 ? 217.100 207.878 200.533 1.00 61.28 128 MET B O 1
ATOM 3932 N N . ARG B 2 129 ? 215.544 208.194 198.945 1.00 61.66 129 ARG B N 1
ATOM 3933 C CA . ARG B 2 129 ? 216.288 209.302 198.357 1.00 61.66 129 ARG B CA 1
ATOM 3934 C C . ARG B 2 129 ? 216.314 210.520 199.268 1.00 61.66 129 ARG B C 1
ATOM 3935 O O . ARG B 2 129 ? 217.298 211.267 199.273 1.00 61.66 129 ARG B O 1
ATOM 3943 N N . ILE B 2 130 ? 215.257 210.742 200.041 1.00 56.44 130 ILE B N 1
ATOM 3944 C CA . ILE B 2 130 ? 215.180 211.881 200.943 1.00 56.44 130 ILE B CA 1
ATOM 3945 C C . ILE B 2 130 ? 215.140 211.430 202.401 1.00 56.44 130 ILE B C 1
ATOM 3946 O O . ILE B 2 130 ? 214.588 212.121 203.248 1.00 56.44 130 ILE B O 1
ATOM 3951 N N . ARG B 2 131 ? 215.740 210.279 202.703 1.00 57.78 131 ARG B N 1
ATOM 3952 C CA . ARG B 2 131 ? 215.661 209.702 204.038 1.00 57.78 131 ARG B CA 1
ATOM 3953 C C . ARG B 2 131 ? 216.349 210.558 205.092 1.00 57.78 131 ARG B C 1
ATOM 3954 O O . ARG B 2 131 ? 216.124 210.349 206.287 1.00 57.78 131 ARG B O 1
ATOM 3962 N N . ASP B 2 132 ? 217.180 211.518 204.685 1.00 55.71 132 ASP B N 1
ATOM 3963 C CA . ASP B 2 132 ? 217.922 212.308 205.661 1.00 55.71 132 ASP B CA 1
ATOM 3964 C C . ASP B 2 132 ? 217.022 213.279 206.414 1.00 55.71 132 ASP B C 1
ATOM 3965 O O . ASP B 2 132 ? 217.465 213.911 207.377 1.00 55.71 132 ASP B O 1
ATOM 3970 N N . ASN B 2 133 ? 215.769 213.420 205.992 1.00 52.16 133 ASN B N 1
ATOM 3971 C CA . ASN B 2 133 ? 214.821 214.309 206.648 1.00 52.16 133 ASN B CA 1
ATOM 3972 C C . ASN B 2 133 ? 214.120 213.663 207.829 1.00 52.16 133 ASN B C 1
ATOM 3973 O O . ASN B 2 133 ? 213.300 214.321 208.474 1.00 52.16 133 ASN B O 1
ATOM 3978 N N . TRP B 2 134 ? 214.411 212.401 208.122 1.00 52.02 134 TRP B N 1
ATOM 3979 C CA . TRP B 2 134 ? 213.754 211.690 209.203 1.00 52.02 134 TRP B CA 1
ATOM 3980 C C . TRP B 2 134 ? 214.806 211.009 210.060 1.00 52.02 134 TRP B C 1
ATOM 3981 O O . TRP B 2 134 ? 215.959 210.856 209.654 1.00 52.02 134 TRP B O 1
ATOM 3992 N N . ASN B 2 135 ? 214.392 210.615 211.261 1.00 50.25 135 ASN B N 1
ATOM 3993 C CA . ASN B 2 135 ? 215.244 209.883 212.195 1.00 50.25 135 ASN B CA 1
ATOM 3994 C C . ASN B 2 135 ? 216.496 210.676 212.554 1.00 50.25 135 ASN B C 1
ATOM 3995 O O . ASN B 2 135 ? 217.559 210.107 212.799 1.00 50.25 135 ASN B O 1
ATOM 4000 N N . ARG B 2 136 ? 216.374 211.994 212.596 1.00 49.62 136 ARG B N 1
ATOM 4001 C CA . ARG B 2 136 ? 217.511 212.828 212.951 1.00 49.62 136 ARG B CA 1
ATOM 4002 C C . ARG B 2 136 ? 217.793 212.690 214.439 1.00 49.62 136 ARG B C 1
ATOM 4003 O O . ARG B 2 136 ? 216.933 213.037 215.255 1.00 49.62 136 ARG B O 1
ATOM 4011 N N . PRO B 2 137 ? 218.965 212.200 214.835 1.00 48.85 137 PRO B N 1
ATOM 4012 C CA . PRO B 2 137 ? 219.229 212.006 216.261 1.00 48.85 137 PRO B CA 1
ATOM 4013 C C . PRO B 2 137 ? 219.410 213.336 216.966 1.00 48.85 137 PRO B C 1
ATOM 4014 O O . PRO B 2 137 ? 220.045 214.253 216.445 1.00 48.85 137 PRO B O 1
ATOM 4018 N N . ILE B 2 138 ? 218.839 213.436 218.158 1.00 47.28 138 ILE B N 1
ATOM 4019 C CA . ILE B 2 138 ? 218.947 214.630 218.981 1.00 47.28 138 ILE B CA 1
ATOM 4020 C C . ILE B 2 138 ? 219.676 214.265 220.263 1.00 47.28 138 ILE B C 1
ATOM 4021 O O . ILE B 2 138 ? 219.469 213.183 220.822 1.00 47.28 138 ILE B O 1
ATOM 4026 N N . CYS B 2 139 ? 220.558 215.157 220.706 1.00 49.27 139 CYS B N 1
ATOM 4027 C CA . CYS B 2 139 ? 221.363 214.943 221.899 1.00 49.27 139 CYS B CA 1
ATOM 4028 C C . CYS B 2 139 ? 221.032 215.936 223.005 1.00 49.27 139 CYS B C 1
ATOM 4029 O O . CYS B 2 139 ? 221.896 216.260 223.823 1.00 49.27 139 CYS B O 1
ATOM 4032 N N . SER B 2 140 ? 219.795 216.417 223.049 1.00 47.56 140 SER B N 1
ATOM 4033 C CA . SER B 2 140 ? 219.373 217.404 224.027 1.00 47.56 140 SER B CA 1
ATOM 4034 C C . SER B 2 140 ? 217.904 217.188 224.344 1.00 47.56 140 SER B C 1
ATOM 4035 O O . SER B 2 140 ? 217.200 216.463 223.640 1.00 47.56 140 SER B O 1
ATOM 4038 N N . VAL B 2 141 ? 217.449 217.815 225.422 1.00 46.57 141 VAL B N 1
ATOM 4039 C CA . VAL B 2 141 ? 216.039 217.769 225.796 1.00 46.57 141 VAL B CA 1
ATOM 4040 C C . VAL B 2 141 ? 215.222 218.443 224.699 1.00 46.57 141 VAL B C 1
ATOM 4041 O O . VAL B 2 141 ? 215.546 219.564 224.281 1.00 46.57 141 VAL B O 1
ATOM 4045 N N . PRO B 2 142 ? 214.176 217.798 224.185 1.00 46.29 142 PRO B N 1
ATOM 4046 C CA . PRO B 2 142 ? 213.427 218.375 223.051 1.00 46.29 142 PRO B CA 1
ATOM 4047 C C . PRO B 2 142 ? 212.523 219.527 223.472 1.00 46.29 142 PRO B C 1
ATOM 4048 O O . PRO B 2 142 ? 211.301 219.415 223.572 1.00 46.29 142 PRO B O 1
ATOM 4052 N N . GLY B 2 143 ? 213.135 220.678 223.720 1.00 46.14 143 GLY B N 1
ATOM 4053 C CA . GLY B 2 143 ? 212.386 221.861 224.085 1.00 46.14 143 GLY B CA 1
ATOM 4054 C C . GLY B 2 143 ? 212.135 222.754 222.892 1.00 46.14 143 GLY B C 1
ATOM 4055 O O . GLY B 2 143 ? 212.000 222.262 221.770 1.00 46.14 143 GLY B O 1
ATOM 4056 N N . ALA B 2 144 ? 212.062 224.066 223.120 1.00 45.88 144 ALA B N 1
ATOM 4057 C CA . ALA B 2 144 ? 211.942 224.999 222.006 1.00 45.88 144 ALA B CA 1
ATOM 4058 C C . ALA B 2 144 ? 213.170 224.942 221.112 1.00 45.88 144 ALA B C 1
ATOM 4059 O O . ALA B 2 144 ? 213.060 225.043 219.886 1.00 45.88 144 ALA B O 1
ATOM 4061 N N . ARG B 2 145 ? 214.349 224.790 221.707 1.00 46.63 145 ARG B N 1
ATOM 4062 C CA . ARG B 2 145 ? 215.598 224.625 220.980 1.00 46.63 145 ARG B CA 1
ATOM 4063 C C . ARG B 2 145 ? 216.164 223.250 221.293 1.00 46.63 145 ARG B C 1
ATOM 4064 O O . ARG B 2 145 ? 216.240 222.858 222.461 1.00 46.63 145 ARG B O 1
ATOM 4072 N N . VAL B 2 146 ? 216.557 222.520 220.256 1.00 47.06 146 VAL B N 1
ATOM 4073 C CA . VAL B 2 146 ? 217.083 221.174 220.414 1.00 47.06 146 VAL B CA 1
ATOM 4074 C C . VAL B 2 146 ? 218.426 221.092 219.703 1.00 47.06 146 VAL B C 1
ATOM 4075 O O . VAL B 2 146 ? 218.716 221.851 218.778 1.00 47.06 146 VAL B O 1
ATOM 4079 N N . ASP B 2 147 ? 219.258 220.164 220.162 1.00 49.46 147 ASP B N 1
ATOM 4080 C CA . ASP B 2 147 ? 220.561 219.901 219.568 1.00 49.46 147 ASP B CA 1
ATOM 4081 C C . ASP B 2 147 ? 220.450 218.658 218.700 1.00 49.46 147 ASP B C 1
ATOM 4082 O O . ASP B 2 147 ? 220.028 217.604 219.180 1.00 49.46 147 ASP B O 1
ATOM 4087 N N . ILE B 2 148 ? 220.828 218.782 217.433 1.00 49.19 148 ILE B N 1
ATOM 4088 C CA . ILE B 2 148 ? 220.745 217.691 216.470 1.00 49.19 148 ILE B CA 1
ATOM 4089 C C . ILE B 2 148 ? 222.153 217.216 216.155 1.00 49.19 148 ILE B C 1
ATOM 4090 O O . ILE B 2 148 ? 223.034 218.026 215.848 1.00 49.19 148 ILE B O 1
ATOM 4095 N N . MET B 2 149 ? 222.367 215.907 216.235 1.00 52.76 149 MET B N 1
ATOM 4096 C CA . MET B 2 149 ? 223.637 215.319 215.837 1.00 52.76 149 MET B CA 1
ATOM 4097 C C . MET B 2 149 ? 223.722 215.307 214.318 1.00 52.76 149 MET B C 1
ATOM 4098 O O . MET B 2 149 ? 222.950 214.608 213.655 1.00 52.76 149 MET B O 1
ATOM 4103 N N . GLU B 2 150 ? 224.651 216.083 213.768 1.00 56.94 150 GLU B N 1
ATOM 4104 C CA . GLU B 2 150 ? 224.806 216.148 212.323 1.00 56.94 150 GLU B CA 1
ATOM 4105 C C . GLU B 2 150 ? 225.301 214.815 211.780 1.00 56.94 150 GLU B C 1
ATOM 4106 O O . GLU B 2 150 ? 226.187 214.180 212.357 1.00 56.94 150 GLU B O 1
ATOM 4112 N N . ARG B 2 151 ? 224.720 214.391 210.664 1.00 55.82 151 ARG B N 1
ATOM 4113 C CA . ARG B 2 151 ? 225.100 213.147 210.016 1.00 55.82 151 ARG B CA 1
ATOM 4114 C C . ARG B 2 151 ? 225.109 213.353 208.510 1.00 55.82 151 ARG B C 1
ATOM 4115 O O . ARG B 2 151 ? 224.388 214.199 207.978 1.00 55.82 151 ARG B O 1
ATOM 4123 N N . GLN B 2 152 ? 225.942 212.577 207.828 1.00 61.76 152 GLN B N 1
ATOM 4124 C CA . GLN B 2 152 ? 226.097 212.680 206.387 1.00 61.76 152 GLN B CA 1
ATOM 4125 C C . GLN B 2 152 ? 226.144 211.290 205.777 1.00 61.76 152 GLN B C 1
ATOM 4126 O O . GLN B 2 152 ? 226.500 210.316 206.442 1.00 61.76 152 GLN B O 1
ATOM 4132 N N . SER B 2 153 ? 225.780 211.209 204.503 1.00 63.62 153 SER B N 1
ATOM 4133 C CA . SER B 2 153 ? 225.784 209.951 203.772 1.00 63.62 153 SER B CA 1
ATOM 4134 C C . SER B 2 153 ? 226.526 210.131 202.459 1.00 63.62 153 SER B C 1
ATOM 4135 O O . SER B 2 153 ? 226.230 211.056 201.697 1.00 63.62 153 SER B O 1
ATOM 4138 N N . HIS B 2 154 ? 227.486 209.250 202.197 1.00 67.20 154 HIS B N 1
ATOM 4139 C CA . HIS B 2 154 ? 228.215 209.248 200.938 1.00 67.20 154 HIS B CA 1
ATOM 4140 C C . HIS B 2 154 ? 227.685 208.216 199.953 1.00 67.20 154 HIS B C 1
ATOM 4141 O O . HIS B 2 154 ? 228.246 208.072 198.863 1.00 67.20 154 HIS B O 1
ATOM 4148 N N . ASP B 2 155 ? 226.619 207.501 200.305 1.00 66.22 155 ASP B N 1
ATOM 4149 C CA . ASP B 2 155 ? 225.987 206.537 199.417 1.00 66.22 155 ASP B CA 1
ATOM 4150 C C . ASP B 2 155 ? 224.511 206.858 199.215 1.00 66.22 155 ASP B C 1
ATOM 4151 O O . ASP B 2 155 ? 223.688 205.954 199.073 1.00 66.22 155 ASP B O 1
ATOM 4156 N N . TYR B 2 156 ? 224.171 208.145 199.218 1.00 63.83 156 TYR B N 1
ATOM 4157 C CA . TYR B 2 156 ? 222.810 208.610 198.952 1.00 63.83 156 TYR B CA 1
ATOM 4158 C C . TYR B 2 156 ? 221.810 208.019 199.942 1.00 63.83 156 TYR B C 1
ATOM 4159 O O . TYR B 2 156 ? 220.872 207.318 199.560 1.00 63.83 156 TYR B O 1
ATOM 4168 N N . ASN B 2 157 ? 222.026 208.295 201.225 1.00 62.04 157 ASN B N 1
ATOM 4169 C CA . ASN B 2 157 ? 221.132 207.985 202.337 1.00 62.04 157 ASN B CA 1
ATOM 4170 C C . ASN B 2 157 ? 221.005 206.494 202.610 1.00 62.04 157 ASN B C 1
ATOM 4171 O O . ASN B 2 157 ? 220.178 206.106 203.439 1.00 62.04 157 ASN B O 1
ATOM 4176 N N . TRP B 2 158 ? 221.789 205.644 201.949 1.00 65.53 158 TRP B N 1
ATOM 4177 C CA . TRP B 2 158 ? 221.739 204.221 202.267 1.00 65.53 158 TRP B CA 1
ATOM 4178 C C . TRP B 2 158 ? 222.377 203.938 203.619 1.00 65.53 158 TRP B C 1
ATOM 4179 O O . TRP B 2 158 ? 221.888 203.097 204.380 1.00 65.53 158 TRP B O 1
ATOM 4190 N N . SER B 2 159 ? 223.470 204.626 203.932 1.00 63.53 159 SER B N 1
ATOM 4191 C CA . SER B 2 159 ? 224.096 204.559 205.241 1.00 63.53 159 SER B CA 1
ATOM 4192 C C . SER B 2 159 ? 224.577 205.949 205.616 1.00 63.53 159 SER B C 1
ATOM 4193 O O . SER B 2 159 ? 225.071 206.696 204.771 1.00 63.53 159 SER B O 1
ATOM 4196 N N . PHE B 2 160 ? 224.436 206.290 206.891 1.00 59.81 160 PHE B N 1
ATOM 4197 C CA . PHE B 2 160 ? 224.788 207.610 207.390 1.00 59.81 160 PHE B CA 1
ATOM 4198 C C . PHE B 2 160 ? 226.042 207.521 208.244 1.00 59.81 160 PHE B C 1
ATOM 4199 O O . PHE B 2 160 ? 226.200 206.581 209.029 1.00 59.81 160 PHE B O 1
ATOM 4207 N N . LYS B 2 161 ? 226.927 208.496 208.083 1.00 60.93 161 LYS B N 1
ATOM 4208 C CA . LYS B 2 161 ? 228.107 208.649 208.921 1.00 60.93 161 LYS B CA 1
ATOM 4209 C C . LYS B 2 161 ? 227.899 209.866 209.810 1.00 60.93 161 LYS B C 1
ATOM 4210 O O . LYS B 2 161 ? 227.508 210.931 209.325 1.00 60.93 161 LYS B O 1
ATOM 4216 N N . TYR B 2 162 ? 228.150 209.705 211.103 1.00 60.33 162 TYR B N 1
ATOM 4217 C CA . TYR B 2 162 ? 227.899 210.766 212.070 1.00 60.33 162 TYR B CA 1
ATOM 4218 C C . TYR B 2 162 ? 229.153 211.613 212.230 1.00 60.33 162 TYR B C 1
ATOM 4219 O O . TYR B 2 162 ? 230.122 211.187 212.865 1.00 60.33 162 TYR B O 1
ATOM 4228 N N . THR B 2 163 ? 229.136 212.812 211.659 1.00 59.65 163 THR B N 1
ATOM 4229 C CA . THR B 2 163 ? 230.226 213.748 211.880 1.00 59.65 163 THR B CA 1
ATOM 4230 C C . THR B 2 163 ? 230.235 214.194 213.337 1.00 59.65 163 THR B C 1
ATOM 4231 O O . THR B 2 163 ? 229.227 214.111 214.043 1.00 59.65 163 THR B O 1
ATOM 4235 N N . GLY B 2 164 ? 231.392 214.663 213.795 1.00 59.12 164 GLY B N 1
ATOM 4236 C CA . GLY B 2 164 ? 231.505 215.068 215.184 1.00 59.12 164 GLY B CA 1
ATOM 4237 C C . GLY B 2 164 ? 230.703 216.309 215.519 1.00 59.12 164 GLY B C 1
ATOM 4238 O O . GLY B 2 164 ? 230.401 216.560 216.689 1.00 59.12 164 GLY B O 1
ATOM 4239 N N . ASN B 2 165 ? 230.350 217.099 214.509 1.00 58.29 165 ASN B N 1
ATOM 4240 C CA . ASN B 2 165 ? 229.651 218.352 214.749 1.00 58.29 165 ASN B CA 1
ATOM 4241 C C . ASN B 2 165 ? 228.249 218.101 215.286 1.00 58.29 165 ASN B C 1
ATOM 4242 O O . ASN B 2 165 ? 227.596 217.116 214.937 1.00 58.29 165 ASN B O 1
ATOM 4247 N N . ILE B 2 166 ? 227.794 219.003 216.150 1.00 53.83 166 ILE B N 1
ATOM 4248 C CA . ILE B 2 166 ? 226.453 218.966 216.717 1.00 53.83 166 ILE B CA 1
ATOM 4249 C C . ILE B 2 166 ? 225.786 220.294 216.402 1.00 53.83 166 ILE B C 1
ATOM 4250 O O . ILE B 2 166 ? 226.338 221.358 216.704 1.00 53.83 166 ILE B O 1
ATOM 4255 N N . ILE B 2 167 ? 224.607 220.234 215.787 1.00 50.90 167 ILE B N 1
ATOM 4256 C CA . ILE B 2 167 ? 223.906 221.449 215.401 1.00 50.90 167 ILE B CA 1
ATOM 4257 C C . ILE B 2 167 ? 223.106 221.946 216.596 1.00 50.90 167 ILE B C 1
ATOM 4258 O O . ILE B 2 167 ? 222.094 221.345 216.977 1.00 50.90 167 ILE B O 1
ATOM 4263 N N . LYS B 2 168 ? 223.545 223.050 217.190 1.00 51.54 168 LYS B N 1
ATOM 4264 C CA . LYS B 2 168 ? 223.047 223.481 218.487 1.00 51.54 168 LYS B CA 1
ATOM 4265 C C . LYS B 2 168 ? 222.054 224.625 218.342 1.00 51.54 168 LYS B C 1
ATOM 4266 O O . LYS B 2 168 ? 222.216 225.510 217.499 1.00 51.54 168 LYS B O 1
ATOM 4272 N N . GLY B 2 169 ? 221.031 224.602 219.191 1.00 48.25 169 GLY B N 1
ATOM 4273 C CA . GLY B 2 169 ? 220.017 225.643 219.184 1.00 48.25 169 GLY B CA 1
ATOM 4274 C C . GLY B 2 169 ? 219.116 225.640 217.970 1.00 48.25 169 GLY B C 1
ATOM 4275 O O . GLY B 2 169 ? 218.810 226.707 217.426 1.00 48.25 169 GLY B O 1
ATOM 4276 N N . VAL B 2 170 ? 218.684 224.465 217.530 1.00 46.96 170 VAL B N 1
ATOM 4277 C CA . VAL B 2 170 ? 217.749 224.363 216.415 1.00 46.96 170 VAL B CA 1
ATOM 4278 C C . VAL B 2 170 ? 216.346 224.665 216.916 1.00 46.96 170 VAL B C 1
ATOM 4279 O O . VAL B 2 170 ? 215.883 224.068 217.892 1.00 46.96 170 VAL B O 1
ATOM 4283 N N . ILE B 2 171 ? 215.660 225.591 216.247 1.00 45.03 171 ILE B N 1
ATOM 4284 C CA . ILE B 2 171 ? 214.270 225.858 216.586 1.00 45.03 171 ILE B CA 1
ATOM 4285 C C . ILE B 2 171 ? 213.442 224.614 216.312 1.00 45.03 171 ILE B C 1
ATOM 4286 O O . ILE B 2 171 ? 213.367 224.135 215.176 1.00 45.03 171 ILE B O 1
ATOM 4291 N N . ASN B 2 172 ? 212.809 224.089 217.355 1.00 45.00 172 ASN B N 1
ATOM 4292 C CA . ASN B 2 172 ? 212.140 222.795 217.299 1.00 45.00 172 ASN B CA 1
ATOM 4293 C C . ASN B 2 172 ? 210.668 222.989 216.965 1.00 45.00 172 ASN B C 1
ATOM 4294 O O . ASN B 2 172 ? 209.895 223.477 217.793 1.00 45.00 172 ASN B O 1
ATOM 4299 N N . MET B 2 173 ? 210.287 222.604 215.751 1.00 45.50 173 MET B N 1
ATOM 4300 C CA . MET B 2 173 ? 208.892 222.522 215.352 1.00 45.50 173 MET B CA 1
ATOM 4301 C C . MET B 2 173 ? 208.415 221.090 215.169 1.00 45.50 173 MET B C 1
ATOM 4302 O O . MET B 2 173 ? 207.307 220.885 214.669 1.00 45.50 173 MET B O 1
ATOM 4307 N N . GLY B 2 174 ? 209.221 220.099 215.553 1.00 46.56 174 GLY B N 1
ATOM 4308 C CA . GLY B 2 174 ? 208.833 218.718 215.329 1.00 46.56 174 GLY B CA 1
ATOM 4309 C C . GLY B 2 174 ? 208.305 218.032 216.574 1.00 46.56 174 GLY B C 1
ATOM 4310 O O . GLY B 2 174 ? 207.411 217.188 216.493 1.00 46.56 174 GLY B O 1
ATOM 4311 N N . SER B 2 175 ? 208.852 218.372 217.736 1.00 46.28 175 SER B N 1
ATOM 4312 C CA . SER B 2 175 ? 208.460 217.708 218.970 1.00 46.28 175 SER B CA 1
ATOM 4313 C C . SER B 2 175 ? 207.067 218.146 219.405 1.00 46.28 175 SER B C 1
ATOM 4314 O O . SER B 2 175 ? 206.562 219.191 218.994 1.00 46.28 175 SER B O 1
ATOM 4317 N N . TYR B 2 176 ? 206.452 217.334 220.264 1.00 46.65 176 TYR B N 1
ATOM 4318 C CA . TYR B 2 176 ? 205.035 217.449 220.583 1.00 46.65 176 TYR B CA 1
ATOM 4319 C C . TYR B 2 176 ? 204.748 218.318 221.802 1.00 46.65 176 TYR B C 1
ATOM 4320 O O . TYR B 2 176 ? 203.578 218.557 222.110 1.00 46.65 176 TYR B O 1
ATOM 4329 N N . ASN B 2 177 ? 205.766 218.829 222.491 1.00 45.61 177 ASN B N 1
ATOM 4330 C CA . ASN B 2 177 ? 205.531 219.389 223.822 1.00 45.61 177 ASN B CA 1
ATOM 4331 C C . ASN B 2 177 ? 204.740 220.688 223.686 1.00 45.61 177 ASN B C 1
ATOM 4332 O O . ASN B 2 177 ? 205.276 221.794 223.616 1.00 45.61 177 ASN B O 1
ATOM 4337 N N . TYR B 2 178 ? 203.413 220.529 223.660 1.00 43.92 178 TYR B N 1
ATOM 4338 C CA . TYR B 2 178 ? 202.517 221.661 223.444 1.00 43.92 178 TYR B CA 1
ATOM 4339 C C . TYR B 2 178 ? 202.588 222.657 224.587 1.00 43.92 178 TYR B C 1
ATOM 4340 O O . TYR B 2 178 ? 202.570 223.872 224.364 1.00 43.92 178 TYR B O 1
ATOM 4349 N N . LEU B 2 179 ? 202.644 222.168 225.819 1.00 45.52 179 LEU B N 1
ATOM 4350 C CA . LEU B 2 179 ? 202.638 223.024 226.992 1.00 45.52 179 LEU B CA 1
ATOM 4351 C C . LEU B 2 179 ? 204.036 223.285 227.527 1.00 45.52 179 LEU B C 1
ATOM 4352 O O . LEU B 2 179 ? 204.179 223.896 228.588 1.00 45.52 179 LEU B O 1
ATOM 4357 N N . GLY B 2 180 ? 205.065 222.842 226.815 1.00 45.91 180 GLY B N 1
ATOM 4358 C CA . GLY B 2 180 ? 206.431 223.075 227.249 1.00 45.91 180 GLY B CA 1
ATOM 4359 C C . GLY B 2 180 ? 206.806 222.345 228.518 1.00 45.91 180 GLY B C 1
ATOM 4360 O O . GLY B 2 180 ? 207.534 222.894 229.353 1.00 45.91 180 GLY B O 1
ATOM 4361 N N . PHE B 2 181 ? 206.330 221.116 228.682 1.00 46.87 181 PHE B N 1
ATOM 4362 C CA . PHE B 2 181 ? 206.700 220.292 229.821 1.00 46.87 181 PHE B CA 1
ATOM 4363 C C . PHE B 2 181 ? 207.912 219.420 229.535 1.00 46.87 181 PHE B C 1
ATOM 4364 O O . PHE B 2 181 ? 208.305 218.626 230.393 1.00 46.87 181 PHE B O 1
ATOM 4372 N N . ALA B 2 182 ? 208.507 219.548 228.353 1.00 47.35 182 ALA B N 1
ATOM 4373 C CA . ALA B 2 182 ? 209.750 218.858 228.020 1.00 47.35 182 ALA B CA 1
ATOM 4374 C C . ALA B 2 182 ? 210.904 219.699 228.542 1.00 47.35 182 ALA B C 1
ATOM 4375 O O . ALA B 2 182 ? 211.442 220.547 227.829 1.00 47.35 182 ALA B O 1
ATOM 4377 N N . ARG B 2 183 ? 211.278 219.470 229.796 1.00 48.18 183 ARG B N 1
ATOM 4378 C CA . ARG B 2 183 ? 212.372 220.184 230.430 1.00 48.18 183 ARG B CA 1
ATOM 4379 C C . ARG B 2 183 ? 213.239 219.185 231.175 1.00 48.18 183 ARG B C 1
ATOM 4380 O O . ARG B 2 183 ? 212.759 218.141 231.621 1.00 48.18 183 ARG B O 1
ATOM 4388 N N . ASN B 2 184 ? 214.524 219.504 231.297 1.00 49.04 184 ASN B N 1
ATOM 4389 C CA . ASN B 2 184 ? 215.423 218.720 232.133 1.00 49.04 184 ASN B CA 1
ATOM 4390 C C . ASN B 2 184 ? 215.613 219.329 233.513 1.00 49.04 184 ASN B C 1
ATOM 4391 O O . ASN B 2 184 ? 216.413 218.813 234.299 1.00 49.04 184 ASN B O 1
ATOM 4396 N N . THR B 2 185 ? 214.901 220.410 233.819 1.00 50.04 185 THR B N 1
ATOM 4397 C CA . THR B 2 185 ? 214.922 221.044 235.126 1.00 50.04 185 THR B CA 1
ATOM 4398 C C . THR B 2 185 ? 213.499 221.415 235.508 1.00 50.04 185 THR B C 1
ATOM 4399 O O . THR B 2 185 ? 212.625 221.543 234.648 1.00 50.04 185 THR B O 1
ATOM 4403 N N . GLY B 2 186 ? 213.264 221.568 236.806 1.00 51.20 186 GLY B N 1
ATOM 4404 C CA . GLY B 2 186 ? 211.951 221.962 237.271 1.00 51.20 186 GLY B CA 1
ATOM 4405 C C . GLY B 2 186 ? 211.377 221.038 238.321 1.00 51.20 186 GLY B C 1
ATOM 4406 O O . GLY B 2 186 ? 212.062 220.132 238.797 1.00 51.20 186 GLY B O 1
ATOM 4407 N N . SER B 2 187 ? 210.112 221.255 238.685 1.00 50.62 187 SER B N 1
ATOM 4408 C CA . SER B 2 187 ? 209.506 220.469 239.755 1.00 50.62 187 SER B CA 1
ATOM 4409 C C . SER B 2 187 ? 209.159 219.063 239.288 1.00 50.62 187 SER B C 1
ATOM 4410 O O . SER B 2 187 ? 209.274 218.101 240.056 1.00 50.62 187 SER B O 1
ATOM 4413 N N . CYS B 2 188 ? 208.720 218.923 238.036 1.00 49.76 188 CYS B N 1
ATOM 4414 C CA . CYS B 2 188 ? 208.397 217.600 237.514 1.00 49.76 188 CYS B CA 1
ATOM 4415 C C . CYS B 2 188 ? 209.637 216.724 237.444 1.00 49.76 188 CYS B C 1
ATOM 4416 O O . CYS B 2 188 ? 209.587 215.534 237.776 1.00 49.76 188 CYS B O 1
ATOM 4419 N N . GLN B 2 189 ? 210.763 217.300 237.025 1.00 49.55 189 GLN B N 1
ATOM 4420 C CA . GLN B 2 189 ? 212.011 216.549 236.983 1.00 49.55 189 GLN B CA 1
ATOM 4421 C C . GLN B 2 189 ? 212.453 216.129 238.378 1.00 49.55 189 GLN B C 1
ATOM 4422 O O . GLN B 2 189 ? 212.906 214.998 238.574 1.00 49.55 189 GLN B O 1
ATOM 4428 N N . GLU B 2 190 ? 212.334 217.023 239.361 1.00 50.66 190 GLU B N 1
ATOM 4429 C CA . GLU B 2 190 ? 212.737 216.679 240.722 1.00 50.66 190 GLU B CA 1
ATOM 4430 C C . GLU B 2 190 ? 211.852 215.584 241.305 1.00 50.66 190 GLU B C 1
ATOM 4431 O O . GLU B 2 190 ? 212.345 214.657 241.962 1.00 50.66 190 GLU B O 1
ATOM 4437 N N . ALA B 2 191 ? 210.541 215.672 241.078 1.00 47.80 191 ALA B N 1
ATOM 4438 C CA . ALA B 2 191 ? 209.637 214.635 241.559 1.00 47.80 191 ALA B CA 1
ATOM 4439 C C . ALA B 2 191 ? 209.920 213.298 240.887 1.00 47.80 191 ALA B C 1
ATOM 4440 O O . ALA B 2 191 ? 209.921 212.252 241.548 1.00 47.80 191 ALA B O 1
ATOM 4442 N N . ALA B 2 192 ? 210.162 213.312 239.575 1.00 45.77 192 ALA B N 1
ATOM 4443 C CA . ALA B 2 192 ? 210.507 212.080 238.878 1.00 45.77 192 ALA B CA 1
ATOM 4444 C C . ALA B 2 192 ? 211.818 211.504 239.392 1.00 45.77 192 ALA B C 1
ATOM 4445 O O . ALA B 2 192 ? 211.966 210.286 239.489 1.00 45.77 192 ALA B O 1
ATOM 4447 N N . ALA B 2 193 ? 212.784 212.364 239.722 1.00 45.75 193 ALA B N 1
ATOM 4448 C CA . ALA B 2 193 ? 214.048 211.885 240.268 1.00 45.75 193 ALA B CA 1
ATOM 4449 C C . ALA B 2 193 ? 213.852 211.222 241.623 1.00 45.75 193 ALA B C 1
ATOM 4450 O O . ALA B 2 193 ? 214.431 210.164 241.895 1.00 45.75 193 ALA B O 1
ATOM 4452 N N . LYS B 2 194 ? 213.037 211.828 242.487 1.00 45.92 194 LYS B N 1
ATOM 4453 C CA . LYS B 2 194 ? 212.772 211.230 243.793 1.00 45.92 194 LYS B CA 1
ATOM 4454 C C . LYS B 2 194 ? 212.065 209.886 243.654 1.00 45.92 194 LYS B C 1
ATOM 4455 O O . LYS B 2 194 ? 212.411 208.911 244.335 1.00 45.92 194 LYS B O 1
ATOM 4461 N N . VAL B 2 195 ? 211.079 209.808 242.761 1.00 45.46 195 VAL B N 1
ATOM 4462 C CA . VAL B 2 195 ? 210.350 208.556 242.587 1.00 45.46 195 VAL B CA 1
ATOM 4463 C C . VAL B 2 195 ? 211.225 207.507 241.912 1.00 45.46 195 VAL B C 1
ATOM 4464 O O . VAL B 2 195 ? 211.083 206.309 242.169 1.00 45.46 195 VAL B O 1
ATOM 4468 N N . LEU B 2 196 ? 212.146 207.931 241.047 1.00 45.24 196 LEU B N 1
ATOM 4469 C CA . LEU B 2 196 ? 213.091 206.995 240.450 1.00 45.24 196 LEU B CA 1
ATOM 4470 C C . LEU B 2 196 ? 214.042 206.441 241.496 1.00 45.24 196 LEU B C 1
ATOM 4471 O O . LEU B 2 196 ? 214.395 205.258 241.462 1.00 45.24 196 LEU B O 1
ATOM 4476 N N . GLU B 2 197 ? 214.476 207.283 242.429 1.00 47.15 197 GLU B N 1
ATOM 4477 C CA . GLU B 2 197 ? 215.310 206.800 243.522 1.00 47.15 197 GLU B CA 1
ATOM 4478 C C . GLU B 2 197 ? 214.556 205.802 244.390 1.00 47.15 197 GLU B C 1
ATOM 4479 O O . GLU B 2 197 ? 215.111 204.777 244.798 1.00 47.15 197 GLU B O 1
ATOM 4485 N N . GLU B 2 198 ? 213.288 206.087 244.688 1.00 48.36 198 GLU B N 1
ATOM 4486 C CA . GLU B 2 198 ? 212.532 205.215 245.582 1.00 48.36 198 GLU B CA 1
ATOM 4487 C C . GLU B 2 198 ? 212.154 203.898 244.909 1.00 48.36 198 GLU B C 1
ATOM 4488 O O . GLU B 2 198 ? 212.298 202.825 245.503 1.00 48.36 198 GLU B O 1
ATOM 4494 N N . TYR B 2 199 ? 211.671 203.958 243.669 1.00 46.47 199 TYR B N 1
ATOM 4495 C CA . TYR B 2 199 ? 211.091 202.805 242.993 1.00 46.47 199 TYR B CA 1
ATOM 4496 C C . TYR B 2 199 ? 212.000 202.174 241.952 1.00 46.47 199 TYR B C 1
ATOM 4497 O O . TYR B 2 199 ? 211.875 200.974 241.695 1.00 46.47 199 TYR B O 1
ATOM 4506 N N . GLY B 2 200 ? 212.891 202.940 241.340 1.00 45.29 200 GLY B N 1
ATOM 4507 C CA . GLY B 2 200 ? 213.643 202.447 240.208 1.00 45.29 200 GLY B CA 1
ATOM 4508 C C . GLY B 2 200 ? 212.886 202.625 238.912 1.00 45.29 200 GLY B C 1
ATOM 4509 O O . GLY B 2 200 ? 211.723 203.032 238.873 1.00 45.29 200 GLY B O 1
ATOM 4510 N N . ALA B 2 201 ? 213.565 202.308 237.818 1.00 46.62 201 ALA B N 1
ATOM 4511 C CA . ALA B 2 201 ? 213.007 202.471 236.483 1.00 46.62 201 ALA B CA 1
ATOM 4512 C C . ALA B 2 201 ? 212.311 201.182 236.075 1.00 46.62 201 ALA B C 1
ATOM 4513 O O . ALA B 2 201 ? 212.939 200.121 236.026 1.00 46.62 201 ALA B O 1
ATOM 4515 N N . GLY B 2 202 ? 211.025 201.272 235.793 1.00 46.17 202 GLY B N 1
ATOM 4516 C CA . GLY B 2 202 ? 210.329 200.092 235.317 1.00 46.17 202 GLY B CA 1
ATOM 4517 C C . GLY B 2 202 ? 209.790 199.232 236.440 1.00 46.17 202 GLY B C 1
ATOM 4518 O O . GLY B 2 202 ? 210.221 199.302 237.588 1.00 46.17 202 GLY B O 1
ATOM 4519 N N . VAL B 2 203 ? 208.809 198.413 236.092 1.00 46.75 203 VAL B N 1
ATOM 4520 C CA . VAL B 2 203 ? 208.242 197.396 236.964 1.00 46.75 203 VAL B CA 1
ATOM 4521 C C . VAL B 2 203 ? 208.336 196.079 236.210 1.00 46.75 203 VAL B C 1
ATOM 4522 O O . VAL B 2 203 ? 208.413 196.063 234.978 1.00 46.75 203 VAL B O 1
ATOM 4526 N N . CYS B 2 204 ? 208.372 194.970 236.943 1.00 45.90 204 CYS B N 1
ATOM 4527 C CA . CYS B 2 204 ? 208.649 193.675 236.337 1.00 45.90 204 CYS B CA 1
ATOM 4528 C C . CYS B 2 204 ? 207.450 192.734 236.381 1.00 45.90 204 CYS B C 1
ATOM 4529 O O . CYS B 2 204 ? 207.618 191.516 236.444 1.00 45.90 204 CYS B O 1
ATOM 4532 N N . SER B 2 205 ? 206.236 193.275 236.334 1.00 45.74 205 SER B N 1
ATOM 4533 C CA . SER B 2 205 ? 205.053 192.427 236.340 1.00 45.74 205 SER B CA 1
ATOM 4534 C C . SER B 2 205 ? 203.876 193.189 235.757 1.00 45.74 205 SER B C 1
ATOM 4535 O O . SER B 2 205 ? 204.007 194.326 235.303 1.00 45.74 205 SER B O 1
ATOM 4538 N N . THR B 2 206 ? 202.720 192.537 235.787 1.00 45.99 206 THR B N 1
ATOM 4539 C CA . THR B 2 206 ? 201.492 193.053 235.210 1.00 45.99 206 THR B CA 1
ATOM 4540 C C . THR B 2 206 ? 200.562 193.556 236.313 1.00 45.99 206 THR B C 1
ATOM 4541 O O . THR B 2 206 ? 200.677 193.167 237.475 1.00 45.99 206 THR B O 1
ATOM 4545 N N . ARG B 2 207 ? 199.623 194.425 235.934 1.00 46.50 207 ARG B N 1
ATOM 4546 C CA . ARG B 2 207 ? 198.730 195.022 236.924 1.00 46.50 207 ARG B CA 1
ATOM 4547 C C . ARG B 2 207 ? 197.905 193.965 237.644 1.00 46.50 207 ARG B C 1
ATOM 4548 O O . ARG B 2 207 ? 197.732 194.031 238.866 1.00 46.50 207 ARG B O 1
ATOM 4556 N N . GLN B 2 208 ? 197.382 192.986 236.907 1.00 47.28 208 GLN B N 1
ATOM 4557 C CA . GLN B 2 208 ? 196.599 191.932 237.541 1.00 47.28 208 GLN B CA 1
ATOM 4558 C C . GLN B 2 208 ? 197.470 191.039 238.412 1.00 47.28 208 GLN B C 1
ATOM 4559 O O . GLN B 2 208 ? 196.971 190.406 239.347 1.00 47.28 208 GLN B O 1
ATOM 4565 N N . GLU B 2 209 ? 198.758 190.974 238.113 1.00 46.88 209 GLU B N 1
ATOM 4566 C CA . GLU B 2 209 ? 199.748 190.289 238.932 1.00 46.88 209 GLU B CA 1
ATOM 4567 C C . GLU B 2 209 ? 200.351 191.304 239.911 1.00 46.88 209 GLU B C 1
ATOM 4568 O O . GLU B 2 209 ? 199.698 192.318 240.166 1.00 46.88 209 GLU B O 1
ATOM 4574 N N . ILE B 2 210 ? 201.521 191.066 240.499 1.00 45.74 210 ILE B N 1
ATOM 4575 C CA . ILE B 2 210 ? 202.098 191.942 241.514 1.00 45.74 210 ILE B CA 1
ATOM 4576 C C . ILE B 2 210 ? 202.504 193.307 240.950 1.00 45.74 210 ILE B C 1
ATOM 4577 O O . ILE B 2 210 ? 203.032 194.143 241.688 1.00 45.74 210 ILE B O 1
ATOM 4582 N N . GLY B 2 211 ? 202.271 193.558 239.666 1.00 45.30 211 GLY B N 1
ATOM 4583 C CA . GLY B 2 211 ? 202.710 194.801 239.062 1.00 45.30 211 GLY B CA 1
ATOM 4584 C C . GLY B 2 211 ? 201.823 196.014 239.253 1.00 45.30 211 GLY B C 1
ATOM 4585 O O . GLY B 2 211 ? 202.036 197.025 238.581 1.00 45.30 211 GLY B O 1
ATOM 4586 N N . ASN B 2 212 ? 200.826 195.951 240.130 1.00 46.05 212 ASN B N 1
ATOM 4587 C CA . ASN B 2 212 ? 200.032 197.134 240.435 1.00 46.05 212 ASN B CA 1
ATOM 4588 C C . ASN B 2 212 ? 200.591 197.832 241.667 1.00 46.05 212 ASN B C 1
ATOM 4589 O O . ASN B 2 212 ? 200.729 197.222 242.730 1.00 46.05 212 ASN B O 1
ATOM 4594 N N . LEU B 2 213 ? 200.907 199.112 241.524 1.00 45.36 213 LEU B N 1
ATOM 4595 C CA . LEU B 2 213 ? 201.572 199.894 242.552 1.00 45.36 213 LEU B CA 1
ATOM 4596 C C . LEU B 2 213 ? 200.654 201.016 243.015 1.00 45.36 213 LEU B C 1
ATOM 4597 O O . LEU B 2 213 ? 199.680 201.369 242.348 1.00 45.36 213 LEU B O 1
ATOM 4602 N N . ASP B 2 214 ? 200.967 201.579 244.182 1.00 46.95 214 ASP B N 1
ATOM 4603 C CA . ASP B 2 214 ? 200.170 202.691 244.689 1.00 46.95 214 ASP B CA 1
ATOM 4604 C C . ASP B 2 214 ? 200.298 203.914 243.789 1.00 46.95 214 ASP B C 1
ATOM 4605 O O . ASP B 2 214 ? 199.380 204.741 243.716 1.00 46.95 214 ASP B O 1
ATOM 4610 N N . LYS B 2 215 ? 201.427 204.039 243.088 1.00 46.07 215 LYS B N 1
ATOM 4611 C CA . LYS B 2 215 ? 201.593 205.125 242.131 1.00 46.07 215 LYS B CA 1
ATOM 4612 C C . LYS B 2 215 ? 200.563 205.038 241.018 1.00 46.07 215 LYS B C 1
ATOM 4613 O O . LYS B 2 215 ? 200.031 206.059 240.574 1.00 46.07 215 LYS B O 1
ATOM 4619 N N . HIS B 2 216 ? 200.281 203.827 240.542 1.00 45.11 216 HIS B N 1
ATOM 4620 C CA . HIS B 2 216 ? 199.315 203.664 239.462 1.00 45.11 216 HIS B CA 1
ATOM 4621 C C . HIS B 2 216 ? 197.914 204.070 239.901 1.00 45.11 216 HIS B C 1
ATOM 4622 O O . HIS B 2 216 ? 197.195 204.746 239.159 1.00 45.11 216 HIS B O 1
ATOM 4629 N N . GLU B 2 217 ? 197.509 203.664 241.105 1.00 47.57 217 GLU B N 1
ATOM 4630 C CA . GLU B 2 217 ? 196.196 204.049 241.611 1.00 47.57 217 GLU B CA 1
ATOM 4631 C C . GLU B 2 217 ? 196.108 205.553 241.826 1.00 47.57 217 GLU B C 1
ATOM 4632 O O . GLU B 2 217 ? 195.084 206.177 241.515 1.00 47.57 217 GLU B O 1
ATOM 4638 N N . GLU B 2 218 ? 197.174 206.152 242.361 1.00 46.27 218 GLU B N 1
ATOM 4639 C CA . GLU B 2 218 ? 197.211 207.601 242.528 1.00 46.27 218 GLU B CA 1
ATOM 4640 C C . GLU B 2 218 ? 197.068 208.313 241.189 1.00 46.27 218 GLU B C 1
ATOM 4641 O O . GLU B 2 218 ? 196.292 209.271 241.061 1.00 46.27 218 GLU B O 1
ATOM 4647 N N . LEU B 2 219 ? 197.792 207.841 240.174 1.00 44.49 219 LEU B N 1
ATOM 4648 C CA . LEU B 2 219 ? 197.696 208.437 238.849 1.00 44.49 219 LEU B CA 1
ATOM 4649 C C . LEU B 2 219 ? 196.294 208.305 238.281 1.00 44.49 219 LEU B C 1
ATOM 4650 O O . LEU B 2 219 ? 195.776 209.247 237.679 1.00 44.49 219 LEU B O 1
ATOM 4655 N N . GLU B 2 220 ? 195.673 207.136 238.435 1.00 45.15 220 GLU B N 1
ATOM 4656 C CA . GLU B 2 220 ? 194.357 206.933 237.840 1.00 45.15 220 GLU B CA 1
ATOM 4657 C C . GLU B 2 220 ? 193.306 207.804 238.515 1.00 45.15 220 GLU B C 1
ATOM 4658 O O . GLU B 2 220 ? 192.435 208.374 237.844 1.00 45.15 220 GLU B O 1
ATOM 4664 N N . GLU B 2 221 ? 193.387 207.944 239.840 1.00 45.51 221 GLU B N 1
ATOM 4665 C CA . GLU B 2 221 ? 192.495 208.867 240.536 1.00 45.51 221 GLU B CA 1
ATOM 4666 C C . GLU B 2 221 ? 192.689 210.297 240.042 1.00 45.51 221 GLU B C 1
ATOM 4667 O O . GLU B 2 221 ? 191.711 211.010 239.762 1.00 45.51 221 GLU B O 1
ATOM 4673 N N . LEU B 2 222 ? 193.946 210.730 239.915 1.00 44.15 222 LEU B N 1
ATOM 4674 C CA . LEU B 2 222 ? 194.206 212.091 239.462 1.00 44.15 222 LEU B CA 1
ATOM 4675 C C . LEU B 2 222 ? 193.696 212.313 238.045 1.00 44.15 222 LEU B C 1
ATOM 4676 O O . LEU B 2 222 ? 193.129 213.366 237.744 1.00 44.15 222 LEU B O 1
ATOM 4681 N N . VAL B 2 223 ? 193.891 211.334 237.160 1.00 43.24 223 VAL B N 1
ATOM 4682 C CA . VAL B 2 223 ? 193.438 211.471 235.778 1.00 43.24 223 VAL B CA 1
ATOM 4683 C C . VAL B 2 223 ? 191.922 211.560 235.721 1.00 43.24 223 VAL B C 1
ATOM 4684 O O . VAL B 2 223 ? 191.360 212.349 234.951 1.00 43.24 223 VAL B O 1
ATOM 4688 N N . ALA B 2 224 ? 191.232 210.750 236.527 1.00 43.30 224 ALA B N 1
ATOM 4689 C CA . ALA B 2 224 ? 189.777 210.827 236.563 1.00 43.30 224 ALA B CA 1
ATOM 4690 C C . ALA B 2 224 ? 189.310 212.202 237.014 1.00 43.30 224 ALA B C 1
ATOM 4691 O O . ALA B 2 224 ? 188.378 212.766 236.432 1.00 43.30 224 ALA B O 1
ATOM 4693 N N . ARG B 2 225 ? 189.944 212.765 238.046 1.00 44.42 225 ARG B N 1
ATOM 4694 C CA . ARG B 2 225 ? 189.562 214.111 238.470 1.00 44.42 225 ARG B CA 1
ATOM 4695 C C . ARG B 2 225 ? 189.875 215.149 237.399 1.00 44.42 225 ARG B C 1
ATOM 4696 O O . ARG B 2 225 ? 189.127 216.117 237.228 1.00 44.42 225 ARG B O 1
ATOM 4704 N N . PHE B 2 226 ? 190.990 214.978 236.690 1.00 43.33 226 PHE B N 1
ATOM 4705 C CA . PHE B 2 226 ? 191.377 215.919 235.645 1.00 43.33 226 PHE B CA 1
ATOM 4706 C C . PHE B 2 226 ? 190.356 215.942 234.517 1.00 43.33 226 PHE B C 1
ATOM 4707 O O . PHE B 2 226 ? 189.913 217.011 234.085 1.00 43.33 226 PHE B O 1
ATOM 4715 N N . LEU B 2 227 ? 189.964 214.764 234.032 1.00 43.50 227 LEU B N 1
ATOM 4716 C CA . LEU B 2 227 ? 189.075 214.704 232.877 1.00 43.50 227 LEU B CA 1
ATOM 4717 C C . LEU B 2 227 ? 187.671 215.181 233.218 1.00 43.50 227 LEU B C 1
ATOM 4718 O O . LEU B 2 227 ? 187.000 215.795 232.382 1.00 43.50 227 LEU B O 1
ATOM 4723 N N . GLY B 2 228 ? 187.211 214.916 234.433 1.00 44.10 228 GLY B N 1
ATOM 4724 C CA . GLY B 2 228 ? 185.826 215.120 234.785 1.00 44.10 228 GLY B CA 1
ATOM 4725 C C . GLY B 2 228 ? 184.978 213.871 234.747 1.00 44.10 228 GLY B C 1
ATOM 4726 O O . GLY B 2 228 ? 183.748 213.980 234.749 1.00 44.10 228 GLY B O 1
ATOM 4727 N N . VAL B 2 229 ? 185.595 212.692 234.693 1.00 43.90 229 VAL B N 1
ATOM 4728 C CA . VAL B 2 229 ? 184.858 211.441 234.587 1.00 43.90 229 VAL B CA 1
ATOM 4729 C C . VAL B 2 229 ? 184.869 210.706 235.923 1.00 43.90 229 VAL B C 1
ATOM 4730 O O . VAL B 2 229 ? 185.569 211.077 236.865 1.00 43.90 229 VAL B O 1
ATOM 4734 N N . GLU B 2 230 ? 184.056 209.650 236.003 1.00 46.31 230 GLU B N 1
ATOM 4735 C CA . GLU B 2 230 ? 183.992 208.857 237.226 1.00 46.31 230 GLU B CA 1
ATOM 4736 C C . GLU B 2 230 ? 185.290 208.105 237.478 1.00 46.31 230 GLU B C 1
ATOM 4737 O O . GLU B 2 230 ? 185.753 208.027 238.621 1.00 46.31 230 GLU B O 1
ATOM 4743 N N . ALA B 2 231 ? 185.889 207.538 236.435 1.00 43.00 231 ALA B N 1
ATOM 4744 C CA . ALA B 2 231 ? 187.061 206.700 236.623 1.00 43.00 231 ALA B CA 1
ATOM 4745 C C . ALA B 2 231 ? 187.933 206.745 235.379 1.00 43.00 231 ALA B C 1
ATOM 4746 O O . ALA B 2 231 ? 187.500 207.169 234.306 1.00 43.00 231 ALA B O 1
ATOM 4748 N N . ALA B 2 232 ? 189.180 206.315 235.544 1.00 42.00 232 ALA B N 1
ATOM 4749 C CA . ALA B 2 232 ? 190.134 206.249 234.451 1.00 42.00 232 ALA B CA 1
ATOM 4750 C C . ALA B 2 232 ? 191.127 205.131 234.723 1.00 42.00 232 ALA B C 1
ATOM 4751 O O . ALA B 2 232 ? 191.281 204.670 235.853 1.00 42.00 232 ALA B O 1
ATOM 4753 N N . MET B 2 233 ? 191.789 204.689 233.661 1.00 43.22 233 MET B N 1
ATOM 4754 C CA . MET B 2 233 ? 192.815 203.664 233.743 1.00 43.22 233 MET B CA 1
ATOM 4755 C C . MET B 2 233 ? 193.987 204.070 232.863 1.00 43.22 233 MET B C 1
ATOM 4756 O O . MET B 2 233 ? 193.804 204.686 231.813 1.00 43.22 233 MET B O 1
ATOM 4761 N N . ALA B 2 234 ? 195.193 203.724 233.299 1.00 41.98 234 ALA B N 1
ATOM 4762 C CA . ALA B 2 234 ? 196.420 204.149 232.644 1.00 41.98 234 ALA B CA 1
ATOM 4763 C C . ALA B 2 234 ? 197.160 202.952 232.065 1.00 41.98 234 ALA B C 1
ATOM 4764 O O . ALA B 2 234 ? 197.137 201.858 232.636 1.00 41.98 234 ALA B O 1
ATOM 4766 N N . TYR B 2 235 ? 197.822 203.173 230.933 1.00 41.75 235 TYR B N 1
ATOM 4767 C CA . TYR B 2 235 ? 198.540 202.139 230.209 1.00 41.75 235 TYR B CA 1
ATOM 4768 C C . TYR B 2 235 ? 199.917 202.658 229.826 1.00 41.75 235 TYR B C 1
ATOM 4769 O O . TYR B 2 235 ? 200.153 203.866 229.767 1.00 41.75 235 TYR B O 1
ATOM 4778 N N . GLY B 2 236 ? 200.823 201.721 229.552 1.00 42.17 236 GLY B N 1
ATOM 4779 C CA . GLY B 2 236 ? 202.208 202.092 229.315 1.00 42.17 236 GLY B CA 1
ATOM 4780 C C . GLY B 2 236 ? 202.433 202.783 227.984 1.00 42.17 236 GLY B C 1
ATOM 4781 O O . GLY B 2 236 ? 203.422 203.495 227.809 1.00 42.17 236 GLY B O 1
ATOM 4782 N N . MET B 2 237 ? 201.532 202.577 227.028 1.00 42.71 237 MET B N 1
ATOM 4783 C CA . MET B 2 237 ? 201.678 203.149 225.697 1.00 42.71 237 MET B CA 1
ATOM 4784 C C . MET B 2 237 ? 200.311 203.498 225.128 1.00 42.71 237 MET B C 1
ATOM 4785 O O . MET B 2 237 ? 199.342 202.766 225.337 1.00 42.71 237 MET B O 1
ATOM 4790 N N . GLY B 2 238 ? 200.232 204.636 224.432 1.00 43.50 238 GLY B N 1
ATOM 4791 C CA . GLY B 2 238 ? 198.965 205.052 223.846 1.00 43.50 238 GLY B CA 1
ATOM 4792 C C . GLY B 2 238 ? 198.547 204.200 222.662 1.00 43.50 238 GLY B C 1
ATOM 4793 O O . GLY B 2 238 ? 197.375 203.822 222.534 1.00 43.50 238 GLY B O 1
ATOM 4794 N N . PHE B 2 239 ? 199.493 203.901 221.773 1.00 42.90 239 PHE B N 1
ATOM 4795 C CA . PHE B 2 239 ? 199.235 202.935 220.713 1.00 42.90 239 PHE B CA 1
ATOM 4796 C C . PHE B 2 239 ? 198.684 201.644 221.295 1.00 42.90 239 PHE B C 1
ATOM 4797 O O . PHE B 2 239 ? 197.704 201.086 220.785 1.00 42.90 239 PHE B O 1
ATOM 4805 N N . ALA B 2 240 ? 199.294 201.170 222.380 1.00 42.18 240 ALA B N 1
ATOM 4806 C CA . ALA B 2 240 ? 198.784 200.005 223.082 1.00 42.18 240 ALA B CA 1
ATOM 4807 C C . ALA B 2 240 ? 197.414 200.267 223.678 1.00 42.18 240 ALA B C 1
ATOM 4808 O O . ALA B 2 240 ? 196.564 199.379 223.659 1.00 42.18 240 ALA B O 1
ATOM 4810 N N . THR B 2 241 ? 197.179 201.466 224.212 1.00 42.25 241 THR B N 1
ATOM 4811 C CA . THR B 2 241 ? 195.864 201.778 224.760 1.00 42.25 241 THR B CA 1
ATOM 4812 C C . THR B 2 241 ? 194.778 201.497 223.734 1.00 42.25 241 THR B C 1
ATOM 4813 O O . THR B 2 241 ? 193.848 200.720 223.988 1.00 42.25 241 THR B O 1
ATOM 4817 N N . ASN B 2 242 ? 194.928 202.064 222.539 1.00 42.24 242 ASN B N 1
ATOM 4818 C CA . ASN B 2 242 ? 193.966 201.802 221.473 1.00 42.24 242 ASN B CA 1
ATOM 4819 C C . ASN B 2 242 ? 193.921 200.324 221.111 1.00 42.24 242 ASN B C 1
ATOM 4820 O O . ASN B 2 242 ? 192.877 199.669 221.249 1.00 42.24 242 ASN B O 1
ATOM 4825 N N . SER B 2 243 ? 195.057 199.777 220.664 1.00 43.48 243 SER B N 1
ATOM 4826 C CA . SER B 2 243 ? 195.073 198.449 220.061 1.00 43.48 243 SER B CA 1
ATOM 4827 C C . SER B 2 243 ? 194.670 197.366 221.050 1.00 43.48 243 SER B C 1
ATOM 4828 O O . SER B 2 243 ? 194.345 196.244 220.647 1.00 43.48 243 SER B O 1
ATOM 4831 N N . MET B 2 244 ? 194.686 197.671 222.342 1.00 43.76 244 MET B N 1
ATOM 4832 C CA . MET B 2 244 ? 194.446 196.674 223.365 1.00 43.76 244 MET B CA 1
ATOM 4833 C C . MET B 2 244 ? 193.131 196.882 224.088 1.00 43.76 244 MET B C 1
ATOM 4834 O O . MET B 2 244 ? 192.678 195.975 224.786 1.00 43.76 244 MET B O 1
ATOM 4839 N N . ASN B 2 245 ? 192.508 198.050 223.958 1.00 42.94 245 ASN B N 1
ATOM 4840 C CA . ASN B 2 245 ? 191.244 198.266 224.634 1.00 42.94 245 ASN B CA 1
ATOM 4841 C C . ASN B 2 245 ? 190.059 198.391 223.700 1.00 42.94 245 ASN B C 1
ATOM 4842 O O . ASN B 2 245 ? 188.932 198.176 224.140 1.00 42.94 245 ASN B O 1
ATOM 4847 N N . ILE B 2 246 ? 190.266 198.743 222.428 1.00 42.02 246 ILE B N 1
ATOM 4848 C CA . ILE B 2 246 ? 189.172 198.648 221.459 1.00 42.02 246 ILE B CA 1
ATOM 4849 C C . ILE B 2 246 ? 188.701 197.210 221.293 1.00 42.02 246 ILE B C 1
ATOM 4850 O O . ILE B 2 246 ? 187.483 196.986 221.253 1.00 42.02 246 ILE B O 1
ATOM 4855 N N . PRO B 2 247 ? 189.572 196.197 221.190 1.00 43.13 247 PRO B N 1
ATOM 4856 C CA . PRO B 2 247 ? 189.066 194.820 221.084 1.00 43.13 247 PRO B CA 1
ATOM 4857 C C . PRO B 2 247 ? 188.255 194.364 222.280 1.00 43.13 247 PRO B C 1
ATOM 4858 O O . PRO B 2 247 ? 187.446 193.439 222.148 1.00 43.13 247 PRO B O 1
ATOM 4862 N N . ALA B 2 248 ? 188.457 194.966 223.450 1.00 44.00 248 ALA B N 1
ATOM 4863 C CA . ALA B 2 248 ? 187.692 194.567 224.625 1.00 44.00 248 ALA B CA 1
ATOM 4864 C C . ALA B 2 248 ? 186.270 195.109 224.566 1.00 44.00 248 ALA B C 1
ATOM 4865 O O . ALA B 2 248 ? 185.328 194.457 225.027 1.00 44.00 248 ALA B O 1
ATOM 4867 N N . LEU B 2 249 ? 186.097 196.306 224.005 1.00 43.16 249 LEU B N 1
ATOM 4868 C CA . LEU B 2 249 ? 184.786 196.947 224.010 1.00 43.16 249 LEU B CA 1
ATOM 4869 C C . LEU B 2 249 ? 183.839 196.316 222.999 1.00 43.16 249 LEU B C 1
ATOM 4870 O O . LEU B 2 249 ? 182.661 196.098 223.300 1.00 43.16 249 LEU B O 1
ATOM 4875 N N . VAL B 2 250 ? 184.324 196.023 221.795 1.00 43.57 250 VAL B N 1
ATOM 4876 C CA . VAL B 2 250 ? 183.472 195.535 220.720 1.00 43.57 250 VAL B CA 1
ATOM 4877 C C . VAL B 2 250 ? 184.064 194.261 220.139 1.00 43.57 250 VAL B C 1
ATOM 4878 O O . VAL B 2 250 ? 185.255 193.979 220.272 1.00 43.57 250 VAL B O 1
ATOM 4882 N N . GLY B 2 251 ? 183.203 193.489 219.488 1.00 45.22 251 GLY B N 1
ATOM 4883 C CA . GLY B 2 251 ? 183.597 192.244 218.868 1.00 45.22 251 GLY B CA 1
ATOM 4884 C C . GLY B 2 251 ? 182.729 191.927 217.673 1.00 45.22 251 GLY B C 1
ATOM 4885 O O . GLY B 2 251 ? 182.117 192.828 217.098 1.00 45.22 251 GLY B O 1
ATOM 4886 N N . LYS B 2 252 ? 182.666 190.657 217.287 1.00 47.80 252 LYS B N 1
ATOM 4887 C CA . LYS B 2 252 ? 181.859 190.272 216.140 1.00 47.80 252 LYS B CA 1
ATOM 4888 C C . LYS B 2 252 ? 180.382 190.518 216.426 1.00 47.80 252 LYS B C 1
ATOM 4889 O O . LYS B 2 252 ? 179.887 190.259 217.525 1.00 47.80 252 LYS B O 1
ATOM 4895 N N . GLY B 2 253 ? 179.675 191.018 215.418 1.00 46.14 253 GLY B N 1
ATOM 4896 C CA . GLY B 2 253 ? 178.299 191.429 215.578 1.00 46.14 253 GLY B CA 1
ATOM 4897 C C . GLY B 2 253 ? 178.109 192.884 215.934 1.00 46.14 253 GLY B C 1
ATOM 4898 O O . GLY B 2 253 ? 176.968 193.358 215.940 1.00 46.14 253 GLY B O 1
ATOM 4899 N N . CYS B 2 254 ? 179.183 193.606 216.230 1.00 45.56 254 CYS B N 1
ATOM 4900 C CA . CYS B 2 254 ? 179.141 195.037 216.475 1.00 45.56 254 CYS B CA 1
ATOM 4901 C C . CYS B 2 254 ? 179.677 195.758 215.249 1.00 45.56 254 CYS B C 1
ATOM 4902 O O . CYS B 2 254 ? 180.309 195.151 214.384 1.00 45.56 254 CYS B O 1
ATOM 4905 N N . LEU B 2 255 ? 179.414 197.056 215.171 1.00 41.92 255 LEU B N 1
ATOM 4906 C CA . LEU B 2 255 ? 179.861 197.872 214.052 1.00 41.92 255 LEU B CA 1
ATOM 4907 C C . LEU B 2 255 ? 180.751 198.996 214.553 1.00 41.92 255 LEU B C 1
ATOM 4908 O O . LEU B 2 255 ? 180.451 199.626 215.570 1.00 41.92 255 LEU B O 1
ATOM 4913 N N . ILE B 2 256 ? 181.840 199.242 213.835 1.00 41.15 256 ILE B N 1
ATOM 4914 C CA . ILE B 2 256 ? 182.754 200.336 214.124 1.00 41.15 256 ILE B CA 1
ATOM 4915 C C . ILE B 2 256 ? 182.674 201.325 212.974 1.00 41.15 256 ILE B C 1
ATOM 4916 O O . ILE B 2 256 ? 183.011 200.989 211.834 1.00 41.15 256 ILE B O 1
ATOM 4921 N N . LEU B 2 257 ? 182.223 202.537 213.266 1.00 41.31 257 LEU B N 1
ATOM 4922 C CA . LEU B 2 257 ? 182.218 203.623 212.299 1.00 41.31 257 LEU B CA 1
ATOM 4923 C C . LEU B 2 257 ? 183.460 204.468 212.537 1.00 41.31 257 LEU B C 1
ATOM 4924 O O . LEU B 2 257 ? 183.507 205.255 213.486 1.00 41.31 257 LEU B O 1
ATOM 4929 N N . SER B 2 258 ? 184.457 204.300 211.680 1.00 42.95 258 SER B N 1
ATOM 4930 C CA . SER B 2 258 ? 185.765 204.901 211.865 1.00 42.95 258 SER B CA 1
ATOM 4931 C C . SER B 2 258 ? 185.937 206.065 210.902 1.00 42.95 258 SER B C 1
ATOM 4932 O O . SER B 2 258 ? 185.507 205.996 209.749 1.00 42.95 258 SER B O 1
ATOM 4935 N N . ASP B 2 259 ? 186.560 207.134 211.385 1.00 44.16 259 ASP B N 1
ATOM 4936 C CA . ASP B 2 259 ? 186.856 208.275 210.535 1.00 44.16 259 ASP B CA 1
ATOM 4937 C C . ASP B 2 259 ? 187.839 207.877 209.443 1.00 44.16 259 ASP B C 1
ATOM 4938 O O . ASP B 2 259 ? 188.600 206.918 209.578 1.00 44.16 259 ASP B O 1
ATOM 4943 N N . GLU B 2 260 ? 187.809 208.626 208.342 1.00 46.36 260 GLU B N 1
ATOM 4944 C CA . GLU B 2 260 ? 188.680 208.312 207.216 1.00 46.36 260 GLU B CA 1
ATOM 4945 C C . GLU B 2 260 ? 190.147 208.436 207.598 1.00 46.36 260 GLU B C 1
ATOM 4946 O O . GLU B 2 260 ? 190.980 207.636 207.160 1.00 46.36 260 GLU B O 1
ATOM 4952 N N . LEU B 2 261 ? 190.481 209.433 208.415 1.00 45.11 261 LEU B N 1
ATOM 4953 C CA . LEU B 2 261 ? 191.860 209.746 208.759 1.00 45.11 261 LEU B CA 1
ATOM 4954 C C . LEU B 2 261 ? 192.206 209.348 210.187 1.00 45.11 261 LEU B C 1
ATOM 4955 O O . LEU B 2 261 ? 192.952 210.059 210.866 1.00 45.11 261 LEU B O 1
ATOM 4960 N N . ASN B 2 262 ? 191.680 208.221 210.653 1.00 43.56 262 ASN B N 1
ATOM 4961 C CA . ASN B 2 262 ? 191.960 207.760 212.000 1.00 43.56 262 ASN B CA 1
ATOM 4962 C C . ASN B 2 262 ? 193.402 207.279 212.113 1.00 43.56 262 ASN B C 1
ATOM 4963 O O . ASN B 2 262 ? 194.036 206.891 211.131 1.00 43.56 262 ASN B O 1
ATOM 4968 N N . HIS B 2 263 ? 193.915 207.308 213.338 1.00 43.80 263 HIS B N 1
ATOM 4969 C CA . HIS B 2 263 ? 195.284 206.901 213.597 1.00 43.80 263 HIS B CA 1
ATOM 4970 C C . HIS B 2 263 ? 195.457 205.406 213.352 1.00 43.80 263 HIS B C 1
ATOM 4971 O O . HIS B 2 263 ? 194.498 204.633 213.358 1.00 43.80 263 HIS B O 1
ATOM 4978 N N . ALA B 2 264 ? 196.708 205.004 213.126 1.00 43.63 264 ALA B N 1
ATOM 4979 C CA . ALA B 2 264 ? 197.005 203.596 212.890 1.00 43.63 264 ALA B CA 1
ATOM 4980 C C . ALA B 2 264 ? 196.644 202.742 214.095 1.00 43.63 264 ALA B C 1
ATOM 4981 O O . ALA B 2 264 ? 196.253 201.580 213.945 1.00 43.63 264 ALA B O 1
ATOM 4983 N N . SER B 2 265 ? 196.781 203.293 215.302 1.00 42.88 265 SER B N 1
ATOM 4984 C CA . SER B 2 265 ? 196.407 202.546 216.498 1.00 42.88 265 SER B CA 1
ATOM 4985 C C . SER B 2 265 ? 194.909 202.283 216.539 1.00 42.88 265 SER B C 1
ATOM 4986 O O . SER B 2 265 ? 194.476 201.190 216.915 1.00 42.88 265 SER B O 1
ATOM 4989 N N . LEU B 2 266 ? 194.100 203.272 216.156 1.00 42.00 266 LEU B N 1
ATOM 4990 C CA . LEU B 2 266 ? 192.656 203.070 216.121 1.00 42.00 266 LEU B CA 1
ATOM 4991 C C . LEU B 2 266 ? 192.268 202.034 215.075 1.00 42.00 266 LEU B C 1
ATOM 4992 O O . LEU B 2 266 ? 191.401 201.187 215.319 1.00 42.00 266 LEU B O 1
ATOM 4997 N N . VAL B 2 267 ? 192.905 202.079 213.904 1.00 42.22 267 VAL B N 1
ATOM 4998 C CA . VAL B 2 267 ? 192.614 201.101 212.860 1.00 42.22 267 VAL B CA 1
ATOM 4999 C C . VAL B 2 267 ? 193.010 199.702 213.313 1.00 42.22 267 VAL B C 1
ATOM 5000 O O . VAL B 2 267 ? 192.280 198.731 213.088 1.00 42.22 267 VAL B O 1
ATOM 5004 N N . LEU B 2 268 ? 194.173 199.575 213.952 1.00 43.28 268 LEU B N 1
ATOM 5005 C CA . LEU B 2 268 ? 194.609 198.274 214.443 1.00 43.28 268 LEU B CA 1
ATOM 5006 C C . LEU B 2 268 ? 193.685 197.755 215.533 1.00 43.28 268 LEU B C 1
ATOM 5007 O O . LEU B 2 268 ? 193.387 196.559 215.584 1.00 43.28 268 LEU B O 1
ATOM 5012 N N . GLY B 2 269 ? 193.236 198.632 216.429 1.00 42.98 269 GLY B N 1
ATOM 5013 C CA . GLY B 2 269 ? 192.294 198.209 217.448 1.00 42.98 269 GLY B CA 1
ATOM 5014 C C . GLY B 2 269 ? 190.975 197.756 216.859 1.00 42.98 269 GLY B C 1
ATOM 5015 O O . GLY B 2 269 ? 190.374 196.790 217.329 1.00 42.98 269 GLY B O 1
ATOM 5016 N N . ALA B 2 270 ? 190.506 198.450 215.823 1.00 42.98 270 ALA B N 1
ATOM 5017 C CA . ALA B 2 270 ? 189.267 198.050 215.168 1.00 42.98 270 ALA B CA 1
ATOM 5018 C C . ALA B 2 270 ? 189.428 196.724 214.435 1.00 42.98 270 ALA B C 1
ATOM 5019 O O . ALA B 2 270 ? 188.487 195.928 214.366 1.00 42.98 270 ALA B O 1
ATOM 5021 N N . ARG B 2 271 ? 190.607 196.476 213.865 1.00 44.58 271 ARG B N 1
ATOM 5022 C CA . ARG B 2 271 ? 190.836 195.226 213.148 1.00 44.58 271 ARG B CA 1
ATOM 5023 C C . ARG B 2 271 ? 191.009 194.049 214.097 1.00 44.58 271 ARG B C 1
ATOM 5024 O O . ARG B 2 271 ? 190.553 192.940 213.802 1.00 44.58 271 ARG B O 1
ATOM 5032 N N . LEU B 2 272 ? 191.682 194.263 215.228 1.00 44.23 272 LEU B N 1
ATOM 5033 C CA . LEU B 2 272 ? 191.885 193.182 216.184 1.00 44.23 272 LEU B CA 1
ATOM 5034 C C . LEU B 2 272 ? 190.559 192.695 216.746 1.00 44.23 272 LEU B C 1
ATOM 5035 O O . LEU B 2 272 ? 190.366 191.492 216.948 1.00 44.23 272 LEU B O 1
ATOM 5040 N N . SER B 2 273 ? 189.639 193.612 217.020 1.00 44.65 273 SER B N 1
ATOM 5041 C CA . SER B 2 273 ? 188.268 193.222 217.293 1.00 44.65 273 SER B CA 1
ATOM 5042 C C . SER B 2 273 ? 187.614 192.716 216.014 1.00 44.65 273 SER B C 1
ATOM 5043 O O . SER B 2 273 ? 187.928 193.164 214.910 1.00 44.65 273 SER B O 1
ATOM 5046 N N . GLY B 2 274 ? 186.696 191.775 216.165 1.00 45.55 274 GLY B N 1
ATOM 5047 C CA . GLY B 2 274 ? 186.074 191.173 215.007 1.00 45.55 274 GLY B CA 1
ATOM 5048 C C . GLY B 2 274 ? 184.928 191.956 214.413 1.00 45.55 274 GLY B C 1
ATOM 5049 O O . GLY B 2 274 ? 184.211 191.426 213.560 1.00 45.55 274 GLY B O 1
ATOM 5050 N N . ALA B 2 275 ? 184.730 193.200 214.836 1.00 43.74 275 ALA B N 1
ATOM 5051 C CA . ALA B 2 275 ? 183.590 193.980 214.386 1.00 43.74 275 ALA B CA 1
ATOM 5052 C C . ALA B 2 275 ? 183.761 194.421 212.940 1.00 43.74 275 ALA B C 1
ATOM 5053 O O . ALA B 2 275 ? 184.875 194.538 212.428 1.00 43.74 275 ALA B O 1
ATOM 5055 N N . THR B 2 276 ? 182.633 194.658 212.279 1.00 43.17 276 THR B N 1
ATOM 5056 C CA . THR B 2 276 ? 182.649 195.240 210.947 1.00 43.17 276 THR B CA 1
ATOM 5057 C C . THR B 2 276 ? 183.095 196.693 211.025 1.00 43.17 276 THR B C 1
ATOM 5058 O O . THR B 2 276 ? 182.703 197.429 211.931 1.00 43.17 276 THR B O 1
ATOM 5062 N N . ILE B 2 277 ? 183.927 197.106 210.074 1.00 42.53 277 ILE B N 1
ATOM 5063 C CA . ILE B 2 277 ? 184.480 198.454 210.043 1.00 42.53 277 ILE B CA 1
ATOM 5064 C C . ILE B 2 277 ? 183.949 199.160 208.806 1.00 42.53 277 ILE B C 1
ATOM 5065 O O . ILE B 2 277 ? 184.089 198.656 207.686 1.00 42.53 277 ILE B O 1
ATOM 5070 N N . ARG B 2 278 ? 183.339 200.322 209.007 1.00 42.69 278 ARG B N 1
ATOM 5071 C CA . ARG B 2 278 ? 182.865 201.168 207.923 1.00 42.69 278 ARG B CA 1
ATOM 5072 C C . ARG B 2 278 ? 183.458 202.555 208.094 1.00 42.69 278 ARG B C 1
ATOM 5073 O O . ARG B 2 278 ? 183.507 203.080 209.209 1.00 42.69 278 ARG B O 1
ATOM 5081 N N . ILE B 2 279 ? 183.903 203.143 206.992 1.00 42.97 279 ILE B N 1
ATOM 5082 C CA . ILE B 2 279 ? 184.653 204.391 207.006 1.00 42.97 279 ILE B CA 1
ATOM 5083 C C . ILE B 2 279 ? 183.758 205.505 206.492 1.00 42.97 279 ILE B C 1
ATOM 5084 O O . ILE B 2 279 ? 183.117 205.360 205.444 1.00 42.97 279 ILE B O 1
ATOM 5089 N N . PHE B 2 280 ? 183.704 206.613 207.220 1.00 42.44 280 PHE B N 1
ATOM 5090 C CA . PHE B 2 280 ? 183.018 207.801 206.739 1.00 42.44 280 PHE B CA 1
ATOM 5091 C C . PHE B 2 280 ? 184.021 208.901 206.425 1.00 42.44 280 PHE B C 1
ATOM 5092 O O . PHE B 2 280 ? 185.169 208.876 206.870 1.00 42.44 280 PHE B O 1
ATOM 5100 N N . LYS B 2 281 ? 183.573 209.863 205.624 1.00 45.29 281 LYS B N 1
ATOM 5101 C CA . LYS B 2 281 ? 184.445 210.948 205.206 1.00 45.29 281 LYS B CA 1
ATOM 5102 C C . LYS B 2 281 ? 184.845 211.799 206.403 1.00 45.29 281 LYS B C 1
ATOM 5103 O O . LYS B 2 281 ? 184.087 211.961 207.361 1.00 45.29 281 LYS B O 1
ATOM 5109 N N . HIS B 2 282 ? 186.056 212.343 206.335 1.00 45.26 282 HIS B N 1
ATOM 5110 C CA . HIS B 2 282 ? 186.652 213.092 207.432 1.00 45.26 282 HIS B CA 1
ATOM 5111 C C . HIS B 2 282 ? 185.782 214.271 207.854 1.00 45.26 282 HIS B C 1
ATOM 5112 O O . HIS B 2 282 ? 185.500 215.161 207.046 1.00 45.26 282 HIS B O 1
ATOM 5119 N N . ASN B 2 283 ? 185.361 214.281 209.123 1.00 44.79 283 ASN B N 1
ATOM 5120 C CA . ASN B 2 283 ? 184.481 215.312 209.686 1.00 44.79 283 ASN B CA 1
ATOM 5121 C C . ASN B 2 283 ? 183.259 215.587 208.823 1.00 44.79 283 ASN B C 1
ATOM 5122 O O . ASN B 2 283 ? 182.738 216.703 208.815 1.00 44.79 283 ASN B O 1
ATOM 5127 N N . ASN B 2 284 ? 182.775 214.588 208.103 1.00 45.70 284 ASN B N 1
ATOM 5128 C CA . ASN B 2 284 ? 181.561 214.729 207.314 1.00 45.70 284 ASN B CA 1
ATOM 5129 C C . ASN B 2 284 ? 180.415 214.160 208.136 1.00 45.70 284 ASN B C 1
ATOM 5130 O O . ASN B 2 284 ? 180.253 212.941 208.228 1.00 45.70 284 ASN B O 1
ATOM 5135 N N . MET B 2 285 ? 179.636 215.047 208.751 1.00 44.40 285 MET B N 1
ATOM 5136 C CA . MET B 2 285 ? 178.543 214.596 209.600 1.00 44.40 285 MET B CA 1
ATOM 5137 C C . MET B 2 285 ? 177.387 214.065 208.769 1.00 44.40 285 MET B C 1
ATOM 5138 O O . MET B 2 285 ? 176.603 213.240 209.246 1.00 44.40 285 MET B O 1
ATOM 5143 N N . GLN B 2 286 ? 177.271 214.517 207.521 1.00 45.76 286 GLN B N 1
ATOM 5144 C CA . GLN B 2 286 ? 176.279 213.942 206.622 1.00 45.76 286 GLN B CA 1
ATOM 5145 C C . GLN B 2 286 ? 176.625 212.498 206.285 1.00 45.76 286 GLN B C 1
ATOM 5146 O O . GLN B 2 286 ? 175.756 211.619 206.315 1.00 45.76 286 GLN B O 1
ATOM 5152 N N . SER B 2 287 ? 177.894 212.234 205.977 1.00 44.27 287 SER B N 1
ATOM 5153 C CA . SER B 2 287 ? 178.333 210.871 205.699 1.00 44.27 287 SER B CA 1
ATOM 5154 C C . SER B 2 287 ? 178.166 209.979 206.921 1.00 44.27 287 SER B C 1
ATOM 5155 O O . SER B 2 287 ? 177.704 208.837 206.813 1.00 44.27 287 SER B O 1
ATOM 5158 N N . LEU B 2 288 ? 178.538 210.487 208.097 1.00 42.84 288 LEU B N 1
ATOM 5159 C CA . LEU B 2 288 ? 178.394 209.710 209.323 1.00 42.84 288 LEU B CA 1
ATOM 5160 C C . LEU B 2 288 ? 176.931 209.416 209.625 1.00 42.84 288 LEU B C 1
ATOM 5161 O O . LEU B 2 288 ? 176.585 208.296 210.015 1.00 42.84 288 LEU B O 1
ATOM 5166 N N . GLU B 2 289 ? 176.055 210.407 209.454 1.00 44.47 289 GLU B N 1
ATOM 5167 C CA . GLU B 2 289 ? 174.638 210.187 209.714 1.00 44.47 289 GLU B CA 1
ATOM 5168 C C . GLU B 2 289 ? 174.041 209.193 208.729 1.00 44.47 289 GLU B C 1
ATOM 5169 O O . GLU B 2 289 ? 173.210 208.361 209.106 1.00 44.47 289 GLU B O 1
ATOM 5175 N N . LYS B 2 290 ? 174.441 209.268 207.458 1.00 45.00 290 LYS B N 1
ATOM 5176 C CA . LYS B 2 290 ? 173.958 208.299 206.482 1.00 45.00 290 LYS B CA 1
ATOM 5177 C C . LYS B 2 290 ? 174.420 206.893 206.832 1.00 45.00 290 LYS B C 1
ATOM 5178 O O . LYS B 2 290 ? 173.647 205.931 206.730 1.00 45.00 290 LYS B O 1
ATOM 5184 N N . LEU B 2 291 ? 175.681 206.751 207.245 1.00 43.75 291 LEU B N 1
ATOM 5185 C CA . LEU B 2 291 ? 176.172 205.441 207.653 1.00 43.75 291 LEU B CA 1
ATOM 5186 C C . LEU B 2 291 ? 175.411 204.917 208.859 1.00 43.75 291 LEU B C 1
ATOM 5187 O O . LEU B 2 291 ? 175.076 203.731 208.918 1.00 43.75 291 LEU B O 1
ATOM 5192 N N . LEU B 2 292 ? 175.131 205.781 209.833 1.00 43.00 292 LEU B N 1
ATOM 5193 C CA . LEU B 2 292 ? 174.381 205.357 211.010 1.00 43.00 292 LEU B CA 1
ATOM 5194 C C . LEU B 2 292 ? 172.978 204.904 210.631 1.00 43.00 292 LEU B C 1
ATOM 5195 O O . LEU B 2 292 ? 172.505 203.853 211.085 1.00 43.00 292 LEU B O 1
ATOM 5200 N N . LYS B 2 293 ? 172.299 205.686 209.788 1.00 44.85 293 LYS B N 1
ATOM 5201 C CA . LYS B 2 293 ? 170.963 205.320 209.334 1.00 44.85 293 LYS B CA 1
ATOM 5202 C C . LYS B 2 293 ? 170.970 203.956 208.669 1.00 44.85 293 LYS B C 1
ATOM 5203 O O . LYS B 2 293 ? 170.184 203.072 209.030 1.00 44.85 293 LYS B O 1
ATOM 5209 N N . ASP B 2 294 ? 171.857 203.768 207.690 1.00 45.78 294 ASP B N 1
ATOM 5210 C CA . ASP B 2 294 ? 171.887 202.512 206.952 1.00 45.78 294 ASP B CA 1
ATOM 5211 C C . ASP B 2 294 ? 172.254 201.345 207.855 1.00 45.78 294 ASP B C 1
ATOM 5212 O O . ASP B 2 294 ? 171.684 200.257 207.735 1.00 45.78 294 ASP B O 1
ATOM 5217 N N . ALA B 2 295 ? 173.208 201.549 208.762 1.00 44.29 295 ALA B N 1
ATOM 5218 C CA . ALA B 2 295 ? 173.629 200.477 209.651 1.00 44.29 295 ALA B CA 1
ATOM 5219 C C . ALA B 2 295 ? 172.488 200.027 210.545 1.00 44.29 295 ALA B C 1
ATOM 5220 O O . ALA B 2 295 ? 172.270 198.827 210.736 1.00 44.29 295 ALA B O 1
ATOM 5222 N N . ILE B 2 296 ? 171.744 200.977 211.110 1.00 44.55 296 ILE B N 1
ATOM 5223 C CA . ILE B 2 296 ? 170.641 200.596 211.984 1.00 44.55 296 ILE B CA 1
ATOM 5224 C C . ILE B 2 296 ? 169.526 199.941 211.182 1.00 44.55 296 ILE B C 1
ATOM 5225 O O . ILE B 2 296 ? 168.935 198.946 211.616 1.00 44.55 296 ILE B O 1
ATOM 5230 N N . VAL B 2 297 ? 169.222 200.477 209.999 1.00 45.66 297 VAL B N 1
ATOM 5231 C CA . VAL B 2 297 ? 168.073 199.983 209.249 1.00 45.66 297 VAL B CA 1
ATOM 5232 C C . VAL B 2 297 ? 168.335 198.589 208.693 1.00 45.66 297 VAL B C 1
ATOM 5233 O O . VAL B 2 297 ? 167.490 197.696 208.811 1.00 45.66 297 VAL B O 1
ATOM 5237 N N . TYR B 2 298 ? 169.502 198.372 208.089 1.00 46.40 298 TYR B N 1
ATOM 5238 C CA . TYR B 2 298 ? 169.733 197.160 207.315 1.00 46.40 298 TYR B CA 1
ATOM 5239 C C . TYR B 2 298 ? 170.463 196.064 208.075 1.00 46.40 298 TYR B C 1
ATOM 5240 O O . TYR B 2 298 ? 170.572 194.950 207.557 1.00 46.40 298 TYR B O 1
ATOM 5249 N N . GLY B 2 299 ? 170.964 196.339 209.269 1.00 45.30 299 GLY B N 1
ATOM 5250 C CA . GLY B 2 299 ? 171.542 195.291 210.081 1.00 45.30 299 GLY B CA 1
ATOM 5251 C C . GLY B 2 299 ? 172.856 194.761 209.537 1.00 45.30 299 GLY B C 1
ATOM 5252 O O . GLY B 2 299 ? 173.501 195.356 208.672 1.00 45.30 299 GLY B O 1
ATOM 5253 N N . GLN B 2 300 ? 173.248 193.604 210.064 1.00 46.60 300 GLN B N 1
ATOM 5254 C CA . GLN B 2 300 ? 174.516 192.999 209.694 1.00 46.60 300 GLN B CA 1
ATOM 5255 C C . GLN B 2 300 ? 174.469 192.502 208.249 1.00 46.60 300 GLN B C 1
ATOM 5256 O O . GLN B 2 300 ? 173.411 192.109 207.753 1.00 46.60 300 GLN B O 1
ATOM 5262 N N . PRO B 2 301 ? 175.607 192.511 207.548 1.00 50.06 301 PRO B N 1
ATOM 5263 C CA . PRO B 2 301 ? 175.558 192.339 206.084 1.00 50.06 301 PRO B CA 1
ATOM 5264 C C . PRO B 2 301 ? 175.023 190.996 205.610 1.00 50.06 301 PRO B C 1
ATOM 5265 O O . PRO B 2 301 ? 174.048 190.966 204.849 1.00 50.06 301 PRO B O 1
ATOM 5269 N N . ARG B 2 302 ? 175.633 189.881 206.012 1.00 53.87 302 ARG B N 1
ATOM 5270 C CA . ARG B 2 302 ? 175.218 188.597 205.452 1.00 53.87 302 ARG B CA 1
ATOM 5271 C C . ARG B 2 302 ? 173.838 188.196 205.956 1.00 53.87 302 ARG B C 1
ATOM 5272 O O . ARG B 2 302 ? 172.955 187.846 205.167 1.00 53.87 302 ARG B O 1
ATOM 5280 N N . THR B 2 303 ? 173.630 188.256 207.266 1.00 51.06 303 THR B N 1
ATOM 5281 C CA . THR B 2 303 ? 172.329 188.039 207.880 1.00 51.06 303 THR B CA 1
ATOM 5282 C C . THR B 2 303 ? 171.854 189.372 208.423 1.00 51.06 303 THR B C 1
ATOM 5283 O O . THR B 2 303 ? 172.502 189.946 209.302 1.00 51.06 303 THR B O 1
ATOM 5287 N N . ARG B 2 304 ? 170.718 189.855 207.931 1.00 48.98 304 ARG B N 1
ATOM 5288 C CA . ARG B 2 304 ? 170.297 191.220 208.231 1.00 48.98 304 ARG B CA 1
ATOM 5289 C C . ARG B 2 304 ? 169.732 191.319 209.649 1.00 48.98 304 ARG B C 1
ATOM 5290 O O . ARG B 2 304 ? 168.640 191.829 209.893 1.00 48.98 304 ARG B O 1
ATOM 5298 N N . ARG B 2 305 ? 170.533 190.841 210.599 1.00 47.10 305 ARG B N 1
ATOM 5299 C CA . ARG B 2 305 ? 170.251 190.937 212.018 1.00 47.10 305 ARG B CA 1
ATOM 5300 C C . ARG B 2 305 ? 170.658 192.311 212.539 1.00 47.10 305 ARG B C 1
ATOM 5301 O O . ARG B 2 305 ? 171.622 192.903 212.052 1.00 47.10 305 ARG B O 1
ATOM 5309 N N . PRO B 2 306 ? 169.943 192.839 213.528 1.00 45.23 306 PRO B N 1
ATOM 5310 C CA . PRO B 2 306 ? 170.359 194.107 214.133 1.00 45.23 306 PRO B CA 1
ATOM 5311 C C . PRO B 2 306 ? 171.734 193.993 214.774 1.00 45.23 306 PRO B C 1
ATOM 5312 O O . PRO B 2 306 ? 172.094 192.957 215.335 1.00 45.23 306 PRO B O 1
ATOM 5316 N N . TRP B 2 307 ? 172.505 195.073 214.685 1.00 43.64 307 TRP B N 1
ATOM 5317 C CA . TRP B 2 307 ? 173.836 195.098 215.277 1.00 43.64 307 TRP B CA 1
ATOM 5318 C C . TRP B 2 307 ? 173.745 195.040 216.794 1.00 43.64 307 TRP B C 1
ATOM 5319 O O . TRP B 2 307 ? 172.791 195.541 217.394 1.00 43.64 307 TRP B O 1
ATOM 5330 N N . LYS B 2 308 ? 174.746 194.422 217.418 1.00 45.90 308 LYS B N 1
ATOM 5331 C CA . LYS B 2 308 ? 174.819 194.435 218.874 1.00 45.90 308 LYS B CA 1
ATOM 5332 C C . LYS B 2 308 ? 175.127 195.835 219.383 1.00 45.90 308 LYS B C 1
ATOM 5333 O O . LYS B 2 308 ? 174.501 196.316 220.332 1.00 45.90 308 LYS B O 1
ATOM 5339 N N . LYS B 2 309 ? 176.086 196.504 218.750 1.00 44.12 309 LYS B N 1
ATOM 5340 C CA . LYS B 2 309 ? 176.547 197.814 219.172 1.00 44.12 309 LYS B CA 1
ATOM 5341 C C . LYS B 2 309 ? 177.036 198.565 217.947 1.00 44.12 309 LYS B C 1
ATOM 5342 O O . LYS B 2 309 ? 177.358 197.967 216.920 1.00 44.12 309 LYS B O 1
ATOM 5348 N N . ILE B 2 310 ? 177.090 199.886 218.062 1.00 42.34 310 ILE B N 1
ATOM 5349 C CA . ILE B 2 310 ? 177.697 200.739 217.047 1.00 42.34 310 ILE B CA 1
ATOM 5350 C C . ILE B 2 310 ? 178.656 201.677 217.760 1.00 42.34 310 ILE B C 1
ATOM 5351 O O . ILE B 2 310 ? 178.237 202.459 218.620 1.00 42.34 310 ILE B O 1
ATOM 5356 N N . LEU B 2 311 ? 179.933 201.606 217.406 1.00 40.60 311 LEU B N 1
ATOM 5357 C CA . LEU B 2 311 ? 180.976 202.405 218.033 1.00 40.60 311 LEU B CA 1
ATOM 5358 C C . LEU B 2 311 ? 181.567 203.357 217.005 1.00 40.60 311 LEU B C 1
ATOM 5359 O O . LEU B 2 311 ? 181.969 202.930 215.920 1.00 40.60 311 LEU B O 1
ATOM 5364 N N . ILE B 2 312 ? 181.625 204.639 217.348 1.00 40.50 312 ILE B N 1
ATOM 5365 C CA . ILE B 2 312 ? 182.169 205.670 216.475 1.00 40.50 312 ILE B CA 1
ATOM 5366 C C . ILE B 2 312 ? 183.534 206.067 217.012 1.00 40.50 312 ILE B C 1
ATOM 5367 O O . ILE B 2 312 ? 183.633 206.635 218.104 1.00 40.50 312 ILE B O 1
ATOM 5372 N N . LEU B 2 313 ? 184.583 205.784 216.245 1.00 41.26 313 LEU B N 1
ATOM 5373 C CA . LEU B 2 313 ? 185.942 206.149 216.620 1.00 41.26 313 LEU B CA 1
ATOM 5374 C C . LEU B 2 313 ? 186.295 207.481 215.975 1.00 41.26 313 LEU B C 1
ATOM 5375 O O . LEU B 2 313 ? 186.333 207.584 214.747 1.00 41.26 313 LEU B O 1
ATOM 5380 N N . VAL B 2 314 ? 186.560 208.498 216.795 1.00 41.75 314 VAL B N 1
ATOM 5381 C CA . VAL B 2 314 ? 186.989 209.795 216.291 1.00 41.75 314 VAL B CA 1
ATOM 5382 C C . VAL B 2 314 ? 188.194 210.246 217.101 1.00 41.75 314 VAL B C 1
ATOM 5383 O O . VAL B 2 314 ? 188.498 209.695 218.156 1.00 41.75 314 VAL B O 1
ATOM 5387 N N . GLU B 2 315 ? 188.893 211.251 216.583 1.00 43.81 315 GLU B N 1
ATOM 5388 C CA . GLU B 2 315 ? 190.023 211.862 217.266 1.00 43.81 315 GLU B CA 1
ATOM 5389 C C . GLU B 2 315 ? 189.692 213.304 217.609 1.00 43.81 315 GLU B C 1
ATOM 5390 O O . GLU B 2 315 ? 188.975 213.974 216.865 1.00 43.81 315 GLU B O 1
ATOM 5396 N N . GLY B 2 316 ? 190.216 213.781 218.736 1.00 42.29 316 GLY B N 1
ATOM 5397 C CA . GLY B 2 316 ? 189.993 215.169 219.102 1.00 42.29 316 GLY B CA 1
ATOM 5398 C C . GLY B 2 316 ? 190.626 216.135 218.120 1.00 42.29 316 GLY B C 1
ATOM 5399 O O . GLY B 2 316 ? 189.991 217.091 217.672 1.00 42.29 316 GLY B O 1
ATOM 5400 N N . ILE B 2 317 ? 191.884 215.894 217.770 1.00 42.91 317 ILE B N 1
ATOM 5401 C CA . ILE B 2 317 ? 192.580 216.637 216.729 1.00 42.91 317 ILE B CA 1
ATOM 5402 C C . ILE B 2 317 ? 193.272 215.636 215.821 1.00 42.91 317 ILE B C 1
ATOM 5403 O O . ILE B 2 317 ? 193.980 214.745 216.300 1.00 42.91 317 ILE B O 1
ATOM 5408 N N . TYR B 2 318 ? 193.060 215.775 214.519 1.00 44.94 318 TYR B N 1
ATOM 5409 C CA . TYR B 2 318 ? 193.761 214.971 213.530 1.00 44.94 318 TYR B CA 1
ATOM 5410 C C . TYR B 2 318 ? 195.043 215.695 213.145 1.00 44.94 318 TYR B C 1
ATOM 5411 O O . TYR B 2 318 ? 195.000 216.714 212.451 1.00 44.94 318 TYR B O 1
ATOM 5420 N N . SER B 2 319 ? 196.179 215.167 213.605 1.00 48.31 319 SER B N 1
ATOM 5421 C CA . SER B 2 319 ? 197.431 215.915 213.557 1.00 48.31 319 SER B CA 1
ATOM 5422 C C . SER B 2 319 ? 197.843 216.236 212.128 1.00 48.31 319 SER B C 1
ATOM 5423 O O . SER B 2 319 ? 198.283 217.352 211.834 1.00 48.31 319 SER B O 1
ATOM 5426 N N . MET B 2 3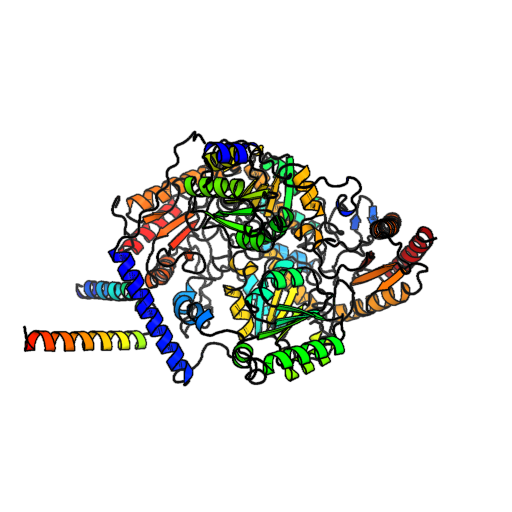20 ? 197.713 215.267 211.224 1.00 51.60 320 MET B N 1
ATOM 5427 C CA . MET B 2 320 ? 198.146 215.492 209.851 1.00 51.60 320 MET B CA 1
ATOM 5428 C C . MET B 2 320 ? 197.273 216.525 209.154 1.00 51.60 320 MET B C 1
ATOM 5429 O O . MET B 2 320 ? 197.764 217.302 208.331 1.00 51.60 320 MET B O 1
ATOM 5434 N N . GLU B 2 321 ? 195.979 216.552 209.467 1.00 49.27 321 GLU B N 1
ATOM 5435 C CA . GLU B 2 321 ? 195.104 217.545 208.854 1.00 49.27 321 GLU B CA 1
ATOM 5436 C C . GLU B 2 321 ? 195.032 218.813 209.687 1.00 49.27 321 GLU B C 1
ATOM 5437 O O . GLU B 2 321 ? 194.736 219.890 209.160 1.00 49.27 321 GLU B O 1
ATOM 5443 N N . GLY B 2 322 ? 195.287 218.710 210.986 1.00 46.90 322 GLY B N 1
ATOM 5444 C CA . GLY B 2 322 ? 195.145 219.858 211.851 1.00 46.90 322 GLY B CA 1
ATOM 5445 C C . GLY B 2 322 ? 193.719 220.260 212.115 1.00 46.90 322 GLY B C 1
ATOM 5446 O O . GLY B 2 322 ? 193.471 221.405 212.495 1.00 46.90 322 GLY B O 1
ATOM 5447 N N . SER B 2 323 ? 192.770 219.355 211.929 1.00 45.55 323 SER B N 1
ATOM 5448 C CA . SER B 2 323 ? 191.360 219.657 212.100 1.00 45.55 323 SER B CA 1
ATOM 5449 C C . SER B 2 323 ? 190.869 219.149 213.446 1.00 45.55 323 SER B C 1
ATOM 5450 O O . SER B 2 323 ? 191.317 218.115 213.945 1.00 45.55 323 SER B O 1
ATOM 5453 N N . ILE B 2 324 ? 189.939 219.893 214.030 1.00 44.15 324 ILE B N 1
ATOM 5454 C CA . ILE B 2 324 ? 189.301 219.530 215.286 1.00 44.15 324 ILE B CA 1
ATOM 5455 C C . ILE B 2 324 ? 187.969 218.882 214.952 1.00 44.15 324 ILE B C 1
ATOM 5456 O O . ILE B 2 324 ? 187.223 219.388 214.107 1.00 44.15 324 ILE B O 1
ATOM 5461 N N . VAL B 2 325 ? 187.688 217.750 215.589 1.00 43.08 325 VAL B N 1
ATOM 5462 C CA . VAL B 2 325 ? 186.474 216.987 215.332 1.00 43.08 325 VAL B CA 1
ATOM 5463 C C . VAL B 2 325 ? 185.256 217.853 215.621 1.00 43.08 325 VAL B C 1
ATOM 5464 O O . VAL B 2 325 ? 185.276 218.692 216.527 1.00 43.08 325 VAL B O 1
ATOM 5468 N N . ARG B 2 326 ? 184.194 217.672 214.838 1.00 43.15 326 ARG B N 1
ATOM 5469 C CA . ARG B 2 326 ? 182.933 218.377 215.055 1.00 43.15 326 ARG B CA 1
ATOM 5470 C C . ARG B 2 326 ? 182.168 217.692 216.185 1.00 43.15 326 ARG B C 1
ATOM 5471 O O . ARG B 2 326 ? 181.122 217.072 215.994 1.00 43.15 326 ARG B O 1
ATOM 5479 N N . LEU B 2 327 ? 182.717 217.823 217.390 1.00 42.07 327 LEU B N 1
ATOM 5480 C CA . LEU B 2 327 ? 182.212 217.053 218.522 1.00 42.07 327 LEU B CA 1
ATOM 5481 C C . LEU B 2 327 ? 180.751 217.321 218.865 1.00 42.07 327 LEU B C 1
ATOM 5482 O O . LEU B 2 327 ? 180.047 216.352 219.195 1.00 42.07 327 LEU B O 1
ATOM 5487 N N . PRO B 2 328 ? 180.244 218.561 218.873 1.00 42.29 328 PRO B N 1
ATOM 5488 C CA . PRO B 2 328 ? 178.815 218.736 219.180 1.00 42.29 328 PRO B CA 1
ATOM 5489 C C . PRO B 2 328 ? 177.899 217.977 218.240 1.00 42.29 328 PRO B C 1
ATOM 5490 O O . PRO B 2 328 ? 176.929 217.351 218.688 1.00 42.29 328 PRO B O 1
ATOM 5494 N N . GLU B 2 329 ? 178.205 217.981 216.943 1.00 42.77 329 GLU B N 1
ATOM 5495 C CA . GLU B 2 329 ? 177.392 217.243 215.984 1.00 42.77 329 GLU B CA 1
ATOM 5496 C C . GLU B 2 329 ? 177.532 215.741 216.174 1.00 42.77 329 GLU B C 1
ATOM 5497 O O . GLU B 2 329 ? 176.552 215.004 216.044 1.00 42.77 329 GLU B O 1
ATOM 5503 N N . VAL B 2 330 ? 178.741 215.267 216.475 1.00 41.67 330 VAL B N 1
ATOM 5504 C CA . VAL B 2 330 ? 178.942 213.841 216.714 1.00 41.67 330 VAL B CA 1
ATOM 5505 C C . VAL B 2 330 ? 178.146 213.385 217.930 1.00 41.67 330 VAL B C 1
ATOM 5506 O O . VAL B 2 330 ? 177.536 212.311 217.923 1.00 41.67 330 VAL B O 1
ATOM 5510 N N . ILE B 2 331 ? 178.150 214.184 218.996 1.00 41.58 331 ILE B N 1
ATOM 5511 C CA . ILE B 2 331 ? 177.404 213.821 220.197 1.00 41.58 331 ILE B CA 1
ATOM 5512 C C . ILE B 2 331 ? 175.906 213.863 219.935 1.00 41.58 331 ILE B C 1
ATOM 5513 O O . ILE B 2 331 ? 175.160 212.986 220.388 1.00 41.58 331 ILE B O 1
ATOM 5518 N N . ALA B 2 332 ? 175.438 214.860 219.183 1.00 41.09 332 ALA B N 1
ATOM 5519 C CA . ALA B 2 332 ? 174.025 214.894 218.824 1.00 41.09 332 ALA B CA 1
ATOM 5520 C C . ALA B 2 332 ? 173.633 213.662 218.016 1.00 41.09 332 ALA B C 1
ATOM 5521 O O . ALA B 2 332 ? 172.581 213.057 218.257 1.00 41.09 332 ALA B O 1
ATOM 5523 N N . LEU B 2 333 ? 174.477 213.269 217.061 1.00 41.67 333 LEU B N 1
ATOM 5524 C CA . LEU B 2 333 ? 174.183 212.102 216.239 1.00 41.67 333 LEU B CA 1
ATOM 5525 C C . LEU B 2 333 ? 174.185 210.822 217.060 1.00 41.67 333 LEU B C 1
ATOM 5526 O O . LEU B 2 333 ? 173.319 209.962 216.874 1.00 41.67 333 LEU B O 1
ATOM 5531 N N . LYS B 2 334 ? 175.157 210.661 217.958 1.00 41.41 334 LYS B N 1
ATOM 5532 C CA . LYS B 2 334 ? 175.207 209.436 218.748 1.00 41.41 334 LYS B CA 1
ATOM 5533 C C . LYS B 2 334 ? 174.052 209.374 219.734 1.00 41.41 334 LYS B C 1
ATOM 5534 O O . LYS B 2 334 ? 173.598 208.285 220.099 1.00 41.41 334 LYS B O 1
ATOM 5540 N N . LYS B 2 335 ? 173.568 210.528 220.191 1.00 42.55 335 LYS B N 1
ATOM 5541 C CA . LYS B 2 335 ? 172.385 210.527 221.040 1.00 42.55 335 LYS B CA 1
ATOM 5542 C C . LYS B 2 335 ? 171.144 210.152 220.243 1.00 42.55 335 LYS B C 1
ATOM 5543 O O . LYS B 2 335 ? 170.286 209.408 220.728 1.00 42.55 335 LYS B O 1
ATOM 5549 N N . LYS B 2 336 ? 171.030 210.660 219.014 1.00 44.37 336 LYS B N 1
ATOM 5550 C CA . LYS B 2 336 ? 169.866 210.336 218.195 1.00 44.37 336 LYS B CA 1
ATOM 5551 C C . LYS B 2 336 ? 169.848 208.866 217.799 1.00 44.37 336 LYS B C 1
ATOM 5552 O O . LYS B 2 336 ? 168.800 208.215 217.852 1.00 44.37 336 LYS B O 1
ATOM 5558 N N . TYR B 2 337 ? 170.994 208.326 217.396 1.00 43.97 337 TYR B N 1
ATOM 5559 C CA . TYR B 2 337 ? 171.076 206.982 216.848 1.00 43.97 337 TYR B CA 1
ATOM 5560 C C . TYR B 2 337 ? 171.600 205.964 217.847 1.00 43.97 337 TYR B C 1
ATOM 5561 O O . TYR B 2 337 ? 171.894 204.830 217.460 1.00 43.97 337 TYR B O 1
ATOM 5570 N N . LYS B 2 338 ? 171.720 206.342 219.118 1.00 44.19 338 LYS B N 1
ATOM 5571 C CA . LYS B 2 338 ? 172.055 205.417 220.199 1.00 44.19 338 LYS B CA 1
ATOM 5572 C C . LYS B 2 338 ? 173.372 204.692 219.941 1.00 44.19 338 LYS B C 1
ATOM 5573 O O . LYS B 2 338 ? 173.500 203.493 220.189 1.00 44.19 338 LYS B O 1
ATOM 5579 N N . ALA B 2 339 ? 174.360 205.423 219.446 1.00 42.38 339 ALA B N 1
ATOM 5580 C CA . ALA B 2 339 ? 175.692 204.877 219.265 1.00 42.38 339 ALA B CA 1
ATOM 5581 C C . ALA B 2 339 ? 176.564 205.200 220.474 1.00 42.38 339 ALA B C 1
ATOM 5582 O O . ALA B 2 339 ? 176.182 205.955 221.367 1.00 42.38 339 ALA B O 1
ATOM 5584 N N . TYR B 2 340 ? 177.749 204.604 220.501 1.00 42.10 340 TYR B N 1
ATOM 5585 C CA . TYR B 2 340 ? 178.743 204.872 221.528 1.00 42.10 340 TYR B CA 1
ATOM 5586 C C . TYR B 2 340 ? 179.908 205.621 220.902 1.00 42.10 340 TYR B C 1
ATOM 5587 O O . TYR B 2 340 ? 180.200 205.446 219.718 1.00 42.10 340 TYR B O 1
ATOM 5596 N N . LEU B 2 341 ? 180.559 206.469 221.689 1.00 40.54 341 LEU B N 1
ATOM 5597 C CA . LEU B 2 341 ? 181.603 207.353 221.194 1.00 40.54 341 LEU B CA 1
ATOM 5598 C C . LEU B 2 341 ? 182.941 206.990 221.819 1.00 40.54 341 LEU B C 1
ATOM 5599 O O . LEU B 2 341 ? 183.052 206.881 223.044 1.00 40.54 341 LEU B O 1
ATOM 5604 N N . TYR B 2 342 ? 183.952 206.811 220.976 1.00 40.28 342 TYR B N 1
ATOM 5605 C CA . TYR B 2 342 ? 185.326 206.599 221.399 1.00 40.28 342 TYR B CA 1
ATOM 5606 C C . TYR B 2 342 ? 186.147 207.777 220.897 1.00 40.28 342 TYR B C 1
ATOM 5607 O O . TYR B 2 342 ? 186.459 207.857 219.701 1.00 40.28 342 TYR B O 1
ATOM 5616 N N . LEU B 2 343 ? 186.491 208.683 221.805 1.00 41.73 343 LEU B N 1
ATOM 5617 C CA . LEU B 2 343 ? 187.180 209.920 221.471 1.00 41.73 343 LEU B CA 1
ATOM 5618 C C . LEU B 2 343 ? 188.649 209.780 221.830 1.00 41.73 343 LEU B C 1
ATOM 5619 O O . LEU B 2 343 ? 189.004 209.807 223.010 1.00 41.73 343 LEU B O 1
ATOM 5624 N N . ASP B 2 344 ? 189.494 209.613 220.817 1.00 43.25 344 ASP B N 1
ATOM 5625 C CA . ASP B 2 344 ? 190.940 209.582 220.988 1.00 43.25 344 ASP B CA 1
ATOM 5626 C C . ASP B 2 344 ? 191.412 211.023 221.092 1.00 43.25 344 ASP B C 1
ATOM 5627 O O . ASP B 2 344 ? 191.382 211.769 220.111 1.00 43.25 344 ASP B O 1
ATOM 5632 N N . GLU B 2 345 ? 191.860 211.411 222.276 1.00 44.03 345 GLU B N 1
ATOM 5633 C CA . GLU B 2 345 ? 192.104 212.805 222.600 1.00 44.03 345 GLU B CA 1
ATOM 5634 C C . GLU B 2 345 ? 193.589 213.060 222.836 1.00 44.03 345 GLU B C 1
ATOM 5635 O O . GLU B 2 345 ? 193.968 213.788 223.753 1.00 44.03 345 GLU B O 1
ATOM 5641 N N . ALA B 2 346 ? 194.440 212.452 222.007 1.00 44.00 346 ALA B N 1
ATOM 5642 C CA . ALA B 2 346 ? 195.880 212.501 222.236 1.00 44.00 346 ALA B CA 1
ATOM 5643 C C . ALA B 2 346 ? 196.449 213.882 221.945 1.00 44.00 346 ALA B C 1
ATOM 5644 O O . ALA B 2 346 ? 197.258 214.408 222.716 1.00 44.00 346 ALA B O 1
ATOM 5646 N N . HIS B 2 347 ? 196.042 214.487 220.835 1.00 43.85 347 HIS B N 1
ATOM 5647 C CA . HIS B 2 347 ? 196.617 215.750 220.400 1.00 43.85 347 HIS B CA 1
ATOM 5648 C C . HIS B 2 347 ? 195.875 216.966 220.922 1.00 43.85 347 HIS B C 1
ATOM 5649 O O . HIS B 2 347 ? 196.232 218.089 220.556 1.00 43.85 347 HIS B O 1
ATOM 5656 N N . SER B 2 348 ? 194.856 216.781 221.752 1.00 42.63 348 SER B N 1
ATOM 5657 C CA . SER B 2 348 ? 194.061 217.895 222.235 1.00 42.63 348 SER B CA 1
ATOM 5658 C C . SER B 2 348 ? 193.917 217.932 223.747 1.00 42.63 348 SER B C 1
ATOM 5659 O O . SER B 2 348 ? 193.401 218.920 224.272 1.00 42.63 348 SER B O 1
ATOM 5662 N N . ILE B 2 349 ? 194.377 216.906 224.464 1.00 43.17 349 ILE B N 1
ATOM 5663 C CA . ILE B 2 349 ? 194.104 216.826 225.897 1.00 43.17 349 ILE B CA 1
ATOM 5664 C C . ILE B 2 349 ? 194.780 217.965 226.650 1.00 43.17 349 ILE B C 1
ATOM 5665 O O . ILE B 2 349 ? 194.246 218.470 227.642 1.00 43.17 349 ILE B O 1
ATOM 5670 N N . GLY B 2 350 ? 195.952 218.388 226.205 1.00 43.63 350 GLY B N 1
ATOM 5671 C CA . GLY B 2 350 ? 196.559 219.547 226.823 1.00 43.63 350 GLY B CA 1
ATOM 5672 C C . GLY B 2 350 ? 196.483 220.762 225.927 1.00 43.63 350 GLY B C 1
ATOM 5673 O O . GLY B 2 350 ? 196.420 221.898 226.401 1.00 43.63 350 GLY B O 1
ATOM 5674 N N . ALA B 2 351 ? 196.471 220.520 224.617 1.00 43.06 351 ALA B N 1
ATOM 5675 C CA . ALA B 2 351 ? 196.542 221.610 223.653 1.00 43.06 351 ALA B CA 1
ATOM 5676 C C . ALA B 2 351 ? 195.270 222.444 223.627 1.00 43.06 351 ALA B C 1
ATOM 5677 O O . ALA B 2 351 ? 195.340 223.670 223.491 1.00 43.06 351 ALA B O 1
ATOM 5679 N N . LEU B 2 352 ? 194.109 221.813 223.752 1.00 42.50 352 LEU B N 1
ATOM 5680 C CA . LEU B 2 352 ? 192.831 222.493 223.620 1.00 42.50 352 LEU B CA 1
ATOM 5681 C C . LEU B 2 352 ? 192.187 222.685 224.985 1.00 42.50 352 LEU B C 1
ATOM 5682 O O . LEU B 2 352 ? 192.495 221.972 225.941 1.00 42.50 352 LEU B O 1
ATOM 5687 N N . GLY B 2 353 ? 191.288 223.660 225.064 1.00 42.89 353 GLY B N 1
ATOM 5688 C CA . GLY B 2 353 ? 190.546 223.917 226.273 1.00 42.89 353 GLY B CA 1
ATOM 5689 C C . GLY B 2 353 ? 191.075 225.114 227.031 1.00 42.89 353 GLY B C 1
ATOM 5690 O O . GLY B 2 353 ? 192.286 225.337 227.112 1.00 42.89 353 GLY B O 1
ATOM 5691 N N . PRO B 2 354 ? 190.170 225.918 227.597 1.00 42.65 354 PRO B N 1
ATOM 5692 C CA . PRO B 2 354 ? 190.618 227.079 228.382 1.00 42.65 354 PRO B CA 1
ATOM 5693 C C . PRO B 2 354 ? 191.498 226.701 229.554 1.00 42.65 354 PRO B C 1
ATOM 5694 O O . PRO B 2 354 ? 192.412 227.451 229.914 1.00 42.65 354 PRO B O 1
ATOM 5698 N N . THR B 2 355 ? 191.232 225.554 230.171 1.00 43.30 355 THR B N 1
ATOM 5699 C CA . THR B 2 355 ? 192.062 225.005 231.229 1.00 43.30 355 THR B CA 1
ATOM 5700 C C . THR B 2 355 ? 192.792 223.747 230.787 1.00 43.30 355 THR B C 1
ATOM 5701 O O . THR B 2 355 ? 193.274 222.985 231.628 1.00 43.30 355 THR B O 1
ATOM 5705 N N . GLY B 2 356 ? 192.881 223.517 229.482 1.00 43.47 356 GLY B N 1
ATOM 5706 C CA . GLY B 2 356 ? 193.599 222.369 228.960 1.00 43.47 356 GLY B CA 1
ATOM 5707 C C . GLY B 2 356 ? 192.978 221.033 229.293 1.00 43.47 356 GLY B C 1
ATOM 5708 O O . GLY B 2 356 ? 193.695 220.102 229.673 1.00 43.47 356 GLY B O 1
ATOM 5709 N N . ARG B 2 357 ? 191.657 220.915 229.174 1.00 42.96 357 ARG B N 1
ATOM 5710 C CA . ARG B 2 357 ? 190.981 219.647 229.402 1.00 42.96 357 ARG B CA 1
ATOM 5711 C C . ARG B 2 357 ? 190.607 218.935 228.113 1.00 42.96 357 ARG B C 1
ATOM 5712 O O . ARG B 2 357 ? 190.063 217.830 228.170 1.00 42.96 357 ARG B O 1
ATOM 5720 N N . GLY B 2 358 ? 190.872 219.530 226.964 1.00 41.84 358 GLY B N 1
ATOM 5721 C CA . GLY B 2 358 ? 190.721 218.845 225.700 1.00 41.84 358 GLY B CA 1
ATOM 5722 C C . GLY B 2 358 ? 189.608 219.420 224.846 1.00 41.84 358 GLY B C 1
ATOM 5723 O O . GLY B 2 358 ? 189.161 220.554 225.021 1.00 41.84 358 GLY B O 1
ATOM 5724 N N . VAL B 2 359 ? 189.164 218.596 223.895 1.00 42.68 359 VAL B N 1
ATOM 5725 C CA . VAL B 2 359 ? 188.136 219.014 222.947 1.00 42.68 359 VAL B CA 1
ATOM 5726 C C . VAL B 2 359 ? 186.800 219.196 223.650 1.00 42.68 359 VAL B C 1
ATOM 5727 O O . VAL B 2 359 ? 186.022 220.098 223.314 1.00 42.68 359 VAL B O 1
ATOM 5731 N N . VAL B 2 360 ? 186.509 218.344 224.633 1.00 43.65 360 VAL B N 1
ATOM 5732 C CA . VAL B 2 360 ? 185.240 218.445 225.347 1.00 43.65 360 VAL B CA 1
ATOM 5733 C C . VAL B 2 360 ? 185.125 219.795 226.038 1.00 43.65 360 VAL B C 1
ATOM 5734 O O . VAL B 2 360 ? 184.084 220.456 225.970 1.00 43.65 360 VAL B O 1
ATOM 5738 N N . GLU B 2 361 ? 186.193 220.233 226.703 1.00 43.18 361 GLU B N 1
ATOM 5739 C CA . GLU B 2 361 ? 186.180 221.556 227.316 1.00 43.18 361 GLU B CA 1
ATOM 5740 C C . GLU B 2 361 ? 186.235 222.653 226.265 1.00 43.18 361 GLU B C 1
ATOM 5741 O O . GLU B 2 361 ? 185.657 223.729 226.451 1.00 43.18 361 GLU B O 1
ATOM 5747 N N . TYR B 2 362 ? 186.945 222.405 225.164 1.00 42.81 362 TYR B N 1
ATOM 5748 C CA . TYR B 2 362 ? 187.034 223.385 224.089 1.00 42.81 362 TYR B CA 1
ATOM 5749 C C . TYR B 2 362 ? 185.659 223.714 223.533 1.00 42.81 362 TYR B C 1
ATOM 5750 O O . TYR B 2 362 ? 185.390 224.861 223.159 1.00 42.81 362 TYR B O 1
ATOM 5759 N N . PHE B 2 363 ? 184.775 222.724 223.469 1.00 41.65 363 PHE B N 1
ATOM 5760 C CA . PHE B 2 363 ? 183.423 222.932 222.977 1.00 41.65 363 PHE B CA 1
ATOM 5761 C C . PHE B 2 363 ? 182.427 223.258 224.079 1.00 41.65 363 PHE B C 1
ATOM 5762 O O . PHE B 2 363 ? 181.279 223.586 223.773 1.00 41.65 363 PHE B O 1
ATOM 5770 N N . GLY B 2 364 ? 182.836 223.190 225.342 1.00 42.72 364 GLY B N 1
ATOM 5771 C CA . GLY B 2 364 ? 181.925 223.442 226.437 1.00 42.72 364 GLY B CA 1
ATOM 5772 C C . GLY B 2 364 ? 180.934 222.337 226.695 1.00 42.72 364 GLY B C 1
ATOM 5773 O O . GLY B 2 364 ? 179.857 222.601 227.235 1.00 42.72 364 GLY B O 1
ATOM 5774 N N . LEU B 2 365 ? 181.259 221.105 226.324 1.00 43.98 365 LEU B N 1
ATOM 5775 C CA . LEU B 2 365 ? 180.312 220.008 226.411 1.00 43.98 365 LEU B CA 1
ATOM 5776 C C . LEU B 2 365 ? 180.501 219.222 227.702 1.00 43.98 365 LEU B C 1
ATOM 5777 O O . LEU B 2 365 ? 181.455 219.423 228.455 1.00 43.98 365 LEU B O 1
ATOM 5782 N N . ASP B 2 366 ? 179.569 218.315 227.946 1.00 48.61 366 ASP B N 1
ATOM 5783 C CA . ASP B 2 366 ? 179.632 217.470 229.129 1.00 48.61 366 ASP B CA 1
ATOM 5784 C C . ASP B 2 366 ? 180.597 216.316 228.890 1.00 48.61 366 ASP B C 1
ATOM 5785 O O . ASP B 2 366 ? 180.461 215.601 227.892 1.00 48.61 366 ASP B O 1
ATOM 5790 N N . PRO B 2 367 ? 181.589 216.111 229.761 1.00 47.81 367 PRO B N 1
ATOM 5791 C CA . PRO B 2 367 ? 182.475 214.950 229.587 1.00 47.81 367 PRO B CA 1
ATOM 5792 C C . PRO B 2 367 ? 181.739 213.629 229.667 1.00 47.81 367 PRO B C 1
ATOM 5793 O O . PRO B 2 367 ? 182.206 212.624 229.121 1.00 47.81 367 PRO B O 1
ATOM 5797 N N . GLU B 2 368 ? 180.590 213.608 230.342 1.00 50.37 368 GLU B N 1
ATOM 5798 C CA . GLU B 2 368 ? 179.857 212.369 230.553 1.00 50.37 368 GLU B CA 1
ATOM 5799 C C . GLU B 2 368 ? 179.140 211.904 229.295 1.00 50.37 368 GLU B C 1
ATOM 5800 O O . GLU B 2 368 ? 178.661 210.766 229.254 1.00 50.37 368 GLU B O 1
ATOM 5806 N N . ASP B 2 369 ? 179.044 212.759 228.275 1.00 47.62 369 ASP B N 1
ATOM 5807 C CA . ASP B 2 369 ? 178.379 212.366 227.038 1.00 47.62 369 ASP B CA 1
ATOM 5808 C C . ASP B 2 369 ? 179.249 211.444 226.199 1.00 47.62 369 ASP B C 1
ATOM 5809 O O . ASP B 2 369 ? 178.729 210.635 225.426 1.00 47.62 369 ASP B O 1
ATOM 5814 N N . VAL B 2 370 ? 180.566 211.554 226.328 1.00 44.38 370 VAL B N 1
ATOM 5815 C CA . VAL B 2 370 ? 181.486 210.688 225.601 1.00 44.38 370 VAL B CA 1
ATOM 5816 C C . VAL B 2 370 ? 181.632 209.385 226.373 1.00 44.38 370 VAL B C 1
ATOM 5817 O O . VAL B 2 370 ? 182.005 209.389 227.549 1.00 44.38 370 VAL B O 1
ATOM 5821 N N . ASP B 2 371 ? 181.339 208.267 225.711 1.00 42.92 371 ASP B N 1
ATOM 5822 C CA . ASP B 2 371 ? 181.363 206.975 226.388 1.00 42.92 371 ASP B CA 1
ATOM 5823 C C . ASP B 2 371 ? 182.777 206.598 226.806 1.00 42.92 371 ASP B C 1
ATOM 5824 O O . ASP B 2 371 ? 183.016 206.204 227.952 1.00 42.92 371 ASP B O 1
ATOM 5829 N N . VAL B 2 372 ? 183.729 206.704 225.886 1.00 41.29 372 VAL B N 1
ATOM 5830 C CA . VAL B 2 372 ? 185.127 206.389 226.156 1.00 41.29 372 VAL B CA 1
ATOM 5831 C C . VAL B 2 372 ? 185.965 207.581 225.726 1.00 41.29 372 VAL B C 1
ATOM 5832 O O . VAL B 2 372 ? 185.847 208.041 224.584 1.00 41.29 372 VAL B O 1
ATOM 5836 N N . MET B 2 373 ? 186.812 208.083 226.626 1.00 43.19 373 MET B N 1
ATOM 5837 C CA . MET B 2 373 ? 187.779 209.115 226.266 1.00 43.19 373 MET B CA 1
ATOM 5838 C C . MET B 2 373 ? 189.187 208.553 226.392 1.00 43.19 373 MET B C 1
ATOM 5839 O O . MET B 2 373 ? 189.721 208.450 227.497 1.00 43.19 373 MET B O 1
ATOM 5844 N N . MET B 2 374 ? 189.778 208.181 225.264 1.00 42.93 374 MET B N 1
ATOM 5845 C CA . MET B 2 374 ? 191.207 207.940 225.182 1.00 42.93 374 MET B CA 1
ATOM 5846 C C . MET B 2 374 ? 191.973 209.239 225.350 1.00 42.93 374 MET B C 1
ATOM 5847 O O . MET B 2 374 ? 191.485 210.318 225.016 1.00 42.93 374 MET B O 1
ATOM 5852 N N . GLY B 2 375 ? 193.184 209.119 225.869 1.00 42.43 375 GLY B N 1
ATOM 5853 C CA . GLY B 2 375 ? 194.159 210.181 225.738 1.00 42.43 375 GLY B CA 1
ATOM 5854 C C . GLY B 2 375 ? 195.551 209.609 225.819 1.00 42.43 375 GLY B C 1
ATOM 5855 O O . GLY B 2 375 ? 195.748 208.449 226.189 1.00 42.43 375 GLY B O 1
ATOM 5856 N N . THR B 2 376 ? 196.521 210.447 225.483 1.00 43.34 376 THR B N 1
ATOM 5857 C CA . THR B 2 376 ? 197.926 210.081 225.523 1.00 43.34 376 THR B CA 1
ATOM 5858 C C . THR B 2 376 ? 198.682 211.137 226.311 1.00 43.34 376 THR B C 1
ATOM 5859 O O . THR B 2 376 ? 198.434 212.334 226.144 1.00 43.34 376 THR B O 1
ATOM 5863 N N . PHE B 2 377 ? 199.590 210.695 227.174 1.00 42.86 377 PHE B N 1
ATOM 5864 C CA . PHE B 2 377 ? 200.406 211.605 227.960 1.00 42.86 377 PHE B CA 1
ATOM 5865 C C . PHE B 2 377 ? 201.641 212.086 227.218 1.00 42.86 377 PHE B C 1
ATOM 5866 O O . PHE B 2 377 ? 202.332 212.980 227.713 1.00 42.86 377 PHE B O 1
ATOM 5874 N N . THR B 2 378 ? 201.940 211.512 226.054 1.00 44.53 378 THR B N 1
ATOM 5875 C CA . THR B 2 378 ? 203.169 211.851 225.349 1.00 44.53 378 THR B CA 1
ATOM 5876 C C . THR B 2 378 ? 203.140 213.273 224.812 1.00 44.53 378 THR B C 1
ATOM 5877 O O . THR B 2 378 ? 204.130 214.004 224.921 1.00 44.53 378 THR B O 1
ATOM 5905 N N . SER B 2 380 ? 201.274 216.322 225.329 1.00 44.94 380 SER B N 1
ATOM 5906 C CA . SER B 2 380 ? 201.265 217.577 226.074 1.00 44.94 380 SER B CA 1
ATOM 5907 C C . SER B 2 380 ? 201.952 217.484 227.429 1.00 44.94 380 SER B C 1
ATOM 5908 O O . SER B 2 380 ? 202.512 218.478 227.900 1.00 44.94 380 SER B O 1
ATOM 5911 N N . PHE B 2 381 ? 201.916 216.320 228.076 1.00 43.95 381 PHE B N 1
ATOM 5912 C CA . PHE B 2 381 ? 202.428 216.226 229.438 1.00 43.95 381 PHE B CA 1
ATOM 5913 C C . PHE B 2 381 ? 203.927 215.972 229.475 1.00 43.95 381 PHE B C 1
ATOM 5914 O O . PHE B 2 381 ? 204.571 216.240 230.493 1.00 43.95 381 PHE B O 1
ATOM 5922 N N . GLY B 2 382 ? 204.500 215.463 228.393 1.00 45.09 382 GLY B N 1
ATOM 5923 C CA . GLY B 2 382 ? 205.923 215.216 228.351 1.00 45.09 382 GLY B CA 1
ATOM 5924 C C . GLY B 2 382 ? 206.377 213.912 228.960 1.00 45.09 382 GLY B C 1
ATOM 5925 O O . GLY B 2 382 ? 207.506 213.844 229.456 1.00 45.09 382 GLY B O 1
ATOM 5926 N N . ALA B 2 383 ? 205.535 212.884 228.960 1.00 44.12 383 ALA B N 1
ATOM 5927 C CA . ALA B 2 383 ? 205.895 211.562 229.444 1.00 44.12 383 ALA B CA 1
ATOM 5928 C C . ALA B 2 383 ? 205.098 210.519 228.680 1.00 44.12 383 ALA B C 1
ATOM 5929 O O . ALA B 2 383 ? 204.005 210.796 228.195 1.00 44.12 383 ALA B O 1
ATOM 5931 N N . SER B 2 384 ? 205.642 209.313 228.584 1.00 43.52 384 SER B N 1
ATOM 5932 C CA . SER B 2 384 ? 204.973 208.264 227.828 1.00 43.52 384 SER B CA 1
ATOM 5933 C C . SER B 2 384 ? 203.746 207.750 228.573 1.00 43.52 384 SER B C 1
ATOM 5934 O O . SER B 2 384 ? 203.588 207.958 229.776 1.00 43.52 384 SER B O 1
ATOM 5937 N N . GLY B 2 385 ? 202.869 207.087 227.842 1.00 43.08 385 GLY B N 1
ATOM 5938 C CA . GLY B 2 385 ? 201.729 206.428 228.447 1.00 43.08 385 GLY B CA 1
ATOM 5939 C C . GLY B 2 385 ? 200.447 206.804 227.738 1.00 43.08 385 GLY B C 1
ATOM 5940 O O . GLY B 2 385 ? 200.432 207.600 226.806 1.00 43.08 385 GLY B O 1
ATOM 5941 N N . GLY B 2 386 ? 199.359 206.205 228.210 1.00 41.19 386 GLY B N 1
ATOM 5942 C CA . GLY B 2 386 ? 198.038 206.526 227.706 1.00 41.19 386 GLY B CA 1
ATOM 5943 C C . GLY B 2 386 ? 197.012 206.298 228.791 1.00 41.19 386 GLY B C 1
ATOM 5944 O O . GLY B 2 386 ? 197.323 205.768 229.858 1.00 41.19 386 GLY B O 1
ATOM 5945 N N . TYR B 2 387 ? 195.777 206.700 228.511 1.00 41.24 387 TYR B N 1
ATOM 5946 C CA . TYR B 2 387 ? 194.710 206.514 229.481 1.00 41.24 387 TYR B CA 1
ATOM 5947 C C . TYR B 2 387 ? 193.380 206.344 228.768 1.00 41.24 387 TYR B C 1
ATOM 5948 O O . TYR B 2 387 ? 193.208 206.780 227.628 1.00 41.24 387 TYR B O 1
ATOM 5957 N N . ILE B 2 388 ? 192.438 205.722 229.469 1.00 41.25 388 ILE B N 1
ATOM 5958 C CA . ILE B 2 388 ? 191.029 205.711 229.091 1.00 41.25 388 ILE B CA 1
ATOM 5959 C C . ILE B 2 388 ? 190.208 206.182 230.277 1.00 41.25 388 ILE B C 1
ATOM 5960 O O . ILE B 2 388 ? 190.329 205.633 231.375 1.00 41.25 388 ILE B O 1
ATOM 5965 N N . GLY B 2 389 ? 189.366 207.183 230.052 1.00 42.05 389 GLY B N 1
ATOM 5966 C CA . GLY B 2 389 ? 188.459 207.688 231.062 1.00 42.05 389 GLY B CA 1
ATOM 5967 C C . GLY B 2 389 ? 187.018 207.404 230.686 1.00 42.05 389 GLY B C 1
ATOM 5968 O O . GLY B 2 389 ? 186.660 207.375 229.504 1.00 42.05 389 GLY B O 1
ATOM 5969 N N . GLY B 2 390 ? 186.193 207.200 231.704 1.00 43.50 390 GLY B N 1
ATOM 5970 C CA . GLY B 2 390 ? 184.797 206.890 231.491 1.00 43.50 390 GLY B CA 1
ATOM 5971 C C . GLY B 2 390 ? 184.111 206.650 232.818 1.00 43.50 390 GLY B C 1
ATOM 5972 O O . GLY B 2 390 ? 184.596 207.061 233.871 1.00 43.50 390 GLY B O 1
ATOM 5973 N N . LYS B 2 391 ? 182.972 205.974 232.744 1.00 45.92 391 LYS B N 1
ATOM 5974 C CA . LYS B 2 391 ? 182.234 205.640 233.948 1.00 45.92 391 LYS B CA 1
ATOM 5975 C C . LYS B 2 391 ? 182.922 204.503 234.695 1.00 45.92 391 LYS B C 1
ATOM 5976 O O . LYS B 2 391 ? 183.772 203.795 234.155 1.00 45.92 391 LYS B O 1
ATOM 5982 N N . LYS B 2 392 ? 182.543 204.338 235.962 1.00 47.57 392 LYS B N 1
ATOM 5983 C CA . LYS B 2 392 ? 183.203 203.347 236.804 1.00 47.57 392 LYS B CA 1
ATOM 5984 C C . LYS B 2 392 ? 182.984 201.935 236.281 1.00 47.57 392 LYS B C 1
ATOM 5985 O O . LYS B 2 392 ? 183.874 201.085 236.380 1.00 47.57 392 LYS B O 1
ATOM 5991 N N . GLU B 2 393 ? 181.802 201.661 235.728 1.00 47.77 393 GLU B N 1
ATOM 5992 C CA . GLU B 2 393 ? 181.532 200.340 235.171 1.00 47.77 393 GLU B CA 1
ATOM 5993 C C . GLU B 2 393 ? 182.463 200.036 234.006 1.00 47.77 393 GLU B C 1
ATOM 5994 O O . GLU B 2 393 ? 183.018 198.933 233.911 1.00 47.77 393 GLU B O 1
ATOM 6000 N N . LEU B 2 394 ? 182.658 201.011 233.119 1.00 44.77 394 LEU B N 1
ATOM 6001 C CA . LEU B 2 394 ? 183.552 200.831 231.982 1.00 44.77 394 LEU B CA 1
ATOM 6002 C C . LEU B 2 394 ? 184.977 200.555 232.438 1.00 44.77 394 LEU B C 1
ATOM 6003 O O . LEU B 2 394 ? 185.641 199.647 231.929 1.00 44.77 394 LEU B O 1
ATOM 6008 N N . ILE B 2 395 ? 185.465 201.335 233.400 1.00 44.45 395 ILE B N 1
ATOM 6009 C CA . ILE B 2 395 ? 186.847 201.191 233.841 1.00 44.45 395 ILE B CA 1
ATOM 6010 C C . ILE B 2 395 ? 187.041 199.887 234.598 1.00 44.45 395 ILE B C 1
ATOM 6011 O O . ILE B 2 395 ? 188.094 199.254 234.498 1.00 44.45 395 ILE B O 1
ATOM 6016 N N . ASP B 2 396 ? 186.044 199.466 235.376 1.00 47.11 396 ASP B N 1
ATOM 6017 C CA . ASP B 2 396 ? 186.127 198.166 236.032 1.00 47.11 396 ASP B CA 1
ATOM 6018 C C . ASP B 2 396 ? 186.188 197.041 235.010 1.00 47.11 396 ASP B C 1
ATOM 6019 O O . ASP B 2 396 ? 187.002 196.114 235.134 1.00 47.11 396 ASP B O 1
ATOM 6024 N N . TYR B 2 397 ? 185.350 197.116 233.974 1.00 47.51 397 TYR B N 1
ATOM 6025 C CA . TYR B 2 397 ? 185.396 196.100 232.932 1.00 47.51 397 TYR B CA 1
ATOM 6026 C C . TYR B 2 397 ? 186.750 196.093 232.240 1.00 47.51 397 TYR B C 1
ATOM 6027 O O . TYR B 2 397 ? 187.275 195.032 231.901 1.00 47.51 397 TYR B O 1
ATOM 6036 N N . LEU B 2 398 ? 187.324 197.272 232.007 1.00 45.28 398 LEU B N 1
ATOM 6037 C CA . LEU B 2 398 ? 188.623 197.334 231.346 1.00 45.28 398 LEU B CA 1
ATOM 6038 C C . LEU B 2 398 ? 189.729 196.786 232.237 1.00 45.28 398 LEU B C 1
ATOM 6039 O O . LEU B 2 398 ? 190.610 196.063 231.767 1.00 45.28 398 LEU B O 1
ATOM 6044 N N . ARG B 2 399 ? 189.701 197.114 233.528 1.00 46.73 399 ARG B N 1
ATOM 6045 C CA . ARG B 2 399 ? 190.667 196.538 234.456 1.00 46.73 399 ARG B CA 1
ATOM 6046 C C . ARG B 2 399 ? 190.592 195.021 234.440 1.00 46.73 399 ARG B C 1
ATOM 6047 O O . ARG B 2 399 ? 191.610 194.337 234.583 1.00 46.73 399 ARG B O 1
ATOM 6055 N N . THR B 2 400 ? 189.388 194.477 234.274 1.00 48.41 400 THR B N 1
ATOM 6056 C CA . THR B 2 400 ? 189.247 193.026 234.246 1.00 48.41 400 THR B CA 1
ATOM 6057 C C . THR B 2 400 ? 189.669 192.429 232.904 1.00 48.41 400 THR B C 1
ATOM 6058 O O . THR B 2 400 ? 190.280 191.356 232.865 1.00 48.41 400 THR B O 1
ATOM 6062 N N . HIS B 2 401 ? 189.361 193.101 231.794 1.00 47.13 401 HIS B N 1
ATOM 6063 C CA . HIS B 2 401 ? 189.359 192.473 230.478 1.00 47.13 401 HIS B CA 1
ATOM 6064 C C . HIS B 2 401 ? 190.269 193.145 229.458 1.00 47.13 401 HIS B C 1
ATOM 6065 O O . HIS B 2 401 ? 190.282 192.726 228.298 1.00 47.13 401 HIS B O 1
ATOM 6072 N N . SER B 2 402 ? 191.013 194.176 229.835 1.00 45.00 402 SER B N 1
ATOM 6073 C CA . SER B 2 402 ? 191.919 194.798 228.880 1.00 45.00 402 SER B CA 1
ATOM 6074 C C . SER B 2 402 ? 193.106 193.885 228.617 1.00 45.00 402 SER B C 1
ATOM 6075 O O . SER B 2 402 ? 193.594 193.203 229.520 1.00 45.00 402 SER B O 1
ATOM 6078 N N . HIS B 2 403 ? 193.568 193.862 227.367 1.00 44.60 403 HIS B N 1
ATOM 6079 C CA . HIS B 2 403 ? 194.728 193.041 227.039 1.00 44.60 403 HIS B CA 1
ATOM 6080 C C . HIS B 2 403 ? 195.967 193.553 227.759 1.00 44.60 403 HIS B C 1
ATOM 6081 O O . HIS B 2 403 ? 196.817 192.766 228.190 1.00 44.60 403 HIS B O 1
ATOM 6088 N N . SER B 2 404 ? 196.083 194.875 227.886 1.00 44.22 404 SER B N 1
ATOM 6089 C CA . SER B 2 404 ? 197.231 195.474 228.554 1.00 44.22 404 SER B CA 1
ATOM 6090 C C . SER B 2 404 ? 197.223 195.173 230.045 1.00 44.22 404 SER B C 1
ATOM 6091 O O . SER B 2 404 ? 198.283 195.027 230.662 1.00 44.22 404 SER B O 1
ATOM 6094 N N . ALA B 2 405 ? 196.037 195.096 230.646 1.00 44.16 405 ALA B N 1
ATOM 6095 C CA . ALA B 2 405 ? 195.954 194.844 232.079 1.00 44.16 405 ALA B CA 1
ATOM 6096 C C . ALA B 2 405 ? 196.381 193.426 232.417 1.00 44.16 405 ALA B C 1
ATOM 6097 O O . ALA B 2 405 ? 196.781 193.146 233.550 1.00 44.16 405 ALA B O 1
ATOM 6099 N N . VAL B 2 406 ? 196.297 192.516 231.452 1.00 43.62 406 VAL B N 1
ATOM 6100 C CA . VAL B 2 406 ? 196.576 191.111 231.717 1.00 43.62 406 VAL B CA 1
ATOM 6101 C C . VAL B 2 406 ? 197.969 190.718 231.252 1.00 43.62 406 VAL B C 1
ATOM 6102 O O . VAL B 2 406 ? 198.655 189.949 231.927 1.00 43.62 406 VAL B O 1
ATOM 6106 N N . TYR B 2 407 ? 198.418 191.225 230.106 1.00 43.04 407 TYR B N 1
ATOM 6107 C CA . TYR B 2 407 ? 199.613 190.691 229.475 1.00 43.04 407 TYR B CA 1
ATOM 6108 C C . TYR B 2 407 ? 200.750 191.687 229.320 1.00 43.04 407 TYR B C 1
ATOM 6109 O O . TYR B 2 407 ? 201.848 191.282 228.927 1.00 43.04 407 TYR B O 1
ATOM 6118 N N . ALA B 2 408 ? 200.542 192.960 229.628 1.00 43.06 408 ALA B N 1
ATOM 6119 C CA . ALA B 2 408 ? 201.543 193.979 229.363 1.00 43.06 408 ALA B CA 1
ATOM 6120 C C . ALA B 2 408 ? 202.039 194.599 230.660 1.00 43.06 408 ALA B C 1
ATOM 6121 O O . ALA B 2 408 ? 201.290 194.738 231.630 1.00 43.06 408 ALA B O 1
ATOM 6123 N N . THR B 2 409 ? 203.313 194.974 230.660 1.00 44.64 409 THR B N 1
ATOM 6124 C CA . THR B 2 409 ? 203.941 195.557 231.836 1.00 44.64 409 THR B CA 1
ATOM 6125 C C . THR B 2 409 ? 203.374 196.945 232.119 1.00 44.64 409 THR B C 1
ATOM 6126 O O . THR B 2 409 ? 203.038 197.703 231.208 1.00 44.64 409 THR B O 1
ATOM 6130 N N . SER B 2 410 ? 203.272 197.271 233.405 1.00 45.42 410 SER B N 1
ATOM 6131 C CA . SER B 2 410 ? 202.675 198.523 233.836 1.00 45.42 410 SER B CA 1
ATOM 6132 C C . SER B 2 410 ? 203.552 199.712 233.444 1.00 45.42 410 SER B C 1
ATOM 6133 O O . SER B 2 410 ? 204.640 199.566 232.883 1.00 45.42 410 SER B O 1
ATOM 6136 N N . LEU B 2 411 ? 203.059 200.909 233.750 1.00 44.64 411 LEU B N 1
ATOM 6137 C CA . LEU B 2 411 ? 203.831 202.121 233.515 1.00 44.64 411 LEU B CA 1
ATOM 6138 C C . LEU B 2 411 ? 205.035 202.195 234.445 1.00 44.64 411 LEU B C 1
ATOM 6139 O O . LEU B 2 411 ? 205.049 201.614 235.531 1.00 44.64 411 LEU B O 1
ATOM 6144 N N . SER B 2 412 ? 206.052 202.925 234.003 1.00 44.62 412 SER B N 1
ATOM 6145 C CA . SER B 2 412 ? 207.225 203.151 234.830 1.00 44.62 412 SER B CA 1
ATOM 6146 C C . SER B 2 412 ? 206.894 204.147 235.939 1.00 44.62 412 SER B C 1
ATOM 6147 O O . SER B 2 412 ? 206.156 205.109 235.705 1.00 44.62 412 SER B O 1
ATOM 6150 N N . PRO B 2 413 ? 207.407 203.947 237.148 1.00 43.91 413 PRO B N 1
ATOM 6151 C CA . PRO B 2 413 ? 207.078 204.845 238.264 1.00 43.91 413 PRO B CA 1
ATOM 6152 C C . PRO B 2 413 ? 207.592 206.265 238.063 1.00 43.91 413 PRO B C 1
ATOM 6153 O O . PRO B 2 413 ? 206.869 207.221 238.380 1.00 43.91 413 PRO B O 1
ATOM 6157 N N . PRO B 2 414 ? 208.828 206.476 237.581 1.00 43.54 414 PRO B N 1
ATOM 6158 C CA . PRO B 2 414 ? 209.225 207.867 237.293 1.00 43.54 414 PRO B CA 1
ATOM 6159 C C . PRO B 2 414 ? 208.345 208.532 236.251 1.00 43.54 414 PRO B C 1
ATOM 6160 O O . PRO B 2 414 ? 208.054 209.732 236.350 1.00 43.54 414 PRO B O 1
ATOM 6164 N N . VAL B 2 415 ? 207.888 207.767 235.260 1.00 43.49 415 VAL B N 1
ATOM 6165 C CA . VAL B 2 415 ? 207.011 208.319 234.236 1.00 43.49 415 VAL B CA 1
ATOM 6166 C C . VAL B 2 415 ? 205.678 208.740 234.841 1.00 43.49 415 VAL B C 1
ATOM 6167 O O . VAL B 2 415 ? 205.165 209.826 234.544 1.00 43.49 415 VAL B O 1
ATOM 6171 N N . VAL B 2 416 ? 205.095 207.899 235.700 1.00 43.94 416 VAL B N 1
ATOM 6172 C CA . VAL B 2 416 ? 203.814 208.262 236.298 1.00 43.94 416 VAL B CA 1
ATOM 6173 C C . VAL B 2 416 ? 203.989 209.448 237.233 1.00 43.94 416 VAL B C 1
ATOM 6174 O O . VAL B 2 416 ? 203.087 210.277 237.371 1.00 43.94 416 VAL B O 1
ATOM 6178 N N . GLU B 2 417 ? 205.145 209.556 237.889 1.00 45.29 417 GLU B N 1
ATOM 6179 C CA . GLU B 2 417 ? 205.363 210.720 238.738 1.00 45.29 417 GLU B CA 1
ATOM 6180 C C . GLU B 2 417 ? 205.466 211.996 237.922 1.00 45.29 417 GLU B C 1
ATOM 6181 O O . GLU B 2 417 ? 204.946 213.040 238.334 1.00 45.29 417 GLU B O 1
ATOM 6187 N N . GLN B 2 418 ? 206.128 211.940 236.768 1.00 45.15 418 GLN B N 1
ATOM 6188 C CA . GLN B 2 418 ? 206.189 213.127 235.923 1.00 45.15 418 GLN B CA 1
ATOM 6189 C C . GLN B 2 418 ? 204.806 213.488 235.395 1.00 45.15 418 GLN B C 1
ATOM 6190 O O . GLN B 2 418 ? 204.453 214.670 235.321 1.00 45.15 418 GLN B O 1
ATOM 6196 N N . ILE B 2 419 ? 204.003 212.481 235.043 1.00 43.54 419 ILE B N 1
ATOM 6197 C CA . ILE B 2 419 ? 202.627 212.735 234.615 1.00 43.54 419 ILE B CA 1
ATOM 6198 C C . ILE B 2 419 ? 201.833 213.391 235.734 1.00 43.54 419 ILE B C 1
ATOM 6199 O O . ILE B 2 419 ? 201.081 214.344 235.509 1.00 43.54 419 ILE B O 1
ATOM 6204 N N . ILE B 2 420 ? 201.975 212.877 236.955 1.00 44.32 420 ILE B N 1
ATOM 6205 C CA . ILE B 2 420 ? 201.237 213.417 238.091 1.00 44.32 420 ILE B CA 1
ATOM 6206 C C . ILE B 2 420 ? 201.615 214.871 238.323 1.00 44.32 420 ILE B C 1
ATOM 6207 O O . ILE B 2 420 ? 200.750 215.736 238.500 1.00 44.32 420 ILE B O 1
ATOM 6212 N N . THR B 2 421 ? 202.915 215.163 238.312 1.00 45.01 421 THR B N 1
ATOM 6213 C CA . THR B 2 421 ? 203.360 216.528 238.565 1.00 45.01 421 THR B CA 1
ATOM 6214 C C . THR B 2 421 ? 202.895 217.477 237.467 1.00 45.01 421 THR B C 1
ATOM 6215 O O . THR B 2 421 ? 202.445 218.591 237.754 1.00 45.01 421 THR B O 1
ATOM 6219 N N . SER B 2 422 ? 202.986 217.054 236.203 1.00 45.32 422 SER B N 1
ATOM 6220 C CA . SER B 2 422 ? 202.526 217.901 235.107 1.00 45.32 422 SER B CA 1
ATOM 6221 C C . SER B 2 422 ? 201.029 218.155 235.191 1.00 45.32 422 SER B C 1
ATOM 6222 O O . SER B 2 422 ? 200.568 219.278 234.965 1.00 45.32 422 SER B O 1
ATOM 6225 N N . MET B 2 423 ? 200.253 217.117 235.500 1.00 45.84 423 MET B N 1
ATOM 6226 C CA . MET B 2 423 ? 198.808 217.265 235.586 1.00 45.84 423 MET B CA 1
ATOM 6227 C C . MET B 2 423 ? 198.417 218.198 236.722 1.00 45.84 423 MET B C 1
ATOM 6228 O O . MET B 2 423 ? 197.510 219.021 236.570 1.00 45.84 423 MET B O 1
ATOM 6233 N N . LYS B 2 424 ? 199.089 218.087 237.870 1.00 47.56 424 LYS B N 1
ATOM 6234 C CA . LYS B 2 424 ? 198.800 219.003 238.968 1.00 47.56 424 LYS B CA 1
ATOM 6235 C C . LYS B 2 424 ? 199.231 220.423 238.630 1.00 47.56 424 LYS B C 1
ATOM 6236 O O . LYS B 2 424 ? 198.615 221.389 239.088 1.00 47.56 424 LYS B O 1
ATOM 6242 N N . CYS B 2 425 ? 200.300 220.574 237.847 1.00 50.11 425 CYS B N 1
ATOM 6243 C CA . CYS B 2 425 ? 200.680 221.904 237.384 1.00 50.11 425 CYS B CA 1
ATOM 6244 C C . CYS B 2 425 ? 199.602 222.501 236.493 1.00 50.11 425 CYS B C 1
ATOM 6245 O O . CYS B 2 425 ? 199.268 223.684 236.614 1.00 50.11 425 CYS B O 1
ATOM 6248 N N . ILE B 2 426 ? 199.050 221.693 235.589 1.00 47.47 426 ILE B N 1
ATOM 6249 C CA . ILE B 2 426 ? 198.011 222.180 234.687 1.00 47.47 426 ILE B CA 1
ATOM 6250 C C . ILE B 2 426 ? 196.755 222.549 235.461 1.00 47.47 426 ILE B C 1
ATOM 6251 O O . ILE B 2 426 ? 196.190 223.631 235.271 1.00 47.47 426 ILE B O 1
ATOM 6256 N N . MET B 2 427 ? 196.298 221.667 236.346 1.00 48.45 427 MET B N 1
ATOM 6257 C CA . MET B 2 427 ? 195.045 221.905 237.048 1.00 48.45 427 MET B CA 1
ATOM 6258 C C . MET B 2 427 ? 195.207 222.784 238.280 1.00 48.45 427 MET B C 1
ATOM 6259 O O . MET B 2 427 ? 194.310 222.802 239.127 1.00 48.45 427 MET B O 1
ATOM 6264 N N . GLY B 2 428 ? 196.312 223.512 238.398 1.00 50.03 428 GLY B N 1
ATOM 6265 C CA . GLY B 2 428 ? 196.455 224.546 239.398 1.00 50.03 428 GLY B CA 1
ATOM 6266 C C . GLY B 2 428 ? 196.867 224.086 240.774 1.00 50.03 428 GLY B C 1
ATOM 6267 O O . GLY B 2 428 ? 196.985 224.926 241.673 1.00 50.03 428 GLY B O 1
ATOM 6268 N N . GLN B 2 429 ? 197.094 222.788 240.975 1.00 52.32 429 GLN B N 1
ATOM 6269 C CA . GLN B 2 429 ? 197.427 222.284 242.303 1.00 52.32 429 GLN B CA 1
ATOM 6270 C C . GLN B 2 429 ? 198.894 222.484 242.652 1.00 52.32 429 GLN B C 1
ATOM 6271 O O . GLN B 2 429 ? 199.280 222.257 243.802 1.00 52.32 429 GLN B O 1
ATOM 6277 N N . ASP B 2 430 ? 199.718 222.901 241.690 1.00 54.52 430 ASP B N 1
ATOM 6278 C CA . ASP B 2 430 ? 201.128 223.141 241.971 1.00 54.52 430 ASP B CA 1
ATOM 6279 C C . ASP B 2 430 ? 201.326 224.379 242.835 1.00 54.52 430 ASP B C 1
ATOM 6280 O O . ASP B 2 430 ? 202.436 224.628 243.318 1.00 54.52 430 ASP B O 1
ATOM 6285 N N . GLY B 2 431 ? 200.273 225.163 243.038 1.00 56.63 431 GLY B N 1
ATOM 6286 C CA . GLY B 2 431 ? 200.365 226.382 243.808 1.00 56.63 431 GLY B CA 1
ATOM 6287 C C . GLY B 2 431 ? 200.881 227.578 243.046 1.00 56.63 431 GLY B C 1
ATOM 6288 O O . GLY B 2 431 ? 201.000 228.660 243.631 1.00 56.63 431 GLY B O 1
ATOM 6289 N N . THR B 2 432 ? 201.188 227.420 241.764 1.00 57.34 432 THR B N 1
ATOM 6290 C CA . THR B 2 432 ? 201.731 228.481 240.936 1.00 57.34 432 THR B CA 1
ATOM 6291 C C . THR B 2 432 ? 200.887 228.604 239.674 1.00 57.34 432 THR B C 1
ATOM 6292 O O . THR B 2 432 ? 200.242 227.646 239.241 1.00 57.34 432 THR B O 1
ATOM 6296 N N . SER B 2 433 ? 200.889 229.796 239.087 1.00 57.06 433 SER B N 1
ATOM 6297 C CA . SER B 2 433 ? 200.104 230.070 237.893 1.00 57.06 433 SER B CA 1
ATOM 6298 C C . SER B 2 433 ? 200.782 229.599 236.614 1.00 57.06 433 SER B C 1
ATOM 6299 O O . SER B 2 433 ? 200.390 230.032 235.529 1.00 57.06 433 SER B O 1
ATOM 6302 N N . LEU B 2 434 ? 201.782 228.724 236.715 1.00 56.48 434 LEU B N 1
ATOM 6303 C CA . LEU B 2 434 ? 202.531 228.315 235.533 1.00 56.48 434 LEU B CA 1
ATOM 6304 C C . LEU B 2 434 ? 201.675 227.490 234.582 1.00 56.48 434 LEU B C 1
ATOM 6305 O O . LEU B 2 434 ? 201.800 227.618 233.360 1.00 56.48 434 LEU B O 1
ATOM 6310 N N . GLY B 2 435 ? 200.813 226.627 235.118 1.00 53.88 435 GLY B N 1
ATOM 6311 C CA . GLY B 2 435 ? 200.022 225.759 234.260 1.00 53.88 435 GLY B CA 1
ATOM 6312 C C . GLY B 2 435 ? 199.019 226.517 233.415 1.00 53.88 435 GLY B C 1
ATOM 6313 O O . GLY B 2 435 ? 198.803 226.191 232.247 1.00 53.88 435 GLY B O 1
ATOM 6314 N N . LYS B 2 436 ? 198.374 227.522 234.003 1.00 54.36 436 LYS B N 1
ATOM 6315 C CA . LYS B 2 436 ? 197.496 228.400 233.242 1.00 54.36 436 LYS B CA 1
ATOM 6316 C C . LYS B 2 436 ? 198.267 229.123 232.145 1.00 54.36 436 LYS B C 1
ATOM 6317 O O . LYS B 2 436 ? 197.918 229.037 230.955 1.00 54.36 436 LYS B O 1
ATOM 6323 N N . GLU B 2 437 ? 199.362 229.784 232.529 1.00 54.03 437 GLU B N 1
ATOM 6324 C CA . GLU B 2 437 ? 200.144 230.578 231.591 1.00 54.03 437 GLU B CA 1
ATOM 6325 C C . GLU B 2 437 ? 200.545 229.759 230.377 1.00 54.03 437 GLU B C 1
ATOM 6326 O O . GLU B 2 437 ? 200.587 230.280 229.259 1.00 54.03 437 GLU B O 1
ATOM 6332 N N . CYS B 2 438 ? 200.821 228.470 230.574 1.00 52.66 438 CYS B N 1
ATOM 6333 C CA . CYS B 2 438 ? 201.123 227.595 229.448 1.00 52.66 438 CYS B CA 1
ATOM 6334 C C . CYS B 2 438 ? 199.958 227.530 228.473 1.00 52.66 438 CYS B C 1
ATOM 6335 O O . CYS B 2 438 ? 200.155 227.572 227.255 1.00 52.66 438 CYS B O 1
ATOM 6338 N N . VAL B 2 439 ? 198.733 227.432 228.990 1.00 49.33 439 VAL B N 1
ATOM 6339 C CA . VAL B 2 439 ? 197.567 227.306 228.126 1.00 49.33 439 VAL B CA 1
ATOM 6340 C C . VAL B 2 439 ? 197.332 228.591 227.336 1.00 49.33 439 VAL B C 1
ATOM 6341 O O . VAL B 2 439 ? 197.163 228.554 226.105 1.00 49.33 439 VAL B O 1
ATOM 6345 N N . GLN B 2 440 ? 197.332 229.749 228.010 1.00 50.74 440 GLN B N 1
ATOM 6346 C CA . GLN B 2 440 ? 197.186 230.983 227.235 1.00 50.74 440 GLN B CA 1
ATOM 6347 C C . GLN B 2 440 ? 198.331 231.177 226.248 1.00 50.74 440 GLN B C 1
ATOM 6348 O O . GLN B 2 440 ? 198.110 231.656 225.131 1.00 50.74 440 GLN B O 1
ATOM 6354 N N . GLN B 2 441 ? 199.559 230.829 226.630 1.00 47.81 441 GLN B N 1
ATOM 6355 C CA . GLN B 2 441 ? 200.678 231.052 225.725 1.00 47.81 441 GLN B CA 1
ATOM 6356 C C . GLN B 2 441 ? 200.584 230.160 224.495 1.00 47.81 441 GLN B C 1
ATOM 6357 O O . GLN B 2 441 ? 200.886 230.600 223.382 1.00 47.81 441 GLN B O 1
ATOM 6363 N N . LEU B 2 442 ? 200.174 228.904 224.670 1.00 45.26 442 LEU B N 1
ATOM 6364 C CA . LEU B 2 442 ? 199.988 228.036 223.514 1.00 45.26 442 LEU B CA 1
ATOM 6365 C C . LEU B 2 442 ? 198.887 228.563 222.603 1.00 45.26 442 LEU B C 1
ATOM 6366 O O . LEU B 2 442 ? 199.022 228.531 221.375 1.00 45.26 442 LEU B O 1
ATOM 6371 N N . ALA B 2 443 ? 197.787 229.051 223.183 1.00 45.92 443 ALA B N 1
ATOM 6372 C CA . ALA B 2 443 ? 196.725 229.617 222.356 1.00 45.92 443 ALA B CA 1
ATOM 6373 C C . ALA B 2 443 ? 197.224 230.816 221.558 1.00 45.92 443 ALA B C 1
ATOM 6374 O O . ALA B 2 443 ? 196.951 230.933 220.355 1.00 45.92 443 ALA B O 1
ATOM 6376 N N . GLU B 2 444 ? 197.964 231.713 222.213 1.00 46.86 444 GLU B N 1
ATOM 6377 C CA . GLU B 2 444 ? 198.499 232.885 221.527 1.00 46.86 444 GLU B CA 1
ATOM 6378 C C . GLU B 2 444 ? 199.460 232.484 220.420 1.00 46.86 444 GLU B C 1
ATOM 6379 O O . GLU B 2 444 ? 199.420 233.047 219.321 1.00 46.86 444 GLU B O 1
ATOM 6385 N N . ASN B 2 445 ? 200.342 231.523 220.696 1.00 44.44 445 ASN B N 1
ATOM 6386 C CA . ASN B 2 445 ? 201.291 231.074 219.688 1.00 44.44 445 ASN B CA 1
ATOM 6387 C C . ASN B 2 445 ? 200.573 230.485 218.489 1.00 44.44 445 ASN B C 1
ATOM 6388 O O . ASN 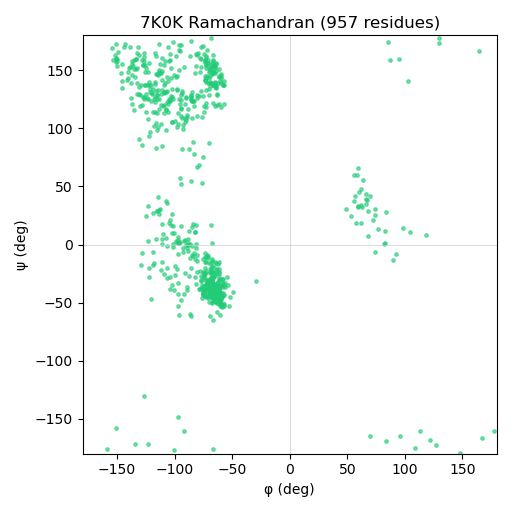B 2 445 ? 200.942 230.757 217.343 1.00 44.44 445 ASN B O 1
ATOM 6393 N N . THR B 2 446 ? 199.544 229.673 218.732 1.00 44.23 446 THR B N 1
ATOM 6394 C CA . THR B 2 446 ? 198.795 229.075 217.634 1.00 44.23 446 THR B CA 1
ATOM 6395 C C . THR B 2 446 ? 198.154 230.147 216.768 1.00 44.23 446 THR B C 1
ATOM 6396 O O . THR B 2 446 ? 198.301 230.144 215.540 1.00 44.23 446 THR B O 1
ATOM 6400 N N . ARG B 2 447 ? 197.446 231.089 217.396 1.00 45.41 447 ARG B N 1
ATOM 6401 C CA . ARG B 2 447 ? 196.796 232.141 216.625 1.00 45.41 447 ARG B CA 1
ATOM 6402 C C . ARG B 2 447 ? 197.807 232.951 215.826 1.00 45.41 447 ARG B C 1
ATOM 6403 O O . ARG B 2 447 ? 197.615 233.185 214.626 1.00 45.41 447 ARG B O 1
ATOM 6411 N N . TYR B 2 448 ? 198.898 233.368 216.470 1.00 44.66 448 TYR B N 1
ATOM 6412 C CA . TYR B 2 448 ? 199.888 234.207 215.805 1.00 44.66 448 TYR B CA 1
ATOM 6413 C C . TYR B 2 448 ? 200.525 233.480 214.631 1.00 44.66 448 TYR B C 1
ATOM 6414 O O . TYR B 2 448 ? 200.602 234.019 213.522 1.00 44.66 448 TYR B O 1
ATOM 6423 N N . PHE B 2 449 ? 200.985 232.248 214.859 1.00 44.20 449 PHE B N 1
ATOM 6424 C CA . PHE B 2 449 ? 201.657 231.492 213.813 1.00 44.20 449 PHE B CA 1
ATOM 6425 C C . PHE B 2 449 ? 200.731 231.227 212.639 1.00 44.20 449 PHE B C 1
ATOM 6426 O O . PHE B 2 449 ? 201.125 231.412 211.482 1.00 44.20 449 PHE B O 1
ATOM 6434 N N . ARG B 2 450 ? 199.496 230.797 212.910 1.00 44.28 450 ARG B N 1
ATOM 6435 C CA . ARG B 2 450 ? 198.580 230.496 211.819 1.00 44.28 450 ARG B CA 1
ATOM 6436 C C . ARG B 2 450 ? 198.237 231.746 211.023 1.00 44.28 450 ARG B C 1
ATOM 6437 O O . ARG B 2 450 ? 198.221 231.713 209.788 1.00 44.28 450 ARG B O 1
ATOM 6445 N N . ARG B 2 451 ? 197.976 232.864 211.705 1.00 44.91 451 ARG B N 1
ATOM 6446 C CA . ARG B 2 451 ? 197.638 234.082 210.978 1.00 44.91 451 ARG B CA 1
ATOM 6447 C C . ARG B 2 451 ? 198.807 234.564 210.135 1.00 44.91 451 ARG B C 1
ATOM 6448 O O . ARG B 2 451 ? 198.626 234.943 208.971 1.00 44.91 451 ARG B O 1
ATOM 6456 N N . ARG B 2 452 ? 200.016 234.551 210.700 1.00 45.12 452 ARG B N 1
ATOM 6457 C CA . ARG B 2 452 ? 201.184 235.005 209.956 1.00 45.12 452 ARG B CA 1
ATOM 6458 C C . ARG B 2 452 ? 201.446 234.121 208.748 1.00 45.12 452 ARG B C 1
ATOM 6459 O O . ARG B 2 452 ? 201.748 234.625 207.664 1.00 45.12 452 ARG B O 1
ATOM 6467 N N . LEU B 2 453 ? 201.339 232.802 208.912 1.00 45.44 453 LEU B N 1
ATOM 6468 C CA . LEU B 2 453 ? 201.554 231.903 207.784 1.00 45.44 453 LEU B CA 1
ATOM 6469 C C . LEU B 2 453 ? 200.509 232.110 206.700 1.00 45.44 453 LEU B C 1
ATOM 6470 O O . LEU B 2 453 ? 200.840 232.125 205.511 1.00 45.44 453 LEU B O 1
ATOM 6475 N N . LYS B 2 454 ? 199.239 232.259 207.085 1.00 48.04 454 LYS B N 1
ATOM 6476 C CA . LYS B 2 454 ? 198.193 232.411 206.082 1.00 48.04 454 LYS B CA 1
ATOM 6477 C C . LYS B 2 454 ? 198.329 233.726 205.332 1.00 48.04 454 LYS B C 1
ATOM 6478 O O . LYS B 2 454 ? 198.095 233.776 204.121 1.00 48.04 454 LYS B O 1
ATOM 6484 N N . GLU B 2 455 ? 198.711 234.803 206.019 1.00 47.52 455 GLU B N 1
ATOM 6485 C CA . GLU B 2 455 ? 198.849 236.065 205.304 1.00 47.52 455 GLU B CA 1
ATOM 6486 C C . GLU B 2 455 ? 200.175 236.171 204.564 1.00 47.52 455 GLU B C 1
ATOM 6487 O O . GLU B 2 455 ? 200.404 237.166 203.873 1.00 47.52 455 GLU B O 1
ATOM 6493 N N . MET B 2 456 ? 201.050 235.172 204.693 1.00 47.67 456 MET B N 1
ATOM 6494 C CA . MET B 2 456 ? 202.218 235.047 203.830 1.00 47.67 456 MET B CA 1
ATOM 6495 C C . MET B 2 456 ? 201.901 234.397 202.493 1.00 47.67 456 MET B C 1
ATOM 6496 O O . MET B 2 456 ? 202.596 234.672 201.512 1.00 47.67 456 MET B O 1
ATOM 6501 N N . GLY B 2 457 ? 200.882 233.548 202.427 1.00 47.77 457 GLY B N 1
ATOM 6502 C CA . GLY B 2 457 ? 200.448 232.982 201.170 1.00 47.77 457 GLY B CA 1
ATOM 6503 C C . GLY B 2 457 ? 200.532 231.481 201.053 1.00 47.77 457 GLY B C 1
ATOM 6504 O O . GLY B 2 457 ? 200.338 230.957 199.954 1.00 47.77 457 GLY B O 1
ATOM 6505 N N . PHE B 2 458 ? 200.824 230.772 202.135 1.00 47.03 458 PHE B N 1
ATOM 6506 C CA . PHE B 2 458 ? 200.873 229.320 202.100 1.00 47.03 458 PHE B CA 1
ATOM 6507 C C . PHE B 2 458 ? 199.469 228.743 202.199 1.00 47.03 458 PHE B C 1
ATOM 6508 O O . PHE B 2 458 ? 198.521 229.428 202.589 1.00 47.03 458 PHE B O 1
ATOM 6516 N N . ILE B 2 459 ? 199.337 227.473 201.837 1.00 47.99 459 ILE B N 1
ATOM 6517 C CA . ILE B 2 459 ? 198.098 226.741 202.063 1.00 47.99 459 ILE B CA 1
ATOM 6518 C C . ILE B 2 459 ? 198.231 225.993 203.379 1.00 47.99 459 ILE B C 1
ATOM 6519 O O . ILE B 2 459 ? 199.082 225.110 203.519 1.00 47.99 459 ILE B O 1
ATOM 6524 N N . ILE B 2 460 ? 197.391 226.350 204.343 1.00 47.59 460 ILE B N 1
ATOM 6525 C CA . ILE B 2 460 ? 197.423 225.788 205.685 1.00 47.59 460 ILE B CA 1
ATOM 6526 C C . ILE B 2 460 ? 196.113 225.055 205.925 1.00 47.59 460 ILE B C 1
ATOM 6527 O O . ILE B 2 460 ? 195.033 225.626 205.745 1.00 47.59 460 ILE B O 1
ATOM 6532 N N . TYR B 2 461 ? 196.208 223.795 206.326 1.00 48.10 461 TYR B N 1
ATOM 6533 C CA . TYR B 2 461 ? 195.040 222.975 206.597 1.00 48.10 461 TYR B CA 1
ATOM 6534 C C . TYR B 2 461 ? 194.653 223.075 208.065 1.00 48.10 461 TYR B C 1
ATOM 6535 O O . TYR B 2 461 ? 195.492 223.340 208.928 1.00 48.10 461 TYR B O 1
ATOM 6544 N N . GLY B 2 462 ? 193.373 222.876 208.335 1.00 47.05 462 GLY B N 1
ATOM 6545 C CA . GLY B 2 462 ? 192.898 222.599 209.672 1.00 47.05 462 GLY B CA 1
ATOM 6546 C C . GLY B 2 462 ? 192.129 223.753 210.278 1.00 47.05 462 GLY B C 1
ATOM 6547 O O . GLY B 2 462 ? 191.862 224.773 209.645 1.00 47.05 462 GLY B O 1
ATOM 6548 N N . ASN B 2 463 ? 191.765 223.556 211.540 1.00 46.06 463 ASN B N 1
ATOM 6549 C CA . ASN B 2 463 ? 191.053 224.561 212.307 1.00 46.06 463 ASN B CA 1
ATOM 6550 C C . ASN B 2 463 ? 192.017 225.637 212.785 1.00 46.06 463 ASN B C 1
ATOM 6551 O O . ASN B 2 463 ? 193.189 225.375 213.052 1.00 46.06 463 ASN B O 1
ATOM 6556 N N . GLU B 2 464 ? 191.508 226.863 212.893 1.00 45.94 464 GLU B N 1
ATOM 6557 C CA . GLU B 2 464 ? 192.359 227.987 213.252 1.00 45.94 464 GLU B CA 1
ATOM 6558 C C . GLU B 2 464 ? 192.866 227.904 214.683 1.00 45.94 464 GLU B C 1
ATOM 6559 O O . GLU B 2 464 ? 193.806 228.622 215.037 1.00 45.94 464 GLU B O 1
ATOM 6565 N N . ASP B 2 465 ? 192.263 227.063 215.516 1.00 45.77 465 ASP B N 1
ATOM 6566 C CA . ASP B 2 465 ? 192.676 226.912 216.902 1.00 45.77 465 ASP B CA 1
ATOM 6567 C C . ASP B 2 465 ? 193.588 225.717 217.122 1.00 45.77 465 ASP B C 1
ATOM 6568 O O . ASP B 2 465 ? 193.980 225.459 218.262 1.00 45.77 465 ASP B O 1
ATOM 6573 N N . SER B 2 466 ? 193.934 224.996 216.075 1.00 44.42 466 SER B N 1
ATOM 6574 C CA . SER B 2 466 ? 194.698 223.770 216.229 1.00 44.42 466 SER B CA 1
ATOM 6575 C C . SER B 2 466 ? 196.189 224.083 216.280 1.00 44.42 466 SER B C 1
ATOM 6576 O O . SER B 2 466 ? 196.712 224.720 215.362 1.00 44.42 466 SER B O 1
ATOM 6579 N N . PRO B 2 467 ? 196.899 223.660 217.329 1.00 43.28 467 PRO B N 1
ATOM 6580 C CA . PRO B 2 467 ? 198.329 223.976 217.430 1.00 43.28 467 PRO B CA 1
ATOM 6581 C C . PRO B 2 467 ? 199.204 223.250 216.424 1.00 43.28 467 PRO B C 1
ATOM 6582 O O . PRO B 2 467 ? 200.356 223.659 216.240 1.00 43.28 467 PRO B O 1
ATOM 6586 N N . VAL B 2 468 ? 198.719 222.195 215.780 1.00 44.79 468 VAL B N 1
ATOM 6587 C CA . VAL B 2 468 ? 199.435 221.576 214.670 1.00 44.79 468 VAL B CA 1
ATOM 6588 C C . VAL B 2 468 ? 199.073 222.316 213.389 1.00 44.79 468 VAL B C 1
ATOM 6589 O O . VAL B 2 468 ? 197.894 222.531 213.088 1.00 44.79 468 VAL B O 1
ATOM 6593 N N . VAL B 2 469 ? 200.091 222.743 212.655 1.00 45.12 469 VAL B N 1
ATOM 6594 C CA . VAL B 2 469 ? 199.937 223.555 211.456 1.00 45.12 469 VAL B CA 1
ATOM 6595 C C . VAL B 2 469 ? 200.502 222.757 210.284 1.00 45.12 469 VAL B C 1
ATOM 6596 O O . VAL B 2 469 ? 201.728 222.654 210.145 1.00 45.12 469 VAL B O 1
ATOM 6600 N N . PRO B 2 470 ? 199.669 222.134 209.462 1.00 45.89 470 PRO B N 1
ATOM 6601 C CA . PRO B 2 470 ? 200.185 221.511 208.238 1.00 45.89 470 PRO B CA 1
ATOM 6602 C C . PRO B 2 470 ? 200.281 222.483 207.072 1.00 45.89 470 PRO B C 1
ATOM 6603 O O . PRO B 2 470 ? 199.304 223.135 206.700 1.00 45.89 470 PRO B O 1
ATOM 6607 N N . LEU B 2 471 ? 201.474 222.580 206.498 1.00 47.23 471 LEU B N 1
ATOM 6608 C CA . LEU B 2 471 ? 201.754 223.406 205.335 1.00 47.23 471 LEU B CA 1
ATOM 6609 C C . LEU B 2 471 ? 201.930 222.498 204.125 1.00 47.23 471 LEU B C 1
ATOM 6610 O O . LEU B 2 471 ? 202.649 221.500 204.197 1.00 47.23 471 LEU B O 1
ATOM 6615 N N . MET B 2 472 ? 201.275 222.834 203.019 1.00 49.47 472 MET B N 1
ATOM 6616 C CA . MET B 2 472 ? 201.229 221.947 201.859 1.00 49.47 472 MET B CA 1
ATOM 6617 C C . MET B 2 472 ? 202.464 222.150 200.992 1.00 49.47 472 MET B C 1
ATOM 6618 O O . MET B 2 472 ? 202.735 223.262 200.532 1.00 49.47 472 MET B O 1
ATOM 6623 N N . LEU B 2 473 ? 203.201 221.064 200.755 1.00 50.31 473 LEU B N 1
ATOM 6624 C CA . LEU B 2 473 ? 204.339 221.116 199.843 1.00 50.31 473 LEU B CA 1
ATOM 6625 C C . LEU B 2 473 ? 203.942 220.629 198.456 1.00 50.31 473 LEU B C 1
ATOM 6626 O O . LEU B 2 473 ? 204.347 221.209 197.442 1.00 50.31 473 LEU B O 1
ATOM 6631 N N . TYR B 2 474 ? 203.167 219.551 198.396 1.00 53.74 474 TYR B N 1
ATOM 6632 C CA . TYR B 2 474 ? 202.461 219.023 197.237 1.00 53.74 474 TYR B CA 1
ATOM 6633 C C . TYR B 2 474 ? 203.373 218.336 196.230 1.00 53.74 474 TYR B C 1
ATOM 6634 O O . TYR B 2 474 ? 202.865 217.762 195.277 1.00 53.74 474 TYR B O 1
ATOM 6643 N N . MET B 2 475 ? 204.693 218.370 196.390 1.00 54.05 475 MET B N 1
ATOM 6644 C CA . MET B 2 475 ? 205.561 217.752 195.403 1.00 54.05 475 MET B CA 1
ATOM 6645 C C . MET B 2 475 ? 206.604 216.888 196.096 1.00 54.05 475 MET B C 1
ATOM 6646 O O . MET B 2 475 ? 207.143 217.280 197.135 1.00 54.05 475 MET B O 1
ATOM 6651 N N . PRO B 2 476 ? 206.898 215.705 195.551 1.00 55.49 476 PRO B N 1
ATOM 6652 C CA . PRO B 2 476 ? 207.831 214.799 196.240 1.00 55.49 476 PRO B CA 1
ATOM 6653 C C . PRO B 2 476 ? 209.232 215.363 196.404 1.00 55.49 476 PRO B C 1
ATOM 6654 O O . PRO B 2 476 ? 209.880 215.102 197.423 1.00 55.49 476 PRO B O 1
ATOM 6658 N N . ALA B 2 477 ? 209.726 216.125 195.428 1.00 54.03 477 ALA B N 1
ATOM 6659 C CA . ALA B 2 477 ? 211.053 216.715 195.565 1.00 54.03 477 ALA B CA 1
ATOM 6660 C C . ALA B 2 477 ? 211.057 217.809 196.621 1.00 54.03 477 ALA B C 1
ATOM 6661 O O . ALA B 2 477 ? 212.034 217.965 197.366 1.00 54.03 477 ALA B O 1
ATOM 6663 N N . LYS B 2 478 ? 209.971 218.575 196.701 1.00 51.52 478 LYS B N 1
ATOM 6664 C CA . LYS B 2 478 ? 209.880 219.627 197.696 1.00 51.52 478 LYS B CA 1
ATOM 6665 C C . LYS B 2 478 ? 209.809 219.078 199.110 1.00 51.52 478 LYS B C 1
ATOM 6666 O O . LYS B 2 478 ? 210.173 219.790 200.044 1.00 51.52 478 LYS B O 1
ATOM 6672 N N . ILE B 2 479 ? 209.383 217.828 199.291 1.00 51.68 479 ILE B N 1
ATOM 6673 C CA . ILE B 2 479 ? 209.412 217.225 200.622 1.00 51.68 479 ILE B CA 1
ATOM 6674 C C . ILE B 2 479 ? 210.835 217.202 201.159 1.00 51.68 479 ILE B C 1
ATOM 6675 O O . ILE B 2 479 ? 211.100 217.631 202.287 1.00 51.68 479 ILE B O 1
ATOM 6680 N N . GLY B 2 480 ? 211.772 216.690 200.362 1.00 51.20 480 GLY B N 1
ATOM 6681 C CA . GLY B 2 480 ? 213.163 216.697 200.780 1.00 51.20 480 GLY B CA 1
ATOM 6682 C C . GLY B 2 480 ? 213.757 218.090 200.809 1.00 51.20 480 GLY B C 1
ATOM 6683 O O . GLY B 2 480 ? 214.510 218.438 201.727 1.00 51.20 480 GLY B O 1
ATOM 6684 N N . ALA B 2 481 ? 213.430 218.905 199.804 1.00 50.06 481 ALA B N 1
ATOM 6685 C CA . ALA B 2 481 ? 214.025 220.230 199.713 1.00 50.06 481 ALA B CA 1
ATOM 6686 C C . ALA B 2 481 ? 213.646 221.089 200.908 1.00 50.06 481 ALA B C 1
ATOM 6687 O O . ALA B 2 481 ? 214.488 221.814 201.443 1.00 50.06 481 ALA B O 1
ATOM 6689 N N . PHE B 2 482 ? 212.389 221.020 201.348 1.00 48.45 482 PHE B N 1
ATOM 6690 C CA . PHE B 2 482 ? 211.943 221.849 202.460 1.00 48.45 482 PHE B CA 1
ATOM 6691 C C . PHE B 2 482 ? 212.658 221.475 203.746 1.00 48.45 482 PHE B C 1
ATOM 6692 O O . PHE B 2 482 ? 213.145 222.345 204.471 1.00 48.45 482 PHE B O 1
ATOM 6700 N N . GLY B 2 483 ? 212.732 220.180 204.048 1.00 49.17 483 GLY B N 1
ATOM 6701 C CA . GLY B 2 483 ? 213.428 219.760 205.251 1.00 49.17 483 GLY B CA 1
ATOM 6702 C C . GLY B 2 483 ? 214.891 220.153 205.239 1.00 49.17 483 GLY B C 1
ATOM 6703 O O . GLY B 2 483 ? 215.409 220.684 206.226 1.00 49.17 483 GLY B O 1
ATOM 6704 N N . ARG B 2 484 ? 215.572 219.921 204.113 1.00 51.24 484 ARG B N 1
ATOM 6705 C CA . ARG B 2 484 ? 216.989 220.258 204.031 1.00 51.24 484 ARG B CA 1
ATOM 6706 C C . ARG B 2 484 ? 217.214 221.760 204.143 1.00 51.24 484 ARG B C 1
ATOM 6707 O O . ARG B 2 484 ? 218.124 222.209 204.847 1.00 51.24 484 ARG B O 1
ATOM 6715 N N . GLU B 2 485 ? 216.387 222.556 203.463 1.00 49.63 485 GLU B N 1
ATOM 6716 C CA . GLU B 2 485 ? 216.583 223.999 203.467 1.00 49.63 485 GLU B CA 1
ATOM 6717 C C . GLU B 2 485 ? 216.228 224.602 204.816 1.00 49.63 485 GLU B C 1
ATOM 6718 O O . GLU B 2 485 ? 216.816 225.607 205.227 1.00 49.63 485 GLU B O 1
ATOM 6724 N N . MET B 2 486 ? 215.257 224.014 205.517 1.00 47.62 486 MET B N 1
ATOM 6725 C CA . MET B 2 486 ? 214.885 224.549 206.817 1.00 47.62 486 MET B CA 1
ATOM 6726 C C . MET B 2 486 ? 215.921 224.185 207.868 1.00 47.62 486 MET B C 1
ATOM 6727 O O . MET B 2 486 ? 216.231 224.998 208.745 1.00 47.62 486 MET B O 1
ATOM 6732 N N . LEU B 2 487 ? 216.476 222.970 207.802 1.00 46.87 487 LEU B N 1
ATOM 6733 C CA . LEU B 2 487 ? 217.561 222.630 208.719 1.00 46.87 487 LEU B CA 1
ATOM 6734 C C . LEU B 2 487 ? 218.800 223.464 208.427 1.00 46.87 487 LEU B C 1
ATOM 6735 O O . LEU B 2 487 ? 219.537 223.836 209.344 1.00 46.87 487 LEU B O 1
ATOM 6740 N N . LYS B 2 488 ? 219.049 223.757 207.150 1.00 48.46 488 LYS B N 1
ATOM 6741 C CA . LYS B 2 488 ? 220.137 224.655 206.783 1.00 48.46 488 LYS B CA 1
ATOM 6742 C C . LYS B 2 488 ? 219.975 226.022 207.431 1.00 48.46 488 LYS B C 1
ATOM 6743 O O . LYS B 2 488 ? 220.968 226.702 207.708 1.00 48.46 488 LYS B O 1
ATOM 6749 N N . ARG B 2 489 ? 218.738 226.436 207.682 1.00 47.78 489 ARG B N 1
ATOM 6750 C CA . ARG B 2 489 ? 218.440 227.723 208.288 1.00 47.78 489 ARG B CA 1
ATOM 6751 C C . ARG B 2 489 ? 218.105 227.611 209.767 1.00 47.78 489 ARG B C 1
ATOM 6752 O O . ARG B 2 489 ? 217.539 228.550 210.331 1.00 47.78 489 ARG B O 1
ATOM 6760 N N . ASN B 2 490 ? 218.431 226.477 210.393 1.00 46.74 490 ASN B N 1
ATOM 6761 C CA . ASN B 2 490 ? 218.384 226.285 211.843 1.00 46.74 490 ASN B CA 1
ATOM 6762 C C . ASN B 2 490 ? 216.961 226.141 212.377 1.00 46.74 490 ASN B C 1
ATOM 6763 O O . ASN B 2 490 ? 216.678 226.527 213.510 1.00 46.74 490 ASN B O 1
ATOM 6768 N N . ILE B 2 491 ? 216.049 225.586 211.582 1.00 45.55 491 ILE B N 1
ATOM 6769 C CA . ILE B 2 491 ? 214.727 225.189 212.054 1.00 45.55 491 ILE B CA 1
ATOM 6770 C C . ILE B 2 491 ? 214.517 223.723 211.719 1.00 45.55 491 ILE B C 1
ATOM 6771 O O . ILE B 2 491 ? 214.720 223.307 210.574 1.00 45.55 491 ILE B O 1
ATOM 6776 N N . GLY B 2 492 ? 214.112 222.940 212.718 1.00 45.83 492 GLY B N 1
ATOM 6777 C CA . GLY B 2 492 ? 213.782 221.551 212.522 1.00 45.83 492 GLY B CA 1
ATOM 6778 C C . GLY B 2 492 ? 212.292 221.387 212.314 1.00 45.83 492 GLY B C 1
ATOM 6779 O O . GLY B 2 492 ? 211.492 221.757 213.173 1.00 45.83 492 GLY B O 1
ATOM 6780 N N . VAL B 2 493 ? 211.924 220.827 211.168 1.00 46.48 493 VAL B N 1
ATOM 6781 C CA . VAL B 2 493 ? 210.529 220.639 210.798 1.00 46.48 493 VAL B CA 1
ATOM 6782 C C . VAL B 2 493 ? 210.311 219.179 210.439 1.00 46.48 493 VAL B C 1
ATOM 6783 O O . VAL B 2 493 ? 211.261 218.422 210.215 1.00 46.48 493 VAL B O 1
ATOM 6787 N N . VAL B 2 494 ? 209.045 218.788 210.383 1.00 46.81 494 VAL B N 1
ATOM 6788 C CA . VAL B 2 494 ? 208.644 217.426 210.059 1.00 46.81 494 VAL B CA 1
ATOM 6789 C C . VAL B 2 494 ? 207.957 217.452 208.704 1.00 46.81 494 VAL B C 1
ATOM 6790 O O . VAL B 2 494 ? 207.062 218.268 208.477 1.00 46.81 494 VAL B O 1
ATOM 6794 N N . VAL B 2 495 ? 208.377 216.580 207.794 1.00 49.65 495 VAL B N 1
ATOM 6795 C CA . VAL B 2 495 ? 207.767 216.453 206.476 1.00 49.65 495 VAL B CA 1
ATOM 6796 C C . VAL B 2 495 ? 207.285 215.020 206.312 1.00 49.65 495 VAL B C 1
ATOM 6797 O O . VAL B 2 495 ? 207.955 214.082 206.755 1.00 49.65 495 VAL B O 1
ATOM 6801 N N . VAL B 2 496 ? 206.112 214.851 205.705 1.00 53.70 496 VAL B N 1
ATOM 6802 C CA . VAL B 2 496 ? 205.445 213.557 205.620 1.00 53.70 496 VAL B CA 1
ATOM 6803 C C . VAL B 2 496 ? 204.796 213.374 204.252 1.00 53.70 496 VAL B C 1
ATOM 6804 O O . VAL B 2 496 ? 204.267 214.327 203.662 1.00 53.70 496 VAL B O 1
ATOM 6808 N N . GLY B 2 497 ? 204.853 212.130 203.758 1.00 60.25 497 GLY B N 1
ATOM 6809 C CA . GLY B 2 497 ? 204.265 211.690 202.503 1.00 60.25 497 GLY B CA 1
ATOM 6810 C C . GLY B 2 497 ? 203.353 210.481 202.655 1.00 60.25 497 GLY B C 1
ATOM 6811 O O . GLY B 2 497 ? 202.488 210.485 203.533 1.00 60.25 497 GLY B O 1
ATOM 6812 N N . PHE B 2 498 ? 203.537 209.436 201.837 1.00 64.71 498 PHE B N 1
ATOM 6813 C CA . PHE B 2 498 ? 202.547 208.356 201.784 1.00 64.71 498 PHE B CA 1
ATOM 6814 C C . PHE B 2 498 ? 202.270 207.654 203.109 1.00 64.71 498 PHE B C 1
ATOM 6815 O O . PHE B 2 498 ? 201.083 207.517 203.454 1.00 64.71 498 PHE B O 1
ATOM 6823 N N . PRO B 2 499 ? 203.260 207.172 203.874 1.00 63.68 499 PRO B N 1
ATOM 6824 C CA . PRO B 2 499 ? 202.914 206.329 205.036 1.00 63.68 499 PRO B CA 1
ATOM 6825 C C . PRO B 2 499 ? 202.069 207.045 206.074 1.00 63.68 499 PRO B C 1
ATOM 6826 O O . PRO B 2 499 ? 201.485 206.394 206.948 1.00 63.68 499 PRO B O 1
ATOM 6830 N N . ALA B 2 500 ? 201.986 208.373 206.003 1.00 63.85 500 ALA B N 1
ATOM 6831 C CA . ALA B 2 500 ? 201.148 209.140 206.907 1.00 63.85 500 ALA B CA 1
ATOM 6832 C C . ALA B 2 500 ? 200.100 209.993 206.203 1.00 63.85 500 ALA B C 1
ATOM 6833 O O . ALA B 2 500 ? 199.120 210.385 206.846 1.00 63.85 500 ALA B O 1
ATOM 6835 N N . THR B 2 501 ? 200.271 210.295 204.921 1.00 61.16 501 THR B N 1
ATOM 6836 C CA . THR B 2 501 ? 199.388 211.201 204.202 1.00 61.16 501 THR B CA 1
ATOM 6837 C C . THR B 2 501 ? 199.009 210.600 202.857 1.00 61.16 501 THR B C 1
ATOM 6838 O O . THR B 2 501 ? 199.694 209.703 202.356 1.00 61.16 501 THR B O 1
ATOM 6842 N N . PRO B 2 502 ? 197.916 211.070 202.251 1.00 63.57 502 PRO B N 1
ATOM 6843 C CA . PRO B 2 502 ? 197.568 210.610 200.901 1.00 63.57 502 PRO B CA 1
ATOM 6844 C C . PRO B 2 502 ? 198.582 211.058 199.857 1.00 63.57 502 PRO B C 1
ATOM 6845 O O . PRO B 2 502 ? 199.610 211.662 200.170 1.00 63.57 502 PRO B O 1
ATOM 6849 N N . ILE B 2 503 ? 198.280 210.736 198.596 1.00 64.94 503 ILE B N 1
ATOM 6850 C CA . ILE B 2 503 ? 199.279 210.838 197.533 1.00 64.94 503 ILE B CA 1
ATOM 6851 C C . ILE B 2 503 ? 199.675 212.290 197.269 1.00 64.94 503 ILE B C 1
ATOM 6852 O O . ILE B 2 503 ? 200.824 212.683 197.497 1.00 64.94 503 ILE B O 1
ATOM 6857 N N . ILE B 2 504 ? 198.738 213.111 196.798 1.00 62.88 504 ILE B N 1
ATOM 6858 C CA . ILE B 2 504 ? 199.102 214.445 196.331 1.00 62.88 504 ILE B CA 1
ATOM 6859 C C . ILE B 2 504 ? 199.441 215.357 197.501 1.00 62.88 504 ILE B C 1
ATOM 6860 O O . ILE B 2 504 ? 200.365 216.174 197.421 1.00 62.88 504 ILE B O 1
ATOM 6865 N N . GLU B 2 505 ? 198.710 215.231 198.604 1.00 61.37 505 GLU B N 1
ATOM 6866 C CA . GLU B 2 505 ? 198.834 216.154 199.729 1.00 61.37 505 GLU B CA 1
ATOM 6867 C C . GLU B 2 505 ? 199.932 215.660 200.661 1.00 61.37 505 GLU B C 1
ATOM 6868 O O . GLU B 2 505 ? 199.674 215.007 201.671 1.00 61.37 505 GLU B O 1
ATOM 6874 N N . SER B 2 506 ? 201.174 215.978 200.313 1.00 55.29 506 SER B N 1
ATOM 6875 C CA . SER B 2 506 ? 202.308 215.774 201.200 1.00 55.29 506 SER B CA 1
ATOM 6876 C C . SER B 2 506 ? 202.625 217.093 201.881 1.00 55.29 506 SER B C 1
ATOM 6877 O O . SER B 2 506 ? 202.475 218.159 201.281 1.00 55.29 506 SER B O 1
ATOM 6880 N N . ARG B 2 507 ? 203.039 217.030 203.144 1.00 52.02 507 ARG B N 1
ATOM 6881 C CA . ARG B 2 507 ? 202.971 218.236 203.955 1.00 52.02 507 ARG B CA 1
ATOM 6882 C C . ARG B 2 507 ? 204.144 218.341 204.912 1.00 52.02 507 ARG B C 1
ATOM 6883 O O . ARG B 2 507 ? 204.933 217.412 205.076 1.00 52.02 507 ARG B O 1
ATOM 6891 N N . ALA B 2 508 ? 204.250 219.516 205.525 1.00 47.31 508 ALA B N 1
ATOM 6892 C CA . ALA B 2 508 ? 205.178 219.789 206.611 1.00 47.31 508 ALA B CA 1
ATOM 6893 C C . ALA B 2 508 ? 204.368 220.214 207.825 1.00 47.31 508 ALA B C 1
ATOM 6894 O O . ALA B 2 508 ? 203.600 221.173 207.754 1.00 47.31 508 ALA B O 1
ATOM 6896 N N . ARG B 2 509 ? 204.547 219.515 208.932 1.00 46.82 509 ARG B N 1
ATOM 6897 C CA . ARG B 2 509 ? 203.764 219.749 210.135 1.00 46.82 509 ARG B CA 1
ATOM 6898 C C . ARG B 2 509 ? 204.590 220.550 211.131 1.00 46.82 509 ARG B C 1
ATOM 6899 O O . ARG B 2 509 ? 205.720 220.169 211.451 1.00 46.82 509 ARG B O 1
ATOM 6907 N N . PHE B 2 510 ? 204.032 221.656 211.612 1.00 45.23 510 PHE B N 1
ATOM 6908 C CA . PHE B 2 510 ? 204.622 222.439 212.690 1.00 45.23 510 PHE B CA 1
ATOM 6909 C C . PHE B 2 510 ? 203.825 222.196 213.961 1.00 45.23 510 PHE B C 1
ATOM 6910 O O . PHE B 2 510 ? 202.621 222.456 213.996 1.00 45.23 510 PHE B O 1
ATOM 6918 N N . CYS B 2 511 ? 204.490 221.706 214.998 1.00 46.28 511 CYS B N 1
ATOM 6919 C CA . CYS B 2 511 ? 203.882 221.577 216.313 1.00 46.28 511 CYS B CA 1
ATOM 6920 C C . CYS B 2 511 ? 204.272 222.789 217.145 1.00 46.28 511 CYS B C 1
ATOM 6921 O O . CYS B 2 511 ? 205.448 222.969 217.473 1.00 46.28 511 CYS B O 1
ATOM 6924 N N . LEU B 2 512 ? 203.291 223.621 217.469 1.00 44.15 512 LEU B N 1
ATOM 6925 C CA . LEU B 2 512 ? 203.540 224.798 218.279 1.00 44.15 512 LEU B CA 1
ATOM 6926 C C . LEU B 2 512 ? 203.595 224.427 219.755 1.00 44.15 512 LEU B C 1
ATOM 6927 O O . LEU B 2 512 ? 203.012 223.437 220.199 1.00 44.15 512 LEU B O 1
ATOM 6932 N N . SER B 2 513 ? 204.320 225.238 220.517 1.00 44.22 513 SER B N 1
ATOM 6933 C CA . SER B 2 513 ? 204.577 224.950 221.915 1.00 44.22 513 SER B CA 1
ATOM 6934 C C . SER B 2 513 ? 204.397 226.216 222.733 1.00 44.22 513 SER B C 1
ATOM 6935 O O . SER B 2 513 ? 204.538 227.328 222.223 1.00 44.22 513 SER B O 1
ATOM 6938 N N . ALA B 2 514 ? 204.065 226.035 224.011 1.00 45.29 514 ALA B N 1
ATOM 6939 C CA . ALA B 2 514 ? 204.086 227.163 224.930 1.00 45.29 514 ALA B CA 1
ATOM 6940 C C . ALA B 2 514 ? 205.511 227.556 225.282 1.00 45.29 514 ALA B C 1
ATOM 6941 O O . ALA B 2 514 ? 205.740 228.643 225.820 1.00 45.29 514 ALA B O 1
ATOM 6943 N N . ALA B 2 515 ? 206.477 226.683 224.994 1.00 45.61 515 ALA B N 1
ATOM 6944 C CA . ALA B 2 515 ? 207.876 227.029 225.204 1.00 45.61 515 ALA B CA 1
ATOM 6945 C C . ALA B 2 515 ? 208.366 227.999 224.140 1.00 45.61 515 ALA B C 1
ATOM 6946 O O . ALA B 2 515 ? 209.312 228.759 224.371 1.00 45.61 515 ALA B O 1
ATOM 6948 N N . HIS B 2 516 ? 207.742 227.980 222.966 1.00 44.19 516 HIS B N 1
ATOM 6949 C CA . HIS B 2 516 ? 208.102 228.905 221.903 1.00 44.19 516 HIS B CA 1
ATOM 6950 C C . HIS B 2 516 ? 207.761 230.328 222.306 1.00 44.19 516 HIS B C 1
ATOM 6951 O O . HIS B 2 516 ? 206.604 230.638 222.600 1.00 44.19 516 HIS B O 1
ATOM 6958 N N . THR B 2 517 ? 208.767 231.191 222.321 1.00 44.79 517 THR B N 1
ATOM 6959 C CA . THR B 2 517 ? 208.539 232.606 222.540 1.00 44.79 517 THR B CA 1
ATOM 6960 C C . THR B 2 517 ? 208.200 233.284 221.218 1.00 44.79 517 THR B C 1
ATOM 6961 O O . THR B 2 517 ? 208.219 232.665 220.154 1.00 44.79 517 THR B O 1
ATOM 6965 N N . LYS B 2 518 ? 207.874 234.574 221.292 1.00 46.66 518 LYS B N 1
ATOM 6966 C CA . LYS B 2 518 ? 207.523 235.296 220.075 1.00 46.66 518 LYS B CA 1
ATOM 6967 C C . LYS B 2 518 ? 208.754 235.581 219.228 1.00 46.66 518 LYS B C 1
ATOM 6968 O O . LYS B 2 518 ? 208.659 235.692 218.003 1.00 46.66 518 LYS B O 1
ATOM 6974 N N . GLU B 2 519 ? 209.920 235.714 219.860 1.00 46.30 519 GLU B N 1
ATOM 6975 C CA . GLU B 2 519 ? 211.157 235.885 219.105 1.00 46.30 519 GLU B CA 1
ATOM 6976 C C . GLU B 2 519 ? 211.481 234.633 218.301 1.00 46.30 519 GLU B C 1
ATOM 6977 O O . GLU B 2 519 ? 211.877 234.711 217.132 1.00 46.30 519 GLU B O 1
ATOM 6983 N N . ILE B 2 520 ? 211.312 233.463 218.918 1.00 44.72 520 ILE B N 1
ATOM 6984 C CA . ILE B 2 520 ? 211.537 232.199 218.223 1.00 44.72 520 ILE B CA 1
ATOM 6985 C C . ILE B 2 520 ? 210.555 232.042 217.072 1.00 44.72 520 ILE B C 1
ATOM 6986 O O . ILE B 2 520 ? 210.927 231.628 215.967 1.00 44.72 520 ILE B O 1
ATOM 6991 N N . LEU B 2 521 ? 209.284 232.356 217.316 1.00 44.45 521 LEU B N 1
ATOM 6992 C CA . LEU B 2 521 ? 208.281 232.255 216.266 1.00 44.45 521 LEU B CA 1
ATOM 6993 C C . LEU B 2 521 ? 208.581 233.218 215.129 1.00 44.45 521 LEU B C 1
ATOM 6994 O O . LEU B 2 521 ? 208.398 232.878 213.960 1.00 44.45 521 LEU B O 1
ATOM 6999 N N . ASP B 2 522 ? 209.033 234.430 215.451 1.00 45.07 522 ASP B N 1
ATOM 7000 C CA . ASP B 2 522 ? 209.393 235.391 214.416 1.00 45.07 522 ASP B CA 1
ATOM 7001 C C . ASP B 2 522 ? 210.559 234.896 213.576 1.00 45.07 522 ASP B C 1
ATOM 7002 O O . ASP B 2 522 ? 210.549 235.031 212.348 1.00 45.07 522 ASP B O 1
ATOM 7007 N N . THR B 2 523 ? 211.581 234.330 214.220 1.00 44.33 523 THR B N 1
ATOM 7008 C CA . THR B 2 523 ? 212.705 233.778 213.473 1.00 44.33 523 THR B CA 1
ATOM 7009 C C . THR B 2 523 ? 212.249 232.660 212.547 1.00 44.33 523 THR B C 1
ATOM 7010 O O . THR B 2 523 ? 212.613 232.629 211.361 1.00 44.33 523 THR B O 1
ATOM 7014 N N . ALA B 2 524 ? 211.439 231.740 213.071 1.00 44.77 524 ALA B N 1
ATOM 7015 C CA . ALA B 2 524 ? 210.957 230.628 212.264 1.00 44.77 524 ALA B CA 1
ATOM 7016 C C . ALA B 2 524 ? 210.110 231.123 211.102 1.00 44.77 524 ALA B C 1
ATOM 7017 O O . ALA B 2 524 ? 210.238 230.636 209.979 1.00 44.77 524 ALA B O 1
ATOM 7019 N N . LEU B 2 525 ? 209.240 232.101 211.355 1.00 44.76 525 LEU B N 1
ATOM 7020 C CA . LEU B 2 525 ? 208.379 232.628 210.305 1.00 44.76 525 LEU B CA 1
ATOM 7021 C C . LEU B 2 525 ? 209.187 233.326 209.226 1.00 44.76 525 LEU B C 1
ATOM 7022 O O . LEU B 2 525 ? 208.869 233.220 208.039 1.00 44.76 525 LEU B O 1
ATOM 7027 N N . LYS B 2 526 ? 210.229 234.058 209.619 1.00 46.96 526 LYS B N 1
ATOM 7028 C CA . LYS B 2 526 ? 211.066 234.735 208.635 1.00 46.96 526 LYS B CA 1
ATOM 7029 C C . LYS B 2 526 ? 211.785 233.729 207.747 1.00 46.96 526 LYS B C 1
ATOM 7030 O O . LYS B 2 526 ? 211.827 233.877 206.517 1.00 46.96 526 LYS B O 1
ATOM 7036 N N . GLU B 2 527 ? 212.331 232.673 208.349 1.00 47.23 527 GLU B N 1
ATOM 7037 C CA . GLU B 2 527 ? 212.992 231.661 207.534 1.00 47.23 527 GLU B CA 1
ATOM 7038 C C . GLU B 2 527 ? 212.000 230.886 206.677 1.00 47.23 527 GLU B C 1
ATOM 7039 O O . GLU B 2 527 ? 212.336 230.486 205.559 1.00 47.23 527 GLU B O 1
ATOM 7045 N N . ILE B 2 528 ? 210.778 230.674 207.169 1.00 46.63 528 ILE B N 1
ATOM 7046 C CA . ILE B 2 528 ? 209.759 229.998 206.371 1.00 46.63 528 ILE B CA 1
ATOM 7047 C C . ILE B 2 528 ? 209.361 230.854 205.179 1.00 46.63 528 ILE B C 1
ATOM 7048 O O . ILE B 2 528 ? 209.165 230.343 204.074 1.00 46.63 528 ILE B O 1
ATOM 7053 N N . ASP B 2 529 ? 209.225 232.163 205.382 1.00 47.96 529 ASP B N 1
ATOM 7054 C CA . ASP B 2 529 ? 208.947 233.062 204.268 1.00 47.96 529 ASP B CA 1
ATOM 7055 C C . ASP B 2 529 ? 210.052 232.993 203.225 1.00 47.96 529 ASP B C 1
ATOM 7056 O O . ASP B 2 529 ? 209.781 232.889 202.020 1.00 47.96 529 ASP B O 1
ATOM 7061 N N . GLU B 2 530 ? 211.306 233.034 203.675 1.00 48.22 530 GLU B N 1
ATOM 7062 C CA . GLU B 2 530 ? 212.432 232.965 202.750 1.00 48.22 530 GLU B CA 1
ATOM 7063 C C . GLU B 2 530 ? 212.433 231.654 201.965 1.00 48.22 530 GLU B C 1
ATOM 7064 O O . GLU B 2 530 ? 212.643 231.647 200.747 1.00 48.22 530 GLU B O 1
ATOM 7070 N N . VAL B 2 531 ? 212.198 230.531 202.646 1.00 48.17 531 VAL B N 1
ATOM 7071 C CA . VAL B 2 531 ? 212.220 229.235 201.972 1.00 48.17 531 VAL B CA 1
ATOM 7072 C C . VAL B 2 531 ? 211.035 229.093 201.026 1.00 48.17 531 VAL B C 1
ATOM 7073 O O . VAL B 2 531 ? 211.157 228.513 199.942 1.00 48.17 531 VAL B O 1
ATOM 7077 N N . GLY B 2 532 ? 209.869 229.607 201.416 1.00 48.40 532 GLY B N 1
ATOM 7078 C CA . GLY B 2 532 ? 208.722 229.570 200.529 1.00 48.40 532 GLY B CA 1
ATOM 7079 C C . GLY B 2 532 ? 208.945 230.378 199.269 1.00 48.40 532 GLY B C 1
ATOM 7080 O O . GLY B 2 532 ? 208.479 230.007 198.192 1.00 48.40 532 GLY B O 1
ATOM 7081 N N . ASP B 2 533 ? 209.651 231.503 199.386 1.00 50.04 533 ASP B N 1
ATOM 7082 C CA . ASP B 2 533 ? 210.098 232.195 198.182 1.00 50.04 533 ASP B CA 1
ATOM 7083 C C . ASP B 2 533 ? 211.061 231.329 197.381 1.00 50.04 533 ASP B C 1
ATOM 7084 O O . ASP B 2 533 ? 210.962 231.248 196.153 1.00 50.04 533 ASP B O 1
ATOM 7089 N N . LEU B 2 534 ? 211.998 230.671 198.063 1.00 50.05 534 LEU B N 1
ATOM 7090 C CA . LEU B 2 534 ? 212.988 229.850 197.373 1.00 50.05 534 LEU B CA 1
ATOM 7091 C C . LEU B 2 534 ? 212.347 228.652 196.685 1.00 50.05 534 LEU B C 1
ATOM 7092 O O . LEU B 2 534 ? 212.658 228.353 195.528 1.00 50.05 534 LEU B O 1
ATOM 7097 N N . LEU B 2 535 ? 211.457 227.951 197.379 1.00 49.92 535 LEU B N 1
ATOM 7098 C CA . LEU B 2 535 ? 210.886 226.704 196.890 1.00 49.92 535 LEU B CA 1
ATOM 7099 C C . LEU B 2 535 ? 209.540 226.890 196.207 1.00 49.92 535 LEU B C 1
ATOM 7100 O O . LEU B 2 535 ? 208.945 225.903 195.769 1.00 49.92 535 LEU B O 1
ATOM 7105 N N . GLN B 2 536 ? 209.050 228.122 196.111 1.00 51.65 536 GLN B N 1
ATOM 7106 C CA . GLN B 2 536 ? 207.774 228.443 195.475 1.00 51.65 536 GLN B CA 1
ATOM 7107 C C . GLN B 2 536 ? 206.636 227.642 196.100 1.00 51.65 536 GLN B C 1
ATOM 7108 O O . GLN B 2 536 ? 205.938 226.871 195.445 1.00 51.65 536 GLN B O 1
ATOM 7114 N N . LEU B 2 537 ? 206.461 227.846 197.402 1.00 49.14 537 LEU B N 1
ATOM 7115 C CA . LEU B 2 537 ? 205.529 227.067 198.201 1.00 49.14 537 LEU B CA 1
ATOM 7116 C C . LEU B 2 537 ? 204.286 227.849 198.594 1.00 49.14 537 LEU B C 1
ATOM 7117 O O . LEU B 2 537 ? 203.472 227.345 199.371 1.00 49.14 537 LEU B O 1
ATOM 7122 N N . LYS B 2 538 ? 204.122 229.066 198.093 1.00 47.65 538 LYS B N 1
ATOM 7123 C CA . LYS B 2 538 ? 202.949 229.877 198.404 1.00 47.65 538 LYS B CA 1
ATOM 7124 C C . LYS B 2 538 ? 201.909 229.648 197.317 1.00 47.65 538 LYS B C 1
ATOM 7125 O O . LYS B 2 538 ? 201.782 230.442 196.385 1.00 47.65 538 LYS B O 1
ATOM 7131 N N . TYR B 2 539 ? 201.152 228.557 197.444 1.00 50.13 539 TYR B N 1
ATOM 7132 C CA . TYR B 2 539 ? 200.190 228.150 196.428 1.00 50.13 539 TYR B CA 1
ATOM 7133 C C . TYR B 2 539 ? 198.813 228.765 196.627 1.00 50.13 539 TYR B C 1
ATOM 7134 O O . TYR B 2 539 ? 197.923 228.530 195.805 1.00 50.13 539 TYR B O 1
ATOM 7143 N N . SER B 2 540 ? 198.603 229.528 197.693 1.00 52.86 540 SER B N 1
ATOM 7144 C CA . SER B 2 540 ? 197.268 230.006 198.026 1.00 52.86 540 SER B CA 1
ATOM 7145 C C . SER B 2 540 ? 196.831 231.070 197.031 1.00 52.86 540 SER B C 1
ATOM 7146 O O . SER B 2 540 ? 197.654 231.852 196.546 1.00 52.86 540 SER B O 1
ATOM 7149 N N . ARG B 2 541 ? 195.533 231.085 196.719 1.00 58.12 541 ARG B N 1
ATOM 7150 C CA . ARG B 2 541 ? 194.977 232.130 195.867 1.00 58.12 541 ARG B CA 1
ATOM 7151 C C . ARG B 2 541 ? 194.287 233.215 196.681 1.00 58.12 541 ARG B C 1
ATOM 7152 O O . ARG B 2 541 ? 194.193 234.363 196.234 1.00 58.12 541 ARG B O 1
ATOM 7160 N N . HIS B 2 542 ? 193.796 232.875 197.872 1.00 59.48 542 HIS B N 1
ATOM 7161 C CA . HIS B 2 542 ? 192.970 233.817 198.622 1.00 59.48 542 HIS B CA 1
ATOM 7162 C C . HIS B 2 542 ? 193.804 234.908 199.282 1.00 59.48 542 HIS B C 1
ATOM 7163 O O . HIS B 2 542 ? 193.450 236.090 199.216 1.00 59.48 542 HIS B O 1
ATOM 7170 N N . ARG B 2 543 ? 194.907 234.538 199.927 1.00 57.30 543 ARG B N 1
ATOM 7171 C CA . ARG B 2 543 ? 195.704 235.503 200.669 1.00 57.30 543 ARG B CA 1
ATOM 7172 C C . ARG B 2 543 ? 197.179 235.312 200.354 1.00 57.30 543 ARG B C 1
ATOM 7173 O O . ARG B 2 543 ? 197.651 234.189 200.169 1.00 57.30 543 ARG B O 1
ATOM 7181 N N . LEU B 2 544 ? 197.898 236.428 200.303 1.00 56.52 544 LEU B N 1
ATOM 7182 C CA . LEU B 2 544 ? 199.340 236.436 200.089 1.00 56.52 544 LEU B CA 1
ATOM 7183 C C . LEU B 2 544 ? 199.872 237.831 200.370 1.00 56.52 544 LEU B C 1
ATOM 7184 O O . LEU B 2 544 ? 199.102 238.739 200.686 1.00 56.52 544 LEU B O 1
ATOM 7186 N N . ARG C 3 8 ? 225.034 237.111 188.551 1.00 77.66 8 ARG C N 1
ATOM 7187 C CA . ARG C 3 8 ? 224.114 238.081 187.971 1.00 77.66 8 ARG C CA 1
ATOM 7188 C C . ARG C 3 8 ? 222.851 237.395 187.465 1.00 77.66 8 ARG C C 1
ATOM 7189 O O . ARG C 3 8 ? 222.218 236.628 188.190 1.00 77.66 8 ARG C O 1
ATOM 7191 N N . ALA C 3 9 ? 222.485 237.679 186.213 1.00 77.41 9 ALA C N 1
ATOM 7192 C CA . ALA C 3 9 ? 221.333 237.012 185.616 1.00 77.41 9 ALA C CA 1
ATOM 7193 C C . ALA C 3 9 ? 221.572 235.513 185.494 1.00 77.41 9 ALA C C 1
ATOM 7194 O O . ALA C 3 9 ? 220.620 234.726 185.408 1.00 77.41 9 ALA C O 1
ATOM 7196 N N . TRP C 3 10 ? 222.842 235.101 185.483 1.00 78.14 10 TRP C N 1
ATOM 7197 C CA . TRP C 3 10 ? 223.156 233.679 185.531 1.00 78.14 10 TRP C CA 1
ATOM 7198 C C . TRP C 3 10 ? 222.630 233.047 186.810 1.00 78.14 10 TRP C C 1
ATOM 7199 O O . TRP C 3 10 ? 222.189 231.897 186.802 1.00 78.14 10 TRP C O 1
ATOM 7210 N N . LYS C 3 11 ? 222.682 233.777 187.926 1.00 75.73 11 LYS C N 1
ATOM 7211 C CA . LYS C 3 11 ? 222.092 233.271 189.162 1.00 75.73 11 LYS C CA 1
ATOM 7212 C C . LYS C 3 11 ? 220.583 233.117 189.025 1.00 75.73 11 LYS C C 1
ATOM 7213 O O . LYS C 3 11 ? 219.992 232.183 189.579 1.00 75.73 11 LYS C O 1
ATOM 7215 N N . GLN C 3 12 ? 219.939 234.029 188.290 1.00 74.38 12 GLN C N 1
ATOM 7216 C CA . GLN C 3 12 ? 218.514 233.882 188.013 1.00 74.38 12 GLN C CA 1
ATOM 7217 C C . GLN C 3 12 ? 218.244 232.620 187.207 1.00 74.38 12 GLN C C 1
ATOM 7218 O O . GLN C 3 12 ? 217.303 231.873 187.505 1.00 74.38 12 GLN C O 1
ATOM 7224 N N . MET C 3 13 ? 219.069 232.355 186.191 1.00 73.62 13 MET C N 1
ATOM 7225 C CA . MET C 3 13 ? 218.901 231.128 185.413 1.00 73.62 13 MET C CA 1
ATOM 7226 C C . MET C 3 13 ? 219.213 229.893 186.251 1.00 73.62 13 MET C C 1
ATOM 7227 O O . MET C 3 13 ? 218.637 228.824 186.032 1.00 73.62 13 MET C O 1
ATOM 7232 N N . SER C 3 14 ? 220.121 230.020 187.217 1.00 69.00 14 SER C N 1
ATOM 7233 C CA . SER C 3 14 ? 220.409 228.906 188.115 1.00 69.00 14 SER C CA 1
ATOM 7234 C C . SER C 3 14 ? 219.223 228.618 189.023 1.00 69.00 14 SER C C 1
ATOM 7235 O O . SER C 3 14 ? 218.909 227.456 189.303 1.00 69.00 14 SER C O 1
ATOM 7238 N N . TRP C 3 15 ? 218.547 229.667 189.488 1.00 64.39 15 TRP C N 1
ATOM 7239 C CA . TRP C 3 15 ? 217.324 229.469 190.257 1.00 64.39 15 TRP C CA 1
ATOM 7240 C C . TRP C 3 15 ? 216.234 228.852 189.392 1.00 64.39 15 TRP C C 1
ATOM 7241 O O . TRP C 3 15 ? 215.446 228.028 189.866 1.00 64.39 15 TRP C O 1
ATOM 7252 N N . PHE C 3 16 ? 216.171 229.243 188.117 1.00 65.73 16 PHE C N 1
ATOM 7253 C CA . PHE C 3 16 ? 215.210 228.636 187.200 1.00 65.73 16 PHE C CA 1
ATOM 7254 C C . PHE C 3 16 ? 215.488 227.151 187.012 1.00 65.73 16 PHE C C 1
ATOM 7255 O O . PHE C 3 16 ? 214.564 226.329 187.004 1.00 65.73 16 PHE C O 1
ATOM 7263 N N . TYR C 3 17 ? 216.760 226.792 186.848 1.00 62.45 17 TYR C N 1
ATOM 7264 C CA . TYR C 3 17 ? 217.144 225.389 186.764 1.00 62.45 17 TYR C CA 1
ATOM 7265 C C . TYR C 3 17 ? 216.786 224.649 188.044 1.00 62.45 17 TYR C C 1
ATOM 7266 O O . TYR C 3 17 ? 216.340 223.498 188.003 1.00 62.45 17 TYR C O 1
ATOM 7275 N N . TYR C 3 18 ? 216.981 225.294 189.194 1.00 59.42 18 TYR C N 1
ATOM 7276 C CA . TYR C 3 18 ? 216.617 224.690 190.470 1.00 59.42 18 TYR C CA 1
ATOM 7277 C C . TYR C 3 18 ? 215.118 224.430 190.547 1.00 59.42 18 TYR C C 1
ATOM 7278 O O . TYR C 3 18 ? 214.681 223.382 191.036 1.00 59.42 18 TYR C O 1
ATOM 7287 N N . GLN C 3 19 ? 214.315 225.377 190.066 1.00 58.87 19 GLN C N 1
ATOM 7288 C CA . GLN C 3 19 ? 212.870 225.184 190.028 1.00 58.87 19 GLN C CA 1
ATOM 7289 C C . GLN C 3 19 ? 212.495 224.038 189.101 1.00 58.87 19 GLN C C 1
ATOM 7290 O O . GLN C 3 19 ? 211.587 223.256 189.401 1.00 58.87 19 GLN C O 1
ATOM 7296 N N . TYR C 3 20 ? 213.178 223.937 187.961 1.00 61.09 20 TYR C N 1
ATOM 7297 C CA . TYR C 3 20 ? 212.962 222.815 187.053 1.00 61.09 20 TYR C CA 1
ATOM 7298 C C . TYR C 3 20 ? 213.267 221.492 187.742 1.00 61.09 20 TYR C C 1
ATOM 7299 O O . TYR C 3 20 ? 212.523 220.515 187.594 1.00 61.09 20 TYR C O 1
ATOM 7308 N N . LEU C 3 21 ? 214.352 221.453 188.515 1.00 59.27 21 LEU C N 1
ATOM 7309 C CA . LEU C 3 21 ? 214.696 220.259 189.282 1.00 59.27 21 LEU C CA 1
ATOM 7310 C C . LEU C 3 21 ? 213.606 219.903 190.278 1.00 59.27 21 LEU C C 1
ATOM 7311 O O . LEU C 3 21 ? 213.224 218.736 190.403 1.00 59.27 21 LEU C O 1
ATOM 7316 N N . LEU C 3 22 ? 213.113 220.896 191.016 1.00 57.37 22 LEU C N 1
ATOM 7317 C CA . LEU C 3 22 ? 212.082 220.629 192.012 1.00 57.37 22 LEU C CA 1
ATOM 7318 C C . LEU C 3 22 ? 210.803 220.121 191.361 1.00 57.37 22 LEU C C 1
ATOM 7319 O O . LEU C 3 22 ? 210.190 219.165 191.848 1.00 57.37 22 LEU C O 1
ATOM 7324 N N . VAL C 3 23 ? 210.389 220.744 190.257 1.00 58.38 23 VAL C N 1
ATOM 7325 C CA . VAL C 3 23 ? 209.143 220.357 189.606 1.00 58.38 23 VAL C CA 1
ATOM 7326 C C . VAL C 3 23 ? 209.251 218.960 189.013 1.00 58.38 23 VAL C C 1
ATOM 7327 O O . VAL C 3 23 ? 208.353 218.129 189.184 1.00 58.38 23 VAL C O 1
ATOM 7331 N N . THR C 3 24 ? 210.351 218.671 188.321 1.00 59.47 24 THR C N 1
ATOM 7332 C CA . THR C 3 24 ? 210.512 217.391 187.646 1.00 59.47 24 THR C CA 1
ATOM 7333 C C . THR C 3 24 ? 210.972 216.275 188.571 1.00 59.47 24 THR C C 1
ATOM 7334 O O . THR C 3 24 ? 211.161 215.151 188.101 1.00 59.47 24 THR C O 1
ATOM 7338 N N . ALA C 3 25 ? 211.172 216.560 189.856 1.00 59.48 25 ALA C N 1
ATOM 7339 C CA . ALA C 3 25 ? 211.716 215.626 190.838 1.00 59.48 25 ALA C CA 1
ATOM 7340 C C . ALA C 3 25 ? 213.130 215.180 190.498 1.00 59.48 25 ALA C C 1
ATOM 7341 O O . ALA C 3 25 ? 213.597 214.162 191.011 1.00 59.48 25 ALA C O 1
ATOM 7343 N N . LEU C 3 26 ? 213.829 215.921 189.639 1.00 61.53 26 LEU C N 1
ATOM 7344 C CA . LEU C 3 26 ? 215.227 215.616 189.371 1.00 61.53 26 LEU C CA 1
ATOM 7345 C C . LEU C 3 26 ? 216.119 215.998 190.540 1.00 61.53 26 LEU C C 1
ATOM 7346 O O . LEU C 3 26 ? 217.273 215.566 190.594 1.00 61.53 26 LEU C O 1
ATOM 7351 N N . TYR C 3 27 ? 215.606 216.807 191.468 1.00 58.70 27 TYR C N 1
ATOM 7352 C CA . TYR C 3 27 ? 216.343 217.123 192.685 1.00 58.70 27 TYR C CA 1
ATOM 7353 C C . TYR C 3 27 ? 216.607 215.869 193.503 1.00 58.70 27 TYR C C 1
ATOM 7354 O O . TYR C 3 27 ? 217.615 215.779 194.212 1.00 58.70 27 TYR C O 1
ATOM 7363 N N . MET C 3 28 ? 215.714 214.887 193.412 1.00 60.77 28 MET C N 1
ATOM 7364 C CA . MET C 3 28 ? 215.852 213.683 194.220 1.00 60.77 28 MET C CA 1
ATOM 7365 C C . MET C 3 28 ? 216.795 212.679 193.571 1.00 60.77 28 MET C C 1
ATOM 7366 O O . MET C 3 28 ? 217.175 211.685 194.198 1.00 60.77 28 MET C O 1
ATOM 7371 N N . LEU C 3 29 ? 217.179 212.915 192.321 1.00 62.80 29 LEU C N 1
ATOM 7372 C CA . LEU C 3 29 ? 217.926 211.913 191.578 1.00 62.80 29 LEU C CA 1
ATOM 7373 C C . LEU C 3 29 ? 219.419 212.208 191.583 1.00 62.80 29 LEU C C 1
ATOM 7374 O O . LEU C 3 29 ? 219.860 213.325 191.860 1.00 62.80 29 LEU C O 1
ATOM 7379 N N . GLU C 3 30 ? 220.197 211.177 191.265 1.00 65.78 30 GLU C N 1
ATOM 7380 C CA . GLU C 3 30 ? 221.640 211.284 191.209 1.00 65.78 30 GLU C CA 1
ATOM 7381 C C . GLU C 3 30 ? 222.068 211.959 189.908 1.00 65.78 30 GLU C C 1
ATOM 7382 O O . GLU C 3 30 ? 221.302 212.002 188.945 1.00 65.78 30 GLU C O 1
ATOM 7388 N N . PRO C 3 31 ? 223.291 212.500 189.859 1.00 65.57 31 PRO C N 1
ATOM 7389 C CA . PRO C 3 31 ? 223.686 213.299 188.685 1.00 65.57 31 PRO C CA 1
ATOM 7390 C C . PRO C 3 31 ? 223.570 212.565 187.362 1.00 65.57 31 PRO C C 1
ATOM 7391 O O . PRO C 3 31 ? 223.203 213.178 186.351 1.00 65.57 31 PRO C O 1
ATOM 7395 N N . TRP C 3 32 ? 223.871 211.267 187.334 1.00 67.59 32 TRP C N 1
ATOM 7396 C CA . TRP C 3 32 ? 223.783 210.534 186.078 1.00 67.59 32 TRP C CA 1
ATOM 7397 C C . TRP C 3 32 ? 222.334 210.325 185.660 1.00 67.59 32 TRP C C 1
ATOM 7398 O O . TRP C 3 32 ? 222.017 210.352 184.467 1.00 67.59 32 TRP C O 1
ATOM 7409 N N . GLU C 3 33 ? 221.439 210.118 186.627 1.00 66.70 33 GLU C N 1
ATOM 7410 C CA . GLU C 3 33 ? 220.019 210.045 186.303 1.00 66.70 33 GLU C CA 1
ATOM 7411 C C . GLU C 3 33 ? 219.518 211.376 185.761 1.00 66.70 33 GLU C C 1
ATOM 7412 O O . GLU C 3 33 ? 218.703 211.412 184.830 1.00 66.70 33 GLU C O 1
ATOM 7418 N N . ARG C 3 34 ? 220.003 212.483 186.325 1.00 65.04 34 ARG C N 1
ATOM 7419 C CA . ARG C 3 34 ? 219.665 213.793 185.783 1.00 65.04 34 ARG C CA 1
ATOM 7420 C C . ARG C 3 34 ? 220.157 213.934 184.350 1.00 65.04 34 ARG C C 1
ATOM 7421 O O . ARG C 3 34 ? 219.443 214.463 183.491 1.00 65.04 34 ARG C O 1
ATOM 7429 N N . THR C 3 35 ? 221.376 213.466 184.073 1.00 67.91 35 THR C N 1
ATOM 7430 C CA . THR C 3 35 ? 221.899 213.544 182.712 1.00 67.91 35 THR C CA 1
ATOM 7431 C C . THR C 3 35 ? 221.081 212.682 181.757 1.00 67.91 35 THR C C 1
ATOM 7432 O O . THR C 3 35 ? 220.818 213.084 180.620 1.00 67.91 35 THR C O 1
ATOM 7436 N N . VAL C 3 36 ? 220.665 211.497 182.203 1.00 69.72 36 VAL C N 1
ATOM 7437 C CA . VAL C 3 36 ? 219.829 210.635 181.371 1.00 69.72 36 VAL C CA 1
ATOM 7438 C C . VAL C 3 36 ? 218.518 211.333 181.035 1.00 69.72 36 VAL C C 1
ATOM 7439 O O . VAL C 3 36 ? 218.086 211.364 179.873 1.00 69.72 36 VAL C O 1
ATOM 7443 N N . PHE C 3 37 ? 217.869 211.907 182.050 1.00 70.14 37 PHE C N 1
ATOM 7444 C CA . PHE C 3 37 ? 216.609 212.600 181.818 1.00 70.14 37 PHE C CA 1
ATOM 7445 C C . PHE C 3 37 ? 216.793 213.771 180.864 1.00 70.14 37 PHE C C 1
ATOM 7446 O O . PHE C 3 37 ? 215.972 213.981 179.967 1.00 70.14 37 PHE C O 1
ATOM 7454 N N . ASN C 3 38 ? 217.864 214.547 181.037 1.00 71.76 38 ASN C N 1
ATOM 7455 C CA . ASN C 3 38 ? 218.081 215.704 180.171 1.00 71.76 38 ASN C CA 1
ATOM 7456 C C . ASN C 3 38 ? 218.392 215.280 178.740 1.00 71.76 38 ASN C C 1
ATOM 7457 O O . ASN C 3 38 ? 217.991 215.954 177.785 1.00 71.76 38 ASN C O 1
ATOM 7462 N N . SER C 3 39 ? 219.127 214.181 178.570 1.00 75.15 39 SER C N 1
ATOM 7463 C CA . SER C 3 39 ? 219.385 213.668 177.230 1.00 75.15 39 SER C CA 1
ATOM 7464 C C . SER C 3 39 ? 218.089 213.251 176.552 1.00 75.15 39 SER C C 1
ATOM 7465 O O . SER C 3 39 ? 217.863 213.568 175.378 1.00 75.15 39 SER C O 1
ATOM 7468 N N . MET C 3 40 ? 217.215 212.557 177.285 1.00 78.18 40 MET C N 1
ATOM 7469 C CA . MET C 3 40 ? 215.910 212.211 176.731 1.00 78.18 40 MET C CA 1
ATOM 7470 C C . MET C 3 40 ? 215.108 213.460 176.389 1.00 78.18 40 MET C C 1
ATOM 7471 O O . MET C 3 40 ? 214.430 213.512 175.356 1.00 78.18 40 MET C O 1
ATOM 7476 N N . LEU C 3 41 ? 215.180 214.480 177.245 1.00 80.02 41 LEU C N 1
ATOM 7477 C CA . LEU C 3 41 ? 214.432 215.711 177.013 1.00 80.02 41 LEU C CA 1
ATOM 7478 C C . LEU C 3 41 ? 214.895 216.410 175.742 1.00 80.02 41 LEU C C 1
ATOM 7479 O O . LEU C 3 41 ? 214.076 216.796 174.900 1.00 80.02 41 LEU C O 1
ATOM 7484 N N . VAL C 3 42 ? 216.207 216.581 175.581 1.00 82.89 42 VAL C N 1
ATOM 7485 C CA . VAL C 3 42 ? 216.707 217.265 174.393 1.00 82.89 42 VAL C CA 1
ATOM 7486 C C . VAL C 3 42 ? 216.482 216.415 173.149 1.00 82.89 42 VAL C C 1
ATOM 7487 O O . VAL C 3 42 ? 216.268 216.946 172.056 1.00 82.89 42 VAL C O 1
ATOM 7491 N N . SER C 3 43 ? 216.504 215.086 173.290 1.00 86.79 43 SER C N 1
ATOM 7492 C CA . SER C 3 43 ? 216.199 214.227 172.152 1.00 86.79 43 SER C CA 1
ATOM 7493 C C . SER C 3 43 ? 214.765 214.428 171.689 1.00 86.79 43 SER C C 1
ATOM 7494 O O . SER C 3 43 ? 214.510 214.627 170.494 1.00 86.79 43 SER C O 1
ATOM 7497 N N . ILE C 3 44 ? 213.816 214.391 172.626 1.00 88.81 44 ILE C N 1
ATOM 7498 C CA . ILE C 3 44 ? 212.413 214.593 172.277 1.00 88.81 44 ILE C CA 1
ATOM 7499 C C . ILE C 3 44 ? 212.215 215.974 171.667 1.00 88.81 44 ILE C C 1
ATOM 7500 O O . ILE C 3 44 ? 211.492 216.138 170.676 1.00 88.81 44 ILE C O 1
ATOM 7505 N N . VAL C 3 45 ? 212.866 216.986 172.247 1.00 91.27 45 VAL C N 1
ATOM 7506 C CA . VAL C 3 45 ? 212.765 218.346 171.724 1.00 91.27 45 VAL C CA 1
ATOM 7507 C C . VAL C 3 45 ? 213.267 218.406 170.288 1.00 91.27 45 VAL C C 1
ATOM 7508 O O . VAL C 3 45 ? 212.648 219.035 169.422 1.00 91.27 45 VAL C O 1
ATOM 7512 N N . GLY C 3 46 ? 214.401 217.759 170.012 1.00 94.93 46 GLY C N 1
ATOM 7513 C CA . GLY C 3 46 ? 214.949 217.788 168.666 1.00 94.93 46 GLY C CA 1
ATOM 7514 C C . GLY C 3 46 ? 214.060 217.097 167.653 1.00 94.93 46 GLY C C 1
ATOM 7515 O O . GLY C 3 46 ? 213.869 217.592 166.541 1.00 94.93 46 GLY C O 1
ATOM 7516 N N . MET C 3 47 ? 213.512 215.937 168.017 1.00 98.57 47 MET C N 1
ATOM 7517 C CA . MET C 3 47 ? 212.600 215.251 167.104 1.00 98.57 47 MET C CA 1
ATOM 7518 C C . MET C 3 47 ? 211.353 216.085 166.839 1.00 98.57 47 MET C C 1
ATOM 7519 O O . MET C 3 47 ? 210.879 216.169 165.696 1.00 98.57 47 MET C O 1
ATOM 7524 N N . ALA C 3 48 ? 210.809 216.714 167.885 1.00 100.90 48 ALA C N 1
ATOM 7525 C CA . ALA C 3 48 ? 209.647 217.573 167.703 1.00 100.90 48 ALA C CA 1
ATOM 7526 C C . ALA C 3 48 ? 209.965 218.748 166.791 1.00 100.90 48 ALA C C 1
ATOM 7527 O O . ALA C 3 48 ? 209.181 219.070 165.895 1.00 100.90 48 ALA C O 1
ATOM 7529 N N . LEU C 3 49 ? 211.117 219.396 166.998 1.00 105.22 49 LEU C N 1
ATOM 7530 C CA . LEU C 3 49 ? 211.497 220.531 166.160 1.00 105.22 49 LEU C CA 1
ATOM 7531 C C . LEU C 3 49 ? 211.699 220.099 164.713 1.00 105.22 49 LEU C C 1
ATOM 7532 O O . LEU C 3 49 ? 211.314 220.818 163.782 1.00 105.22 49 LEU C O 1
ATOM 7537 N N . TYR C 3 50 ? 212.301 218.925 164.506 1.00 108.00 50 TYR C N 1
ATOM 7538 C CA . TYR C 3 50 ? 212.495 218.405 163.156 1.00 108.00 50 TYR C CA 1
ATOM 7539 C C . TYR C 3 50 ? 211.158 218.187 162.458 1.00 108.00 50 TYR C C 1
ATOM 7540 O O . TYR C 3 50 ? 210.946 218.663 161.335 1.00 108.00 50 TYR C O 1
ATOM 7549 N N . THR C 3 51 ? 210.233 217.486 163.118 1.00 108.51 51 THR C N 1
ATOM 7550 C CA . THR C 3 51 ? 208.931 217.244 162.499 1.00 108.51 51 THR C CA 1
ATOM 7551 C C . THR C 3 51 ? 208.181 218.553 162.263 1.00 108.51 51 THR C C 1
ATOM 7552 O O . THR C 3 51 ? 207.529 218.726 161.226 1.00 108.51 51 THR C O 1
ATOM 7556 N N . GLY C 3 52 ? 208.276 219.492 163.206 1.00 110.28 52 GLY C N 1
ATOM 7557 C CA . GLY C 3 52 ? 207.571 220.754 163.059 1.00 110.28 52 GLY C CA 1
ATOM 7558 C C . GLY C 3 52 ? 208.086 221.590 161.904 1.00 110.28 52 GLY C C 1
ATOM 7559 O O . GLY C 3 52 ? 207.307 222.214 161.180 1.00 110.28 52 GLY C O 1
ATOM 7560 N N . TYR C 3 53 ? 209.409 221.631 161.720 1.00 112.36 53 TYR C N 1
ATOM 7561 C CA . TYR C 3 53 ? 209.948 222.392 160.597 1.00 112.36 53 TYR C CA 1
ATOM 7562 C C . TYR C 3 53 ? 209.671 221.693 159.271 1.00 112.36 53 TYR C C 1
ATOM 7563 O O . TYR C 3 53 ? 209.411 222.354 158.258 1.00 112.36 53 TYR C O 1
ATOM 7572 N N . VAL C 3 54 ? 209.729 220.358 159.255 1.00 112.47 54 VAL C N 1
ATOM 7573 C CA . VAL C 3 54 ? 209.570 219.628 158.000 1.00 112.47 54 VAL C CA 1
ATOM 7574 C C . VAL C 3 54 ? 208.176 219.839 157.415 1.00 112.47 54 VAL C C 1
ATOM 7575 O O . VAL C 3 54 ? 208.030 220.113 156.217 1.00 112.47 54 VAL C O 1
ATOM 7579 N N . PHE C 3 55 ? 207.135 219.733 158.237 1.00 112.75 55 PHE C N 1
ATOM 7580 C CA . PHE C 3 55 ? 205.774 219.889 157.739 1.00 112.75 55 PHE C CA 1
ATOM 7581 C C . PHE C 3 55 ? 205.231 221.292 157.947 1.00 112.75 55 PHE C C 1
ATOM 7582 O O . PHE C 3 55 ? 204.763 221.916 156.987 1.00 112.75 55 PHE C O 1
ATOM 7590 N N . MET C 3 56 ? 205.279 221.809 159.170 1.00 113.18 56 MET C N 1
ATOM 7591 C CA . MET C 3 56 ? 204.747 223.136 159.460 1.00 113.18 56 MET C CA 1
ATOM 7592 C C . MET C 3 56 ? 205.833 224.205 159.353 1.00 113.18 56 MET C C 1
ATOM 7593 O O . MET C 3 56 ? 206.962 223.921 158.956 1.00 113.18 56 MET C O 1
#

Secondary structure (DSSP, 8-state):
---HHHHHHHHHH--PPPSS----SS-GGGSPPPB-S-S-SSEEETTEEEEE-SS--SS--TT-HHHHHHHHHHHHHH-S---SBTTTT--BHHHHHHHHHHHHHTT-SEEEEESSHHHHHHHHHHHH--TT-EEEEETT--HHHHHHHHHS--EEEEE-TT-HHHHHHHHHHHHHHHHH-HHHHHH--EEEEEESB-TTT--B--HHHHHHHHHHHT-EEEEE-TTTTTTSSTTS--HHHHHT--GGG-SEEEEETTSSS-SS-EEEEE-HHHHHHHHHH-HHHHTSBPPPHHHHHHHHHHHHHHHH-TTHHHHHHHHHHHHHHHHTT-SSEEEES-TT-SEEEEEESS--S-HHHHHHHHHHHHHHHHTTTEE-EEPP--TTT-SSPPPPEEEEE--TTS-HHHHHHHHHHHHHHHHHH--/---SS---EE-PPPPHHHHHHHHHHHHHHHHHHHHHHHHHHTTSS---S----GGGTTSPPSS-GGGGHIIIIIIGGGGGGS---B-S--SSEEEEEEEE-SSTTSS-EEEEEEEEEEEE-SS--TTS---SSSHHHHHHHHHHHHH-S--SSBTTTTT-BHHHHHHHHHHHHHHTSSEEEEES-HHHHHHHHHHHH--TT-EEEEETT--HHHHHHHHHS-SEEEEE-TT-HHHHHHHHHHHHHH-SSSS-PPPS-EEEEEESEETTTTEEP-HHHHHHHHHHHT-EEEEE-TTTTTTSSTTS--HHHHHT--GGGSSEEEEE----SS--EEEEE-HHHHHHHHHH-HHHHHSB---HHHHHHHHHHHHHHTTTTSSTHHHHHHHHHHHHHHHHHHHHHHHT--B-EETT-SEEEEE--SHHHHHHHHHHHHHTTEE-EEE-TTTS-SS--EEEEE--SS--HHHHHHHHHHHHHHHHHHT----SS--/-HHHHHHHHHHHHHHHHTGGGS-HHHHHHHHHHHHHHHHHHHHHHHHH-

B-factor: mean 50.34, std 10.38, range [40.28, 113.18]

Organism: Homo sapiens (NCBI:txid9606)

Foldseek 3Di:
DDDPVVVVVVVVPDDDDDPDDDDDPPDPVVDDWDWDDDLAAQTATNNFGFGEFAALAAARLQPDPLLVVLLVVLCVVPNWFQPDACVPSLDDVLQVVLFVLLCVLLVAATKHWFQAFLLQQLQLLQLVAADQAEEEEALLADVSNVNSVVVHNYHYHYFYHLDLVRVVVVLVVVVVVCVVPVPSVVVYAYAYEYEQAGQLFQEGHPVVSVLVSCVVSVHAYEYEFAQQCQQAALLSHGSCNNVVNDCQSHAKYKYACCRHLNAGIIMMGHYCVSVVSCCPRRCSRVVHRGHTSSRSSSSVSSSVVSNVDSCSSVLSLVLLQLLQVLLPDQPFWDWGHDSSGQKTWTAGPDDDPDLVVRVVLQVQLQVQVSVVRHHKDKDDDDVVSRPDDRRTTIMGGHHSPQDSVNSNVSSVSSSVSSVVSVD/DDFPDDWDFDFDDFDPVLLVVQVVQVVVLLVVLVVVVVCVVVCVDPDLDDDDDPVCPPPDDPDDCVVCSCVPRQCQQLVVLPPFDWDAQQFQFTKTFDWDDPVRNSDIHTDPDIQGGFGEQAAFQALRLRDCDDDLNVLLVVLCVVPNWFDDDFQVPPQNDPLQVVLFVLVQVLQVAATKHWFAAQLLVQLFVLLLVAADLAEEEEEPQDDPSNVNNVVVHHHHYDYFYHLPLVRVLVVLVCCQPQCDPPDSDGGPAYEYEDEQARQQQLAGHPVVSVLVSCVVSVHAYEYEFASFQQQAALLRRGSCRNRPHRSQSHAWYKYFCVNLVAGIIMIGHHPVSVVSCCVRTPRNHPNTGHIRSRSSSSSVSSCQSVCVVVDCSNSLSRVLSQVLLQVLVVLVVQLQWRWGYTSRGQKTKTFQQHSVSLSVVQVQSVVLSYRWHWDADVNDDHRGTTIIGHHHSSDDVVSSVSSSVSVSVVCVVSVRRSHDPHD/DVVVVVVVVVVVVCVVVVVVVPDPVVVVVVVVVVVVVVVVVVVVVVVPD